Protein AF-A0A397E3I9-F1 (afdb_monomer_lite)

Structure (mmCIF, N/CA/C/O backbone):
data_AF-A0A397E3I9-F1
#
_entry.id   AF-A0A397E3I9-F1
#
loop_
_atom_site.group_PDB
_atom_site.id
_atom_site.type_symbol
_atom_site.label_atom_id
_atom_site.label_alt_id
_atom_site.label_comp_id
_atom_site.label_asym_id
_atom_site.label_entity_id
_atom_site.label_seq_id
_atom_site.pdbx_PDB_ins_code
_atom_site.Cartn_x
_atom_site.Cartn_y
_atom_site.Cartn_z
_atom_site.occupancy
_atom_site.B_iso_or_equiv
_atom_site.auth_seq_id
_atom_site.auth_comp_id
_atom_site.auth_asym_id
_atom_site.auth_atom_id
_atom_site.pdbx_PDB_model_num
ATOM 1 N N . MET A 1 1 ? 29.826 -17.598 -10.567 1.00 44.41 1 MET A N 1
ATOM 2 C CA . MET A 1 1 ? 29.171 -18.783 -11.171 1.00 44.41 1 MET A CA 1
ATOM 3 C C . MET A 1 1 ? 30.246 -19.662 -11.783 1.00 44.41 1 MET A C 1
ATOM 5 O O . MET A 1 1 ? 31.031 -19.146 -12.571 1.00 44.41 1 MET A O 1
ATOM 9 N N . SER A 1 2 ? 30.295 -20.940 -11.398 1.00 48.38 2 SER A N 1
ATOM 10 C CA . SER A 1 2 ? 31.140 -21.955 -12.049 1.00 48.38 2 SER A CA 1
ATOM 11 C C . SER A 1 2 ? 30.695 -22.164 -13.503 1.00 48.38 2 SER A C 1
ATOM 13 O O . SER A 1 2 ? 29.527 -21.926 -13.816 1.00 48.38 2 SER A O 1
ATOM 15 N N . THR A 1 3 ? 31.588 -22.616 -14.387 1.00 48.38 3 THR A N 1
ATOM 16 C CA . THR A 1 3 ? 31.256 -22.990 -15.777 1.00 48.38 3 THR A CA 1
ATOM 17 C C . THR A 1 3 ? 30.094 -23.985 -15.826 1.00 48.38 3 THR A C 1
ATOM 19 O O . THR A 1 3 ? 29.161 -23.777 -16.591 1.00 48.38 3 THR A O 1
ATOM 22 N N . ARG A 1 4 ? 30.053 -24.946 -14.891 1.00 55.94 4 ARG A N 1
ATOM 23 C CA . ARG A 1 4 ? 28.962 -25.933 -14.743 1.00 55.94 4 ARG A CA 1
ATOM 24 C C . ARG A 1 4 ? 27.574 -25.329 -14.504 1.00 55.94 4 ARG A C 1
ATOM 26 O O . ARG A 1 4 ? 26.575 -25.944 -14.838 1.00 55.94 4 ARG A O 1
ATOM 33 N N . SER A 1 5 ? 27.497 -24.133 -13.921 1.00 59.16 5 SER A N 1
ATOM 34 C CA . SER A 1 5 ? 26.221 -23.455 -13.655 1.00 59.16 5 SER A CA 1
ATOM 35 C C . SER A 1 5 ? 25.625 -22.820 -14.922 1.00 59.16 5 SER A C 1
ATOM 37 O O . SER A 1 5 ? 24.420 -22.585 -14.996 1.00 59.16 5 SER A O 1
ATOM 39 N N . ARG A 1 6 ? 26.456 -22.530 -15.937 1.00 61.00 6 ARG A N 1
ATOM 40 C CA . ARG A 1 6 ? 26.031 -21.826 -17.160 1.00 61.00 6 ARG A CA 1
ATOM 41 C C . ARG A 1 6 ? 25.198 -22.705 -18.087 1.00 61.00 6 ARG A C 1
ATOM 43 O O . ARG A 1 6 ? 24.250 -22.188 -18.676 1.00 61.00 6 ARG A O 1
ATOM 50 N N . ASP A 1 7 ? 25.516 -23.994 -18.131 1.00 70.62 7 ASP A N 1
ATOM 51 C CA . ASP A 1 7 ? 24.895 -24.971 -19.032 1.00 70.62 7 ASP A CA 1
ATOM 52 C C . ASP A 1 7 ? 23.598 -25.563 -18.460 1.00 70.62 7 ASP A C 1
ATOM 54 O O . ASP A 1 7 ? 22.843 -26.231 -19.164 1.00 70.62 7 ASP A O 1
ATOM 58 N N . ARG A 1 8 ? 23.295 -25.273 -17.185 1.00 81.88 8 ARG A N 1
ATOM 59 C CA . ARG A 1 8 ? 22.074 -25.749 -16.537 1.00 81.88 8 ARG A CA 1
ATOM 60 C C . ARG A 1 8 ? 20.827 -25.203 -17.224 1.00 81.88 8 ARG A C 1
ATOM 62 O O . ARG A 1 8 ? 20.742 -24.018 -17.558 1.00 81.88 8 ARG A O 1
ATOM 69 N N . VAL A 1 9 ? 19.795 -26.046 -17.295 1.00 86.69 9 VAL A N 1
ATOM 70 C CA . VAL A 1 9 ? 18.438 -25.615 -17.658 1.00 86.69 9 VAL A CA 1
ATOM 71 C C . VAL A 1 9 ? 18.035 -24.443 -16.761 1.00 86.69 9 VAL A C 1
ATOM 73 O O . VAL A 1 9 ? 18.269 -24.454 -15.548 1.00 86.69 9 VAL A O 1
ATOM 76 N N . LYS A 1 10 ? 17.404 -23.429 -17.360 1.00 88.50 10 LYS A N 1
ATOM 77 C CA . LYS A 1 10 ? 17.117 -22.130 -16.737 1.00 88.50 10 LYS A CA 1
ATOM 78 C C . LYS A 1 10 ? 16.582 -22.224 -15.301 1.00 88.50 10 LYS A C 1
ATOM 80 O O . LYS A 1 10 ? 17.070 -21.510 -14.432 1.00 88.50 10 LYS A O 1
ATOM 85 N N . ALA A 1 11 ? 15.584 -23.072 -15.042 1.00 90.06 11 ALA A N 1
ATOM 86 C CA . ALA A 1 11 ? 14.968 -23.172 -13.715 1.00 90.06 11 ALA A CA 1
ATOM 87 C C . ALA A 1 11 ? 15.950 -23.674 -12.643 1.00 90.06 11 ALA A C 1
ATOM 89 O O . ALA A 1 11 ? 15.935 -23.181 -11.518 1.00 90.06 11 ALA A O 1
ATOM 90 N N . VAL A 1 12 ? 16.842 -24.602 -12.997 1.00 93.06 12 VAL A N 1
ATOM 91 C CA . VAL A 1 12 ? 17.877 -25.122 -12.091 1.00 93.06 12 VAL A CA 1
ATOM 92 C C . VAL A 1 12 ? 18.968 -24.077 -11.870 1.00 93.06 12 VAL A C 1
ATOM 94 O O . VAL A 1 12 ? 19.440 -23.899 -10.751 1.00 93.06 12 VAL A O 1
ATOM 97 N N . ARG A 1 13 ? 19.318 -23.319 -12.913 1.00 92.00 13 ARG A N 1
ATOM 98 C CA . ARG A 1 13 ? 20.237 -22.179 -12.803 1.00 92.00 13 ARG A CA 1
ATOM 99 C C . ARG A 1 13 ? 19.687 -21.082 -11.885 1.00 92.00 13 ARG A C 1
ATOM 101 O O . ARG A 1 13 ? 20.426 -20.533 -11.072 1.00 92.00 13 ARG A O 1
ATOM 108 N N . ASP A 1 14 ? 18.390 -20.785 -11.974 1.00 93.50 14 ASP A N 1
ATOM 109 C CA . ASP A 1 14 ? 17.710 -19.862 -11.057 1.00 93.50 14 ASP A CA 1
ATOM 110 C C . ASP A 1 14 ? 17.650 -20.417 -9.624 1.00 93.50 14 ASP A C 1
ATOM 112 O O . ASP A 1 14 ? 17.832 -19.659 -8.672 1.00 93.50 14 ASP A O 1
ATOM 116 N N . LEU A 1 15 ? 17.430 -21.728 -9.460 1.00 95.31 15 LEU A N 1
ATOM 117 C CA . LEU A 1 15 ? 17.457 -22.399 -8.160 1.00 95.31 15 LEU A CA 1
ATOM 118 C C . LEU A 1 15 ? 18.839 -22.265 -7.506 1.00 95.31 15 LEU A C 1
ATOM 120 O O . LEU A 1 15 ? 18.929 -21.814 -6.366 1.00 95.31 15 LEU A O 1
ATOM 124 N N . GLU A 1 16 ? 19.916 -22.577 -8.229 1.00 95.06 16 GLU A N 1
ATOM 125 C CA . GLU A 1 16 ? 21.297 -22.399 -7.760 1.00 95.06 16 GLU A CA 1
ATOM 126 C C . GLU A 1 16 ? 21.581 -20.928 -7.402 1.00 95.06 16 GLU A C 1
ATOM 128 O O . GLU A 1 16 ? 22.145 -20.638 -6.341 1.00 95.06 16 GLU A O 1
ATOM 133 N N . TRP A 1 17 ? 21.095 -19.988 -8.225 1.00 95.38 17 TRP A N 1
ATOM 134 C CA . TRP A 1 17 ? 21.265 -18.547 -8.019 1.00 95.38 17 TRP A CA 1
ATOM 135 C C . TRP A 1 17 ? 20.720 -18.055 -6.672 1.00 95.38 17 TRP A C 1
ATOM 137 O O . TRP A 1 17 ? 21.314 -17.153 -6.080 1.00 95.38 17 TRP A O 1
ATOM 147 N N . VAL A 1 18 ? 19.642 -18.644 -6.135 1.00 95.38 18 VAL A N 1
ATOM 148 C CA . VAL A 1 18 ? 19.081 -18.272 -4.816 1.00 95.38 18 VAL A CA 1
ATOM 149 C C . VAL A 1 18 ? 20.141 -18.330 -3.710 1.00 95.38 18 VAL A C 1
ATOM 151 O O . VAL A 1 18 ? 20.229 -17.418 -2.877 1.00 95.38 18 VAL A O 1
ATOM 154 N N . MET A 1 19 ? 20.960 -19.383 -3.724 1.00 91.94 19 MET A N 1
ATOM 155 C CA . MET A 1 19 ? 22.000 -19.621 -2.724 1.00 91.94 19 MET A CA 1
ATOM 156 C C . MET A 1 19 ? 23.337 -18.998 -3.129 1.00 91.94 19 MET A C 1
ATOM 158 O O . MET A 1 19 ? 24.064 -18.519 -2.264 1.00 91.94 19 MET A O 1
ATOM 162 N N . SER A 1 20 ? 23.665 -18.981 -4.425 1.00 92.81 20 SER A N 1
ATOM 163 C CA . SER A 1 20 ? 24.990 -18.555 -4.891 1.00 92.81 20 SER A CA 1
ATOM 164 C C . SER A 1 20 ? 25.122 -17.046 -5.083 1.00 92.81 20 SER A C 1
ATOM 166 O O . SER A 1 20 ? 26.239 -16.536 -5.155 1.00 92.81 20 SER A O 1
ATOM 168 N N . SER A 1 21 ? 24.010 -16.329 -5.269 1.00 93.56 21 SER A N 1
ATOM 169 C CA . SER A 1 21 ? 24.044 -14.876 -5.442 1.00 93.56 21 SER A CA 1
ATOM 170 C C . SER A 1 21 ? 24.370 -14.175 -4.119 1.00 93.56 21 SER A C 1
ATOM 172 O O . SER A 1 21 ? 23.963 -14.644 -3.060 1.00 93.56 21 SER A O 1
ATOM 174 N N . PRO A 1 22 ? 25.099 -13.050 -4.141 1.00 92.69 22 PRO A N 1
ATOM 175 C CA . PRO A 1 22 ? 25.394 -12.262 -2.950 1.00 92.69 22 PRO A CA 1
ATOM 176 C C . PRO A 1 22 ? 24.146 -11.533 -2.434 1.00 92.69 22 PRO A C 1
ATOM 178 O O . PRO A 1 22 ? 23.149 -11.357 -3.138 1.00 92.69 22 PRO A O 1
ATOM 181 N N . HIS A 1 23 ? 24.172 -11.122 -1.164 1.00 92.38 23 HIS A N 1
ATOM 182 C CA . HIS A 1 23 ? 23.155 -10.208 -0.643 1.00 92.38 23 HIS A CA 1
ATOM 183 C C . HIS A 1 23 ? 23.366 -8.803 -1.208 1.00 92.38 23 HIS A C 1
ATOM 185 O O . HIS A 1 23 ? 24.483 -8.434 -1.563 1.00 92.38 23 HIS A O 1
ATOM 191 N N . LEU A 1 24 ? 22.306 -7.991 -1.233 1.00 91.62 24 LEU A N 1
ATOM 192 C CA . LEU A 1 24 ? 22.439 -6.568 -1.575 1.00 91.62 24 LEU A CA 1
ATOM 193 C C . LEU A 1 24 ? 23.250 -5.782 -0.527 1.00 91.62 24 LEU A C 1
ATOM 195 O O . LEU A 1 24 ? 23.825 -4.743 -0.836 1.00 91.62 24 LEU A O 1
ATOM 199 N N . LEU A 1 25 ? 23.290 -6.275 0.711 1.00 89.25 25 LEU A N 1
ATOM 200 C CA . LEU A 1 25 ? 23.840 -5.576 1.870 1.00 89.25 25 LEU A CA 1
ATOM 201 C C . LEU A 1 25 ? 24.934 -6.398 2.537 1.00 89.25 25 LEU A C 1
ATOM 203 O O . LEU A 1 25 ? 24.956 -7.631 2.425 1.00 89.25 25 LEU A O 1
ATOM 207 N N . SER A 1 26 ? 25.864 -5.699 3.175 1.00 82.38 26 SER A N 1
ATOM 208 C CA . SER A 1 26 ? 26.911 -6.306 3.983 1.00 82.38 26 SER A CA 1
ATOM 209 C C . SER A 1 26 ? 26.306 -6.883 5.267 1.00 82.38 26 SER A C 1
ATOM 211 O O . SER A 1 26 ? 25.220 -6.505 5.708 1.00 82.38 26 SER A O 1
ATOM 213 N N . SER A 1 27 ? 26.991 -7.861 5.854 1.00 67.19 27 SER A N 1
ATOM 214 C CA . SER A 1 27 ? 26.532 -8.577 7.047 1.00 67.19 27 SER A CA 1
ATOM 215 C C . SER A 1 27 ? 26.738 -7.801 8.354 1.00 67.19 27 SER A C 1
ATOM 217 O O . SER A 1 27 ? 26.659 -8.412 9.416 1.00 67.19 27 SER A O 1
ATOM 219 N N . GLU A 1 28 ? 27.030 -6.497 8.311 1.00 52.38 28 GLU A N 1
ATOM 220 C CA . GLU A 1 28 ? 27.216 -5.686 9.519 1.00 52.38 28 GLU A CA 1
ATOM 221 C C . GLU A 1 28 ? 25.883 -5.603 10.293 1.00 52.38 28 GLU A C 1
ATOM 223 O O . GLU A 1 28 ? 24.997 -4.819 9.957 1.00 52.38 28 GLU A O 1
ATOM 228 N N . GLY A 1 29 ? 25.710 -6.480 11.295 1.00 55.50 29 GLY A N 1
ATOM 229 C CA . GLY A 1 29 ? 24.529 -6.535 12.171 1.00 55.50 29 GLY A CA 1
ATOM 230 C C . GLY A 1 29 ? 23.790 -7.884 12.281 1.00 55.50 29 GLY A C 1
ATOM 231 O O . GLY A 1 29 ? 22.571 -7.872 12.426 1.00 55.50 29 GLY A O 1
ATOM 232 N N . ASP A 1 30 ? 24.482 -9.029 12.192 1.00 57.91 30 ASP A N 1
ATOM 233 C CA . ASP A 1 30 ? 24.090 -10.384 12.666 1.00 57.91 30 ASP A CA 1
ATOM 234 C C . ASP A 1 30 ? 22.796 -11.057 12.156 1.00 57.91 30 ASP A C 1
ATOM 236 O O . ASP A 1 30 ? 22.479 -12.171 12.570 1.00 57.91 30 ASP A O 1
ATOM 240 N N . VAL A 1 31 ? 22.059 -10.462 11.214 1.00 78.50 31 VAL A N 1
ATOM 241 C CA . VAL A 1 31 ? 20.751 -11.006 10.791 1.00 78.50 31 VAL A CA 1
ATOM 242 C C . VAL A 1 31 ? 20.729 -11.547 9.352 1.00 78.50 31 VAL A C 1
ATOM 244 O O . VAL A 1 31 ? 19.791 -12.234 8.975 1.00 78.50 31 VAL A O 1
ATOM 247 N N . PHE A 1 32 ? 21.731 -11.310 8.504 1.00 85.56 32 PHE A N 1
ATOM 248 C CA . PHE A 1 32 ? 21.738 -11.889 7.146 1.00 85.56 32 PHE A CA 1
ATOM 249 C C . PHE A 1 32 ? 22.158 -13.361 7.150 1.00 85.56 32 PHE A C 1
ATOM 251 O O . PHE A 1 32 ? 22.943 -13.794 7.994 1.00 85.56 32 PHE A O 1
ATOM 258 N N . LEU A 1 33 ? 21.641 -14.144 6.199 1.00 87.25 33 LEU A N 1
ATOM 259 C CA . LEU A 1 33 ? 22.102 -15.519 6.017 1.00 87.25 33 LEU A CA 1
ATOM 260 C C . LEU A 1 33 ? 23.592 -15.508 5.642 1.00 87.25 33 LEU A C 1
ATOM 262 O O . LEU A 1 33 ? 24.006 -14.822 4.712 1.00 87.25 33 LEU A O 1
ATOM 266 N N . SER A 1 34 ? 24.418 -16.256 6.372 1.00 84.50 34 SER A N 1
ATOM 267 C CA . SER A 1 34 ? 25.868 -16.210 6.162 1.00 84.50 34 SER A CA 1
ATOM 268 C C . SER A 1 34 ? 26.248 -16.690 4.748 1.00 84.50 34 SER A C 1
ATOM 270 O O . SER A 1 34 ? 25.851 -17.797 4.359 1.00 84.50 34 SER A O 1
ATOM 272 N N . PRO A 1 35 ? 27.078 -15.939 3.992 1.00 84.50 35 PRO A N 1
ATOM 273 C CA . PRO A 1 35 ? 27.630 -16.416 2.724 1.00 84.50 35 PRO A CA 1
ATOM 274 C C . PRO A 1 35 ? 28.380 -17.744 2.874 1.00 84.50 35 PRO A C 1
ATOM 276 O O . PRO A 1 35 ? 28.259 -18.618 2.021 1.00 84.50 35 PRO A O 1
ATOM 279 N N . ALA A 1 36 ? 29.083 -17.943 3.995 1.00 84.75 36 ALA A N 1
ATOM 280 C CA . ALA A 1 36 ? 29.784 -19.192 4.280 1.00 84.75 36 ALA A CA 1
ATOM 281 C C . ALA A 1 36 ? 28.819 -20.380 4.415 1.00 84.75 36 ALA A C 1
ATOM 283 O O . ALA A 1 36 ? 29.127 -21.473 3.949 1.00 84.75 36 ALA A O 1
ATOM 284 N N . MET A 1 37 ? 27.637 -20.173 5.006 1.00 84.25 37 MET A N 1
ATOM 285 C CA . MET A 1 37 ? 26.601 -21.209 5.077 1.00 84.25 37 MET A CA 1
ATOM 286 C C . MET A 1 37 ? 26.093 -21.574 3.676 1.00 84.25 37 MET A C 1
ATOM 288 O O . MET A 1 37 ? 26.016 -22.755 3.348 1.00 84.25 37 MET A O 1
ATOM 292 N N . CYS A 1 38 ? 25.821 -20.574 2.832 1.00 88.19 38 CYS A N 1
ATOM 293 C CA . CYS A 1 38 ? 25.376 -20.796 1.453 1.00 88.19 38 CYS A CA 1
ATOM 294 C C . CYS A 1 38 ? 26.424 -21.564 0.632 1.00 88.19 38 CYS A C 1
ATOM 296 O O . CYS A 1 38 ? 26.089 -22.528 -0.053 1.00 88.19 38 CYS A O 1
ATOM 298 N N . LEU A 1 39 ? 27.697 -21.167 0.734 1.00 87.62 39 LEU A N 1
ATOM 299 C CA . LEU A 1 39 ? 28.807 -21.822 0.038 1.00 87.62 39 LEU A CA 1
ATOM 300 C C . LEU A 1 39 ? 29.005 -23.269 0.495 1.00 87.62 39 LEU A C 1
ATOM 302 O O . LEU A 1 39 ? 29.265 -24.126 -0.342 1.00 87.62 39 LEU A O 1
ATOM 306 N N . ARG A 1 40 ? 28.843 -23.562 1.792 1.00 86.38 40 ARG A N 1
ATOM 307 C CA . ARG A 1 40 ? 28.898 -24.944 2.296 1.00 86.38 40 ARG A CA 1
ATOM 308 C C . ARG A 1 40 ? 27.766 -25.801 1.739 1.00 86.38 40 ARG A C 1
ATOM 310 O O . ARG A 1 40 ? 28.041 -26.888 1.254 1.00 86.38 40 ARG A O 1
ATOM 317 N N . ILE A 1 41 ? 26.526 -25.302 1.751 1.00 88.25 41 ILE A N 1
ATOM 318 C CA . ILE A 1 41 ? 25.372 -26.029 1.192 1.00 88.25 41 ILE A CA 1
ATOM 319 C C . ILE A 1 41 ? 25.594 -26.324 -0.296 1.00 88.25 41 ILE A C 1
ATOM 321 O O . ILE A 1 41 ? 25.366 -27.447 -0.734 1.00 88.25 41 ILE A O 1
ATOM 325 N N . LEU A 1 42 ? 26.059 -25.334 -1.065 1.00 90.75 42 LEU A N 1
ATOM 326 C CA . LEU A 1 42 ? 26.332 -25.477 -2.499 1.00 90.75 42 LEU A CA 1
ATOM 327 C C . LEU A 1 42 ? 27.534 -26.377 -2.810 1.00 90.75 42 LEU A C 1
ATOM 329 O O . LEU A 1 42 ? 27.560 -27.005 -3.864 1.00 90.75 42 LEU A O 1
ATOM 333 N N . GLY A 1 43 ? 28.533 -26.405 -1.928 1.00 89.19 43 GLY A N 1
ATOM 334 C CA . GLY A 1 43 ? 29.731 -27.232 -2.064 1.00 89.19 43 GLY A CA 1
ATOM 335 C C . GLY A 1 43 ? 29.554 -28.675 -1.590 1.00 89.19 43 GLY A C 1
ATOM 336 O O . GLY A 1 43 ? 30.450 -29.488 -1.808 1.00 89.19 43 GLY A O 1
ATOM 337 N N . ASP A 1 44 ? 28.430 -29.000 -0.947 1.00 88.19 44 ASP A N 1
ATOM 338 C CA . ASP A 1 44 ? 28.140 -30.350 -0.474 1.00 88.19 44 ASP A CA 1
ATOM 339 C C . ASP A 1 44 ? 27.980 -31.320 -1.667 1.00 88.19 44 ASP A C 1
ATOM 341 O O . ASP A 1 44 ? 27.189 -31.044 -2.578 1.00 88.19 44 ASP A O 1
ATOM 345 N N . PRO A 1 45 ? 28.696 -32.462 -1.691 1.00 90.62 45 PRO A N 1
ATOM 346 C CA . PRO A 1 45 ? 28.636 -33.409 -2.803 1.00 90.62 45 PRO A CA 1
ATOM 347 C C . PRO A 1 45 ? 27.223 -33.912 -3.125 1.00 90.62 45 PRO A C 1
ATOM 349 O O . PRO A 1 45 ? 26.912 -34.140 -4.296 1.00 90.62 45 PRO A O 1
ATOM 352 N N . VAL A 1 46 ? 26.358 -34.061 -2.115 1.00 90.94 46 VAL A N 1
ATOM 353 C CA . VAL A 1 46 ? 24.974 -34.517 -2.296 1.00 90.94 46 VAL A CA 1
ATOM 354 C C . VAL A 1 46 ? 24.134 -33.415 -2.932 1.00 90.94 46 VAL A C 1
ATOM 356 O O . VAL A 1 46 ? 23.366 -33.690 -3.854 1.00 90.94 46 VAL A O 1
ATOM 359 N N . THR A 1 47 ? 24.312 -32.160 -2.509 1.00 92.19 47 THR A N 1
ATOM 360 C CA . THR A 1 47 ? 23.667 -31.008 -3.159 1.00 92.19 47 THR A CA 1
ATOM 361 C C . THR A 1 47 ? 24.105 -30.873 -4.615 1.00 92.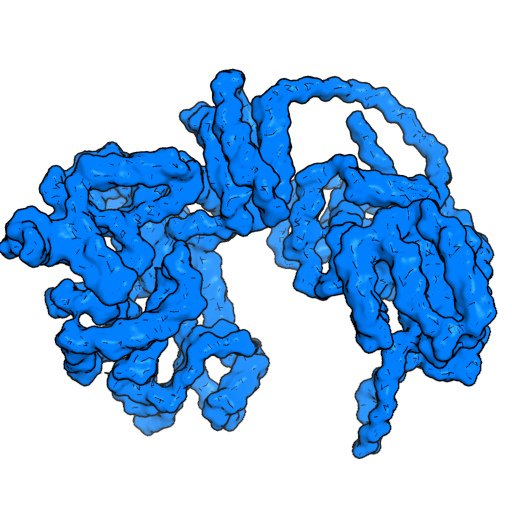19 47 THR A C 1
ATOM 363 O O . THR A 1 47 ? 23.265 -30.649 -5.486 1.00 92.19 47 THR A O 1
ATOM 366 N N . ILE A 1 48 ? 25.403 -31.033 -4.899 1.00 91.69 48 ILE A N 1
ATOM 367 C CA . ILE A 1 48 ? 25.936 -30.976 -6.266 1.00 91.69 48 ILE A CA 1
ATOM 368 C C . ILE A 1 48 ? 25.283 -32.064 -7.124 1.00 91.69 48 ILE A C 1
ATOM 370 O O . ILE A 1 48 ? 24.730 -31.752 -8.176 1.00 91.69 48 ILE A O 1
ATOM 374 N N . ALA A 1 49 ? 25.286 -33.318 -6.662 1.00 93.25 49 ALA A N 1
ATOM 375 C CA . ALA A 1 49 ? 24.669 -34.432 -7.382 1.00 93.25 49 ALA A CA 1
ATOM 376 C C . ALA A 1 49 ? 23.162 -34.221 -7.608 1.00 93.25 49 ALA A C 1
ATOM 378 O O . ALA A 1 49 ? 22.649 -34.520 -8.685 1.00 93.25 49 ALA A O 1
ATOM 379 N N . TRP A 1 50 ? 22.457 -33.658 -6.624 1.00 94.94 50 TRP A N 1
ATOM 380 C CA . TRP A 1 50 ? 21.039 -33.319 -6.734 1.00 94.94 50 TRP A CA 1
ATOM 381 C C . TRP A 1 50 ? 20.768 -32.243 -7.796 1.00 94.94 50 TRP A C 1
ATOM 383 O O . TRP A 1 50 ? 19.865 -32.411 -8.617 1.00 94.94 50 TRP A O 1
ATOM 393 N N . LEU A 1 51 ? 21.565 -31.170 -7.835 1.00 94.88 51 LEU A N 1
ATOM 394 C CA . LEU A 1 51 ? 21.453 -30.131 -8.866 1.00 94.88 51 LEU A CA 1
ATOM 395 C C . LEU A 1 51 ? 21.792 -30.663 -10.268 1.00 94.88 51 LEU A C 1
ATOM 397 O O . LEU A 1 51 ? 21.148 -30.251 -11.233 1.00 94.88 51 LEU A O 1
ATOM 401 N N . GLU A 1 52 ? 22.756 -31.583 -10.394 1.00 93.00 52 GLU A N 1
ATOM 402 C CA . GLU A 1 52 ? 23.024 -32.270 -11.667 1.00 93.00 52 GLU A CA 1
ATOM 403 C C . GLU A 1 52 ? 21.850 -33.158 -12.091 1.00 93.00 52 GLU A C 1
ATOM 405 O O . GLU A 1 52 ? 21.423 -33.100 -13.241 1.00 93.00 52 GLU A O 1
ATOM 410 N N . GLY A 1 53 ? 21.262 -33.911 -11.159 1.00 94.31 53 GLY A N 1
ATOM 411 C CA . GLY A 1 53 ? 20.065 -34.709 -11.426 1.00 94.31 53 GLY A CA 1
ATOM 412 C C . GLY A 1 53 ? 18.896 -33.857 -11.926 1.00 94.31 53 GLY A C 1
ATOM 413 O O . GLY A 1 53 ? 18.279 -34.195 -12.931 1.00 94.31 53 GLY A O 1
ATOM 414 N N . LEU A 1 54 ? 18.643 -32.708 -11.289 1.00 94.06 54 LEU A N 1
ATOM 415 C CA . LEU A 1 54 ? 17.617 -31.758 -11.737 1.00 94.06 54 LEU A CA 1
ATOM 416 C C . LEU A 1 54 ? 17.945 -31.107 -13.081 1.00 94.06 54 LEU A C 1
ATOM 418 O O . LEU A 1 54 ? 17.037 -30.699 -13.798 1.00 94.06 54 LEU A O 1
ATOM 422 N N . HIS A 1 55 ? 19.224 -30.949 -13.419 1.00 91.25 55 HIS A N 1
ATOM 423 C CA . HIS A 1 55 ? 19.610 -30.439 -14.728 1.00 91.25 55 HIS A CA 1
ATOM 424 C C . HIS A 1 55 ? 19.280 -31.444 -15.837 1.00 91.25 55 HIS A C 1
ATOM 426 O O . HIS A 1 55 ? 18.790 -31.020 -16.886 1.00 91.25 55 HIS A O 1
ATOM 432 N N . VAL A 1 56 ? 19.521 -32.735 -15.590 1.00 91.94 56 VAL A N 1
ATOM 433 C CA . VAL A 1 56 ? 19.189 -33.828 -16.514 1.00 91.94 56 VAL A CA 1
ATOM 434 C C . VAL A 1 56 ? 17.675 -34.007 -16.634 1.00 91.94 56 VAL A C 1
ATOM 436 O O . VAL A 1 56 ? 17.162 -34.098 -17.747 1.00 91.94 56 VAL A O 1
ATOM 439 N N . ASP A 1 57 ? 16.957 -34.011 -15.509 1.00 92.75 57 ASP A N 1
ATOM 440 C CA . ASP A 1 57 ? 15.496 -34.076 -15.465 1.00 92.75 57 ASP A CA 1
ATOM 441 C C . ASP A 1 57 ? 14.911 -32.952 -14.587 1.00 92.75 57 ASP A C 1
ATOM 443 O O . ASP A 1 57 ? 14.765 -33.102 -13.368 1.00 92.75 57 ASP A O 1
ATOM 447 N N . PRO A 1 58 ? 14.532 -31.809 -15.188 1.00 91.62 58 PRO A N 1
ATOM 448 C CA . PRO A 1 58 ? 13.969 -30.684 -14.449 1.00 91.62 58 PRO A CA 1
ATOM 449 C C . PRO A 1 58 ? 12.474 -30.860 -14.138 1.00 91.62 58 PRO A C 1
ATOM 451 O O . PRO A 1 58 ? 11.863 -29.957 -13.554 1.00 91.62 58 PRO A O 1
ATOM 454 N N . THR A 1 59 ? 11.857 -31.993 -14.505 1.00 91.56 59 THR A N 1
ATOM 455 C CA . THR A 1 59 ? 10.416 -32.251 -14.339 1.00 91.56 59 THR A CA 1
ATOM 456 C C . THR A 1 59 ? 9.919 -32.050 -12.904 1.00 91.56 59 THR A C 1
ATOM 458 O O . THR A 1 59 ? 8.881 -31.396 -12.744 1.00 91.56 59 THR A O 1
ATOM 461 N N . PRO A 1 60 ? 10.617 -32.509 -11.842 1.00 94.50 60 PRO A N 1
ATOM 462 C CA . PRO A 1 60 ? 10.165 -32.294 -10.466 1.00 94.50 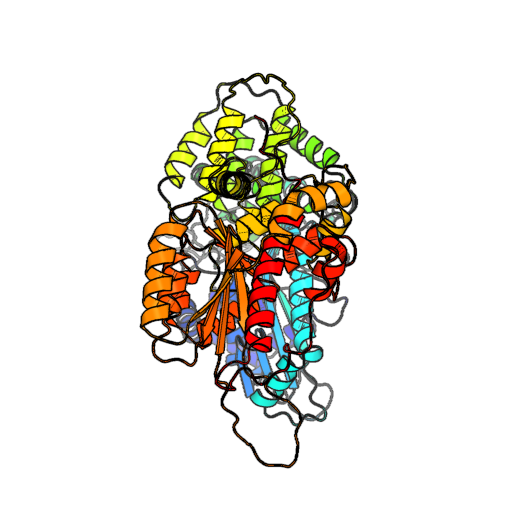60 PRO A CA 1
ATOM 463 C C . PRO A 1 60 ? 10.080 -30.807 -10.098 1.00 94.50 60 PRO A C 1
ATOM 465 O O . PRO A 1 60 ? 9.076 -30.347 -9.547 1.00 94.50 60 PRO A O 1
ATOM 468 N N . LEU A 1 61 ? 11.098 -30.030 -10.482 1.00 93.12 61 LEU A N 1
ATOM 469 C CA . LEU A 1 61 ? 11.155 -28.592 -10.233 1.00 93.12 61 LEU A CA 1
ATOM 470 C C . LEU A 1 61 ? 10.088 -27.845 -11.044 1.00 93.12 61 LEU A C 1
ATOM 472 O O . LEU A 1 61 ? 9.364 -27.015 -10.497 1.00 93.12 61 LEU A O 1
ATOM 476 N N . HIS A 1 62 ? 9.939 -28.156 -12.334 1.00 89.88 62 HIS A N 1
ATOM 477 C CA . HIS A 1 62 ? 8.912 -27.541 -13.178 1.00 89.88 62 HIS A CA 1
ATOM 478 C C . HIS A 1 62 ? 7.496 -27.868 -12.715 1.00 89.88 62 HIS A C 1
ATOM 480 O O . HIS A 1 62 ? 6.637 -26.988 -12.728 1.00 89.88 62 HIS A O 1
ATOM 486 N N . THR A 1 63 ? 7.251 -29.099 -12.268 1.00 90.38 63 THR A N 1
ATOM 487 C CA . THR A 1 63 ? 5.948 -29.506 -11.730 1.00 90.38 63 THR A CA 1
ATOM 488 C C . THR A 1 63 ? 5.618 -28.711 -10.473 1.00 90.38 63 THR A C 1
ATOM 490 O O . THR A 1 63 ? 4.524 -28.149 -10.384 1.00 90.38 63 THR A O 1
ATOM 493 N N . PHE A 1 64 ? 6.575 -28.594 -9.546 1.00 90.81 64 PHE A N 1
ATOM 494 C CA . PHE A 1 64 ? 6.415 -27.808 -8.325 1.00 90.81 64 PHE A CA 1
ATOM 495 C C . PHE A 1 64 ? 6.145 -26.328 -8.633 1.00 90.81 64 PHE A C 1
ATOM 497 O O . PHE A 1 64 ? 5.134 -25.774 -8.201 1.00 90.81 64 PHE A O 1
ATOM 504 N N . LEU A 1 65 ? 6.995 -25.695 -9.447 1.00 87.50 65 LEU A N 1
ATOM 505 C CA . LEU A 1 65 ? 6.829 -24.294 -9.845 1.00 87.50 65 LEU A CA 1
ATOM 506 C C . LEU A 1 65 ? 5.507 -24.076 -10.592 1.00 87.50 65 LEU A C 1
ATOM 508 O O . LEU A 1 65 ? 4.796 -23.112 -10.327 1.00 87.50 65 LEU A O 1
ATOM 512 N N . GLY A 1 66 ? 5.133 -24.990 -11.485 1.00 82.88 66 GLY A N 1
ATOM 513 C CA . GLY A 1 66 ? 3.881 -24.927 -12.230 1.00 82.88 66 GLY A CA 1
ATOM 514 C C . GLY A 1 66 ? 2.638 -25.084 -11.351 1.00 82.88 66 GLY A C 1
ATOM 515 O O . GLY A 1 66 ? 1.586 -24.561 -11.702 1.00 82.88 66 GLY A O 1
ATOM 516 N N . GLN A 1 67 ? 2.708 -25.791 -10.221 1.00 83.44 67 GLN A N 1
ATOM 517 C CA . GLN A 1 67 ? 1.621 -25.828 -9.231 1.00 83.44 67 GLN A CA 1
ATOM 518 C C . GLN A 1 67 ? 1.524 -24.504 -8.463 1.00 83.44 67 GLN A C 1
ATOM 520 O O . GLN A 1 67 ? 0.437 -23.939 -8.375 1.00 83.44 67 GLN A O 1
ATOM 525 N N . GLN A 1 68 ? 2.652 -23.964 -7.991 1.00 77.62 68 GLN A N 1
ATOM 526 C CA . GLN A 1 68 ? 2.678 -22.692 -7.254 1.00 77.62 68 GLN A CA 1
ATOM 527 C C . GLN A 1 68 ? 2.200 -21.510 -8.111 1.00 77.62 68 GLN A C 1
ATOM 529 O O . GLN A 1 68 ? 1.448 -20.654 -7.651 1.00 77.62 68 GLN A O 1
ATOM 534 N N . LEU A 1 69 ? 2.586 -21.484 -9.389 1.00 72.69 69 LEU A N 1
ATOM 535 C CA . LEU A 1 69 ? 2.250 -20.403 -10.319 1.00 72.69 69 LEU A CA 1
ATOM 536 C C . LEU A 1 69 ? 0.840 -20.530 -10.930 1.00 72.69 69 LEU A C 1
ATOM 538 O O . LEU A 1 69 ? 0.341 -19.560 -11.492 1.00 72.69 69 LEU A O 1
ATOM 542 N N . ARG A 1 70 ? 0.170 -21.690 -10.812 1.00 65.44 70 ARG A N 1
ATOM 543 C CA . ARG A 1 70 ? -1.194 -21.925 -11.340 1.00 65.44 70 ARG A CA 1
ATOM 544 C C . ARG A 1 70 ? -2.282 -21.128 -10.616 1.00 65.44 70 ARG A C 1
ATOM 546 O O . ARG A 1 70 ? -3.332 -20.881 -11.200 1.00 65.44 70 ARG A O 1
ATOM 553 N N . HIS A 1 71 ? -2.030 -20.733 -9.371 1.00 53.03 71 HIS A N 1
ATOM 554 C CA . HIS A 1 71 ? -2.947 -19.937 -8.549 1.00 53.03 71 HIS A CA 1
ATOM 555 C C . HIS A 1 71 ? -2.807 -18.421 -8.770 1.00 53.03 71 HIS A C 1
ATOM 557 O O . HIS A 1 71 ? -3.460 -17.639 -8.084 1.00 53.03 71 HIS A O 1
ATOM 563 N N . ILE A 1 72 ? -1.954 -18.003 -9.709 1.00 53.00 72 ILE A N 1
ATOM 564 C CA . ILE A 1 72 ? -1.644 -16.602 -9.992 1.00 53.00 72 ILE A CA 1
ATOM 565 C C . ILE A 1 72 ? -2.266 -16.233 -11.336 1.00 53.00 72 ILE A C 1
ATOM 567 O O . ILE A 1 72 ? -2.198 -17.003 -12.296 1.00 53.00 72 ILE A O 1
ATOM 571 N N . ASP A 1 73 ? -2.873 -15.052 -11.404 1.00 44.62 73 ASP A N 1
ATOM 572 C CA . ASP A 1 73 ? -3.441 -14.521 -12.638 1.00 44.62 73 ASP A CA 1
ATOM 573 C C . ASP A 1 73 ? -2.373 -14.476 -13.752 1.00 44.62 73 ASP A C 1
ATOM 575 O O . ASP A 1 73 ? -1.280 -13.925 -13.580 1.00 44.62 73 ASP A O 1
ATOM 579 N N . LYS A 1 74 ? -2.672 -15.090 -14.906 1.00 45.47 74 LYS A N 1
ATOM 580 C CA . LYS A 1 74 ? -1.718 -15.308 -16.017 1.00 45.47 74 LYS A CA 1
ATOM 581 C C . LYS A 1 74 ? -1.214 -14.003 -16.642 1.00 45.47 74 LYS A C 1
ATOM 583 O O . LYS A 1 74 ? -0.230 -14.015 -17.378 1.00 45.47 74 LYS A O 1
ATOM 588 N N . THR A 1 75 ? -1.872 -12.887 -16.348 1.00 39.72 75 THR A N 1
ATOM 589 C CA . THR A 1 75 ? -1.542 -11.540 -16.829 1.00 39.72 75 THR A CA 1
ATOM 590 C C . THR A 1 75 ? -0.408 -10.874 -16.031 1.00 39.72 75 THR A C 1
ATOM 592 O O . THR A 1 75 ? 0.195 -9.912 -16.506 1.00 39.72 75 THR A O 1
ATOM 595 N N . SER A 1 76 ? -0.055 -11.401 -14.849 1.00 46.62 76 SER A N 1
ATOM 596 C CA . SER A 1 76 ? 0.962 -10.837 -13.954 1.00 46.62 76 SER A CA 1
ATOM 597 C C . SER A 1 76 ? 1.751 -11.941 -13.234 1.00 46.62 76 SER A C 1
ATOM 599 O O . SER A 1 76 ? 1.541 -12.227 -12.055 1.00 46.62 76 SER A O 1
ATOM 601 N N . LEU A 1 77 ? 2.731 -12.535 -13.919 1.00 56.91 77 LEU A N 1
ATOM 602 C CA . LEU A 1 77 ? 3.733 -13.386 -13.268 1.00 56.91 77 LEU A CA 1
ATOM 603 C C . LEU A 1 77 ? 4.570 -12.553 -12.278 1.00 56.91 77 LEU A C 1
ATOM 605 O O . LEU A 1 77 ? 5.428 -11.752 -12.669 1.00 56.91 77 LEU A O 1
ATOM 609 N N . ASP A 1 78 ? 4.303 -12.730 -10.983 1.00 72.56 78 ASP A N 1
ATOM 610 C CA . ASP A 1 78 ? 5.030 -12.066 -9.902 1.00 72.56 78 ASP A CA 1
ATOM 611 C C . ASP A 1 78 ? 6.370 -12.775 -9.636 1.00 72.56 78 ASP A C 1
ATOM 613 O O . ASP A 1 78 ? 6.438 -13.878 -9.086 1.00 72.56 78 ASP A O 1
ATOM 617 N N . LEU A 1 79 ? 7.468 -12.108 -10.007 1.00 84.56 79 LEU A N 1
ATOM 618 C CA . LEU A 1 79 ? 8.844 -12.543 -9.746 1.00 84.56 79 LEU A CA 1
ATOM 619 C C . LEU A 1 79 ? 9.099 -12.840 -8.260 1.00 84.56 79 LEU A C 1
ATOM 621 O O . LEU A 1 79 ? 9.906 -13.711 -7.932 1.00 84.56 79 LEU A O 1
ATOM 625 N N . GLY A 1 80 ? 8.414 -12.137 -7.353 1.00 85.88 80 GLY A N 1
ATOM 626 C CA . GLY A 1 80 ? 8.508 -12.383 -5.919 1.00 85.88 80 GLY A CA 1
ATOM 627 C C . GLY A 1 80 ? 7.990 -13.766 -5.526 1.00 85.88 80 GLY A C 1
ATOM 628 O O . GLY A 1 80 ? 8.604 -14.425 -4.681 1.00 85.88 80 GLY A O 1
ATOM 629 N N . VAL A 1 81 ? 6.910 -14.229 -6.160 1.00 84.50 81 VAL A N 1
ATOM 630 C CA . VAL A 1 81 ? 6.347 -15.566 -5.929 1.00 84.50 81 VAL A CA 1
ATOM 631 C C . VAL A 1 81 ? 7.242 -16.639 -6.536 1.00 84.50 81 VAL A C 1
ATOM 633 O O . VAL A 1 81 ? 7.541 -17.622 -5.860 1.00 84.50 81 VAL A O 1
ATOM 636 N N . TYR A 1 82 ? 7.761 -16.418 -7.749 1.00 88.38 82 TYR A N 1
ATOM 637 C CA . TYR A 1 82 ? 8.734 -17.326 -8.366 1.00 88.38 82 TYR A CA 1
ATOM 638 C C . TYR A 1 82 ? 9.969 -17.524 -7.473 1.00 88.38 82 TYR A C 1
ATOM 640 O O . TYR A 1 82 ? 10.318 -18.652 -7.137 1.00 88.38 82 TYR A O 1
ATOM 648 N N . PHE A 1 83 ? 10.576 -16.433 -6.994 1.00 92.25 83 PHE A N 1
ATOM 649 C CA . PHE A 1 83 ? 11.724 -16.504 -6.088 1.00 92.25 83 PHE A CA 1
ATOM 650 C C . PHE A 1 83 ? 11.390 -17.198 -4.761 1.00 92.25 83 PHE A C 1
ATOM 652 O O . PHE A 1 83 ? 12.155 -18.036 -4.293 1.00 92.25 83 PHE A O 1
ATOM 659 N N . THR A 1 84 ? 10.236 -16.886 -4.162 1.00 90.88 84 THR A N 1
ATOM 660 C CA . THR A 1 84 ? 9.791 -17.531 -2.914 1.00 90.88 84 THR A CA 1
ATOM 661 C C . THR A 1 84 ? 9.586 -19.038 -3.119 1.00 90.88 84 THR A C 1
ATOM 663 O O . THR A 1 84 ? 9.991 -19.822 -2.267 1.00 90.88 84 THR A O 1
ATOM 666 N N . SER A 1 85 ? 9.069 -19.452 -4.279 1.00 91.38 85 SER A N 1
ATOM 667 C CA . SER A 1 85 ? 8.895 -20.866 -4.635 1.00 91.38 85 SER A CA 1
ATOM 668 C C . SER A 1 85 ? 10.234 -21.594 -4.791 1.00 91.38 85 SER A C 1
ATOM 670 O O . SER A 1 85 ? 10.363 -22.738 -4.369 1.00 91.38 85 SER A O 1
ATOM 672 N N . LEU A 1 86 ? 11.262 -20.940 -5.343 1.00 94.31 86 LEU A N 1
ATOM 673 C CA . LEU A 1 86 ? 12.609 -21.518 -5.419 1.00 94.31 86 LEU A CA 1
ATOM 674 C C . LEU A 1 86 ? 13.226 -21.715 -4.024 1.00 94.31 86 LEU A C 1
ATOM 676 O O . LEU A 1 86 ? 13.837 -22.749 -3.766 1.00 94.31 86 LEU A O 1
ATOM 680 N N . VAL A 1 87 ? 13.040 -20.755 -3.108 1.00 95.06 87 VAL A N 1
ATOM 681 C CA . VAL A 1 87 ? 13.478 -20.893 -1.703 1.00 95.06 87 VAL A CA 1
ATOM 682 C C . VAL A 1 87 ? 12.740 -22.045 -1.018 1.00 95.06 87 VAL A C 1
ATOM 684 O O . VAL A 1 87 ? 13.361 -22.852 -0.331 1.00 95.06 87 VAL A O 1
ATOM 687 N N . GLU A 1 88 ? 11.429 -22.160 -1.231 1.00 94.19 88 GLU A N 1
ATOM 688 C CA . GLU A 1 88 ? 10.642 -23.275 -0.704 1.00 94.19 88 GLU A CA 1
ATOM 689 C C . GLU A 1 88 ? 11.129 -24.623 -1.243 1.00 94.19 88 GLU A C 1
ATOM 691 O O . GLU A 1 88 ? 11.267 -25.575 -0.477 1.00 94.19 88 GLU A O 1
ATOM 696 N N . TYR A 1 89 ? 11.439 -24.702 -2.538 1.00 94.75 89 TYR A N 1
ATOM 697 C CA . TYR A 1 89 ? 11.941 -25.926 -3.150 1.00 94.75 89 TYR A CA 1
ATOM 698 C C . TYR A 1 89 ? 13.290 -26.348 -2.560 1.00 94.75 89 TYR A C 1
ATOM 700 O O . TYR A 1 89 ? 13.469 -27.525 -2.257 1.00 94.75 89 TYR A O 1
ATOM 708 N N . TRP A 1 90 ? 14.203 -25.402 -2.294 1.00 94.69 90 TRP A N 1
ATOM 709 C CA . TRP A 1 90 ? 15.415 -25.683 -1.514 1.00 94.69 90 TRP A CA 1
ATOM 710 C C . TRP A 1 90 ? 15.072 -26.328 -0.172 1.00 94.69 90 TRP A C 1
ATOM 712 O O . TRP A 1 90 ? 15.579 -27.401 0.136 1.00 94.69 90 TRP A O 1
ATOM 722 N N . LEU A 1 91 ? 14.182 -25.708 0.605 1.00 93.00 91 LEU A N 1
ATOM 723 C CA . LEU A 1 91 ? 13.828 -26.187 1.942 1.00 93.00 91 LEU A CA 1
ATOM 724 C C . LEU A 1 91 ? 13.095 -27.539 1.926 1.00 93.00 91 LEU A C 1
ATOM 726 O O . LEU A 1 91 ? 13.182 -28.279 2.902 1.00 93.00 91 LEU A O 1
ATOM 730 N N . ARG A 1 92 ? 12.366 -27.877 0.861 1.00 91.75 92 ARG A N 1
ATOM 731 C CA . ARG A 1 92 ? 11.633 -29.151 0.765 1.00 91.75 92 ARG A CA 1
ATOM 732 C C . ARG A 1 92 ? 12.453 -30.292 0.182 1.00 91.75 92 ARG A C 1
ATOM 734 O O . ARG A 1 92 ? 12.255 -31.428 0.592 1.00 91.75 92 ARG A O 1
ATOM 741 N N . ALA A 1 93 ? 13.293 -30.003 -0.808 1.00 92.88 93 ALA A N 1
ATOM 742 C CA . ALA A 1 93 ? 13.861 -31.025 -1.681 1.00 92.88 93 ALA A CA 1
ATOM 743 C C . ALA A 1 93 ? 15.388 -31.138 -1.607 1.00 92.88 93 ALA A C 1
ATOM 745 O O . ALA A 1 93 ? 15.914 -32.158 -2.044 1.00 92.88 93 ALA A O 1
ATOM 746 N N . CYS A 1 94 ? 16.104 -30.143 -1.065 1.00 91.44 94 CYS A N 1
ATOM 747 C CA . CYS A 1 94 ? 17.558 -30.235 -0.934 1.00 91.44 94 CYS A CA 1
ATOM 748 C C . CYS A 1 94 ? 17.943 -31.269 0.139 1.00 91.44 94 CYS A C 1
ATOM 750 O O . CYS A 1 94 ? 17.641 -31.051 1.319 1.00 91.44 94 CYS A O 1
ATOM 752 N N . PRO A 1 95 ? 18.671 -32.343 -0.220 1.00 85.81 95 PRO A N 1
ATOM 753 C CA . PRO A 1 95 ? 19.016 -33.393 0.734 1.00 85.81 95 PRO A CA 1
ATOM 754 C C . PRO A 1 95 ? 19.922 -32.912 1.874 1.00 85.81 95 PRO A C 1
ATOM 756 O O . PRO A 1 95 ? 19.784 -33.383 2.995 1.00 85.81 95 PRO A O 1
ATOM 759 N N . ALA A 1 96 ? 20.812 -31.945 1.622 1.00 84.00 96 ALA A N 1
ATOM 760 C CA . ALA A 1 96 ? 21.782 -31.469 2.614 1.00 84.00 96 ALA A CA 1
ATOM 761 C C . ALA A 1 96 ? 21.165 -30.633 3.755 1.00 84.00 96 ALA A C 1
ATOM 763 O O . ALA A 1 96 ? 21.807 -30.423 4.789 1.00 84.00 96 ALA A O 1
ATOM 764 N N . LEU A 1 97 ? 19.933 -30.133 3.579 1.00 83.00 97 LEU A N 1
ATOM 765 C CA . LEU A 1 97 ? 19.248 -29.328 4.596 1.00 83.00 97 LEU A CA 1
ATOM 766 C C . LEU A 1 97 ? 18.552 -30.179 5.670 1.00 83.00 97 LEU A C 1
ATOM 768 O O . LEU A 1 97 ? 18.326 -29.665 6.763 1.00 83.00 97 LEU A O 1
ATOM 772 N N . CYS A 1 98 ? 18.251 -31.456 5.391 1.00 74.69 98 CYS A N 1
ATOM 773 C CA . CYS A 1 98 ? 17.665 -32.409 6.349 1.00 74.69 98 CYS A CA 1
ATOM 774 C C . CYS A 1 98 ? 16.502 -31.820 7.177 1.00 74.69 98 CYS A C 1
ATOM 776 O O . CYS A 1 98 ? 16.459 -31.943 8.407 1.00 74.69 98 CYS A O 1
ATOM 778 N N . ASN A 1 99 ? 15.577 -31.128 6.504 1.00 81.25 99 ASN A N 1
ATOM 779 C CA . ASN A 1 99 ? 14.451 -30.474 7.160 1.00 81.25 99 ASN A CA 1
ATOM 780 C C . ASN A 1 99 ? 13.409 -31.503 7.597 1.00 81.25 99 ASN A C 1
ATOM 782 O O . ASN A 1 99 ? 12.855 -32.231 6.780 1.00 81.25 99 ASN A O 1
ATOM 786 N N . ASP A 1 100 ? 13.115 -31.513 8.889 1.00 75.62 100 ASP A N 1
ATOM 787 C CA . ASP A 1 100 ? 12.150 -32.424 9.503 1.00 75.62 100 ASP A CA 1
ATOM 788 C C . ASP A 1 100 ? 10.744 -31.813 9.563 1.00 75.62 100 ASP A C 1
ATOM 790 O O . ASP A 1 100 ? 9.729 -32.491 9.427 1.00 75.62 100 ASP A O 1
ATOM 794 N N . ARG A 1 101 ? 10.668 -30.487 9.711 1.00 81.94 101 ARG A N 1
ATOM 795 C CA . ARG A 1 101 ? 9.402 -29.749 9.707 1.00 81.94 101 ARG A CA 1
ATOM 796 C C . ARG A 1 101 ? 9.595 -28.404 9.027 1.00 81.94 101 ARG A C 1
ATOM 798 O O . ARG A 1 101 ? 10.537 -27.687 9.353 1.00 81.94 101 ARG A O 1
ATOM 805 N N . LEU A 1 102 ? 8.690 -28.047 8.118 1.00 86.44 102 LEU A N 1
ATOM 806 C CA . LEU A 1 102 ? 8.682 -26.772 7.399 1.00 86.44 102 LEU A CA 1
ATOM 807 C C . LEU A 1 102 ? 7.273 -26.179 7.424 1.00 86.44 102 LEU A C 1
ATOM 809 O O . LEU A 1 102 ? 6.308 -26.840 7.043 1.00 86.44 102 LEU A O 1
ATOM 813 N N . VAL A 1 103 ? 7.176 -24.912 7.813 1.00 84.12 103 VAL A N 1
ATOM 814 C CA . VAL A 1 103 ? 5.980 -24.087 7.658 1.00 84.12 103 VAL A CA 1
ATOM 815 C C . VAL A 1 103 ? 6.310 -22.923 6.729 1.00 84.12 103 VAL A C 1
ATOM 817 O O . VAL A 1 103 ? 7.266 -22.177 6.960 1.00 84.12 103 VAL A O 1
ATOM 820 N N . VAL A 1 104 ? 5.506 -22.775 5.678 1.00 81.69 104 VAL A N 1
ATOM 821 C CA . VAL A 1 104 ? 5.623 -21.713 4.674 1.00 81.69 104 VAL A CA 1
ATOM 822 C C . VAL A 1 104 ? 4.456 -20.751 4.839 1.00 81.69 104 VAL A C 1
ATOM 824 O O . VAL A 1 104 ? 3.322 -21.192 5.003 1.00 81.69 104 VAL A O 1
ATOM 827 N N . ALA A 1 105 ? 4.739 -19.450 4.787 1.00 69.44 105 ALA A N 1
ATOM 828 C CA . ALA A 1 105 ? 3.760 -18.369 4.866 1.00 69.44 105 ALA A CA 1
ATOM 829 C C . ALA A 1 105 ? 2.798 -18.522 6.058 1.00 69.44 105 ALA A C 1
ATOM 831 O O . ALA A 1 105 ? 1.585 -18.639 5.890 1.00 69.44 105 ALA A O 1
ATOM 832 N N . ALA A 1 106 ? 3.345 -18.493 7.277 1.00 60.47 106 ALA A N 1
ATOM 833 C CA . ALA A 1 106 ? 2.568 -18.541 8.511 1.00 60.47 106 ALA A CA 1
ATOM 834 C C . ALA A 1 106 ? 1.720 -17.265 8.651 1.00 60.47 106 ALA A C 1
ATOM 836 O O . ALA A 1 106 ? 2.134 -16.303 9.295 1.00 60.47 106 ALA A O 1
ATOM 837 N N . SER A 1 107 ? 0.550 -17.229 8.014 1.00 60.00 107 SER A N 1
ATOM 838 C CA . SER A 1 107 ? -0.305 -16.042 7.865 1.00 60.00 107 SER A CA 1
ATOM 839 C C . SER A 1 107 ? -0.700 -15.417 9.206 1.00 60.00 107 SER A C 1
ATOM 841 O O . SER A 1 107 ? -0.675 -14.194 9.341 1.00 60.00 107 SER A O 1
ATOM 843 N N . SER A 1 108 ? -0.944 -16.238 10.229 1.00 55.38 108 SER A N 1
ATOM 844 C CA . SER A 1 108 ? -1.221 -15.803 11.604 1.00 55.38 108 SER A CA 1
ATOM 845 C C . SER A 1 108 ? -0.012 -15.196 12.331 1.00 55.38 108 SER A C 1
ATOM 847 O O . SER A 1 108 ? -0.199 -14.410 13.255 1.00 55.38 108 SER A O 1
ATOM 849 N N . ALA A 1 109 ? 1.219 -15.533 11.925 1.00 52.88 109 ALA A N 1
ATOM 850 C CA . ALA A 1 109 ? 2.469 -15.046 12.527 1.00 52.88 109 ALA A CA 1
ATOM 851 C C . ALA A 1 109 ? 3.250 -14.059 11.630 1.00 52.88 109 ALA A C 1
ATOM 853 O O . ALA A 1 109 ? 4.227 -13.463 12.074 1.00 52.88 109 ALA A O 1
ATOM 854 N N . GLN A 1 110 ? 2.822 -13.873 10.375 1.00 70.69 110 GLN A N 1
ATOM 855 C CA . GLN A 1 110 ? 3.458 -13.052 9.332 1.00 70.69 110 GLN A CA 1
ATOM 856 C C . GLN A 1 110 ? 4.913 -13.435 8.976 1.00 70.69 110 GLN A C 1
ATOM 858 O O . GLN A 1 110 ? 5.656 -12.614 8.422 1.00 70.69 110 GLN A O 1
ATOM 863 N N . LEU A 1 111 ? 5.308 -14.685 9.244 1.00 75.88 111 LEU A N 1
ATOM 864 C CA . LEU A 1 111 ? 6.640 -15.231 8.947 1.00 75.88 111 LEU A CA 1
ATOM 865 C C . LEU A 1 111 ? 6.655 -15.958 7.597 1.00 75.88 111 LEU A C 1
ATOM 867 O O . LEU A 1 111 ? 5.681 -16.623 7.233 1.00 75.88 111 LEU A O 1
ATOM 871 N N . LYS A 1 112 ? 7.764 -15.852 6.852 1.00 85.44 112 LYS A N 1
ATOM 872 C CA . LYS A 1 112 ? 7.887 -16.482 5.526 1.00 85.44 112 LYS A CA 1
ATOM 873 C C . LYS A 1 112 ? 8.221 -17.966 5.591 1.00 85.44 112 LYS A C 1
ATOM 875 O O . LYS A 1 112 ? 7.433 -18.769 5.105 1.00 85.44 112 LYS A O 1
ATOM 880 N N . PHE A 1 113 ? 9.359 -18.323 6.175 1.00 91.00 113 PHE A N 1
ATOM 881 C CA . PHE A 1 113 ? 9.792 -19.714 6.288 1.00 91.00 113 PHE A CA 1
ATOM 882 C C . PHE A 1 113 ? 10.220 -19.991 7.715 1.00 91.00 113 PHE A C 1
ATOM 884 O O . PHE A 1 113 ? 11.129 -19.330 8.209 1.00 91.00 113 PHE A O 1
ATOM 891 N N . VAL A 1 114 ? 9.588 -20.963 8.363 1.00 88.81 114 VAL A N 1
ATOM 892 C CA . VAL A 1 114 ? 9.995 -21.448 9.684 1.00 88.81 114 VAL A CA 1
ATOM 893 C C . VAL A 1 114 ? 10.215 -22.942 9.577 1.00 88.81 114 VAL A C 1
ATOM 895 O O . VAL A 1 114 ? 9.324 -23.661 9.122 1.00 88.81 114 VAL A O 1
ATOM 898 N N . PHE A 1 115 ? 11.393 -23.418 9.957 1.00 87.94 115 PHE A N 1
ATOM 899 C CA . PHE A 1 115 ? 11.742 -24.820 9.785 1.00 87.94 115 PHE A CA 1
ATOM 900 C C . PHE A 1 115 ? 12.657 -25.347 10.881 1.00 87.94 115 PHE A C 1
ATOM 902 O O . PHE A 1 115 ? 13.319 -24.597 11.600 1.00 87.94 115 PHE A O 1
ATOM 909 N N . ARG A 1 116 ? 12.641 -26.671 11.014 1.00 84.94 116 ARG A N 1
ATOM 910 C CA . ARG A 1 116 ? 13.468 -27.449 11.927 1.00 84.94 116 ARG A CA 1
ATOM 911 C C . ARG A 1 116 ? 14.420 -28.310 11.109 1.00 84.94 116 ARG A C 1
ATOM 913 O O . ARG A 1 116 ? 13.956 -29.152 10.341 1.00 84.94 116 ARG A O 1
ATOM 920 N N . CYS A 1 117 ? 15.719 -28.108 11.294 1.00 76.38 117 CYS A N 1
ATOM 921 C CA . CYS A 1 117 ? 16.755 -28.968 10.728 1.00 76.38 117 CYS A CA 1
ATOM 922 C C . CYS A 1 117 ? 17.200 -29.978 11.784 1.00 76.38 117 CYS A C 1
ATOM 924 O O . CYS A 1 117 ? 17.565 -29.586 12.897 1.00 76.38 117 CYS A O 1
ATOM 926 N N . ASN A 1 118 ? 17.216 -31.260 11.431 1.00 66.94 118 ASN A N 1
ATOM 927 C CA . ASN A 1 118 ? 17.939 -32.261 12.217 1.00 66.94 118 ASN A CA 1
ATOM 928 C C . ASN A 1 118 ? 19.440 -32.151 11.924 1.00 66.94 118 ASN A C 1
ATOM 930 O O . ASN A 1 118 ? 19.800 -31.534 10.924 1.00 66.94 118 ASN A O 1
ATOM 934 N N . GLU A 1 119 ? 20.289 -32.686 12.813 1.00 56.69 119 GLU A N 1
ATOM 935 C CA . GLU A 1 119 ? 21.761 -32.598 12.773 1.00 56.69 119 GLU A CA 1
ATOM 936 C C . GLU A 1 119 ? 22.328 -32.575 11.346 1.00 56.69 119 GLU A C 1
ATOM 938 O O . GLU A 1 119 ? 22.567 -33.601 10.716 1.00 56.69 119 GLU A O 1
ATOM 943 N N . SER A 1 120 ? 22.535 -31.361 10.840 1.00 51.66 120 SER A N 1
ATOM 944 C CA . SER A 1 120 ? 23.264 -31.107 9.612 1.00 51.66 120 SER A CA 1
ATOM 945 C C . SER A 1 120 ? 24.658 -30.658 10.051 1.00 51.66 120 SER A C 1
ATOM 947 O O . SER A 1 120 ? 24.743 -29.726 10.864 1.00 51.66 120 SER A O 1
ATOM 949 N N . PRO A 1 121 ? 25.751 -31.265 9.545 1.00 51.75 121 PRO A N 1
ATOM 950 C CA . PRO A 1 121 ? 27.132 -30.931 9.928 1.00 51.75 121 PRO A CA 1
ATOM 951 C C . PRO A 1 121 ? 27.494 -29.444 9.770 1.00 51.75 121 PRO A C 1
ATOM 953 O O . PRO A 1 121 ? 28.546 -28.990 10.209 1.00 51.75 121 PRO A O 1
ATOM 956 N N . TRP A 1 122 ? 26.634 -28.674 9.103 1.00 55.81 122 TRP A N 1
ATOM 957 C CA . TRP A 1 122 ? 26.894 -27.324 8.626 1.00 55.81 122 TRP A CA 1
ATOM 958 C C . TRP A 1 122 ? 26.244 -26.221 9.471 1.00 55.81 122 TRP A C 1
ATOM 960 O O . TRP A 1 122 ? 26.530 -25.040 9.224 1.00 55.81 122 TRP A O 1
ATOM 970 N N . LEU A 1 123 ? 25.375 -26.593 10.424 1.00 53.31 123 LEU A N 1
ATOM 971 C CA . LEU A 1 123 ? 24.522 -25.677 11.194 1.00 53.31 123 LEU A CA 1
ATOM 972 C C . LEU A 1 123 ? 24.822 -25.649 12.714 1.00 53.31 123 LEU A C 1
ATOM 974 O O . LEU A 1 123 ? 24.349 -24.734 13.383 1.00 53.31 123 LEU A O 1
ATOM 978 N N . SER A 1 124 ? 25.631 -26.570 13.267 1.00 45.88 124 SER A N 1
ATOM 979 C CA . SER A 1 124 ? 26.057 -26.561 14.686 1.00 45.88 124 SER A CA 1
ATOM 980 C C . SER A 1 124 ? 27.535 -26.937 14.866 1.00 45.88 124 SER A C 1
ATOM 982 O O . SER A 1 124 ? 28.049 -27.797 14.159 1.00 45.88 124 SER A O 1
ATOM 984 N N . ILE A 1 125 ? 28.205 -26.302 15.837 1.00 46.53 125 ILE A N 1
ATOM 985 C CA . ILE A 1 125 ? 29.595 -26.584 16.259 1.00 46.53 125 ILE A CA 1
ATOM 986 C C . ILE A 1 125 ? 29.619 -27.644 17.389 1.00 46.53 125 ILE A C 1
ATOM 988 O O . ILE A 1 125 ? 30.674 -28.168 17.738 1.00 46.53 125 ILE A O 1
ATOM 992 N N . THR A 1 126 ? 28.458 -28.006 17.947 1.00 43.53 126 THR A N 1
ATOM 993 C CA . THR A 1 126 ? 28.321 -28.925 19.090 1.00 43.53 126 THR A CA 1
ATOM 994 C C . THR A 1 126 ? 27.418 -30.124 18.767 1.00 43.53 126 THR A C 1
ATOM 996 O O . THR A 1 126 ? 26.376 -29.946 18.127 1.00 43.53 126 THR A O 1
ATOM 999 N N . PRO A 1 127 ? 27.765 -31.341 19.237 1.00 43.97 127 PRO A N 1
ATOM 1000 C CA . PRO A 1 127 ? 26.990 -32.551 18.985 1.00 43.97 127 PRO A CA 1
ATOM 1001 C C . PRO A 1 127 ? 25.798 -32.644 19.952 1.00 43.97 127 PRO A C 1
ATOM 1003 O O . PRO A 1 127 ? 25.943 -33.168 21.052 1.00 43.97 127 PRO A O 1
ATOM 1006 N N . CYS A 1 128 ? 24.656 -32.055 19.576 1.00 47.12 128 CYS A N 1
ATOM 1007 C CA . CYS A 1 128 ? 23.277 -32.533 19.810 1.00 47.12 128 CYS A CA 1
ATOM 1008 C C . CYS A 1 128 ? 22.229 -31.409 19.673 1.00 47.12 128 CYS A C 1
ATOM 1010 O O . CYS A 1 128 ? 22.441 -30.294 20.145 1.00 47.12 128 CYS A O 1
ATOM 1012 N N . ARG A 1 129 ? 21.036 -31.812 19.202 1.00 55.78 129 ARG A N 1
ATOM 1013 C CA . ARG A 1 129 ? 19.713 -31.136 19.172 1.00 55.78 129 ARG A CA 1
ATOM 1014 C C . ARG A 1 129 ? 19.390 -30.312 17.919 1.00 55.78 129 ARG A C 1
ATOM 1016 O O . ARG A 1 129 ? 20.073 -29.364 17.561 1.00 55.78 129 ARG A O 1
ATOM 1023 N N . SER A 1 130 ? 18.270 -30.696 17.302 1.00 64.75 130 SER A N 1
ATOM 1024 C CA . SER A 1 130 ? 17.560 -30.018 16.211 1.00 64.75 130 SER A CA 1
ATOM 1025 C C . SER A 1 130 ? 17.628 -28.484 16.295 1.00 64.75 130 SER A C 1
ATOM 1027 O O . SER A 1 130 ? 17.388 -27.911 17.361 1.00 64.75 130 SER A O 1
ATOM 1029 N N . ILE A 1 131 ? 17.868 -27.830 15.160 1.00 74.06 131 ILE A N 1
ATOM 1030 C CA . ILE A 1 131 ? 18.044 -26.378 15.057 1.00 74.06 131 ILE A CA 1
ATOM 1031 C C . ILE A 1 131 ? 16.790 -25.752 14.455 1.00 74.06 131 ILE A C 1
ATOM 1033 O O . ILE A 1 131 ? 16.267 -26.226 13.444 1.00 74.06 131 ILE A O 1
ATOM 1037 N N . HIS A 1 132 ? 16.319 -24.667 15.065 1.00 81.31 132 HIS A N 1
ATOM 1038 C CA . HIS A 1 132 ? 15.128 -23.946 14.630 1.00 81.31 132 HIS A CA 1
ATOM 1039 C C . HIS A 1 132 ? 15.519 -22.678 13.884 1.00 81.31 132 HIS A C 1
ATOM 1041 O O . HIS A 1 132 ? 16.243 -21.831 14.405 1.00 81.31 132 HIS A O 1
ATOM 1047 N N . MET A 1 133 ? 15.011 -22.548 12.666 1.00 86.19 133 MET A N 1
ATOM 1048 C CA . MET A 1 133 ? 15.374 -21.494 11.731 1.00 86.19 133 MET A CA 1
ATOM 1049 C C . MET A 1 133 ? 14.137 -20.716 11.300 1.00 86.19 133 MET A C 1
ATOM 1051 O O . MET A 1 133 ? 13.066 -21.285 11.079 1.00 86.19 133 MET A O 1
ATOM 1055 N N . HIS A 1 134 ? 14.305 -19.412 11.122 1.00 89.44 134 HIS A N 1
ATOM 1056 C CA . HIS A 1 134 ? 13.346 -18.559 10.434 1.00 89.44 134 HIS A CA 1
ATOM 1057 C C . HIS A 1 134 ? 14.058 -17.784 9.328 1.00 89.44 134 HIS A C 1
ATOM 1059 O O . HIS A 1 134 ? 15.022 -17.077 9.601 1.00 89.44 134 HIS A O 1
ATOM 1065 N N . TRP A 1 135 ? 13.589 -17.883 8.085 1.00 91.12 135 TRP A N 1
ATOM 1066 C CA . TRP A 1 135 ? 14.134 -17.115 6.964 1.00 91.12 135 TRP A CA 1
ATOM 1067 C C . TRP A 1 135 ? 13.103 -16.119 6.421 1.00 91.12 135 TRP A C 1
ATOM 1069 O O . TRP A 1 135 ? 12.053 -16.507 5.902 1.00 91.12 135 TRP A O 1
ATOM 1079 N N . GLU A 1 136 ? 13.436 -14.827 6.459 1.00 92.06 136 GLU A N 1
ATOM 1080 C CA . GLU A 1 136 ? 12.702 -13.773 5.754 1.00 92.06 136 GLU A CA 1
ATOM 1081 C C . GLU A 1 136 ? 13.376 -13.518 4.397 1.00 92.06 136 GLU A C 1
ATOM 1083 O O . GLU A 1 136 ? 14.400 -12.838 4.301 1.00 92.06 136 GLU A O 1
ATOM 1088 N N . ALA A 1 137 ? 12.805 -14.077 3.328 1.00 91.19 137 ALA A N 1
ATOM 1089 C CA . ALA A 1 137 ? 13.374 -14.005 1.981 1.00 91.19 137 ALA A CA 1
ATOM 1090 C C . ALA A 1 137 ? 12.720 -12.928 1.101 1.00 91.19 137 ALA A C 1
ATOM 1092 O O . ALA A 1 137 ? 11.499 -12.769 1.096 1.00 91.19 137 ALA A O 1
ATOM 1093 N N . SER A 1 138 ? 13.497 -12.204 0.299 1.00 90.06 138 SER A N 1
ATOM 1094 C CA . SER A 1 138 ? 12.997 -11.231 -0.677 1.00 90.06 138 SER A CA 1
ATOM 1095 C C . SER A 1 138 ? 13.973 -11.058 -1.841 1.00 90.06 138 SER A C 1
ATOM 1097 O O . SER A 1 138 ? 15.175 -10.933 -1.628 1.00 90.06 138 SER A O 1
ATOM 1099 N N . VAL A 1 139 ? 13.445 -10.952 -3.063 1.00 92.44 139 VAL A N 1
ATOM 1100 C CA . VAL A 1 139 ? 14.202 -10.491 -4.236 1.00 92.44 139 VAL A CA 1
ATOM 1101 C C . VAL A 1 139 ? 13.765 -9.080 -4.625 1.00 92.44 139 VAL A C 1
ATOM 1103 O O . VAL A 1 139 ? 12.558 -8.786 -4.651 1.00 92.44 139 VAL A O 1
ATOM 1106 N N . LYS A 1 140 ? 14.730 -8.183 -4.855 1.00 91.69 140 LYS A N 1
ATOM 1107 C CA . LYS A 1 140 ? 14.494 -6.768 -5.172 1.00 91.69 140 LYS A CA 1
ATOM 1108 C C . LYS A 1 140 ? 15.563 -6.199 -6.103 1.00 91.69 140 LYS A C 1
ATOM 1110 O O . LYS A 1 140 ? 16.714 -6.610 -6.076 1.00 91.69 140 LYS A O 1
ATOM 1115 N N . PHE A 1 141 ? 15.160 -5.226 -6.905 1.00 91.50 141 PHE A N 1
ATOM 1116 C CA . PHE A 1 141 ? 15.986 -4.583 -7.918 1.00 91.50 141 PHE A CA 1
ATOM 1117 C C . PHE A 1 141 ? 15.886 -3.087 -7.663 1.00 91.50 141 PHE A C 1
ATOM 1119 O O . PHE A 1 141 ? 14.765 -2.591 -7.596 1.00 91.50 141 PHE A O 1
ATOM 1126 N N . PHE A 1 142 ? 17.000 -2.387 -7.468 1.00 89.50 142 PHE A N 1
ATOM 1127 C CA . PHE A 1 142 ? 16.984 -0.958 -7.145 1.00 89.50 142 PHE A CA 1
ATOM 1128 C C . PHE A 1 142 ? 17.862 -0.156 -8.101 1.00 89.50 142 PHE A C 1
ATOM 1130 O O . PHE A 1 142 ? 18.933 -0.611 -8.480 1.00 89.50 142 PHE A O 1
ATOM 1137 N N . LEU A 1 143 ? 17.420 1.044 -8.453 1.00 86.75 143 LEU A N 1
ATOM 1138 C CA . LEU A 1 143 ? 18.140 2.045 -9.226 1.00 86.75 143 LEU A CA 1
ATOM 1139 C C . LEU A 1 143 ? 18.755 3.067 -8.268 1.00 86.75 143 LEU A C 1
ATOM 1141 O O . LEU A 1 143 ? 18.045 3.612 -7.421 1.00 86.75 143 LEU A O 1
ATOM 1145 N N . LEU A 1 144 ? 20.046 3.356 -8.409 1.00 84.12 144 LEU A N 1
ATOM 1146 C CA . LEU A 1 144 ? 20.657 4.524 -7.787 1.00 84.12 144 LEU A CA 1
ATOM 1147 C C . LEU A 1 144 ? 20.165 5.776 -8.514 1.00 84.12 144 LEU A C 1
ATOM 1149 O O . LEU A 1 144 ? 20.457 5.955 -9.699 1.00 84.12 144 LEU A O 1
ATOM 1153 N N . CYS A 1 145 ? 19.447 6.642 -7.805 1.00 73.94 145 CYS A N 1
ATOM 1154 C CA . CYS A 1 145 ? 19.103 7.955 -8.332 1.00 73.94 145 CYS A CA 1
ATOM 1155 C C . CYS A 1 145 ? 20.318 8.882 -8.325 1.00 73.94 145 CYS A C 1
ATOM 1157 O O . CYS A 1 145 ? 21.157 8.794 -7.430 1.00 73.94 145 CYS A O 1
ATOM 1159 N N . GLU A 1 146 ? 20.408 9.755 -9.335 1.00 62.62 146 GLU A N 1
ATOM 1160 C CA . GLU A 1 146 ? 21.526 10.692 -9.471 1.00 62.62 146 GLU A CA 1
ATOM 1161 C C . GLU A 1 146 ? 21.702 11.500 -8.174 1.00 62.62 146 GLU A C 1
ATOM 1163 O O . GLU A 1 146 ? 20.708 12.044 -7.677 1.00 62.62 146 GLU A O 1
ATOM 1168 N N . PRO A 1 147 ? 22.916 11.546 -7.593 1.00 50.91 147 PRO A N 1
ATOM 1169 C CA . PRO A 1 147 ? 23.129 12.206 -6.314 1.00 50.91 147 PRO A CA 1
ATOM 1170 C C . PRO A 1 147 ? 22.943 13.721 -6.454 1.00 50.91 147 PRO A C 1
ATOM 1172 O O . PRO A 1 147 ? 23.630 14.365 -7.242 1.00 50.91 147 PRO A O 1
ATOM 1175 N N . THR A 1 148 ? 22.052 14.310 -5.657 1.00 46.88 148 THR A N 1
ATOM 1176 C CA . THR A 1 148 ? 22.007 15.767 -5.431 1.00 46.88 148 THR A CA 1
ATOM 1177 C C . THR A 1 148 ? 23.097 16.228 -4.455 1.00 46.88 148 THR A C 1
ATOM 1179 O O . THR A 1 148 ? 23.390 17.418 -4.369 1.00 46.88 148 THR A O 1
ATOM 1182 N N . THR A 1 149 ? 23.724 15.290 -3.736 1.00 47.78 149 THR A N 1
ATOM 1183 C CA . THR A 1 149 ? 24.790 15.504 -2.749 1.00 47.78 149 THR A CA 1
ATOM 1184 C C . THR A 1 149 ? 25.964 14.556 -3.006 1.00 47.78 149 THR A C 1
ATOM 1186 O O . THR A 1 149 ? 25.819 13.520 -3.649 1.00 47.78 149 THR A O 1
ATOM 1189 N N . THR A 1 150 ? 27.155 14.889 -2.507 1.00 52.47 150 THR A N 1
ATOM 1190 C CA . THR A 1 150 ? 28.381 14.090 -2.695 1.00 52.47 150 THR A CA 1
ATOM 1191 C C . THR A 1 150 ? 28.388 12.745 -1.952 1.00 52.47 150 THR A C 1
ATOM 1193 O O . THR A 1 150 ? 29.310 11.962 -2.151 1.00 52.47 150 THR A O 1
ATOM 1196 N N . THR A 1 151 ? 27.381 12.442 -1.126 1.00 59.53 151 THR A N 1
ATOM 1197 C CA . THR A 1 151 ? 27.317 11.226 -0.297 1.00 59.53 151 THR A CA 1
ATOM 1198 C C . THR A 1 151 ? 26.091 10.377 -0.633 1.00 59.53 151 THR A C 1
ATOM 1200 O O . THR A 1 151 ? 24.953 10.771 -0.381 1.00 59.53 151 THR A O 1
ATOM 1203 N N . THR A 1 152 ? 26.314 9.170 -1.159 1.00 71.00 152 THR A N 1
ATOM 1204 C CA . THR A 1 152 ? 25.243 8.195 -1.429 1.00 71.00 152 THR A CA 1
ATOM 1205 C C . THR A 1 152 ? 24.779 7.538 -0.130 1.00 71.00 152 THR A C 1
ATOM 1207 O O . THR A 1 152 ? 25.611 7.158 0.691 1.00 71.00 152 THR A O 1
ATOM 1210 N N . THR A 1 153 ? 23.471 7.324 0.050 1.00 80.25 153 THR A N 1
ATOM 1211 C CA . THR A 1 153 ? 22.910 6.554 1.178 1.00 80.25 153 THR A CA 1
ATOM 1212 C C . THR A 1 153 ? 22.065 5.377 0.682 1.00 80.25 153 THR A C 1
ATOM 1214 O O . THR A 1 153 ? 21.762 5.259 -0.504 1.00 80.25 153 THR A O 1
ATOM 1217 N N . THR A 1 154 ? 21.645 4.474 1.576 1.00 79.75 154 THR A N 1
ATOM 1218 C CA . THR A 1 154 ? 20.707 3.390 1.217 1.00 79.75 154 THR A CA 1
ATOM 1219 C C . THR A 1 154 ? 19.319 3.912 0.834 1.00 79.75 154 THR A C 1
ATOM 1221 O O . THR A 1 154 ? 18.560 3.198 0.182 1.00 79.75 154 THR A O 1
ATOM 1224 N N . SER A 1 155 ? 18.972 5.150 1.184 1.00 78.00 155 SER A N 1
ATOM 1225 C CA . SER A 1 155 ? 17.739 5.791 0.724 1.00 78.00 155 SER A CA 1
ATOM 1226 C C . SER A 1 155 ? 17.829 6.180 -0.755 1.00 78.00 155 SER A C 1
ATOM 1228 O O . SER A 1 155 ? 16.833 6.081 -1.460 1.00 78.00 155 SER A O 1
ATOM 1230 N N . SER A 1 156 ? 19.024 6.493 -1.269 1.00 78.44 156 SER A N 1
ATOM 1231 C CA . SER A 1 156 ? 19.258 6.881 -2.672 1.00 78.44 156 SER A CA 1
ATOM 1232 C C . SER A 1 156 ? 18.919 5.790 -3.706 1.00 78.44 156 SER A C 1
ATOM 1234 O O . SER A 1 156 ? 18.888 6.066 -4.906 1.00 78.44 156 SER A O 1
ATOM 1236 N N . PHE A 1 157 ? 18.675 4.554 -3.259 1.00 83.44 157 PHE A N 1
ATOM 1237 C CA . PHE A 1 157 ? 18.319 3.409 -4.096 1.00 83.44 157 PHE A CA 1
ATOM 1238 C C . PHE A 1 157 ? 16.807 3.165 -4.090 1.00 83.44 157 PHE A C 1
ATOM 1240 O O . PHE A 1 157 ? 16.235 2.830 -3.051 1.00 83.44 157 PHE A O 1
ATOM 1247 N N . ILE A 1 158 ? 16.173 3.254 -5.260 1.00 79.88 158 ILE A N 1
ATOM 1248 C CA . ILE A 1 158 ? 14.715 3.161 -5.446 1.00 79.88 158 ILE A CA 1
ATOM 1249 C C . ILE A 1 158 ? 14.353 1.925 -6.259 1.00 79.88 158 ILE A C 1
ATOM 1251 O O . ILE A 1 158 ? 15.041 1.578 -7.211 1.00 79.88 158 ILE A O 1
ATOM 1255 N N . ASN A 1 159 ? 13.281 1.232 -5.886 1.00 83.12 159 ASN A N 1
ATOM 1256 C CA . ASN A 1 159 ? 12.894 -0.021 -6.526 1.00 83.12 159 ASN A CA 1
ATOM 1257 C C . ASN A 1 159 ? 12.593 0.155 -8.034 1.00 83.12 159 ASN A C 1
ATOM 1259 O O . ASN A 1 159 ? 11.736 0.945 -8.420 1.00 83.12 159 ASN A O 1
ATOM 1263 N N . LEU A 1 160 ? 13.259 -0.641 -8.878 1.00 79.06 160 LEU A N 1
ATOM 1264 C CA . LEU A 1 160 ? 13.107 -0.692 -10.339 1.00 79.06 160 LEU A CA 1
ATOM 1265 C C . LEU A 1 160 ? 11.675 -1.029 -10.777 1.00 79.06 160 LEU A C 1
ATOM 1267 O O . LEU A 1 160 ? 11.256 -0.660 -11.867 1.00 79.06 160 LEU A O 1
ATOM 1271 N N . GLY A 1 161 ? 10.921 -1.745 -9.940 1.00 63.91 161 GLY A N 1
ATOM 1272 C CA . GLY A 1 161 ? 9.537 -2.121 -10.212 1.00 63.91 161 GLY A CA 1
ATOM 1273 C C . GLY A 1 161 ? 8.559 -0.950 -10.284 1.00 63.91 161 GLY A C 1
ATOM 1274 O O . GLY A 1 161 ? 7.424 -1.212 -10.667 1.00 63.91 161 GLY A O 1
ATOM 1275 N N . LEU A 1 162 ? 8.998 0.270 -9.926 1.00 57.16 162 LEU A N 1
ATOM 1276 C CA . LEU A 1 162 ? 8.323 1.555 -10.133 1.00 57.16 162 LEU A CA 1
ATOM 1277 C C . LEU A 1 162 ? 6.793 1.490 -10.014 1.00 57.16 162 LEU A C 1
ATOM 1279 O O . LEU A 1 162 ? 6.105 2.044 -10.856 1.00 57.16 162 LEU A O 1
ATOM 1283 N N . THR A 1 163 ? 6.279 0.830 -8.968 1.00 40.06 163 THR A N 1
ATOM 1284 C CA . THR A 1 163 ? 4.898 1.058 -8.544 1.00 40.06 163 THR A CA 1
ATOM 1285 C C . THR A 1 163 ? 4.854 2.276 -7.621 1.00 40.06 163 THR A C 1
ATOM 1287 O O . THR A 1 163 ? 5.836 2.517 -6.899 1.00 40.06 163 THR A O 1
ATOM 1290 N N . ALA A 1 164 ? 3.750 3.024 -7.594 1.00 33.91 164 ALA A N 1
ATOM 1291 C CA . ALA A 1 164 ? 3.509 4.069 -6.602 1.00 33.91 164 ALA A CA 1
ATOM 1292 C C . ALA A 1 164 ? 3.919 3.618 -5.207 1.00 33.91 164 ALA A C 1
ATOM 1294 O O . ALA A 1 164 ? 3.700 2.473 -4.811 1.00 33.91 164 ALA A O 1
ATOM 1295 N N . GLY A 1 165 ? 4.506 4.543 -4.459 1.00 45.38 165 GLY A N 1
ATOM 1296 C CA . GLY A 1 165 ? 4.951 4.303 -3.090 1.00 45.38 165 GLY A CA 1
ATOM 1297 C C . GLY A 1 165 ? 6.454 4.122 -2.946 1.00 45.38 165 GLY A C 1
ATOM 1298 O O . GLY A 1 165 ? 6.952 4.172 -1.825 1.00 45.38 165 GLY A O 1
ATOM 1299 N N . GLY A 1 166 ? 7.184 3.978 -4.063 1.00 58.44 166 GLY A N 1
ATOM 1300 C CA . GLY A 1 166 ? 8.629 4.216 -4.145 1.00 58.44 166 GLY A CA 1
ATOM 1301 C C . GLY A 1 166 ? 9.432 3.567 -3.019 1.00 58.44 166 GLY A C 1
ATOM 1302 O O . GLY A 1 166 ? 10.113 4.258 -2.266 1.00 58.44 166 GLY A O 1
ATOM 1303 N N . GLU A 1 167 ? 9.341 2.241 -2.872 1.00 73.31 167 GLU A N 1
ATOM 1304 C CA . GLU A 1 167 ? 10.131 1.533 -1.865 1.00 73.31 167 GLU A CA 1
ATOM 1305 C C . GLU A 1 167 ? 11.629 1.796 -2.076 1.00 73.31 167 GLU A C 1
ATOM 1307 O O . GLU A 1 167 ? 12.202 1.437 -3.109 1.00 73.31 167 GLU A O 1
ATOM 1312 N N . THR A 1 168 ? 12.272 2.377 -1.064 1.00 81.69 168 THR A N 1
ATOM 1313 C CA . THR A 1 168 ? 13.726 2.553 -1.023 1.00 81.69 168 THR A CA 1
ATOM 1314 C C . THR A 1 168 ? 14.407 1.315 -0.449 1.00 81.69 168 THR A C 1
ATOM 1316 O O . THR A 1 168 ? 13.805 0.565 0.332 1.00 81.69 168 THR A O 1
ATOM 1319 N N . LEU A 1 169 ? 15.688 1.112 -0.765 1.00 85.19 169 LEU A N 1
ATOM 1320 C CA . LEU A 1 169 ? 16.482 0.046 -0.149 1.00 85.19 169 LEU A CA 1
ATOM 1321 C C . LEU A 1 169 ? 16.494 0.191 1.386 1.00 85.19 169 LEU A C 1
ATOM 1323 O O . LEU A 1 169 ? 16.281 -0.801 2.081 1.00 85.19 169 LEU A O 1
ATOM 1327 N N . ALA A 1 170 ? 16.611 1.413 1.919 1.00 82.38 170 ALA A N 1
ATOM 1328 C CA . ALA A 1 170 ? 16.503 1.696 3.356 1.00 82.38 170 ALA A CA 1
ATOM 1329 C C . ALA A 1 170 ? 15.174 1.216 3.977 1.00 82.38 170 ALA A C 1
ATOM 1331 O O . ALA A 1 170 ? 15.168 0.505 4.986 1.00 82.38 170 ALA A O 1
ATOM 1332 N N . SER A 1 171 ? 14.035 1.541 3.360 1.00 77.75 171 SER A N 1
ATOM 1333 C CA . SER A 1 171 ? 12.719 1.125 3.871 1.00 77.75 171 SER A CA 1
ATOM 1334 C C . SER A 1 171 ? 12.523 -0.398 3.815 1.00 77.75 171 SER A C 1
ATOM 1336 O O . SER A 1 171 ? 11.971 -0.999 4.746 1.00 77.75 171 SER A O 1
ATOM 1338 N N . ARG A 1 172 ? 13.055 -1.056 2.774 1.00 86.06 172 ARG A N 1
ATOM 1339 C CA . ARG A 1 172 ? 13.055 -2.519 2.652 1.00 86.06 172 ARG A CA 1
ATOM 1340 C C . ARG A 1 172 ? 13.869 -3.171 3.770 1.00 86.06 172 ARG A C 1
ATOM 1342 O O . ARG A 1 172 ? 13.404 -4.157 4.347 1.00 86.06 172 ARG A O 1
ATOM 1349 N N . ILE A 1 173 ? 15.033 -2.613 4.104 1.00 84.31 173 ILE A N 1
ATOM 1350 C CA . ILE A 1 173 ? 15.873 -3.073 5.222 1.00 84.31 173 ILE A CA 1
ATOM 1351 C C . ILE A 1 173 ? 15.096 -3.010 6.530 1.00 84.31 173 ILE A C 1
ATOM 1353 O O . ILE A 1 173 ? 14.949 -4.032 7.203 1.00 84.31 173 ILE A O 1
ATOM 1357 N N . ALA A 1 174 ? 14.537 -1.841 6.850 1.00 82.31 174 ALA A N 1
ATOM 1358 C CA . ALA A 1 174 ? 13.791 -1.629 8.087 1.00 82.31 174 ALA A CA 1
ATOM 1359 C C . ALA A 1 174 ? 12.624 -2.623 8.225 1.00 82.31 174 ALA A C 1
ATOM 1361 O O . ALA A 1 174 ? 12.404 -3.201 9.295 1.00 82.31 174 ALA A O 1
ATOM 1362 N N . LYS A 1 175 ? 11.906 -2.890 7.123 1.00 83.12 175 LYS A N 1
ATOM 1363 C CA . LYS A 1 175 ? 10.809 -3.866 7.084 1.00 83.12 175 LYS A CA 1
ATOM 1364 C C . LYS A 1 175 ? 11.280 -5.292 7.373 1.00 83.12 175 LYS A C 1
ATOM 1366 O O . LYS A 1 175 ? 10.629 -5.993 8.148 1.00 83.12 175 LYS A O 1
ATOM 1371 N N . MET A 1 176 ? 12.381 -5.735 6.767 1.00 86.00 176 MET A N 1
ATOM 1372 C CA . MET A 1 176 ? 12.898 -7.096 6.967 1.00 86.00 176 MET A CA 1
ATOM 1373 C C . MET A 1 176 ? 13.492 -7.282 8.368 1.00 86.00 176 MET A C 1
ATOM 1375 O O . MET A 1 176 ? 13.205 -8.284 9.020 1.00 86.00 176 MET A O 1
ATOM 1379 N N . GLN A 1 177 ? 14.227 -6.292 8.880 1.00 85.25 177 GLN A N 1
ATOM 1380 C CA . GLN A 1 177 ? 14.756 -6.315 10.247 1.00 85.25 177 GLN A CA 1
ATOM 1381 C C . GLN A 1 177 ? 13.637 -6.379 11.291 1.00 85.25 177 GLN A C 1
ATOM 1383 O O . GLN A 1 177 ? 13.708 -7.175 12.225 1.00 85.25 177 GLN A O 1
ATOM 1388 N N . ARG A 1 178 ? 12.566 -5.591 11.113 1.00 83.06 178 ARG A N 1
ATOM 1389 C CA . ARG A 1 178 ? 11.386 -5.655 11.988 1.00 83.06 178 ARG A CA 1
ATOM 1390 C C . ARG A 1 178 ? 10.794 -7.061 12.029 1.00 83.06 178 ARG A C 1
ATOM 1392 O O . ARG A 1 178 ? 10.425 -7.516 13.104 1.00 83.06 178 ARG A O 1
ATOM 1399 N N . LYS A 1 179 ? 10.691 -7.736 10.882 1.00 82.69 179 LYS A N 1
ATOM 1400 C CA . LYS A 1 179 ? 10.130 -9.090 10.799 1.00 82.69 179 LYS A CA 1
ATOM 1401 C C . LYS A 1 179 ? 10.980 -10.137 11.501 1.00 82.69 179 LYS A C 1
ATOM 1403 O O . LYS A 1 179 ? 10.430 -10.969 12.207 1.00 82.69 179 LYS A O 1
ATOM 1408 N N . VAL A 1 180 ? 12.301 -10.074 11.358 1.00 85.44 180 VAL A N 1
ATOM 1409 C CA . VAL A 1 180 ? 13.194 -10.986 12.086 1.00 85.44 180 VAL A CA 1
ATOM 1410 C C . VAL A 1 180 ? 13.046 -10.808 13.597 1.00 85.44 180 VAL A C 1
ATOM 1412 O O . VAL A 1 180 ? 12.905 -11.802 14.306 1.00 85.44 180 VAL A O 1
ATOM 1415 N N . ARG A 1 181 ? 12.973 -9.567 14.092 1.00 83.56 181 ARG A N 1
ATOM 1416 C CA . ARG A 1 181 ? 12.779 -9.306 15.527 1.00 83.56 181 ARG A CA 1
ATOM 1417 C C . ARG A 1 181 ? 11.432 -9.798 16.074 1.00 83.56 181 ARG A C 1
ATOM 1419 O O . ARG A 1 181 ? 11.317 -10.022 17.273 1.00 83.56 181 ARG A O 1
ATOM 1426 N N . MET A 1 182 ? 10.420 -10.040 15.230 1.00 80.62 182 MET A N 1
ATOM 1427 C CA . MET A 1 182 ? 9.119 -10.546 15.699 1.00 80.62 182 MET A CA 1
ATOM 1428 C C . MET A 1 182 ? 9.217 -11.923 16.362 1.00 80.62 182 MET A C 1
ATOM 1430 O O . MET A 1 182 ? 8.457 -12.184 17.290 1.00 80.62 182 MET A O 1
ATOM 1434 N N . CYS A 1 183 ? 10.145 -12.782 15.928 1.00 74.00 183 CYS A N 1
ATOM 1435 C CA . CYS A 1 183 ? 10.330 -14.112 16.515 1.00 74.00 183 CYS A CA 1
ATOM 1436 C C . CYS A 1 183 ? 10.750 -14.056 17.995 1.00 74.00 183 CYS A C 1
ATOM 1438 O O . CYS A 1 183 ? 10.438 -14.977 18.749 1.00 74.00 183 CYS A O 1
ATOM 1440 N N . THR A 1 184 ? 11.426 -12.980 18.410 1.00 72.31 184 THR A N 1
ATOM 1441 C CA . THR A 1 184 ? 11.952 -12.791 19.771 1.00 72.31 184 THR A CA 1
ATOM 1442 C C . THR A 1 184 ? 11.160 -11.771 20.591 1.00 72.31 184 THR A C 1
ATOM 1444 O O . THR A 1 184 ? 11.032 -11.933 21.798 1.00 72.31 184 THR A O 1
ATOM 1447 N N . GLU A 1 185 ? 10.617 -10.725 19.962 1.00 79.19 185 GLU A N 1
ATOM 1448 C CA . GLU A 1 185 ? 9.977 -9.594 20.656 1.00 79.19 185 GLU A CA 1
ATOM 1449 C C . GLU A 1 185 ? 8.448 -9.718 20.764 1.00 79.19 185 GLU A C 1
ATOM 1451 O O . GLU A 1 185 ? 7.826 -9.007 21.554 1.00 79.19 185 GLU A O 1
ATOM 1456 N N . ASN A 1 186 ? 7.804 -10.594 19.980 1.00 79.69 186 ASN A N 1
ATOM 1457 C CA . ASN A 1 186 ? 6.343 -10.691 19.938 1.00 79.69 186 ASN A CA 1
ATOM 1458 C C . ASN A 1 186 ? 5.819 -11.972 20.606 1.00 79.69 186 ASN A C 1
ATOM 1460 O O . ASN A 1 186 ? 5.860 -13.058 20.031 1.00 79.69 186 ASN A O 1
ATOM 1464 N N . ALA A 1 187 ? 5.189 -11.816 21.775 1.00 78.25 187 ALA A N 1
ATOM 1465 C CA . ALA A 1 187 ? 4.645 -12.922 22.566 1.00 78.25 187 ALA A CA 1
ATOM 1466 C C . ALA A 1 187 ? 3.595 -13.784 21.834 1.00 78.25 187 ALA A C 1
ATOM 1468 O O . ALA A 1 187 ? 3.449 -14.964 22.149 1.00 78.25 187 ALA A O 1
ATOM 1469 N N . SER A 1 188 ? 2.849 -13.223 20.873 1.00 78.94 188 SER A N 1
ATOM 1470 C CA . SER A 1 188 ? 1.890 -13.997 20.068 1.00 78.94 188 SER A CA 1
ATOM 1471 C C . SER A 1 188 ? 2.592 -14.900 19.054 1.00 78.94 188 SER A C 1
ATOM 1473 O O . SER A 1 188 ? 2.196 -16.051 18.886 1.00 78.94 188 SER A O 1
ATOM 1475 N N . VAL A 1 189 ? 3.680 -14.410 18.454 1.00 78.56 189 VAL A N 1
ATOM 1476 C CA . VAL A 1 189 ? 4.519 -15.170 17.525 1.00 78.56 189 VAL A CA 1
ATOM 1477 C C . VAL A 1 189 ? 5.242 -16.275 18.288 1.00 78.56 189 VAL A C 1
ATOM 1479 O O . VAL A 1 189 ? 5.170 -17.428 17.876 1.00 78.56 189 VAL A O 1
ATOM 1482 N N . SER A 1 190 ? 5.822 -15.975 19.455 1.00 75.94 190 SER A N 1
ATOM 1483 C CA . SER A 1 190 ? 6.444 -16.990 20.317 1.00 75.94 190 SER A CA 1
ATOM 1484 C C . SER A 1 190 ? 5.449 -18.078 20.743 1.00 75.94 190 SER A C 1
ATOM 1486 O O . SER A 1 190 ? 5.766 -19.259 20.643 1.00 75.94 190 SER A O 1
ATOM 1488 N N . ARG A 1 191 ? 4.217 -17.713 21.139 1.00 77.38 191 ARG A N 1
ATOM 1489 C CA . ARG A 1 191 ? 3.153 -18.687 21.458 1.00 77.38 191 ARG A CA 1
ATOM 1490 C C . ARG A 1 191 ? 2.760 -19.545 20.256 1.00 77.38 191 ARG A C 1
ATOM 1492 O O . ARG A 1 191 ? 2.603 -20.755 20.402 1.00 77.38 191 ARG A O 1
ATOM 1499 N N . TRP A 1 192 ? 2.608 -18.931 19.082 1.00 82.81 192 TRP A N 1
ATOM 1500 C CA . TRP A 1 192 ? 2.283 -19.647 17.848 1.00 82.81 192 TRP A CA 1
ATOM 1501 C C . TRP A 1 192 ? 3.374 -20.659 17.489 1.00 82.81 192 TRP A C 1
ATOM 1503 O O . TRP A 1 192 ? 3.059 -21.810 17.188 1.00 82.81 192 TRP A O 1
ATOM 1513 N N . LEU A 1 193 ? 4.642 -20.252 17.592 1.00 78.31 193 LEU A N 1
ATOM 1514 C CA . LEU A 1 193 ? 5.799 -21.105 17.344 1.00 78.31 193 LEU A CA 1
ATOM 1515 C C . LEU A 1 193 ? 5.859 -22.283 18.328 1.00 78.31 193 LEU A C 1
ATOM 1517 O O . LEU A 1 193 ? 6.019 -23.422 17.893 1.00 78.31 193 LEU A O 1
ATOM 1521 N N . SER A 1 194 ? 5.647 -22.035 19.628 1.00 77.25 194 SER A N 1
ATOM 1522 C CA . SER A 1 194 ? 5.590 -23.100 20.638 1.00 77.25 194 SER A CA 1
ATOM 1523 C C . SER A 1 194 ? 4.493 -24.123 20.348 1.00 77.25 194 SER A C 1
ATOM 1525 O O . SER A 1 194 ? 4.742 -25.319 20.465 1.00 77.25 194 SER A O 1
ATOM 1527 N N . ALA A 1 195 ? 3.308 -23.674 19.922 1.00 78.25 195 ALA A N 1
ATOM 1528 C CA . ALA A 1 195 ? 2.208 -24.567 19.562 1.00 78.25 195 ALA A CA 1
ATOM 1529 C C . ALA A 1 195 ? 2.488 -25.364 18.274 1.00 78.25 195 ALA A C 1
ATOM 1531 O O . ALA A 1 195 ? 2.180 -26.549 18.206 1.00 78.25 195 ALA A O 1
ATOM 1532 N N . HIS A 1 196 ? 3.084 -24.732 17.256 1.00 76.88 196 HIS A N 1
ATOM 1533 C CA . HIS A 1 196 ? 3.297 -25.352 15.942 1.00 76.88 196 HIS A CA 1
ATOM 1534 C C . HIS A 1 196 ? 4.517 -26.262 15.863 1.00 76.88 196 HIS A C 1
ATOM 1536 O O . HIS A 1 196 ? 4.597 -27.046 14.926 1.00 76.88 196 HIS A O 1
ATOM 1542 N N . PHE A 1 197 ? 5.471 -26.162 16.785 1.00 75.75 197 PHE A N 1
ATOM 1543 C CA . PHE A 1 197 ? 6.674 -27.000 16.792 1.00 75.75 197 PHE A CA 1
ATOM 1544 C C . PHE A 1 197 ? 6.851 -27.785 18.101 1.00 75.75 197 PHE A C 1
ATOM 1546 O O . PHE A 1 197 ? 7.908 -28.382 18.303 1.00 75.75 197 PHE A O 1
ATOM 1553 N N . GLU A 1 198 ? 5.818 -27.807 18.953 1.00 70.00 198 GLU A N 1
ATOM 1554 C CA . GLU A 1 198 ? 5.766 -28.548 20.226 1.00 70.00 198 GLU A CA 1
ATOM 1555 C C . GLU A 1 198 ? 6.909 -28.177 21.186 1.00 70.00 198 GLU A C 1
ATOM 1557 O O . GLU A 1 198 ? 7.527 -29.025 21.829 1.00 70.00 198 GLU A O 1
ATOM 1562 N N . TRP A 1 199 ? 7.225 -26.884 21.286 1.00 70.12 199 TRP A N 1
ATOM 1563 C CA . TRP A 1 199 ? 8.293 -26.425 22.172 1.00 70.12 199 TRP A CA 1
ATOM 1564 C C . TRP A 1 199 ? 7.815 -26.310 23.613 1.00 70.12 199 TRP A C 1
ATOM 1566 O O . TRP A 1 199 ? 6.901 -25.543 23.921 1.00 70.12 199 TRP A O 1
ATOM 1576 N N . THR A 1 200 ? 8.512 -26.975 24.528 1.00 56.19 200 THR A N 1
ATOM 1577 C CA . THR A 1 200 ? 8.451 -26.631 25.949 1.00 56.19 200 THR A CA 1
ATOM 1578 C C . THR A 1 200 ? 9.133 -25.277 26.152 1.00 56.19 200 THR A C 1
ATOM 1580 O O . THR A 1 200 ? 10.256 -25.089 25.694 1.00 56.19 200 THR A O 1
ATOM 1583 N N . GLN A 1 201 ? 8.479 -24.333 26.840 1.00 52.22 201 GLN A N 1
ATOM 1584 C CA . GLN A 1 201 ? 8.921 -22.933 27.007 1.00 52.22 201 GLN A CA 1
ATOM 1585 C C . GLN A 1 201 ? 10.329 -22.733 27.612 1.00 52.22 201 GLN A C 1
ATOM 1587 O O . GLN A 1 201 ? 10.825 -21.609 27.631 1.00 52.22 201 GLN A O 1
ATOM 1592 N N . ALA A 1 202 ? 11.004 -23.787 28.072 1.00 48.09 202 ALA A N 1
ATOM 1593 C CA . ALA A 1 202 ? 12.381 -23.714 28.537 1.00 48.09 202 ALA A CA 1
ATOM 1594 C C . ALA A 1 202 ? 13.376 -24.003 27.390 1.00 48.09 202 ALA A C 1
ATOM 1596 O O . ALA A 1 202 ? 13.584 -25.155 27.015 1.00 48.09 202 ALA A O 1
ATOM 1597 N N . ASN A 1 203 ? 14.043 -22.949 26.901 1.00 56.50 203 ASN A N 1
ATOM 1598 C CA . ASN A 1 203 ? 15.324 -22.972 26.162 1.00 56.50 203 ASN A CA 1
ATOM 1599 C C . ASN A 1 203 ? 15.338 -23.246 24.638 1.00 56.50 203 ASN A C 1
ATOM 1601 O O . ASN A 1 203 ? 16.386 -23.634 24.121 1.00 56.50 203 ASN A O 1
ATOM 1605 N N . VAL A 1 204 ? 14.260 -23.004 23.881 1.00 64.06 204 VAL A N 1
ATOM 1606 C CA . VAL A 1 204 ? 14.336 -23.055 22.400 1.00 64.06 204 VAL A CA 1
ATOM 1607 C C . VAL A 1 204 ? 14.739 -21.696 21.817 1.00 64.06 204 VAL A C 1
ATOM 1609 O O . VAL A 1 204 ? 14.012 -20.715 21.960 1.00 64.06 204 VAL A O 1
ATOM 1612 N N . VAL A 1 205 ? 15.888 -21.643 21.133 1.00 72.88 205 VAL A N 1
ATOM 1613 C CA . VAL A 1 205 ? 16.394 -20.446 20.436 1.00 72.88 205 VAL A CA 1
ATOM 1614 C C . VAL A 1 205 ? 16.162 -20.595 18.932 1.00 72.88 205 VAL A C 1
ATOM 1616 O O . VAL A 1 205 ? 16.660 -21.538 18.319 1.00 72.88 205 VAL A O 1
ATOM 1619 N N . ILE A 1 206 ? 15.425 -19.658 18.328 1.00 81.31 206 ILE A N 1
ATOM 1620 C CA . ILE A 1 206 ? 15.255 -19.584 16.868 1.00 81.31 206 ILE A CA 1
ATOM 1621 C C . ILE A 1 206 ? 16.329 -18.689 16.281 1.00 81.31 206 ILE A C 1
ATOM 1623 O O . ILE A 1 206 ? 16.457 -17.525 16.663 1.00 81.31 206 ILE A O 1
ATOM 1627 N N . GLN A 1 207 ? 17.020 -19.197 15.272 1.00 84.88 207 GLN A N 1
ATOM 1628 C CA . GLN A 1 207 ? 17.952 -18.423 14.469 1.00 84.88 207 GLN A CA 1
ATOM 1629 C C . GLN A 1 207 ? 17.199 -17.792 13.294 1.00 84.88 207 GLN A C 1
ATOM 1631 O O . GLN A 1 207 ? 16.691 -18.483 12.411 1.00 84.88 207 GLN A O 1
ATOM 1636 N N . SER A 1 208 ? 17.054 -16.467 13.319 1.00 87.62 208 SER A N 1
ATOM 1637 C CA . SER A 1 208 ? 16.326 -15.726 12.287 1.00 87.62 208 SER A CA 1
ATOM 1638 C C . SER A 1 208 ? 17.287 -15.051 11.315 1.00 87.62 208 SER A C 1
ATOM 1640 O O . SER A 1 208 ? 18.140 -14.275 11.737 1.00 87.62 208 SER A O 1
ATOM 1642 N N . HIS A 1 209 ? 17.103 -15.298 10.017 1.00 89.56 209 HIS A N 1
ATOM 1643 C CA . HIS A 1 209 ? 17.971 -14.806 8.955 1.00 89.56 209 HIS A CA 1
ATOM 1644 C C . HIS A 1 209 ? 17.212 -14.074 7.839 1.00 89.56 209 HIS A C 1
ATOM 1646 O O . HIS A 1 209 ? 16.084 -14.420 7.484 1.00 89.56 209 HIS A O 1
ATOM 1652 N N . ILE A 1 210 ? 17.858 -13.077 7.238 1.00 91.44 210 ILE A N 1
ATOM 1653 C CA . ILE A 1 210 ? 17.401 -12.356 6.050 1.00 91.44 210 ILE A CA 1
ATOM 1654 C C . ILE A 1 210 ? 18.062 -12.941 4.804 1.00 91.44 210 ILE A C 1
ATOM 1656 O O . ILE A 1 210 ? 19.289 -13.014 4.705 1.00 91.44 210 ILE A O 1
ATOM 1660 N N . LEU A 1 211 ? 17.236 -13.255 3.805 1.00 92.38 211 LEU A N 1
ATOM 1661 C CA . LEU A 1 211 ? 17.662 -13.603 2.453 1.00 92.38 211 LEU A CA 1
ATOM 1662 C C . LEU A 1 211 ? 17.224 -12.517 1.461 1.00 92.38 211 LEU A C 1
ATOM 1664 O O . LEU A 1 211 ? 16.212 -12.660 0.782 1.00 92.38 211 LEU A O 1
ATOM 1668 N N . LEU A 1 212 ? 17.971 -11.408 1.396 1.00 92.94 212 LEU A N 1
ATOM 1669 C CA . LEU A 1 212 ? 17.728 -10.309 0.449 1.00 92.94 212 LEU A CA 1
ATOM 1670 C C . LEU A 1 212 ? 18.657 -10.419 -0.771 1.00 92.94 212 LEU A C 1
ATOM 1672 O O . LEU A 1 212 ? 19.860 -10.199 -0.631 1.00 92.94 212 LEU A O 1
ATOM 1676 N N . ARG A 1 213 ? 18.105 -10.757 -1.942 1.00 94.06 213 ARG A N 1
ATOM 1677 C CA . ARG A 1 213 ? 18.833 -10.934 -3.218 1.00 94.06 213 ARG A CA 1
ATOM 1678 C C . ARG A 1 213 ? 18.353 -9.950 -4.294 1.00 94.06 213 ARG A C 1
ATOM 1680 O O . ARG A 1 213 ? 17.292 -9.341 -4.151 1.00 94.06 213 ARG A O 1
ATOM 1687 N N . GLY A 1 214 ? 19.096 -9.856 -5.395 1.00 94.31 214 GLY A N 1
ATOM 1688 C CA . GLY A 1 214 ? 18.722 -9.117 -6.605 1.00 94.31 214 GLY A CA 1
ATOM 1689 C C . GLY A 1 214 ? 19.853 -8.224 -7.103 1.00 94.31 214 GLY A C 1
ATOM 1690 O O . GLY A 1 214 ? 21.007 -8.617 -6.968 1.00 94.31 214 GLY A O 1
ATOM 1691 N N . TYR A 1 215 ? 19.532 -7.060 -7.677 1.00 94.00 215 TYR A N 1
ATOM 1692 C CA . TYR A 1 215 ? 20.519 -6.171 -8.310 1.00 94.00 215 TYR A CA 1
ATOM 1693 C C . TYR A 1 215 ? 20.408 -4.719 -7.835 1.00 94.00 215 TYR A C 1
ATOM 1695 O O . TYR A 1 215 ? 19.303 -4.219 -7.606 1.00 94.00 215 TYR A O 1
ATOM 1703 N N . LEU A 1 216 ? 21.554 -4.035 -7.768 1.00 92.62 216 LEU A N 1
ATOM 1704 C CA . LEU A 1 216 ? 21.632 -2.573 -7.720 1.00 92.62 216 LEU A CA 1
ATOM 1705 C C . LEU A 1 216 ? 22.114 -2.051 -9.079 1.00 92.62 216 LEU A C 1
ATOM 1707 O O . LEU A 1 216 ? 23.117 -2.525 -9.615 1.00 92.62 216 LEU A O 1
ATOM 1711 N N . TYR A 1 217 ? 21.393 -1.086 -9.636 1.00 91.06 217 TYR A N 1
ATOM 1712 C CA . TYR A 1 217 ? 21.657 -0.498 -10.941 1.00 91.06 217 TYR A CA 1
ATOM 1713 C C . TYR A 1 217 ? 22.196 0.921 -10.797 1.00 91.06 217 TYR A C 1
ATOM 1715 O O . TYR A 1 217 ? 21.659 1.718 -10.028 1.00 91.06 217 TYR A O 1
ATOM 1723 N N . TYR A 1 218 ? 23.213 1.253 -11.584 1.00 88.12 218 TYR A N 1
ATOM 1724 C CA . TYR A 1 218 ? 23.932 2.527 -11.526 1.00 88.12 218 TYR A CA 1
ATOM 1725 C C . TYR A 1 218 ? 23.744 3.341 -12.812 1.00 88.12 218 TYR A C 1
ATOM 1727 O O . TYR A 1 218 ? 23.664 2.730 -13.875 1.00 88.12 218 TYR A O 1
ATOM 1735 N N . PRO A 1 219 ? 23.693 4.686 -12.766 1.00 86.69 219 PRO A N 1
ATOM 1736 C CA . PRO A 1 219 ? 23.498 5.483 -13.975 1.00 86.69 219 PRO A CA 1
ATOM 1737 C C . PRO A 1 219 ? 24.612 5.214 -14.994 1.00 86.69 219 PRO A C 1
ATOM 1739 O O . PRO A 1 219 ? 25.787 5.440 -14.700 1.00 86.69 219 PRO A O 1
ATOM 1742 N N . LEU A 1 220 ? 24.256 4.749 -16.194 1.00 87.44 220 LEU A N 1
ATOM 1743 C CA . LEU A 1 220 ? 25.213 4.416 -17.256 1.00 87.44 220 LEU A CA 1
ATOM 1744 C C . LEU A 1 220 ? 26.002 5.653 -17.713 1.00 87.44 220 LEU A C 1
ATOM 1746 O O . LEU A 1 220 ? 27.174 5.540 -18.071 1.00 87.44 220 LEU A O 1
ATOM 1750 N N . ALA A 1 221 ? 25.406 6.843 -17.599 1.00 83.12 221 ALA A N 1
ATOM 1751 C CA . ALA A 1 221 ? 26.056 8.136 -17.815 1.00 83.12 221 ALA A CA 1
ATOM 1752 C C . ALA A 1 221 ? 27.330 8.338 -16.967 1.00 83.12 221 ALA A C 1
ATOM 1754 O O . ALA A 1 221 ? 28.251 9.033 -17.392 1.00 83.12 221 ALA A O 1
ATOM 1755 N N . LEU A 1 222 ? 27.415 7.704 -15.790 1.00 81.00 222 LEU A N 1
ATOM 1756 C CA . LEU A 1 222 ? 28.569 7.787 -14.885 1.00 81.00 222 LEU A CA 1
ATOM 1757 C C . LEU A 1 222 ? 29.601 6.670 -15.109 1.00 81.00 222 LEU A C 1
ATOM 1759 O O . LEU A 1 222 ? 30.631 6.644 -14.433 1.00 81.00 222 LEU A O 1
ATOM 1763 N N . LEU A 1 223 ? 29.329 5.738 -16.024 1.00 84.69 223 LEU A N 1
ATOM 1764 C CA . LEU A 1 223 ? 30.177 4.583 -16.308 1.00 84.69 223 LEU A CA 1
ATOM 1765 C C . LEU A 1 223 ? 30.899 4.759 -17.647 1.00 84.69 223 LEU A C 1
ATOM 1767 O O . LEU A 1 223 ? 30.373 5.356 -18.590 1.00 84.69 223 LEU A O 1
ATOM 1771 N N . ALA A 1 224 ? 32.106 4.203 -17.744 1.00 86.69 224 ALA A N 1
ATOM 1772 C CA . ALA A 1 224 ? 32.875 4.194 -18.989 1.00 86.69 224 ALA A CA 1
ATOM 1773 C C . ALA A 1 224 ? 32.356 3.138 -19.980 1.00 86.69 224 ALA A C 1
ATOM 1775 O O . ALA A 1 224 ? 32.388 3.354 -21.188 1.00 86.69 224 ALA A O 1
ATOM 1776 N N . SER A 1 225 ? 31.864 2.009 -19.468 1.00 90.81 225 SER A N 1
ATOM 1777 C CA . SER A 1 225 ? 31.271 0.919 -20.241 1.00 90.81 225 SER A CA 1
ATOM 1778 C C . SER A 1 225 ? 30.172 0.228 -19.425 1.00 90.81 225 SER A C 1
ATOM 1780 O O . SER A 1 225 ? 30.137 0.323 -18.196 1.00 90.81 225 SER A O 1
ATOM 1782 N N . THR A 1 226 ? 29.290 -0.513 -20.089 1.00 91.12 226 THR A N 1
ATOM 1783 C CA . THR A 1 226 ? 28.282 -1.380 -19.457 1.00 91.12 226 THR A CA 1
ATOM 1784 C C . THR A 1 226 ? 28.890 -2.469 -18.570 1.00 91.12 226 THR A C 1
ATOM 1786 O O . THR A 1 226 ? 28.202 -2.996 -17.695 1.00 91.12 226 THR A O 1
ATOM 1789 N N . THR A 1 227 ? 30.168 -2.812 -18.754 1.00 89.38 227 THR A N 1
ATOM 1790 C CA . THR A 1 227 ? 30.903 -3.802 -17.945 1.00 89.38 227 THR A CA 1
ATOM 1791 C C . THR A 1 227 ? 31.831 -3.173 -16.896 1.00 89.38 227 THR A C 1
ATOM 1793 O O . THR A 1 227 ? 32.655 -3.877 -16.312 1.00 89.38 227 THR A O 1
ATOM 1796 N N . SER A 1 228 ? 31.744 -1.857 -16.657 1.00 82.00 228 SER A N 1
ATOM 1797 C CA . SER A 1 228 ? 32.581 -1.142 -15.680 1.00 82.00 228 SER A CA 1
ATOM 1798 C C . SER A 1 228 ? 32.480 -1.716 -14.255 1.00 82.00 228 SER A C 1
ATOM 1800 O O . SER A 1 228 ? 31.404 -2.074 -13.778 1.00 82.00 228 SER A O 1
ATOM 1802 N N . THR A 1 229 ? 33.610 -1.753 -13.539 1.00 65.69 229 THR A N 1
ATOM 1803 C CA . THR A 1 229 ? 33.701 -2.159 -12.122 1.00 65.69 229 THR A CA 1
ATOM 1804 C C . THR A 1 229 ? 33.569 -0.955 -11.182 1.00 65.69 229 THR A C 1
ATOM 1806 O O . THR A 1 229 ? 33.793 0.185 -11.586 1.00 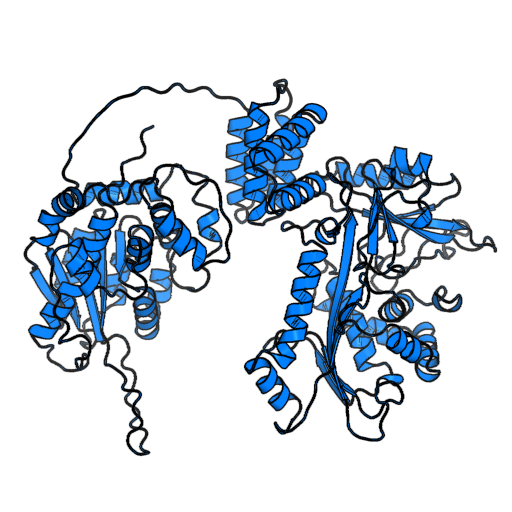65.69 229 THR A O 1
ATOM 1809 N N . LEU A 1 230 ? 33.274 -1.177 -9.895 1.00 57.66 230 LEU A N 1
ATOM 1810 C CA . LEU A 1 230 ? 33.141 -0.086 -8.916 1.00 57.66 230 LEU A CA 1
ATOM 1811 C C . LEU A 1 230 ? 34.348 0.832 -8.786 1.00 57.66 230 LEU A C 1
ATOM 1813 O O . LEU A 1 230 ? 34.167 2.026 -8.577 1.00 57.66 230 LEU A O 1
ATOM 1817 N N . SER A 1 231 ? 35.568 0.300 -8.895 1.00 53.75 231 SER A N 1
ATOM 1818 C CA . SER A 1 231 ? 36.771 1.128 -8.759 1.00 53.75 231 SER A CA 1
ATOM 1819 C C . SER A 1 231 ? 36.882 2.173 -9.873 1.00 53.75 231 SER A C 1
ATOM 1821 O O . SER A 1 231 ? 37.664 3.108 -9.757 1.00 53.75 231 SER A O 1
ATOM 1823 N N . SER A 1 232 ? 36.111 2.011 -10.956 1.00 51.28 232 SER A N 1
ATOM 1824 C CA . SER A 1 232 ? 36.008 2.968 -12.059 1.00 51.28 232 SER A CA 1
ATOM 1825 C C . SER A 1 232 ? 34.846 3.960 -11.907 1.00 51.28 232 SER A C 1
ATOM 1827 O O . SER A 1 232 ? 34.733 4.887 -12.705 1.00 51.28 232 SER A O 1
ATOM 1829 N N . THR A 1 233 ? 33.995 3.799 -10.886 1.00 56.16 233 THR A N 1
ATOM 1830 C CA . THR A 1 233 ? 32.847 4.679 -10.626 1.00 56.16 233 THR A CA 1
ATOM 1831 C C . THR A 1 233 ? 33.216 5.763 -9.619 1.00 56.16 233 THR A C 1
ATOM 1833 O O . THR A 1 233 ? 33.767 5.462 -8.567 1.00 56.16 233 THR A O 1
ATOM 1836 N N . ARG A 1 234 ? 32.889 7.031 -9.900 1.00 60.44 234 ARG A N 1
ATOM 1837 C CA . ARG A 1 234 ? 33.111 8.168 -8.975 1.00 60.44 234 ARG A CA 1
ATOM 1838 C C . ARG A 1 234 ? 32.108 8.209 -7.802 1.00 60.44 234 ARG A C 1
ATOM 1840 O O . ARG A 1 234 ? 31.837 9.283 -7.277 1.00 60.44 234 ARG A O 1
ATOM 1847 N N . VAL A 1 235 ? 31.486 7.081 -7.459 1.00 68.25 235 VAL A N 1
ATOM 1848 C CA . VAL A 1 235 ? 30.365 7.016 -6.512 1.00 68.25 235 VAL A CA 1
ATOM 1849 C C . VAL A 1 235 ? 30.829 6.364 -5.217 1.00 68.25 235 VAL A C 1
ATOM 1851 O O . VAL A 1 235 ? 31.058 5.155 -5.178 1.00 68.25 235 VAL A O 1
ATOM 1854 N N . ASP A 1 236 ? 30.900 7.153 -4.148 1.00 74.88 236 ASP A N 1
ATOM 1855 C CA . ASP A 1 236 ? 31.147 6.633 -2.805 1.00 74.88 236 ASP A CA 1
ATOM 1856 C C . ASP A 1 236 ? 29.892 5.914 -2.297 1.00 74.88 236 ASP A C 1
ATOM 1858 O O . ASP A 1 236 ? 28.810 6.505 -2.203 1.00 74.88 236 ASP A O 1
ATOM 1862 N N . LEU A 1 237 ? 30.027 4.617 -2.008 1.00 80.94 237 LEU A N 1
ATOM 1863 C CA . LEU A 1 237 ? 28.942 3.776 -1.507 1.00 80.94 237 LEU A CA 1
ATOM 1864 C C . LEU A 1 237 ? 28.962 3.674 0.023 1.00 80.94 237 LEU A C 1
ATOM 1866 O O . LEU A 1 237 ? 30.037 3.571 0.614 1.00 80.94 237 LEU A O 1
ATOM 1870 N N . PRO A 1 238 ? 27.785 3.590 0.672 1.00 81.44 238 PRO A N 1
ATOM 1871 C CA . PRO A 1 238 ? 27.689 3.225 2.081 1.00 81.44 238 PRO A CA 1
ATOM 1872 C C . PRO A 1 238 ? 28.367 1.886 2.382 1.00 81.44 238 PRO A C 1
ATOM 1874 O O . PRO A 1 238 ? 28.173 0.921 1.641 1.00 81.44 238 PRO A O 1
ATOM 1877 N N . SER A 1 239 ? 29.027 1.783 3.540 1.00 82.81 239 SER A N 1
ATOM 1878 C CA . SER A 1 239 ? 29.595 0.520 4.052 1.00 82.81 239 SER A CA 1
ATOM 1879 C C . SER A 1 239 ? 28.553 -0.595 4.221 1.00 82.81 239 SER A C 1
ATOM 1881 O O . SER A 1 239 ? 28.870 -1.781 4.141 1.00 82.81 239 SER A O 1
ATOM 1883 N N . ALA A 1 240 ? 27.284 -0.218 4.405 1.00 84.81 240 ALA A N 1
ATOM 1884 C CA . ALA A 1 240 ? 26.158 -1.141 4.511 1.00 84.81 240 ALA A CA 1
ATOM 1885 C C . ALA A 1 240 ? 25.859 -1.909 3.207 1.00 84.81 240 ALA A C 1
ATOM 1887 O O . ALA A 1 240 ? 25.163 -2.924 3.236 1.00 84.81 240 ALA A O 1
ATOM 1888 N N . ILE A 1 241 ? 26.327 -1.436 2.047 1.00 89.12 241 ILE A N 1
ATOM 1889 C CA . ILE A 1 241 ? 26.136 -2.127 0.768 1.00 89.12 241 ILE A CA 1
ATOM 1890 C C . ILE A 1 241 ? 27.207 -3.205 0.614 1.00 89.12 241 ILE A C 1
ATOM 1892 O O . ILE A 1 241 ? 28.387 -2.968 0.845 1.00 89.12 241 ILE A O 1
ATOM 1896 N N . ASN A 1 242 ? 26.804 -4.403 0.185 1.00 89.62 242 ASN A N 1
ATOM 1897 C CA . ASN A 1 242 ? 27.750 -5.498 -0.008 1.00 89.62 242 ASN A CA 1
ATOM 1898 C C . ASN A 1 242 ? 28.748 -5.149 -1.124 1.00 89.62 242 ASN A C 1
ATOM 1900 O O . ASN A 1 242 ? 28.318 -4.796 -2.217 1.00 89.62 242 ASN A O 1
ATOM 1904 N N . ALA A 1 243 ? 30.057 -5.281 -0.910 1.00 87.81 243 ALA A N 1
ATOM 1905 C CA . ALA A 1 243 ? 31.049 -5.005 -1.955 1.00 87.81 243 ALA A CA 1
ATOM 1906 C C . ALA A 1 243 ? 30.879 -5.905 -3.197 1.00 87.81 243 ALA A C 1
ATOM 1908 O O . ALA A 1 243 ? 31.142 -5.469 -4.319 1.00 87.81 243 ALA A O 1
ATOM 1909 N N . ASP A 1 244 ? 30.337 -7.108 -3.017 1.00 89.00 244 ASP A N 1
ATOM 1910 C CA . ASP A 1 244 ? 30.157 -8.101 -4.075 1.00 89.00 244 ASP A CA 1
ATOM 1911 C C . ASP A 1 244 ? 28.734 -8.141 -4.643 1.00 89.00 244 ASP A C 1
ATOM 1913 O O . ASP A 1 244 ? 28.444 -9.021 -5.448 1.00 89.00 244 ASP A O 1
ATOM 1917 N N . HIS A 1 245 ? 27.822 -7.235 -4.252 1.00 92.00 245 HIS A N 1
ATOM 1918 C CA . HIS A 1 245 ? 26.438 -7.277 -4.747 1.00 92.00 245 HIS A CA 1
ATOM 1919 C C . HIS A 1 245 ? 26.371 -7.327 -6.280 1.00 92.00 245 HIS A C 1
ATOM 1921 O O . HIS A 1 245 ? 27.235 -6.796 -6.982 1.00 92.00 245 HIS A O 1
ATOM 1927 N N . LEU A 1 246 ? 25.307 -7.932 -6.814 1.00 93.56 246 LEU A N 1
ATOM 1928 C CA . LEU A 1 246 ? 25.115 -7.977 -8.259 1.00 93.56 246 LEU A CA 1
ATOM 1929 C C . LEU A 1 246 ? 24.765 -6.590 -8.793 1.00 93.56 246 LEU A C 1
ATOM 1931 O O . LEU A 1 246 ? 23.843 -5.927 -8.311 1.00 93.56 246 LEU A O 1
ATOM 1935 N N . ARG A 1 247 ? 25.518 -6.173 -9.806 1.00 90.06 247 ARG A N 1
ATOM 1936 C CA . ARG A 1 247 ? 25.476 -4.828 -10.375 1.00 90.06 247 ARG A CA 1
ATOM 1937 C C . ARG A 1 247 ? 24.845 -4.854 -11.747 1.00 90.06 247 ARG A C 1
ATOM 1939 O O . ARG A 1 247 ? 25.039 -5.800 -12.509 1.00 90.06 247 ARG A O 1
ATOM 1946 N N . GLY A 1 248 ? 24.145 -3.780 -12.057 1.00 92.88 248 GLY A N 1
ATOM 1947 C CA . GLY A 1 248 ? 23.769 -3.440 -13.415 1.00 92.88 248 GLY A CA 1
ATOM 1948 C C . GLY A 1 248 ? 23.931 -1.950 -13.661 1.00 92.88 248 GLY A C 1
ATOM 1949 O O . GLY A 1 248 ? 24.337 -1.189 -12.779 1.00 92.88 248 GLY A O 1
ATOM 1950 N N . TRP A 1 249 ? 23.572 -1.527 -14.860 1.00 92.12 249 TRP A N 1
ATOM 1951 C CA . TRP A 1 249 ? 23.494 -0.120 -15.230 1.00 92.12 249 TRP A CA 1
ATOM 1952 C C . TRP A 1 249 ? 22.054 0.270 -15.535 1.00 92.12 249 TRP A C 1
ATOM 1954 O O . TRP A 1 249 ? 21.243 -0.577 -15.892 1.00 92.12 249 TRP A O 1
ATOM 1964 N N . TRP A 1 250 ? 21.703 1.539 -15.416 1.00 91.00 250 TRP A N 1
ATOM 1965 C CA . TRP A 1 250 ? 20.428 2.028 -15.914 1.00 91.00 250 TRP A CA 1
ATOM 1966 C C . TRP A 1 250 ? 20.630 3.251 -16.796 1.00 91.00 250 TRP A C 1
ATOM 1968 O O . TRP A 1 250 ? 21.568 4.018 -16.590 1.00 91.00 250 TRP A O 1
ATOM 1978 N N . SER A 1 251 ? 19.779 3.404 -17.807 1.00 88.06 251 SER A N 1
ATOM 1979 C CA . SER A 1 251 ? 19.837 4.536 -18.730 1.00 88.06 251 SER A CA 1
ATOM 1980 C C . SER A 1 251 ? 18.437 4.978 -19.135 1.00 88.06 251 SER A C 1
ATOM 1982 O O . SER A 1 251 ? 17.550 4.150 -19.363 1.00 88.06 251 SER A O 1
ATOM 1984 N N . SER A 1 252 ? 18.267 6.294 -19.207 1.00 83.81 252 SER A N 1
ATOM 1985 C CA . SER A 1 252 ? 17.130 6.984 -19.813 1.00 83.81 252 SER A CA 1
ATOM 1986 C C . SER A 1 252 ? 17.361 7.285 -21.298 1.00 83.81 252 SER A C 1
ATOM 1988 O O . SER A 1 252 ? 16.405 7.323 -22.066 1.00 83.81 252 SER A O 1
ATOM 1990 N N . ASP A 1 253 ? 18.614 7.455 -21.719 1.00 86.12 253 ASP A N 1
ATOM 1991 C CA . ASP A 1 253 ? 19.019 7.693 -23.108 1.00 86.12 253 ASP A CA 1
ATOM 1992 C C . ASP A 1 253 ? 19.789 6.482 -23.651 1.00 86.12 253 ASP A C 1
ATOM 1994 O O . ASP A 1 253 ? 20.996 6.511 -23.901 1.00 86.12 253 ASP A O 1
ATOM 1998 N N . VAL A 1 254 ? 19.064 5.368 -23.787 1.00 88.19 254 VAL A N 1
ATOM 1999 C CA . VAL A 1 254 ? 19.643 4.070 -24.161 1.00 88.19 254 VAL A CA 1
ATOM 2000 C C . VAL A 1 254 ? 20.367 4.106 -25.507 1.00 88.19 254 VAL A C 1
ATOM 2002 O O . VAL A 1 254 ? 21.321 3.363 -25.708 1.00 88.19 254 VAL A O 1
ATOM 2005 N N . GLU A 1 255 ? 19.939 4.962 -26.433 1.00 90.12 255 GLU A N 1
ATOM 2006 C CA . GLU A 1 255 ? 20.549 5.064 -27.756 1.00 90.12 255 GLU A CA 1
ATOM 2007 C C . GLU A 1 255 ? 21.948 5.670 -27.667 1.00 90.12 255 GLU A C 1
ATOM 2009 O O . GLU A 1 255 ? 22.920 5.026 -28.074 1.00 90.12 255 GLU A O 1
ATOM 2014 N N . ALA A 1 256 ? 22.067 6.867 -27.084 1.00 89.56 256 ALA A N 1
ATOM 2015 C CA . ALA A 1 256 ? 23.357 7.529 -26.941 1.00 89.56 256 ALA A CA 1
ATOM 2016 C C . ALA A 1 256 ? 24.293 6.736 -26.018 1.00 89.56 256 ALA A C 1
ATOM 2018 O O . ALA A 1 256 ? 25.472 6.540 -26.335 1.00 89.56 256 ALA A O 1
ATOM 2019 N N . ASP A 1 257 ? 23.770 6.225 -24.901 1.00 91.00 257 ASP A N 1
ATOM 2020 C CA . ASP A 1 257 ? 24.584 5.505 -23.931 1.00 91.00 257 ASP A CA 1
ATOM 2021 C C . ASP A 1 257 ? 25.096 4.172 -24.474 1.00 91.00 257 ASP A C 1
ATOM 2023 O O . ASP A 1 257 ? 26.287 3.893 -24.330 1.00 91.00 257 ASP A O 1
ATOM 2027 N N . LEU A 1 258 ? 24.267 3.351 -25.133 1.00 92.50 258 LEU A N 1
ATOM 2028 C CA . LEU A 1 258 ? 24.750 2.085 -25.696 1.00 92.50 258 LEU A CA 1
ATOM 2029 C C . LEU A 1 258 ? 25.750 2.315 -26.831 1.00 92.50 258 LEU A C 1
ATOM 2031 O O . LEU A 1 258 ? 26.705 1.548 -26.950 1.00 92.50 258 LEU A O 1
ATOM 2035 N N . ILE A 1 259 ? 25.585 3.366 -27.643 1.00 92.00 259 ILE A N 1
ATOM 2036 C CA . ILE A 1 259 ? 26.579 3.729 -28.666 1.00 92.00 259 ILE A CA 1
ATOM 2037 C C . ILE A 1 259 ? 27.937 4.025 -28.025 1.00 92.00 259 ILE A C 1
ATOM 2039 O O . ILE A 1 259 ? 28.962 3.569 -28.531 1.00 92.00 259 ILE A O 1
ATOM 2043 N N . ARG A 1 260 ? 27.935 4.753 -26.905 1.00 93.06 260 ARG A N 1
ATOM 2044 C CA . ARG A 1 260 ? 29.142 5.154 -26.175 1.00 93.06 260 ARG A CA 1
ATOM 2045 C C . ARG A 1 260 ? 29.804 4.002 -25.415 1.00 93.06 260 ARG A C 1
ATOM 2047 O O . ARG A 1 260 ? 31.023 3.989 -25.292 1.00 93.06 260 ARG A O 1
ATOM 2054 N N . THR A 1 261 ? 29.017 3.080 -24.865 1.00 92.62 261 THR A N 1
ATOM 2055 C CA . THR A 1 261 ? 29.477 2.162 -23.804 1.00 92.62 261 THR A CA 1
ATOM 2056 C C . THR A 1 261 ? 29.592 0.697 -24.217 1.00 92.62 261 THR A C 1
ATOM 2058 O O . THR A 1 261 ? 30.166 -0.085 -23.451 1.00 92.62 261 THR A O 1
ATOM 2061 N N . THR A 1 262 ? 29.093 0.326 -25.404 1.00 92.88 262 THR A N 1
ATOM 2062 C CA . THR A 1 262 ? 29.102 -1.061 -25.905 1.00 92.88 262 THR A CA 1
ATOM 2063 C C . THR A 1 262 ? 29.757 -1.188 -27.282 1.00 92.88 262 THR A C 1
ATOM 2065 O O . THR A 1 262 ? 29.603 -0.297 -28.129 1.00 92.88 262 THR A O 1
ATOM 2068 N N . PRO A 1 263 ? 30.472 -2.296 -27.553 1.00 90.56 263 PRO A N 1
ATOM 2069 C CA . PRO A 1 263 ? 31.000 -2.571 -28.880 1.00 90.56 263 PRO A CA 1
ATOM 2070 C C . PRO A 1 263 ? 29.874 -2.915 -29.880 1.00 90.56 263 PRO A C 1
ATOM 2072 O O . PRO A 1 263 ? 28.837 -3.454 -29.496 1.00 90.56 263 PRO A O 1
ATOM 2075 N N . PRO A 1 264 ? 30.065 -2.678 -31.194 1.00 87.88 264 PRO A N 1
ATOM 2076 C CA . PRO A 1 264 ? 29.067 -3.019 -32.218 1.00 87.88 264 PRO A CA 1
ATOM 2077 C C . PRO A 1 264 ? 28.745 -4.520 -32.322 1.00 87.88 264 PRO A C 1
ATOM 2079 O O . PRO A 1 264 ? 27.695 -4.897 -32.844 1.00 87.88 264 PRO A O 1
ATOM 2082 N N . SER A 1 265 ? 29.653 -5.381 -31.854 1.00 89.94 265 SER A N 1
ATOM 2083 C CA . SER A 1 265 ? 29.478 -6.835 -31.821 1.00 89.94 265 SER A CA 1
ATOM 2084 C C . SER A 1 265 ? 28.540 -7.309 -30.710 1.00 89.94 265 SER A C 1
ATOM 2086 O O . SER A 1 265 ? 28.052 -8.436 -30.796 1.00 89.94 265 SER A O 1
ATOM 2088 N N . SER A 1 266 ? 28.237 -6.470 -29.711 1.00 92.44 266 SER A N 1
ATOM 2089 C CA . SER A 1 266 ? 27.311 -6.831 -28.639 1.00 92.44 266 SER A CA 1
ATOM 2090 C C . SER A 1 266 ? 25.935 -7.197 -29.195 1.00 92.44 266 SER A C 1
ATOM 2092 O O . SER A 1 266 ? 25.425 -6.613 -30.163 1.00 92.44 266 SER A O 1
ATOM 2094 N N . ARG A 1 267 ? 25.325 -8.201 -28.574 1.00 94.38 267 ARG A N 1
ATOM 2095 C CA . ARG A 1 267 ? 23.932 -8.592 -28.789 1.00 94.38 267 ARG A CA 1
ATOM 2096 C C . ARG A 1 267 ? 23.143 -8.326 -27.527 1.00 94.38 267 ARG A C 1
ATOM 2098 O O . ARG A 1 267 ? 23.698 -8.296 -26.434 1.00 94.38 267 ARG A O 1
ATOM 2105 N N . PHE A 1 268 ? 21.844 -8.130 -27.676 1.00 95.81 268 PHE A N 1
ATOM 2106 C CA . PHE A 1 268 ? 20.979 -7.779 -26.563 1.00 95.81 268 PHE A CA 1
ATOM 2107 C C . PHE A 1 268 ? 19.761 -8.682 -26.500 1.00 95.81 268 PHE A C 1
ATOM 2109 O O . PHE A 1 268 ? 19.325 -9.228 -27.508 1.00 95.81 268 PHE A O 1
ATOM 2116 N N . ALA A 1 269 ? 19.180 -8.805 -25.315 1.00 95.44 269 ALA A N 1
ATOM 2117 C CA . ALA A 1 269 ? 17.872 -9.414 -25.143 1.00 95.44 269 ALA A CA 1
ATOM 2118 C C . ALA A 1 269 ? 17.065 -8.635 -24.110 1.00 95.44 269 ALA A C 1
ATOM 2120 O O . ALA A 1 269 ? 17.571 -8.316 -23.033 1.00 95.44 269 ALA A O 1
ATOM 2121 N N . ILE A 1 270 ? 15.801 -8.355 -24.422 1.00 94.75 270 ILE A N 1
ATOM 2122 C CA . ILE A 1 270 ? 14.853 -7.779 -23.465 1.00 94.75 270 ILE A CA 1
ATOM 2123 C C . ILE A 1 270 ? 14.323 -8.923 -22.601 1.00 94.75 270 ILE A C 1
ATOM 2125 O O . ILE A 1 270 ? 13.759 -9.886 -23.115 1.00 94.75 270 ILE A O 1
ATOM 2129 N N . LEU A 1 271 ? 14.527 -8.830 -21.290 1.00 92.31 271 LEU A N 1
ATOM 2130 C CA . LEU A 1 271 ? 14.260 -9.896 -20.333 1.00 92.31 271 LEU A CA 1
ATOM 2131 C C . LEU A 1 271 ? 12.875 -9.731 -19.686 1.00 92.31 271 LEU A C 1
ATOM 2133 O O . LEU A 1 271 ? 12.670 -8.804 -18.891 1.00 92.31 271 LEU A O 1
ATOM 2137 N N . PRO A 1 272 ? 11.934 -10.665 -19.911 1.00 88.75 272 PRO A N 1
ATOM 2138 C CA . PRO A 1 272 ? 10.731 -10.770 -19.093 1.00 88.75 272 PRO A CA 1
ATOM 2139 C C . PRO A 1 272 ? 11.088 -11.035 -17.627 1.00 88.75 272 PRO A C 1
ATOM 2141 O O . PRO A 1 272 ? 12.141 -11.605 -17.336 1.00 88.75 272 PRO A O 1
ATOM 2144 N N . LYS A 1 273 ? 10.183 -10.707 -16.694 1.00 85.38 273 LYS A N 1
ATOM 2145 C CA . LYS A 1 273 ? 10.415 -10.818 -15.237 1.00 85.38 273 LYS A CA 1
ATOM 2146 C C . LYS A 1 273 ? 11.030 -12.149 -14.793 1.00 85.38 273 LYS A C 1
ATOM 2148 O O . LYS A 1 273 ? 11.926 -12.157 -13.958 1.00 85.38 273 LYS A O 1
ATOM 2153 N N . LEU A 1 274 ? 10.605 -13.275 -15.366 1.00 85.44 274 LEU A N 1
ATOM 2154 C CA . LEU A 1 274 ? 11.139 -14.596 -15.010 1.00 85.44 274 LEU A CA 1
ATOM 2155 C C . LEU A 1 274 ? 12.623 -14.792 -15.365 1.00 85.44 274 LEU A C 1
ATOM 2157 O O . LEU A 1 274 ? 13.242 -15.704 -14.830 1.00 85.44 274 LEU A O 1
ATOM 2161 N N . PHE A 1 275 ? 13.211 -13.966 -16.231 1.00 89.88 275 PHE A N 1
ATOM 2162 C CA . PHE A 1 275 ? 14.636 -13.988 -16.588 1.00 89.88 275 PHE A CA 1
ATOM 2163 C C . PHE A 1 275 ? 15.476 -13.001 -15.758 1.00 89.88 275 PHE A C 1
ATOM 2165 O O . PHE A 1 275 ? 16.654 -12.784 -16.038 1.00 89.88 275 PHE A O 1
ATOM 2172 N N . TRP A 1 276 ? 14.899 -12.379 -14.725 1.00 91.81 276 TRP A N 1
ATOM 2173 C CA . TRP A 1 276 ? 15.589 -11.344 -13.949 1.00 91.81 276 TRP A CA 1
ATOM 2174 C C . TRP A 1 276 ? 16.591 -11.883 -12.914 1.00 91.81 276 TRP A C 1
ATOM 2176 O O . TRP A 1 276 ? 17.365 -11.092 -12.383 1.00 91.81 276 TRP A O 1
ATOM 2186 N N . LEU A 1 277 ? 16.576 -13.188 -12.612 1.00 93.19 277 LEU A N 1
ATOM 2187 C CA . LEU A 1 277 ? 17.431 -13.797 -11.584 1.00 93.19 277 LEU A CA 1
ATOM 2188 C C . LEU A 1 277 ? 18.826 -14.145 -12.124 1.00 93.19 277 LEU A C 1
ATOM 2190 O O . LEU A 1 277 ? 19.757 -13.355 -11.977 1.00 93.19 277 LEU A O 1
ATOM 2194 N N . SER A 1 278 ? 18.983 -15.328 -12.726 1.00 92.56 278 SER A N 1
ATOM 2195 C CA . SER A 1 278 ? 20.274 -15.787 -13.235 1.00 92.56 278 SER A CA 1
ATOM 2196 C C . SER A 1 278 ? 20.652 -15.137 -14.570 1.00 92.56 278 SER A C 1
ATOM 2198 O O . SER A 1 278 ? 19.806 -14.623 -15.310 1.00 92.56 278 SER A O 1
ATOM 2200 N N . LYS A 1 279 ? 21.956 -15.164 -14.874 1.00 92.12 279 LYS A N 1
ATOM 2201 C CA . LYS A 1 279 ? 22.485 -14.731 -16.169 1.00 92.12 279 LYS A CA 1
ATOM 2202 C C . LYS A 1 279 ? 21.947 -15.599 -17.305 1.00 92.12 279 LYS A C 1
ATOM 2204 O O . LYS A 1 279 ? 21.765 -16.800 -17.118 1.00 92.12 279 LYS A O 1
ATOM 2209 N N . VAL A 1 280 ? 21.748 -15.008 -18.478 1.00 90.81 280 VAL A N 1
ATOM 2210 C CA . VAL A 1 280 ? 21.303 -15.714 -19.686 1.00 90.81 280 VAL A CA 1
ATOM 2211 C C . VAL A 1 280 ? 22.466 -16.082 -20.612 1.00 90.81 280 VAL A C 1
ATOM 2213 O O . VAL A 1 280 ? 23.538 -15.475 -20.598 1.00 90.81 280 VAL A O 1
ATOM 2216 N N . SER A 1 281 ? 22.226 -17.102 -21.425 1.00 88.44 281 SER A N 1
ATOM 2217 C CA . SER A 1 281 ? 23.097 -17.576 -22.497 1.00 88.44 281 SER A CA 1
ATOM 2218 C C . SER A 1 281 ? 22.220 -17.967 -23.682 1.00 88.44 281 SER A C 1
ATOM 2220 O O . SER A 1 281 ? 21.077 -18.396 -23.485 1.00 88.44 281 SER A O 1
ATOM 2222 N N . SER A 1 282 ? 22.722 -17.781 -24.899 1.00 87.94 282 SER A N 1
ATOM 2223 C CA . SER A 1 282 ? 22.046 -18.260 -26.100 1.00 87.94 282 SER A CA 1
ATOM 2224 C C . SER A 1 282 ? 22.416 -19.706 -26.416 1.00 87.94 282 SER A C 1
ATOM 2226 O O . SER A 1 282 ? 23.473 -20.201 -26.020 1.00 87.94 282 SER A O 1
ATOM 2228 N N . ALA A 1 283 ? 21.537 -20.360 -27.165 1.00 81.81 283 ALA A N 1
ATOM 2229 C CA . ALA A 1 283 ? 21.786 -21.618 -27.844 1.00 81.81 283 ALA A CA 1
ATOM 2230 C C . ALA A 1 283 ? 21.454 -21.463 -29.341 1.00 81.81 283 ALA A C 1
ATOM 2232 O O . ALA A 1 283 ? 20.658 -20.584 -29.706 1.00 81.81 283 ALA A O 1
ATOM 2233 N N . PRO A 1 284 ? 22.057 -22.285 -30.216 1.00 75.69 284 PRO A N 1
ATOM 2234 C CA . PRO A 1 284 ? 21.645 -22.375 -31.613 1.00 75.69 284 PRO A CA 1
ATOM 2235 C C . PRO A 1 284 ? 20.177 -22.816 -31.734 1.00 75.69 284 PRO A C 1
ATOM 2237 O O . PRO A 1 284 ? 19.688 -23.617 -30.935 1.00 75.69 284 PRO A O 1
ATOM 2240 N N . SER A 1 285 ? 19.458 -22.252 -32.707 1.00 66.62 285 SER A N 1
ATOM 2241 C CA . SER A 1 285 ? 18.110 -22.694 -33.070 1.00 66.62 285 SER A CA 1
ATOM 2242 C C . SER A 1 285 ? 18.161 -24.030 -33.803 1.00 66.62 285 SER A C 1
ATOM 2244 O O . SER A 1 285 ? 19.001 -24.219 -34.675 1.00 66.62 285 SER A O 1
ATOM 2246 N N . ASN A 1 286 ? 17.238 -24.938 -33.476 1.00 63.03 286 ASN A N 1
ATOM 2247 C CA . ASN A 1 286 ? 17.086 -26.204 -34.199 1.00 63.03 286 ASN A CA 1
ATOM 2248 C C . ASN A 1 286 ? 16.388 -26.024 -35.560 1.00 63.03 286 ASN A C 1
ATOM 2250 O O . ASN A 1 286 ? 16.486 -26.910 -36.402 1.00 63.03 286 ASN A O 1
ATOM 2254 N N . ASP A 1 287 ? 15.681 -24.903 -35.755 1.00 58.75 287 ASP A N 1
ATOM 2255 C CA . ASP A 1 287 ? 14.826 -24.664 -36.926 1.00 58.75 287 ASP A CA 1
ATOM 2256 C C . ASP A 1 287 ? 15.504 -23.812 -38.017 1.00 58.75 287 ASP A C 1
ATOM 2258 O O . ASP A 1 287 ? 15.044 -23.811 -39.152 1.00 58.75 287 ASP A O 1
ATOM 2262 N N . ASP A 1 288 ? 16.597 -23.106 -37.693 1.00 56.50 288 ASP A N 1
ATOM 2263 C CA . ASP A 1 288 ? 17.364 -22.274 -38.633 1.00 56.50 288 ASP A CA 1
ATOM 2264 C C . ASP A 1 288 ? 18.830 -22.174 -38.175 1.00 56.50 288 ASP A C 1
ATOM 2266 O O . ASP A 1 288 ? 19.121 -21.571 -37.137 1.00 56.50 288 ASP A O 1
ATOM 2270 N N . ASP A 1 289 ? 19.761 -22.689 -38.986 1.00 52.94 289 ASP A N 1
ATOM 2271 C CA . ASP A 1 289 ? 21.195 -22.903 -38.678 1.00 52.94 289 ASP A CA 1
ATOM 2272 C C . ASP A 1 289 ? 22.006 -21.610 -38.396 1.00 52.94 289 ASP A C 1
ATOM 2274 O O . ASP A 1 289 ? 23.204 -21.634 -38.107 1.00 52.94 289 ASP A O 1
ATOM 2278 N N . HIS A 1 290 ? 21.361 -20.442 -38.473 1.00 56.25 290 HIS A N 1
ATOM 2279 C CA . HIS A 1 290 ? 21.985 -19.124 -38.307 1.00 56.25 290 HIS A CA 1
ATOM 2280 C C . HIS A 1 290 ? 21.330 -18.240 -37.240 1.00 56.25 290 HIS A C 1
ATOM 2282 O O . HIS A 1 290 ? 21.822 -17.140 -36.977 1.00 56.25 290 HIS A O 1
ATOM 2288 N N . THR A 1 291 ? 20.248 -18.689 -36.595 1.00 68.38 291 THR A N 1
ATOM 2289 C CA . THR A 1 291 ? 19.568 -17.897 -35.561 1.00 68.38 291 THR A CA 1
ATOM 2290 C C . THR A 1 291 ? 19.875 -18.441 -34.170 1.00 68.38 291 THR A C 1
ATOM 2292 O O . THR A 1 291 ? 19.672 -19.613 -33.869 1.00 68.38 291 THR A O 1
ATOM 2295 N N . GLN A 1 292 ? 20.399 -17.584 -33.294 1.00 78.38 292 GLN A N 1
ATOM 2296 C CA . GLN A 1 292 ? 20.629 -17.918 -31.890 1.00 78.38 292 GLN A CA 1
ATOM 2297 C C . GLN A 1 292 ? 19.563 -17.267 -31.009 1.00 78.38 292 GLN A C 1
ATOM 2299 O O . GLN A 1 292 ? 19.170 -16.119 -31.226 1.00 78.38 292 GLN A O 1
ATOM 2304 N N . HIS A 1 293 ? 19.116 -17.994 -29.989 1.00 85.12 293 HIS A N 1
ATOM 2305 C CA . HIS A 1 293 ? 18.079 -17.535 -29.070 1.00 85.12 293 HIS A CA 1
ATOM 2306 C C . HIS A 1 293 ? 18.422 -17.911 -27.629 1.00 85.12 293 HIS A C 1
ATOM 2308 O O . HIS A 1 293 ? 19.143 -18.872 -27.371 1.00 85.12 293 HIS A O 1
ATOM 2314 N N . ILE A 1 294 ? 17.902 -17.161 -26.661 1.00 85.94 294 ILE A N 1
ATOM 2315 C CA . ILE A 1 294 ? 17.980 -17.545 -25.250 1.00 85.94 294 ILE A CA 1
ATOM 2316 C C . ILE A 1 294 ? 16.887 -18.573 -24.995 1.00 85.94 294 ILE A C 1
ATOM 2318 O O . ILE A 1 294 ? 15.701 -18.270 -25.144 1.00 85.94 294 ILE A O 1
ATOM 2322 N N . VAL A 1 295 ? 17.292 -19.777 -24.601 1.00 79.06 295 VAL A N 1
ATOM 2323 C CA . VAL A 1 295 ? 16.374 -20.896 -24.377 1.00 79.06 295 VAL A CA 1
ATOM 2324 C C . VAL A 1 295 ? 15.459 -20.604 -23.188 1.00 79.06 295 VAL A C 1
ATOM 2326 O O . VAL A 1 295 ? 15.913 -20.277 -22.084 1.00 79.06 295 VAL A O 1
ATOM 2329 N N . GLY A 1 296 ? 14.154 -20.709 -23.435 1.00 73.81 296 GLY A N 1
ATOM 2330 C CA . GLY A 1 296 ? 13.114 -20.633 -22.417 1.00 73.81 296 GLY A CA 1
ATOM 2331 C C . GLY A 1 296 ? 12.949 -21.931 -21.619 1.00 73.81 296 GLY A C 1
ATOM 2332 O O . GLY A 1 296 ? 13.878 -22.711 -21.432 1.00 73.81 296 GLY A O 1
ATOM 2333 N N . GLY A 1 297 ? 11.742 -22.158 -21.109 1.00 68.81 297 GLY A N 1
ATOM 2334 C CA . GLY A 1 297 ? 11.366 -23.387 -20.404 1.00 68.81 297 GLY A CA 1
ATOM 2335 C C . GLY A 1 297 ? 9.870 -23.668 -20.563 1.00 68.81 297 GLY A C 1
ATOM 2336 O O . GLY A 1 297 ? 9.175 -22.893 -21.216 1.00 68.81 297 GLY A O 1
ATOM 2337 N N . PRO A 1 298 ? 9.326 -24.738 -19.965 1.00 62.38 298 PRO A N 1
ATOM 2338 C CA . PRO A 1 298 ? 7.894 -25.027 -20.027 1.00 62.38 298 PRO A CA 1
ATOM 2339 C C . PRO A 1 298 ? 7.050 -23.824 -19.566 1.00 62.38 298 PRO A C 1
ATOM 2341 O O . PRO A 1 298 ? 7.151 -23.388 -18.419 1.00 62.38 298 PRO A O 1
ATOM 2344 N N . GLY A 1 299 ? 6.244 -23.260 -20.472 1.00 63.97 299 GLY A N 1
ATOM 2345 C CA . GLY A 1 299 ? 5.429 -22.063 -20.214 1.00 63.97 299 GLY A CA 1
ATOM 2346 C C . GLY A 1 299 ? 6.186 -20.724 -20.223 1.00 63.97 299 GLY A C 1
ATOM 2347 O O . GLY A 1 299 ? 5.590 -19.697 -19.905 1.00 63.97 299 GLY A O 1
ATOM 2348 N N . VAL A 1 300 ? 7.473 -20.712 -20.589 1.00 71.69 300 VAL A N 1
ATOM 2349 C CA . VAL A 1 300 ? 8.321 -19.515 -20.691 1.00 71.69 300 VAL A CA 1
ATOM 2350 C C . VAL A 1 300 ? 8.927 -19.447 -22.098 1.00 71.69 300 VAL A C 1
ATOM 2352 O O . VAL A 1 300 ? 9.729 -20.317 -22.437 1.00 71.69 300 VAL A O 1
ATOM 2355 N N . PRO A 1 301 ? 8.588 -18.438 -22.919 1.00 77.94 301 PRO A N 1
ATOM 2356 C CA . PRO A 1 301 ? 9.060 -18.369 -24.298 1.00 77.94 301 PRO A CA 1
ATOM 2357 C C . PRO A 1 301 ? 10.576 -18.150 -24.374 1.00 77.94 301 PRO A C 1
ATOM 2359 O O . PRO A 1 301 ? 11.164 -17.478 -23.521 1.00 77.94 301 PRO A O 1
ATOM 2362 N N . SER A 1 302 ? 11.191 -18.703 -25.421 1.00 85.19 302 SER A N 1
ATOM 2363 C CA . SER A 1 302 ? 12.556 -18.361 -25.824 1.00 85.19 302 SER A CA 1
ATOM 2364 C C . SER A 1 302 ? 12.632 -16.907 -26.298 1.00 85.19 302 SER A C 1
ATOM 2366 O O . SER A 1 302 ? 11.655 -16.372 -26.826 1.00 85.19 302 SER A O 1
ATOM 2368 N N . LEU A 1 303 ? 13.784 -16.260 -26.106 1.00 89.88 303 LEU A N 1
ATOM 2369 C CA . LEU A 1 303 ? 13.973 -14.840 -26.427 1.00 89.88 303 LEU A CA 1
ATOM 2370 C C . LEU A 1 303 ? 14.927 -14.665 -27.615 1.00 89.88 303 LEU A C 1
ATOM 2372 O O . LEU A 1 303 ? 15.973 -15.321 -27.640 1.00 89.88 303 LEU A O 1
ATOM 2376 N N . PRO A 1 304 ? 14.623 -13.768 -28.566 1.00 91.38 304 PRO A N 1
ATOM 2377 C CA . PRO A 1 304 ? 15.526 -13.473 -29.669 1.00 91.38 304 PRO A CA 1
ATOM 2378 C C . PRO A 1 304 ? 16.745 -12.673 -29.194 1.00 91.38 304 PRO A C 1
ATOM 2380 O O . PRO A 1 304 ? 16.668 -11.902 -28.233 1.00 91.38 304 PRO A O 1
ATOM 2383 N N . LEU A 1 305 ? 17.859 -12.823 -29.912 1.00 91.88 305 LEU A N 1
ATOM 2384 C CA . LEU A 1 305 ? 18.988 -11.900 -29.824 1.00 91.88 305 LEU A CA 1
ATOM 2385 C C . LEU A 1 305 ? 18.755 -10.716 -30.761 1.00 91.88 305 LEU A C 1
ATOM 2387 O O . LEU A 1 305 ? 18.443 -10.883 -31.936 1.00 91.88 305 LEU A O 1
ATOM 2391 N N . LEU A 1 306 ? 18.946 -9.518 -30.230 1.00 94.25 306 LEU A N 1
ATOM 2392 C CA . LEU A 1 306 ? 18.743 -8.250 -30.913 1.00 94.25 306 LEU A CA 1
ATOM 2393 C C . LEU A 1 306 ? 20.090 -7.588 -31.193 1.00 94.25 306 LEU A C 1
ATOM 2395 O O . LEU A 1 306 ? 21.016 -7.657 -30.374 1.00 94.25 306 LEU A O 1
ATOM 2399 N N . SER A 1 307 ? 20.201 -6.905 -32.333 1.00 94.00 307 SER A N 1
ATOM 2400 C CA . SER A 1 307 ? 21.292 -5.954 -32.533 1.00 94.00 307 SER A CA 1
ATOM 2401 C C . SER A 1 307 ? 21.101 -4.725 -31.634 1.00 94.00 307 SER A C 1
ATOM 2403 O O . SER A 1 307 ? 20.025 -4.498 -31.070 1.00 94.00 307 SER A O 1
ATOM 2405 N N . ARG A 1 308 ? 22.135 -3.882 -31.525 1.00 94.12 308 ARG A N 1
ATOM 2406 C CA . ARG A 1 308 ? 22.024 -2.590 -30.830 1.00 94.12 308 ARG A CA 1
ATOM 2407 C C . ARG A 1 308 ? 20.916 -1.709 -31.424 1.00 94.12 308 ARG A C 1
ATOM 2409 O O . ARG A 1 308 ? 20.207 -1.046 -30.678 1.00 94.12 308 ARG A O 1
ATOM 2416 N N . ALA A 1 309 ? 20.750 -1.713 -32.748 1.00 93.50 309 ALA A N 1
ATOM 2417 C CA . ALA A 1 309 ? 19.698 -0.941 -33.406 1.00 93.50 309 ALA A CA 1
ATOM 2418 C C . ALA A 1 309 ? 18.305 -1.494 -33.066 1.00 93.50 309 ALA A C 1
ATOM 2420 O O . ALA A 1 309 ? 17.406 -0.727 -32.727 1.00 93.50 309 ALA A O 1
ATOM 2421 N N . ASP A 1 310 ? 18.153 -2.820 -33.070 1.00 95.25 310 ASP A N 1
ATOM 2422 C CA . ASP A 1 310 ? 16.864 -3.469 -32.817 1.00 95.25 310 ASP A CA 1
ATOM 2423 C C . ASP A 1 310 ? 16.420 -3.319 -31.360 1.00 95.25 310 ASP A C 1
ATOM 2425 O O . ASP A 1 310 ? 15.246 -3.056 -31.104 1.00 95.25 310 ASP A O 1
ATOM 2429 N N . VAL A 1 311 ? 17.339 -3.426 -30.389 1.00 94.56 311 VAL A N 1
ATOM 2430 C CA . VAL A 1 311 ? 16.989 -3.210 -28.974 1.00 94.56 311 VAL A CA 1
ATOM 2431 C C . VAL A 1 311 ? 16.620 -1.751 -28.706 1.00 94.56 311 VAL A C 1
ATOM 2433 O O . VAL A 1 311 ? 15.666 -1.495 -27.976 1.00 94.56 311 VAL A O 1
ATOM 2436 N N . VAL A 1 312 ? 17.306 -0.788 -29.332 1.00 94.00 312 VAL A N 1
ATOM 2437 C CA . VAL A 1 312 ? 16.953 0.638 -29.232 1.00 94.00 312 VAL A CA 1
ATOM 2438 C C . VAL A 1 312 ? 15.580 0.891 -29.855 1.00 94.00 312 VAL A C 1
ATOM 2440 O O . VAL A 1 312 ? 14.745 1.550 -29.235 1.00 94.00 312 VAL A O 1
ATOM 2443 N N . ALA A 1 313 ? 15.310 0.330 -31.036 1.00 94.19 313 ALA A N 1
ATOM 2444 C CA . ALA A 1 313 ? 14.012 0.441 -31.695 1.00 94.19 313 ALA A CA 1
ATOM 2445 C C . ALA A 1 313 ? 12.888 -0.179 -30.849 1.00 94.19 313 ALA A C 1
ATOM 2447 O O . ALA A 1 313 ? 11.845 0.450 -30.663 1.00 94.19 313 ALA A O 1
ATOM 2448 N N . ALA A 1 314 ? 13.117 -1.361 -30.270 1.00 93.94 314 ALA A N 1
ATOM 2449 C CA . ALA A 1 314 ? 12.167 -2.032 -29.388 1.00 93.94 314 ALA A CA 1
ATOM 2450 C C . ALA A 1 314 ? 11.902 -1.228 -28.104 1.00 93.94 314 ALA A C 1
ATOM 2452 O O . ALA A 1 314 ? 10.744 -1.036 -27.732 1.00 93.94 314 ALA A O 1
ATOM 2453 N N . CYS A 1 315 ? 12.945 -0.692 -27.460 1.00 91.00 315 CYS A N 1
ATOM 2454 C CA . CYS A 1 315 ? 12.804 0.202 -26.308 1.00 91.00 315 CYS A CA 1
ATOM 2455 C C . CYS A 1 315 ? 12.008 1.463 -26.672 1.00 91.00 315 CYS A C 1
ATOM 2457 O O . CYS A 1 315 ? 11.080 1.833 -25.954 1.00 91.00 315 CYS A O 1
ATOM 2459 N N . ARG A 1 316 ? 12.320 2.106 -27.805 1.00 88.62 316 ARG A N 1
ATOM 2460 C CA . ARG A 1 316 ? 11.618 3.312 -28.270 1.00 88.62 316 ARG A CA 1
ATOM 2461 C C . ARG A 1 316 ? 10.141 3.028 -28.530 1.00 88.62 316 ARG A C 1
ATOM 2463 O O . ARG A 1 316 ? 9.298 3.803 -28.086 1.00 88.62 316 ARG A O 1
ATOM 2470 N N . ALA A 1 317 ? 9.829 1.924 -29.206 1.00 89.88 317 ALA A N 1
ATOM 2471 C CA . ALA A 1 317 ? 8.458 1.491 -29.459 1.00 89.88 317 ALA A CA 1
ATOM 2472 C C . ALA A 1 317 ? 7.702 1.222 -28.147 1.00 89.88 317 ALA A C 1
ATOM 2474 O O . ALA A 1 317 ? 6.592 1.720 -27.969 1.00 89.88 317 ALA A O 1
ATOM 2475 N N . HIS A 1 318 ? 8.328 0.520 -27.196 1.00 87.88 318 HIS A N 1
ATOM 2476 C CA . HIS A 1 318 ? 7.752 0.239 -25.877 1.00 87.88 318 HIS A CA 1
ATOM 2477 C C . HIS A 1 318 ? 7.427 1.519 -25.100 1.00 87.88 318 HIS A C 1
ATOM 2479 O O . HIS A 1 318 ? 6.285 1.707 -24.688 1.00 87.88 318 HIS A O 1
ATOM 2485 N N . PHE A 1 319 ? 8.379 2.445 -24.954 1.00 82.81 319 PHE A N 1
ATOM 2486 C CA . PHE A 1 319 ? 8.153 3.686 -24.198 1.00 82.81 319 PHE A CA 1
ATOM 2487 C C . PHE A 1 319 ? 7.272 4.707 -24.924 1.00 82.81 319 PHE A C 1
ATOM 2489 O O . PHE A 1 319 ? 6.707 5.587 -24.279 1.00 82.81 319 PHE A O 1
ATOM 2496 N N . SER A 1 320 ? 7.125 4.586 -26.244 1.00 80.19 320 SER A N 1
ATOM 2497 C CA . SER A 1 320 ? 6.184 5.402 -27.021 1.00 80.19 320 SER A CA 1
ATOM 2498 C C . SER A 1 320 ? 4.752 4.862 -26.950 1.00 80.19 320 SER A C 1
ATOM 2500 O O . SER A 1 320 ? 3.814 5.617 -27.181 1.00 80.19 320 SER A O 1
ATOM 2502 N N . SER A 1 321 ? 4.572 3.575 -26.621 1.00 75.81 321 SER A N 1
ATOM 2503 C CA . SER A 1 321 ? 3.248 2.942 -26.526 1.00 75.81 321 SER A CA 1
ATOM 2504 C C . SER A 1 321 ? 2.443 3.386 -25.301 1.00 75.81 321 SER A C 1
ATOM 2506 O O . SER A 1 321 ? 1.216 3.396 -25.351 1.00 75.81 321 SER A O 1
ATOM 2508 N N . SER A 1 322 ? 3.118 3.765 -24.210 1.00 64.75 322 SER A N 1
ATOM 2509 C CA . SER A 1 322 ? 2.478 4.302 -23.010 1.00 64.75 322 SER A CA 1
ATOM 2510 C C . SER A 1 322 ? 3.426 5.216 -22.218 1.00 64.75 322 SER A C 1
ATOM 2512 O O . SER A 1 322 ? 4.580 4.838 -21.986 1.00 64.75 322 SER A O 1
ATOM 2514 N N . PRO A 1 323 ? 2.951 6.372 -21.711 1.00 56.06 323 PRO A N 1
ATOM 2515 C CA . PRO A 1 323 ? 3.712 7.210 -20.779 1.00 56.06 323 PRO A CA 1
ATOM 2516 C C . PRO A 1 323 ? 4.049 6.501 -19.452 1.00 56.06 323 PRO A C 1
ATOM 2518 O O . PRO A 1 323 ? 4.984 6.911 -18.770 1.00 56.06 323 PRO A O 1
ATOM 2521 N N . THR A 1 324 ? 3.350 5.416 -19.110 1.00 59.94 324 THR A N 1
ATOM 2522 C CA . THR A 1 324 ? 3.547 4.605 -17.890 1.00 59.94 324 THR A CA 1
ATOM 2523 C C . THR A 1 324 ? 4.182 3.246 -18.166 1.00 59.94 324 THR A C 1
ATOM 2525 O O . THR A 1 324 ? 4.193 2.347 -17.321 1.00 59.94 324 THR A O 1
ATOM 2528 N N . ALA A 1 325 ? 4.728 3.074 -19.371 1.00 71.31 325 ALA A N 1
ATOM 2529 C CA . ALA A 1 325 ? 5.433 1.867 -19.759 1.00 71.31 325 ALA A CA 1
ATOM 2530 C C . ALA A 1 325 ? 6.512 1.506 -18.720 1.00 71.31 325 ALA A C 1
ATOM 2532 O O . ALA A 1 325 ? 7.434 2.277 -18.441 1.00 71.31 325 ALA A O 1
ATOM 2533 N N . LYS A 1 326 ? 6.385 0.302 -18.147 1.00 78.31 326 LYS A N 1
ATOM 2534 C CA . LYS A 1 326 ? 7.290 -0.205 -17.106 1.00 78.31 326 LYS A CA 1
ATOM 2535 C C . LYS A 1 326 ? 8.730 -0.282 -17.624 1.00 78.31 326 LYS A C 1
ATOM 2537 O O . LYS A 1 326 ? 8.917 -0.553 -18.814 1.00 78.31 326 LYS A O 1
ATOM 2542 N N . PRO A 1 327 ? 9.742 -0.125 -16.751 1.00 86.00 327 PRO A N 1
ATOM 2543 C CA . PRO A 1 327 ? 11.134 -0.313 -17.136 1.00 86.00 327 PRO A CA 1
ATOM 2544 C C . PRO A 1 327 ? 11.380 -1.670 -17.782 1.00 86.00 327 PRO A C 1
ATOM 2546 O O . PRO A 1 327 ? 10.826 -2.692 -17.361 1.00 86.00 327 PRO A O 1
ATOM 2549 N N . LEU A 1 328 ? 12.257 -1.672 -18.778 1.00 90.62 328 LEU A N 1
ATOM 2550 C CA . LEU A 1 328 ? 12.724 -2.884 -19.431 1.00 90.62 328 LEU A CA 1
ATOM 2551 C C . LEU A 1 328 ? 14.058 -3.290 -18.819 1.00 90.62 328 LEU A C 1
ATOM 2553 O O . LEU A 1 328 ? 14.945 -2.461 -18.648 1.00 90.62 328 LEU A O 1
ATOM 2557 N N . VAL A 1 329 ? 14.225 -4.573 -18.517 1.00 93.00 329 VAL A N 1
ATOM 2558 C CA . VAL A 1 329 ? 15.542 -5.119 -18.172 1.00 93.00 329 VAL A CA 1
ATOM 2559 C C . VAL A 1 329 ? 16.133 -5.732 -19.426 1.00 93.00 329 VAL A C 1
ATOM 2561 O O . VAL A 1 329 ? 15.459 -6.496 -20.113 1.00 93.00 329 VAL A O 1
ATOM 2564 N N . VAL A 1 330 ? 17.381 -5.397 -19.722 1.00 95.38 330 VAL A N 1
ATOM 2565 C CA . VAL A 1 330 ? 18.109 -5.870 -20.897 1.00 95.38 330 VAL A CA 1
ATOM 2566 C C . VAL A 1 330 ? 19.360 -6.624 -20.469 1.00 95.38 330 VAL A C 1
ATOM 2568 O O . VAL A 1 330 ? 20.073 -6.197 -19.564 1.00 95.38 330 VAL A O 1
ATOM 2571 N N . ALA A 1 331 ? 19.636 -7.753 -21.110 1.00 96.12 331 ALA A N 1
ATOM 2572 C CA . ALA A 1 331 ? 20.946 -8.389 -21.057 1.00 96.12 331 ALA A CA 1
ATOM 2573 C C . ALA A 1 331 ? 21.769 -7.913 -22.249 1.00 96.12 331 ALA A C 1
ATOM 2575 O O . ALA A 1 331 ? 21.265 -7.901 -23.370 1.00 96.12 331 ALA A O 1
ATOM 2576 N N . GLU A 1 332 ? 23.028 -7.571 -22.007 1.00 95.88 332 GLU A N 1
ATOM 2577 C CA . GLU A 1 332 ? 24.054 -7.495 -23.040 1.00 95.88 332 GLU A CA 1
ATOM 2578 C C . GLU A 1 332 ? 24.815 -8.816 -23.061 1.00 95.88 332 GLU A C 1
ATOM 2580 O O . GLU A 1 332 ? 25.285 -9.295 -22.021 1.00 95.88 332 GLU A O 1
ATOM 2585 N N . LEU A 1 333 ? 24.950 -9.393 -24.247 1.00 93.75 333 LEU A N 1
ATOM 2586 C CA . LEU A 1 333 ? 25.643 -10.639 -24.482 1.00 93.75 333 LEU A CA 1
ATOM 2587 C C . LEU A 1 333 ? 26.784 -10.435 -25.476 1.00 93.75 333 LEU A C 1
ATOM 2589 O O . LEU A 1 333 ? 26.613 -9.809 -26.524 1.00 93.75 333 LEU A O 1
ATOM 2593 N N . CYS A 1 334 ? 27.925 -11.037 -25.157 1.00 91.44 334 CYS A N 1
ATOM 2594 C CA . CYS A 1 334 ? 29.067 -11.135 -26.056 1.00 91.44 334 CYS A CA 1
ATOM 2595 C C . CYS A 1 334 ? 29.284 -12.587 -26.456 1.00 91.44 334 CYS A C 1
ATOM 2597 O O . CYS A 1 334 ? 28.908 -13.512 -25.732 1.00 91.44 334 CYS A O 1
ATOM 2599 N N . GLU A 1 335 ? 29.897 -12.769 -27.614 1.00 87.81 335 GLU A N 1
ATOM 2600 C CA . GLU A 1 335 ? 30.305 -14.075 -28.105 1.00 87.81 335 GLU A CA 1
ATOM 2601 C C . GLU A 1 335 ? 31.277 -14.741 -27.117 1.00 87.81 335 GLU A C 1
ATOM 2603 O O . GLU A 1 335 ? 32.147 -14.085 -26.535 1.00 87.81 335 GLU A O 1
ATOM 2608 N N . SER A 1 336 ? 31.082 -16.036 -26.862 1.00 82.75 336 SER A N 1
ATOM 2609 C CA . SER A 1 336 ? 31.970 -16.818 -26.006 1.00 82.75 336 SER A CA 1
ATOM 2610 C C . SER A 1 336 ? 33.334 -17.009 -26.673 1.00 82.75 336 SER A C 1
ATOM 2612 O O . SER A 1 336 ? 33.457 -16.939 -27.892 1.00 82.75 336 SER A O 1
ATOM 2614 N N . GLU A 1 337 ? 34.368 -17.322 -25.886 1.00 74.12 337 GLU A N 1
ATOM 2615 C CA . GLU A 1 337 ? 35.729 -17.572 -26.398 1.00 74.12 337 GLU A CA 1
ATOM 2616 C C . GLU A 1 337 ? 35.794 -18.683 -27.466 1.00 74.12 337 GLU A C 1
ATOM 2618 O O . GLU A 1 337 ? 36.738 -18.732 -28.250 1.00 74.12 337 GLU A O 1
ATOM 2623 N N . HIS A 1 338 ? 34.786 -19.560 -27.519 1.00 72.12 338 HIS A N 1
ATOM 2624 C CA . HIS A 1 338 ? 34.679 -20.649 -28.491 1.00 72.12 338 HIS A CA 1
ATOM 2625 C C . HIS A 1 338 ? 33.731 -20.346 -29.668 1.00 72.12 338 HIS A C 1
ATOM 2627 O O . HIS A 1 338 ? 33.491 -21.239 -30.472 1.00 72.12 338 HIS A O 1
ATOM 2633 N N . ALA A 1 339 ? 33.197 -19.121 -29.776 1.00 66.75 339 ALA A N 1
ATOM 2634 C CA . ALA A 1 339 ? 32.353 -18.629 -30.878 1.00 66.75 339 ALA A CA 1
ATOM 2635 C C . ALA A 1 339 ? 31.054 -19.417 -31.159 1.00 66.75 339 ALA A C 1
ATOM 2637 O O . ALA A 1 339 ? 30.426 -19.268 -32.203 1.00 66.75 339 ALA A O 1
ATOM 2638 N N . THR A 1 340 ? 30.612 -20.264 -30.228 1.00 74.69 340 THR A N 1
ATOM 2639 C CA . THR A 1 340 ? 29.413 -21.101 -30.408 1.00 74.69 340 THR A CA 1
ATOM 2640 C C . THR A 1 340 ? 28.163 -20.525 -29.749 1.00 74.69 340 THR A C 1
ATOM 2642 O O . THR A 1 340 ? 27.050 -20.879 -30.127 1.00 74.69 340 THR A O 1
ATOM 2645 N N . THR A 1 341 ? 28.312 -19.625 -28.774 1.00 84.44 341 THR A N 1
ATOM 2646 C CA . THR A 1 341 ? 27.207 -19.105 -27.950 1.00 84.44 341 THR A CA 1
ATOM 2647 C C . THR A 1 341 ? 27.467 -17.663 -27.534 1.00 84.44 341 THR A C 1
ATOM 2649 O O . THR A 1 341 ? 28.612 -17.306 -27.268 1.00 84.44 341 THR A O 1
ATOM 2652 N N . PHE A 1 342 ? 26.421 -16.867 -27.341 1.00 88.25 342 PHE A N 1
ATOM 2653 C CA . PHE A 1 342 ? 26.490 -15.570 -26.671 1.00 88.25 342 PHE A CA 1
ATOM 2654 C C . PHE A 1 342 ? 26.192 -15.725 -25.174 1.00 88.25 342 PHE A C 1
ATOM 2656 O O . PHE A 1 342 ? 25.252 -16.414 -24.773 1.00 88.25 342 PHE A O 1
ATOM 2663 N N . VAL A 1 343 ? 26.980 -15.064 -24.327 1.00 90.12 343 VAL A N 1
ATOM 2664 C CA . VAL A 1 343 ? 26.863 -15.127 -22.863 1.00 90.12 343 VAL A CA 1
ATOM 2665 C C . VAL A 1 343 ? 26.664 -13.729 -22.299 1.00 90.12 343 VAL A C 1
ATOM 2667 O O . VAL A 1 343 ? 27.339 -12.788 -22.711 1.00 90.12 343 VAL A O 1
ATOM 2670 N N . GLU A 1 344 ? 25.764 -13.595 -21.324 1.00 93.19 344 GLU A N 1
ATOM 2671 C CA . GLU A 1 344 ? 25.519 -12.320 -20.652 1.00 93.19 344 GLU A CA 1
ATOM 2672 C C . GLU A 1 344 ? 26.770 -11.788 -19.931 1.00 93.19 344 GLU A C 1
ATOM 2674 O O . GLU A 1 344 ? 27.239 -12.331 -18.914 1.00 93.19 344 GLU A O 1
ATOM 2679 N N . VAL A 1 345 ? 27.263 -10.654 -20.422 1.00 93.06 345 VAL A N 1
ATOM 2680 C CA . VAL A 1 345 ? 28.380 -9.909 -19.835 1.00 93.06 345 VAL A CA 1
ATOM 2681 C C . VAL A 1 345 ? 27.887 -8.810 -18.904 1.00 93.06 345 VAL A C 1
ATOM 2683 O O . VAL A 1 345 ? 28.483 -8.608 -17.845 1.00 93.06 345 VAL A O 1
ATOM 2686 N N . SER A 1 346 ? 26.760 -8.178 -19.237 1.00 94.56 346 SER A N 1
ATOM 2687 C CA . SER A 1 346 ? 26.194 -7.061 -18.485 1.00 94.56 346 SER A CA 1
ATOM 2688 C C . SER A 1 346 ? 24.667 -7.092 -18.469 1.00 94.56 346 SER A C 1
ATOM 2690 O O . SER A 1 346 ? 24.026 -7.709 -19.320 1.00 94.56 346 SER A O 1
ATOM 2692 N N . ARG A 1 347 ? 24.084 -6.407 -17.482 1.00 94.56 347 ARG A N 1
ATOM 2693 C CA . ARG A 1 347 ? 22.641 -6.265 -17.307 1.00 94.56 347 ARG A CA 1
ATOM 2694 C C . ARG A 1 347 ? 22.271 -4.806 -17.102 1.00 94.56 347 ARG A C 1
ATOM 2696 O O . ARG A 1 347 ? 22.799 -4.140 -16.211 1.00 94.56 347 ARG A O 1
ATOM 2703 N N . GLY A 1 348 ? 21.331 -4.347 -17.912 1.00 93.50 348 GLY A N 1
ATOM 2704 C CA . GLY A 1 348 ? 20.817 -2.993 -17.914 1.00 93.50 348 GLY A CA 1
ATOM 2705 C C . GLY A 1 348 ? 19.359 -2.911 -17.495 1.00 93.50 348 GLY A C 1
ATOM 2706 O O . GLY A 1 348 ? 18.582 -3.835 -17.722 1.00 93.50 348 GLY A O 1
ATOM 2707 N N . ALA A 1 349 ? 18.975 -1.777 -16.932 1.00 92.19 349 ALA A N 1
ATOM 2708 C CA . ALA A 1 349 ? 17.597 -1.347 -16.795 1.00 92.19 349 ALA A CA 1
ATOM 2709 C C . ALA A 1 349 ? 17.388 -0.105 -17.667 1.00 92.19 349 ALA A C 1
ATOM 2711 O O . ALA A 1 349 ? 17.949 0.957 -17.406 1.00 92.19 349 ALA A O 1
ATOM 2712 N N . VAL A 1 350 ? 16.584 -0.230 -18.713 1.00 90.69 350 VAL A N 1
ATOM 2713 C CA . VAL A 1 350 ? 16.180 0.913 -19.524 1.00 90.69 350 VAL A CA 1
ATOM 2714 C C . VAL A 1 350 ? 14.924 1.496 -18.904 1.00 90.69 350 VAL A C 1
ATOM 2716 O O . VAL A 1 350 ? 13.916 0.803 -18.734 1.00 90.69 350 VAL A O 1
ATOM 2719 N N . VAL A 1 351 ? 15.000 2.769 -18.548 1.00 84.25 351 VAL A N 1
ATOM 2720 C CA . VAL A 1 351 ? 13.870 3.534 -18.027 1.00 84.25 351 VAL A CA 1
ATOM 2721 C C . VAL A 1 351 ? 13.432 4.525 -19.095 1.00 84.25 351 VAL A C 1
ATOM 2723 O O . VAL A 1 351 ? 14.241 4.985 -19.896 1.00 84.25 351 VAL A O 1
ATOM 2726 N N . ASN A 1 352 ? 12.146 4.860 -19.130 1.00 73.88 352 ASN A N 1
ATOM 2727 C CA . ASN A 1 352 ? 11.656 5.919 -20.007 1.00 73.88 352 ASN A CA 1
ATOM 2728 C C . ASN A 1 352 ? 12.456 7.216 -19.725 1.00 73.88 352 ASN A C 1
ATOM 2730 O O . ASN A 1 352 ? 12.553 7.597 -18.562 1.00 73.88 352 ASN A O 1
ATOM 2734 N N . PRO A 1 353 ? 13.024 7.931 -20.710 1.00 55.59 353 PRO A N 1
ATOM 2735 C CA . PRO A 1 353 ? 13.654 9.238 -20.479 1.00 55.59 353 PRO A CA 1
ATOM 2736 C C . PRO A 1 353 ? 12.695 10.296 -19.948 1.00 55.59 353 PRO A C 1
ATOM 2738 O O . PRO A 1 353 ? 13.120 11.276 -19.333 1.00 55.59 353 PRO A O 1
ATOM 2741 N N . ASN A 1 354 ? 11.404 10.057 -20.157 1.00 54.81 354 ASN A N 1
ATOM 2742 C CA . ASN A 1 354 ? 10.317 10.793 -19.556 1.00 54.81 354 ASN A CA 1
ATOM 2743 C C . ASN A 1 354 ? 9.809 10.127 -18.273 1.00 54.81 354 ASN A C 1
ATOM 2745 O O . ASN A 1 354 ? 8.669 10.385 -17.903 1.00 54.81 354 ASN A O 1
ATOM 2749 N N . THR A 1 355 ? 10.586 9.243 -17.615 1.00 58.00 355 THR A N 1
ATOM 2750 C CA . THR A 1 355 ? 10.181 8.627 -16.340 1.00 58.00 355 THR A CA 1
ATOM 2751 C C . THR A 1 355 ? 10.133 9.703 -15.277 1.00 58.00 355 THR A C 1
ATOM 2753 O O . THR A 1 355 ? 11.004 9.876 -14.424 1.00 58.00 355 THR A O 1
ATOM 2756 N N . THR A 1 356 ? 8.981 10.343 -15.267 1.00 52.41 356 THR A N 1
ATOM 2757 C CA . THR A 1 356 ? 8.318 10.876 -14.112 1.00 52.41 356 THR A CA 1
ATOM 2758 C C . THR A 1 356 ? 8.648 10.077 -12.868 1.00 52.41 356 THR A C 1
ATOM 2760 O O . THR A 1 356 ? 8.886 10.676 -11.838 1.00 52.41 356 THR A O 1
ATOM 2763 N N . THR A 1 357 ? 8.672 8.746 -12.916 1.00 48.88 357 THR A N 1
ATOM 2764 C CA . THR A 1 357 ? 8.847 7.939 -11.713 1.00 48.88 357 THR A CA 1
ATOM 2765 C C . THR A 1 357 ? 10.221 8.092 -11.064 1.00 48.88 357 THR A C 1
ATOM 2767 O O . THR A 1 357 ? 10.300 8.069 -9.840 1.00 48.88 357 THR A O 1
ATOM 2770 N N . GLN A 1 358 ? 11.293 8.316 -11.833 1.00 52.41 358 GLN A N 1
ATOM 2771 C CA . GLN A 1 358 ? 12.601 8.638 -11.257 1.00 52.41 358 GLN A CA 1
ATOM 2772 C C . GLN A 1 358 ? 12.587 10.034 -10.625 1.00 52.41 358 GLN A C 1
ATOM 2774 O O . GLN A 1 358 ? 13.059 10.215 -9.506 1.00 52.41 358 GLN A O 1
ATOM 2779 N N . PHE A 1 359 ? 11.976 10.996 -11.315 1.00 54.78 359 PHE A N 1
ATOM 2780 C CA . PHE A 1 359 ? 11.790 12.356 -10.822 1.00 54.78 359 PHE A CA 1
ATOM 2781 C C . PHE A 1 359 ? 10.922 12.404 -9.548 1.00 54.78 359 PHE A C 1
ATOM 2783 O O . PHE A 1 359 ? 11.330 12.995 -8.556 1.00 54.78 359 PHE A O 1
ATOM 2790 N N . ILE A 1 360 ? 9.780 11.710 -9.526 1.00 52.31 360 ILE A N 1
ATOM 2791 C CA . ILE A 1 360 ? 8.883 11.505 -8.376 1.00 52.31 360 ILE A CA 1
ATOM 2792 C C . ILE A 1 360 ? 9.636 10.858 -7.223 1.00 52.31 360 ILE A C 1
ATOM 2794 O O . ILE A 1 360 ? 9.432 11.231 -6.070 1.00 52.31 360 ILE A O 1
ATOM 2798 N N . ALA A 1 361 ? 10.469 9.858 -7.499 1.00 52.53 361 ALA A N 1
ATOM 2799 C CA . ALA A 1 361 ? 11.169 9.147 -6.447 1.00 52.53 361 ALA A CA 1
ATOM 2800 C C . ALA A 1 361 ? 12.338 9.973 -5.873 1.00 52.53 361 ALA A C 1
ATOM 2802 O O . ALA A 1 361 ? 12.518 9.983 -4.657 1.00 52.53 361 ALA A O 1
ATOM 2803 N N . GLN A 1 362 ? 13.051 10.754 -6.695 1.00 55.06 362 GLN A N 1
ATOM 2804 C CA . GLN A 1 362 ? 13.997 11.784 -6.232 1.00 55.06 362 GLN A CA 1
ATOM 2805 C C . GLN A 1 362 ? 13.299 12.873 -5.407 1.00 55.06 362 GLN A C 1
ATOM 2807 O O . GLN A 1 362 ? 13.793 13.256 -4.351 1.00 55.06 362 GLN A O 1
ATOM 2812 N N . LEU A 1 363 ? 12.118 13.321 -5.838 1.00 54.69 363 LEU A N 1
ATOM 2813 C CA . LEU A 1 363 ? 11.250 14.229 -5.086 1.00 54.69 363 LEU A CA 1
ATOM 2814 C C . LEU A 1 363 ? 10.809 13.629 -3.751 1.00 54.69 363 LEU A C 1
ATOM 2816 O O . LEU A 1 363 ? 10.851 14.310 -2.732 1.00 54.69 363 LEU A O 1
ATOM 2820 N N . SER A 1 364 ? 10.414 12.355 -3.743 1.00 50.34 364 SER A N 1
ATOM 2821 C CA . SER A 1 364 ? 10.013 11.635 -2.530 1.00 50.34 364 SER A CA 1
ATOM 2822 C C . SER A 1 364 ? 11.174 11.511 -1.546 1.00 50.34 364 SER A C 1
ATOM 2824 O O . SER A 1 364 ? 10.962 11.639 -0.345 1.00 50.34 364 SER A O 1
ATOM 2826 N N . LEU A 1 365 ? 12.396 11.295 -2.045 1.00 52.34 365 LEU A N 1
ATOM 2827 C CA . LEU A 1 365 ? 13.616 11.278 -1.238 1.00 52.34 365 LEU A CA 1
ATOM 2828 C C . LEU A 1 365 ? 13.954 12.656 -0.672 1.00 52.34 365 LEU A C 1
ATOM 2830 O O . LEU A 1 365 ? 14.182 12.773 0.526 1.00 52.34 365 LEU A O 1
ATOM 2834 N N . ALA A 1 366 ? 13.924 13.697 -1.505 1.00 51.62 366 ALA A N 1
ATOM 2835 C CA . ALA A 1 366 ? 14.197 15.068 -1.078 1.00 51.62 366 ALA A CA 1
ATOM 2836 C C . ALA A 1 366 ? 13.177 15.576 -0.044 1.00 51.62 366 ALA A C 1
ATOM 2838 O O . ALA A 1 366 ? 13.532 16.338 0.847 1.00 51.62 366 ALA A O 1
ATOM 2839 N N . LEU A 1 367 ? 11.918 15.134 -0.137 1.00 51.72 367 LEU A N 1
ATOM 2840 C CA . LEU A 1 367 ? 10.869 15.414 0.852 1.00 51.72 367 LEU A CA 1
ATOM 2841 C C . LEU A 1 367 ? 10.999 14.570 2.135 1.00 51.72 367 LEU A C 1
ATOM 2843 O O . LEU A 1 367 ? 10.336 14.882 3.123 1.00 51.72 367 LEU A O 1
ATOM 2847 N N . GLY A 1 368 ? 11.793 13.494 2.107 1.00 43.47 368 GLY A N 1
ATOM 2848 C CA . GLY A 1 368 ? 12.020 12.571 3.223 1.00 43.47 368 GLY A CA 1
ATOM 2849 C C . GLY A 1 368 ? 13.278 12.852 4.053 1.00 43.47 368 GLY A C 1
ATOM 2850 O O . GLY A 1 368 ? 13.414 12.262 5.122 1.00 43.47 368 GLY A O 1
ATOM 2851 N N . ASP A 1 369 ? 14.175 13.734 3.597 1.00 44.28 369 ASP A N 1
ATOM 2852 C CA . ASP A 1 369 ? 15.313 14.224 4.384 1.00 44.28 369 ASP A CA 1
ATOM 2853 C C . ASP A 1 369 ? 14.858 15.358 5.320 1.00 44.28 369 ASP A C 1
ATOM 2855 O O . ASP A 1 369 ? 14.400 16.407 4.863 1.00 44.28 369 ASP A O 1
ATOM 2859 N N . ASP A 1 370 ? 15.045 15.181 6.634 1.00 40.03 370 ASP A N 1
ATOM 2860 C CA . ASP A 1 370 ? 14.590 16.075 7.723 1.00 40.03 370 ASP A CA 1
ATOM 2861 C C . ASP A 1 370 ? 15.193 17.509 7.714 1.00 40.03 370 ASP A C 1
ATOM 2863 O O . ASP A 1 370 ? 15.057 18.260 8.682 1.00 40.03 370 ASP A O 1
ATOM 2867 N N . GLY A 1 371 ? 15.850 17.933 6.630 1.00 34.97 371 GLY A N 1
ATOM 2868 C CA . GLY A 1 371 ? 16.540 19.222 6.519 1.00 34.97 371 GLY A CA 1
ATOM 2869 C C . GLY A 1 371 ? 16.316 20.010 5.223 1.00 34.97 371 GLY A C 1
ATOM 2870 O O . GLY A 1 371 ? 16.752 21.160 5.155 1.00 34.97 371 GLY A O 1
ATOM 2871 N N . ILE A 1 372 ? 15.650 19.456 4.203 1.00 43.44 372 ILE A N 1
ATOM 2872 C CA . ILE A 1 372 ? 15.425 20.161 2.927 1.00 43.44 372 ILE A CA 1
ATOM 2873 C C . ILE A 1 372 ? 14.052 20.848 2.957 1.00 43.44 372 ILE A C 1
ATOM 2875 O O . ILE A 1 372 ? 13.022 20.218 3.185 1.00 43.44 372 ILE A O 1
ATOM 2879 N N . SER A 1 373 ? 14.009 22.167 2.741 1.00 43.47 373 SER A N 1
ATOM 2880 C CA . SER A 1 373 ? 12.757 22.928 2.812 1.00 43.47 373 SER A CA 1
ATOM 2881 C C . SER A 1 373 ? 11.890 22.758 1.555 1.00 43.47 373 SER A C 1
ATOM 2883 O O . SER A 1 373 ? 12.386 22.655 0.432 1.00 43.47 373 SER A O 1
ATOM 2885 N N . TYR A 1 374 ? 10.563 22.812 1.726 1.00 44.72 374 TYR A N 1
ATOM 2886 C CA . TYR A 1 374 ? 9.576 22.745 0.635 1.00 44.72 374 TYR A CA 1
ATOM 2887 C C . TYR A 1 374 ? 9.860 23.743 -0.501 1.00 44.72 374 TYR A C 1
ATOM 2889 O O . TYR A 1 374 ? 9.654 23.434 -1.673 1.00 44.72 374 TYR A O 1
ATOM 2897 N N . SER A 1 375 ? 10.350 24.943 -0.171 1.00 47.66 375 SER A N 1
ATOM 2898 C CA . SER A 1 375 ? 10.690 25.973 -1.156 1.00 47.66 375 SER A CA 1
ATOM 2899 C C . SER A 1 375 ? 11.884 25.587 -2.032 1.00 47.66 375 SER A C 1
ATOM 2901 O O . SER A 1 375 ? 11.870 25.895 -3.221 1.00 47.66 375 SER A O 1
ATOM 2903 N N . VAL A 1 376 ? 12.874 24.878 -1.482 1.00 50.06 376 VAL A N 1
ATOM 2904 C CA . VAL A 1 376 ? 14.036 24.371 -2.229 1.00 50.06 376 VAL A CA 1
ATOM 2905 C C . VAL A 1 376 ? 13.610 23.258 -3.184 1.00 50.06 376 VAL A C 1
ATOM 2907 O O . VAL A 1 376 ? 13.943 23.305 -4.366 1.00 50.06 376 VAL A O 1
ATOM 2910 N N . VAL A 1 377 ? 12.790 22.314 -2.712 1.00 50.62 377 VAL A N 1
ATOM 2911 C CA . VAL A 1 377 ? 12.246 21.237 -3.557 1.00 50.62 377 VAL A CA 1
ATOM 2912 C C . VAL A 1 377 ? 11.384 21.816 -4.684 1.00 50.62 377 VAL A C 1
ATOM 2914 O O . VAL A 1 377 ? 11.555 21.448 -5.843 1.00 50.62 377 VAL A O 1
ATOM 2917 N N . LYS A 1 378 ? 10.506 22.782 -4.381 1.00 52.66 378 LYS A N 1
ATOM 2918 C CA . LYS A 1 378 ? 9.679 23.477 -5.381 1.00 52.66 378 LYS A CA 1
ATOM 2919 C C . LYS A 1 378 ? 10.516 24.212 -6.436 1.00 52.66 378 LYS A C 1
ATOM 2921 O O . LYS A 1 378 ? 10.167 24.165 -7.614 1.00 52.66 378 LYS A O 1
ATOM 2926 N N . ALA A 1 379 ? 11.602 24.874 -6.036 1.00 52.44 379 ALA A N 1
ATOM 2927 C CA . ALA A 1 379 ? 12.504 25.559 -6.962 1.00 52.44 379 ALA A CA 1
ATOM 2928 C C . ALA A 1 379 ? 13.224 24.575 -7.900 1.00 52.44 379 ALA A C 1
ATOM 2930 O O . ALA A 1 379 ? 13.337 24.839 -9.096 1.00 52.44 379 ALA A O 1
ATOM 2931 N N . GLU A 1 380 ? 13.639 23.416 -7.388 1.00 52.00 380 GLU A N 1
ATOM 2932 C CA . GLU A 1 380 ? 14.289 22.380 -8.195 1.00 52.00 380 GLU A CA 1
ATOM 2933 C C . GLU A 1 380 ? 13.313 21.721 -9.182 1.00 52.00 380 GLU A C 1
ATOM 2935 O O . GLU A 1 380 ? 13.640 21.527 -10.354 1.00 52.00 380 GLU A O 1
ATOM 2940 N N . VAL A 1 381 ? 12.065 21.479 -8.762 1.00 54.12 381 VAL A N 1
ATOM 2941 C CA . VAL A 1 381 ? 10.983 21.052 -9.665 1.00 54.12 381 VAL A CA 1
ATOM 2942 C C . VAL A 1 381 ? 10.747 22.077 -10.767 1.00 54.12 381 VAL A C 1
ATOM 2944 O O . VAL A 1 381 ? 10.669 21.701 -11.936 1.00 54.12 381 VAL A O 1
ATOM 2947 N N . ALA A 1 382 ? 10.680 23.366 -10.428 1.00 56.28 382 ALA A N 1
ATOM 2948 C CA . ALA A 1 382 ? 10.539 24.428 -11.419 1.00 56.28 382 ALA A CA 1
ATOM 2949 C C . ALA A 1 382 ? 11.720 24.436 -12.407 1.00 56.28 382 ALA A C 1
ATOM 2951 O O . ALA A 1 382 ? 11.495 24.508 -13.612 1.00 56.28 382 ALA A O 1
ATOM 2952 N N . ARG A 1 383 ? 12.963 24.260 -11.935 1.00 57.16 383 ARG A N 1
ATOM 2953 C CA . ARG A 1 383 ? 14.168 24.183 -12.781 1.00 57.16 383 ARG A CA 1
ATOM 2954 C C . ARG A 1 383 ? 14.107 23.033 -13.793 1.00 57.16 383 ARG A C 1
ATOM 2956 O O . ARG A 1 383 ? 14.462 23.224 -14.960 1.00 57.16 383 ARG A O 1
ATOM 2963 N N . VAL A 1 384 ? 13.657 21.851 -13.363 1.00 54.28 384 VAL A N 1
ATOM 2964 C CA . VAL A 1 384 ? 13.493 20.671 -14.232 1.00 54.28 384 VAL A CA 1
ATOM 2965 C C . VAL A 1 384 ? 12.371 20.894 -15.249 1.00 54.28 384 VAL A C 1
ATOM 2967 O O . VAL A 1 384 ? 12.560 20.623 -16.437 1.00 54.28 384 VAL A O 1
ATOM 2970 N N . LEU A 1 385 ? 11.234 21.444 -14.813 1.00 55.88 385 LEU A N 1
ATOM 2971 C CA . LEU A 1 385 ? 10.102 21.766 -15.687 1.00 55.88 385 LEU A CA 1
ATOM 2972 C C . LEU A 1 385 ? 10.457 22.843 -16.730 1.00 55.88 385 LEU A C 1
ATOM 2974 O O . LEU A 1 385 ? 10.066 22.703 -17.888 1.00 55.88 385 LEU A O 1
ATOM 2978 N N . MET A 1 386 ? 11.263 23.849 -16.367 1.00 56.09 386 MET A N 1
ATOM 2979 C CA . MET A 1 386 ? 11.793 24.861 -17.296 1.00 56.09 386 MET A CA 1
ATOM 2980 C C . MET A 1 386 ? 12.622 24.246 -18.432 1.00 56.09 386 MET A C 1
ATOM 2982 O O . MET A 1 386 ? 12.556 24.723 -19.560 1.00 56.09 386 MET A O 1
ATOM 2986 N N . HIS A 1 387 ? 13.385 23.182 -18.159 1.00 52.84 387 HIS A N 1
ATOM 2987 C CA . HIS A 1 387 ? 14.218 22.521 -19.172 1.00 52.84 387 HIS A CA 1
ATOM 2988 C C . HIS A 1 387 ? 13.453 21.494 -20.025 1.00 52.84 387 HIS A C 1
ATOM 2990 O O . HIS A 1 387 ? 13.861 21.223 -21.152 1.00 52.84 387 HIS A O 1
ATOM 2996 N N . ARG A 1 388 ? 12.372 20.893 -19.503 1.00 54.47 388 ARG A N 1
ATOM 2997 C CA . ARG A 1 388 ? 11.693 19.728 -20.115 1.00 54.47 388 ARG A CA 1
ATOM 2998 C C . ARG A 1 388 ? 10.305 20.026 -20.723 1.00 54.47 388 ARG A C 1
ATOM 3000 O O . ARG A 1 388 ? 9.748 19.142 -21.370 1.00 54.47 388 ARG A O 1
ATOM 3007 N N . LYS A 1 389 ? 9.797 21.266 -20.608 1.00 55.66 389 LYS A N 1
ATOM 3008 C CA . LYS A 1 389 ? 8.523 21.783 -21.180 1.00 55.66 389 LYS A CA 1
ATOM 3009 C C . LYS A 1 389 ? 7.231 21.136 -20.624 1.00 55.66 389 LYS A C 1
ATOM 3011 O O . LYS A 1 389 ? 7.267 20.204 -19.823 1.00 55.66 389 LYS A O 1
ATOM 3016 N N . GLY A 1 390 ? 6.064 21.650 -21.042 1.00 51.88 390 GLY A N 1
ATOM 3017 C CA . GLY A 1 390 ? 4.727 21.279 -20.537 1.00 51.88 390 GLY A CA 1
ATOM 3018 C C . GLY A 1 390 ? 4.308 19.816 -20.759 1.00 51.88 390 GLY A C 1
ATOM 3019 O O . GLY A 1 390 ? 3.702 19.217 -19.871 1.00 51.88 390 GLY A O 1
ATOM 3020 N N . ARG A 1 391 ? 4.707 19.183 -21.872 1.00 54.44 391 ARG A N 1
ATOM 3021 C CA . ARG A 1 391 ? 4.462 17.743 -22.122 1.00 54.44 391 ARG A CA 1
ATOM 3022 C C . ARG A 1 391 ? 5.025 16.829 -21.038 1.00 54.44 391 ARG A C 1
ATOM 3024 O O . ARG A 1 391 ? 4.383 15.842 -20.688 1.00 54.44 391 ARG A O 1
ATOM 3031 N N . TYR A 1 392 ? 6.191 17.166 -20.489 1.00 56.50 392 TYR A N 1
ATOM 3032 C CA . TYR A 1 392 ? 6.812 16.389 -19.419 1.00 56.50 392 TYR A CA 1
ATOM 3033 C C . TYR A 1 392 ? 5.991 16.476 -18.126 1.00 56.50 392 TYR A C 1
ATOM 3035 O O . TYR A 1 392 ? 5.793 15.468 -17.455 1.00 56.50 392 TYR A O 1
ATOM 3043 N N . LEU A 1 393 ? 5.422 17.649 -17.814 1.00 60.34 393 LEU A N 1
ATOM 3044 C CA . LEU A 1 393 ? 4.482 17.814 -16.700 1.00 60.34 393 LEU A CA 1
ATOM 3045 C C . LEU A 1 393 ? 3.244 16.930 -16.887 1.00 60.34 393 LEU A C 1
ATOM 3047 O O . LEU A 1 393 ? 2.871 16.220 -15.959 1.00 60.34 393 LEU A O 1
ATOM 3051 N N . VAL A 1 394 ? 2.640 16.924 -18.080 1.00 56.38 394 VAL A N 1
ATOM 3052 C CA . VAL A 1 394 ? 1.461 16.091 -18.374 1.00 56.38 394 VAL A CA 1
ATOM 3053 C C . VAL A 1 394 ? 1.785 14.608 -18.206 1.00 56.38 394 VAL A C 1
ATOM 3055 O O . VAL A 1 394 ? 1.081 13.924 -17.473 1.00 56.38 394 VAL A O 1
ATOM 3058 N N . GLN A 1 395 ? 2.892 14.124 -18.776 1.00 55.72 395 GLN A N 1
ATOM 3059 C CA . GLN A 1 395 ? 3.361 12.744 -18.579 1.00 55.72 395 GLN A CA 1
ATOM 3060 C C . GLN A 1 395 ? 3.547 12.411 -17.096 1.00 55.72 395 GLN A C 1
ATOM 3062 O O . GLN A 1 395 ? 3.182 11.323 -16.650 1.00 55.72 395 GLN A O 1
ATOM 3067 N N . CYS A 1 396 ? 4.022 13.382 -16.311 1.00 57.44 396 CYS A N 1
ATOM 3068 C CA . CYS A 1 396 ? 4.180 13.191 -14.885 1.00 57.44 396 CYS A CA 1
ATOM 3069 C C . CYS A 1 396 ? 2.872 13.044 -14.119 1.00 57.44 396 CYS A C 1
ATOM 3071 O O . CYS A 1 396 ? 2.745 12.185 -13.248 1.00 57.44 396 CYS A O 1
ATOM 3073 N N . LEU A 1 397 ? 1.879 13.844 -14.480 1.00 58.19 397 LEU A N 1
ATOM 3074 C CA . LEU A 1 397 ? 0.538 13.748 -13.923 1.00 58.19 397 LEU A CA 1
ATOM 3075 C C . LEU A 1 397 ? -0.131 12.417 -14.302 1.00 58.19 397 LEU A C 1
ATOM 3077 O O . LEU A 1 397 ? -0.840 11.856 -13.473 1.00 58.19 397 LEU A O 1
ATOM 3081 N N . VAL A 1 398 ? 0.140 11.878 -15.497 1.00 56.00 398 VAL A N 1
ATOM 3082 C CA . VAL A 1 398 ? -0.359 10.561 -15.940 1.00 56.00 398 VAL A CA 1
ATOM 3083 C C . VAL A 1 398 ? 0.240 9.423 -15.116 1.00 56.00 398 VAL A C 1
ATOM 3085 O O . VAL A 1 398 ? -0.498 8.589 -14.600 1.00 56.00 398 VAL A O 1
ATOM 3088 N N . VAL A 1 399 ? 1.560 9.415 -14.917 1.00 55.75 399 VAL A N 1
ATOM 3089 C CA . VAL A 1 399 ? 2.227 8.399 -14.084 1.00 55.75 399 VAL A CA 1
ATOM 3090 C C . VAL A 1 399 ? 1.747 8.477 -12.629 1.00 55.75 399 VAL A C 1
ATOM 3092 O O . VAL A 1 399 ? 1.484 7.447 -12.022 1.00 55.75 399 VAL A O 1
ATOM 3095 N N . LEU A 1 400 ? 1.554 9.680 -12.073 1.00 58.91 400 LEU A N 1
ATOM 3096 C CA . LEU A 1 400 ? 0.962 9.860 -10.736 1.00 58.91 400 LEU A CA 1
ATOM 3097 C C . LEU A 1 400 ? -0.447 9.258 -10.631 1.00 58.91 400 LEU A C 1
ATOM 3099 O O . LEU A 1 400 ? -0.823 8.734 -9.585 1.00 58.91 400 LEU A O 1
ATOM 3103 N N . VAL A 1 401 ? -1.220 9.367 -11.712 1.00 54.75 401 VAL A N 1
ATOM 3104 C CA . VAL A 1 401 ? -2.612 8.927 -11.814 1.00 54.75 401 VAL A CA 1
ATOM 3105 C C . VAL A 1 401 ? -2.747 7.411 -11.943 1.00 54.75 401 VAL A C 1
ATOM 3107 O O . VAL A 1 401 ? -3.709 6.843 -11.428 1.00 54.75 401 VAL A O 1
ATOM 3110 N N . GLU A 1 402 ? -1.816 6.750 -12.618 1.00 52.34 402 GLU A N 1
ATOM 3111 C CA . GLU A 1 402 ? -1.891 5.304 -12.840 1.00 52.34 402 GLU A CA 1
ATOM 3112 C C . GLU A 1 402 ? -1.359 4.466 -11.672 1.00 52.34 402 GLU A C 1
ATOM 3114 O O . GLU A 1 402 ? -1.660 3.277 -11.600 1.00 52.34 402 GLU A O 1
ATOM 3119 N N . GLU A 1 403 ? -0.599 5.072 -10.758 1.00 52.12 403 GLU A N 1
ATOM 3120 C CA . GLU A 1 403 ? 0.231 4.328 -9.814 1.00 52.12 403 GLU A CA 1
ATOM 3121 C C . GLU A 1 403 ? -0.431 4.089 -8.422 1.00 52.12 403 GLU A C 1
ATOM 3123 O O . GLU A 1 403 ? -0.118 3.088 -7.794 1.00 52.12 403 GLU A O 1
ATOM 3128 N N . GLU A 1 404 ? -1.388 4.906 -7.948 1.00 50.25 404 GLU A N 1
ATOM 3129 C CA . GLU A 1 404 ? -2.097 4.789 -6.633 1.00 50.25 404 GLU A CA 1
ATOM 3130 C C . GLU A 1 404 ? -1.217 4.652 -5.355 1.00 50.25 404 GLU A C 1
ATOM 3132 O O . GLU A 1 404 ? -1.038 3.563 -4.818 1.00 50.25 404 GLU A O 1
ATOM 3137 N N . ASP A 1 405 ? -0.759 5.774 -4.766 1.00 42.09 405 ASP A N 1
ATOM 3138 C CA . ASP A 1 405 ? -0.304 5.850 -3.354 1.00 42.09 405 ASP A CA 1
ATOM 3139 C C . ASP A 1 405 ? -0.312 7.303 -2.809 1.00 42.09 405 ASP A C 1
ATOM 3141 O O . ASP A 1 405 ? -0.080 8.267 -3.539 1.00 42.09 405 ASP A O 1
ATOM 3145 N N . GLY A 1 406 ? -0.558 7.495 -1.508 1.00 40.81 406 GLY A N 1
ATOM 3146 C CA . GLY A 1 406 ? -0.873 8.795 -0.885 1.00 40.81 406 GLY A CA 1
ATOM 3147 C C . GLY A 1 406 ? 0.234 9.862 -0.939 1.00 40.81 406 GLY A C 1
ATOM 3148 O O . GLY A 1 406 ? -0.064 11.055 -0.971 1.00 40.81 406 GLY A O 1
ATOM 3149 N N . ASN A 1 407 ? 1.511 9.467 -1.021 1.00 42.28 407 ASN A N 1
ATOM 3150 C CA . ASN A 1 407 ? 2.638 10.404 -1.184 1.00 42.28 407 ASN A CA 1
ATOM 3151 C C . ASN A 1 407 ? 2.671 11.078 -2.570 1.00 42.28 407 ASN A C 1
ATOM 3153 O O . ASN A 1 407 ? 3.220 12.173 -2.713 1.00 42.28 407 ASN A O 1
ATOM 3157 N N . LEU A 1 408 ? 2.050 10.467 -3.585 1.00 47.69 408 LEU A N 1
ATOM 3158 C CA . LEU A 1 408 ? 2.006 10.989 -4.954 1.00 47.69 408 LEU A CA 1
ATOM 3159 C C . LEU A 1 408 ? 1.147 12.258 -5.055 1.00 47.69 408 LEU A C 1
ATOM 3161 O O . LEU A 1 408 ? 1.401 13.109 -5.903 1.00 47.69 408 LEU A O 1
ATOM 3165 N N . PHE A 1 409 ? 0.201 12.458 -4.134 1.00 48.16 409 PHE A N 1
ATOM 3166 C CA . PHE A 1 409 ? -0.632 13.661 -4.089 1.00 48.16 409 PHE A CA 1
ATOM 3167 C C . PHE A 1 409 ? 0.179 14.933 -3.788 1.00 48.16 409 PHE A C 1
ATOM 3169 O O . PHE A 1 409 ? 0.019 15.945 -4.473 1.00 48.16 409 PHE A O 1
ATOM 3176 N N . ARG A 1 410 ? 1.108 14.875 -2.817 1.00 52.28 410 ARG A N 1
ATOM 3177 C CA . ARG A 1 410 ? 2.012 15.999 -2.501 1.00 52.28 410 ARG A CA 1
ATOM 3178 C C . ARG A 1 410 ? 2.920 16.332 -3.678 1.00 52.28 410 ARG A C 1
ATOM 3180 O O . ARG A 1 410 ? 3.157 17.503 -3.945 1.00 52.28 410 ARG A O 1
ATOM 3187 N N . ILE A 1 411 ? 3.379 15.318 -4.407 1.00 53.06 411 ILE A N 1
ATOM 3188 C CA . ILE A 1 411 ? 4.252 15.492 -5.571 1.00 53.06 411 ILE A CA 1
ATOM 3189 C C . ILE A 1 411 ? 3.472 16.100 -6.737 1.00 53.06 411 ILE A C 1
ATOM 3191 O O . ILE A 1 411 ? 3.916 17.093 -7.304 1.00 53.06 411 ILE A O 1
ATOM 3195 N N . GLY A 1 412 ? 2.269 15.600 -7.029 1.00 55.78 412 GLY A N 1
ATOM 3196 C CA . GLY A 1 412 ? 1.385 16.175 -8.044 1.00 55.78 412 GLY A CA 1
ATOM 3197 C C . GLY A 1 412 ? 1.013 17.634 -7.774 1.00 55.78 412 GLY A C 1
ATOM 3198 O O . GLY A 1 412 ? 1.074 18.458 -8.685 1.00 55.78 412 GLY A O 1
ATOM 3199 N N . GLN A 1 413 ? 0.699 17.985 -6.523 1.00 58.28 413 GLN A N 1
ATOM 3200 C CA . GLN A 1 413 ? 0.416 19.371 -6.139 1.00 58.28 413 GLN A CA 1
ATOM 3201 C C . GLN A 1 413 ? 1.665 20.259 -6.249 1.00 58.28 413 GLN A C 1
ATOM 3203 O O . GLN A 1 413 ? 1.574 21.362 -6.774 1.00 58.28 413 GLN A O 1
ATOM 3208 N N . LEU A 1 414 ? 2.837 19.767 -5.840 1.00 56.06 414 LEU A N 1
ATOM 3209 C CA . LEU A 1 414 ? 4.102 20.504 -5.923 1.00 56.06 414 LEU A CA 1
ATOM 3210 C C . LEU A 1 414 ? 4.534 20.745 -7.381 1.00 56.06 414 LEU A C 1
ATOM 3212 O O . LEU A 1 414 ? 5.049 21.816 -7.699 1.00 56.06 414 LEU A O 1
ATOM 3216 N N . MET A 1 415 ? 4.249 19.801 -8.284 1.00 58.94 415 MET A N 1
ATOM 3217 C CA . MET A 1 415 ? 4.455 19.954 -9.729 1.00 58.94 415 MET A CA 1
ATOM 3218 C C . MET A 1 415 ? 3.503 20.981 -10.361 1.00 58.94 415 MET A C 1
ATOM 3220 O O . MET A 1 415 ? 3.940 21.793 -11.177 1.00 58.94 415 MET A O 1
ATOM 3224 N N . LEU A 1 416 ? 2.227 20.998 -9.960 1.00 61.38 416 LEU A N 1
ATOM 3225 C CA . LEU A 1 416 ? 1.257 22.009 -10.404 1.00 61.38 416 LEU A CA 1
ATOM 3226 C C . LEU A 1 416 ? 1.578 23.404 -9.836 1.00 61.38 416 LEU A C 1
ATOM 3228 O O . LEU A 1 416 ? 1.515 24.391 -10.565 1.00 61.38 416 LEU A O 1
ATOM 3232 N N . ASP A 1 417 ? 1.995 23.494 -8.572 1.00 58.62 417 ASP A N 1
ATOM 3233 C CA . ASP A 1 417 ? 2.409 24.742 -7.917 1.00 58.62 417 ASP A CA 1
ATOM 3234 C C . ASP A 1 417 ? 3.689 25.332 -8.528 1.00 58.62 417 ASP A C 1
ATOM 3236 O O . ASP A 1 417 ? 3.887 26.551 -8.507 1.00 58.62 417 ASP A O 1
ATOM 3240 N N . ALA A 1 418 ? 4.598 24.477 -9.008 1.00 53.59 418 ALA A N 1
ATOM 3241 C CA . ALA A 1 418 ? 5.824 24.882 -9.689 1.00 53.59 418 ALA A CA 1
ATOM 3242 C C . ALA A 1 418 ? 5.562 25.365 -11.123 1.00 53.59 418 ALA A C 1
ATOM 3244 O O . ALA A 1 418 ? 6.332 26.183 -11.618 1.00 53.59 418 ALA A O 1
ATOM 3245 N N . ARG A 1 419 ? 4.459 24.946 -11.769 1.00 57.94 419 ARG A N 1
ATOM 3246 C CA . ARG A 1 419 ? 4.076 25.448 -13.099 1.00 57.94 419 ARG A CA 1
ATOM 3247 C C . ARG A 1 419 ? 3.910 26.965 -13.123 1.00 57.94 419 ARG A C 1
ATOM 3249 O O . ARG A 1 419 ? 4.331 27.583 -14.087 1.00 57.94 419 ARG A O 1
ATOM 3256 N N . GLY A 1 420 ? 3.357 27.571 -12.069 1.00 57.19 420 GLY A N 1
ATOM 3257 C CA . GLY A 1 420 ? 3.196 29.031 -11.982 1.00 57.19 420 GLY A CA 1
ATOM 3258 C C . GLY A 1 420 ? 4.514 29.823 -12.031 1.00 57.19 420 GLY A C 1
ATOM 3259 O O . GLY A 1 420 ? 4.484 31.042 -12.142 1.00 57.19 420 GLY A O 1
ATOM 3260 N N . LEU A 1 421 ? 5.662 29.140 -11.947 1.00 51.56 421 LEU A N 1
ATOM 3261 C CA . LEU A 1 421 ? 7.005 29.710 -12.073 1.00 51.56 421 LEU A CA 1
ATOM 3262 C C . LEU A 1 421 ? 7.626 29.484 -13.466 1.00 51.56 421 LEU A C 1
ATOM 3264 O O . LEU A 1 421 ? 8.746 29.930 -13.697 1.00 51.56 421 LEU A O 1
ATOM 3268 N N . VAL A 1 422 ? 6.943 28.784 -14.380 1.00 49.72 422 VAL A N 1
ATOM 3269 C CA . VAL A 1 422 ? 7.448 28.387 -15.704 1.00 49.72 422 VAL A CA 1
ATOM 3270 C C . VAL A 1 422 ? 6.546 28.969 -16.793 1.00 49.72 422 VAL A C 1
ATOM 3272 O O . VAL A 1 422 ? 5.341 28.735 -16.786 1.00 49.72 422 VAL A O 1
ATOM 3275 N N . HIS A 1 423 ? 7.119 29.694 -17.757 1.00 51.19 423 HIS A N 1
ATOM 3276 C CA . HIS A 1 423 ? 6.395 30.082 -18.970 1.00 51.19 423 HIS A CA 1
ATOM 3277 C C . HIS A 1 423 ? 6.227 28.853 -19.870 1.00 51.19 423 HIS A C 1
ATOM 3279 O O . HIS A 1 423 ? 7.214 28.214 -20.235 1.00 51.19 423 HIS A O 1
ATOM 3285 N N . VAL A 1 424 ? 4.987 28.506 -20.206 1.00 47.59 424 VAL A N 1
ATOM 3286 C CA . VAL A 1 424 ? 4.668 27.429 -21.149 1.00 47.59 424 VAL A CA 1
ATOM 3287 C C . VAL A 1 424 ? 3.888 28.058 -22.295 1.00 47.59 424 VAL A C 1
ATOM 3289 O O . VAL A 1 424 ? 2.915 28.755 -22.029 1.00 47.59 424 VAL A O 1
ATOM 3292 N N . ASP A 1 425 ? 4.337 27.846 -23.531 1.00 48.78 425 ASP A N 1
ATOM 3293 C CA . ASP A 1 425 ? 3.597 28.249 -24.731 1.00 48.78 425 ASP A CA 1
ATOM 3294 C C . ASP A 1 425 ? 2.297 27.428 -24.838 1.00 48.78 425 ASP A C 1
ATOM 3296 O O . ASP A 1 425 ? 2.301 26.221 -24.582 1.00 48.78 425 ASP A O 1
ATOM 3300 N N . ASP A 1 426 ? 1.196 28.090 -25.202 1.00 47.38 426 ASP A N 1
ATOM 3301 C CA . ASP A 1 426 ? -0.198 27.624 -25.065 1.00 47.38 426 ASP A CA 1
ATOM 3302 C C . ASP A 1 426 ? -0.615 26.432 -25.965 1.00 47.38 426 ASP A C 1
ATOM 3304 O O . ASP A 1 426 ? -1.757 25.985 -25.912 1.00 47.38 426 ASP A O 1
ATOM 3308 N N . ASP A 1 427 ? 0.286 25.861 -26.768 1.00 47.31 427 ASP A N 1
ATOM 3309 C CA . ASP A 1 427 ? -0.078 24.955 -27.875 1.00 47.31 427 ASP A CA 1
ATOM 3310 C C . ASP A 1 427 ? -0.105 23.440 -27.545 1.00 47.31 427 ASP A C 1
ATOM 3312 O O . ASP A 1 427 ? -0.212 22.616 -28.455 1.00 47.31 427 ASP A O 1
ATOM 3316 N N . ASP A 1 428 ? -0.009 23.015 -26.276 1.00 49.69 428 ASP A N 1
ATOM 3317 C CA . ASP A 1 428 ? 0.319 21.609 -25.938 1.00 49.69 428 ASP A CA 1
ATOM 3318 C C . ASP A 1 428 ? -0.698 20.844 -25.052 1.00 49.69 428 ASP A C 1
ATOM 3320 O O . ASP A 1 428 ? -0.340 19.907 -24.332 1.00 49.69 428 ASP A O 1
ATOM 3324 N N . ASP A 1 429 ? -1.986 21.197 -25.139 1.00 50.66 429 ASP A N 1
ATOM 3325 C CA . ASP A 1 429 ? -3.098 20.610 -24.356 1.00 50.66 429 ASP A CA 1
ATOM 3326 C C . ASP A 1 429 ? -3.480 19.157 -24.741 1.00 50.66 429 ASP A C 1
ATOM 3328 O O . ASP A 1 429 ? -4.171 18.459 -23.994 1.00 50.66 429 ASP A O 1
ATOM 3332 N N . GLY A 1 430 ? -3.005 18.637 -25.879 1.00 49.94 430 GLY A N 1
ATOM 3333 C CA . GLY A 1 430 ? -3.492 17.368 -26.451 1.00 49.94 430 GLY A CA 1
ATOM 3334 C C . GLY A 1 430 ? -3.249 16.102 -25.609 1.00 49.94 430 GLY A C 1
ATOM 3335 O O . GLY A 1 430 ? -3.931 15.094 -25.795 1.00 49.94 430 GLY A O 1
ATOM 3336 N N . GLY A 1 431 ? -2.301 16.127 -24.665 1.00 51.44 431 GLY A N 1
ATOM 3337 C CA . GLY A 1 431 ? -1.950 14.956 -23.852 1.00 51.44 431 GLY A CA 1
ATOM 3338 C C . GLY A 1 431 ? -2.929 14.653 -22.711 1.00 51.44 431 GLY A C 1
ATOM 3339 O O . GLY A 1 431 ? -3.155 13.486 -22.393 1.00 51.44 431 GLY A O 1
ATOM 3340 N N . ILE A 1 432 ? -3.531 15.680 -22.097 1.00 50.94 432 ILE A N 1
ATOM 3341 C CA . ILE A 1 432 ? -4.407 15.494 -20.929 1.00 50.94 432 ILE A CA 1
ATOM 3342 C C . ILE A 1 432 ? -5.810 15.031 -21.328 1.00 50.94 432 ILE A C 1
ATOM 3344 O O . ILE A 1 432 ? -6.413 14.217 -20.629 1.00 50.94 432 ILE A O 1
ATOM 3348 N N . ASP A 1 433 ? -6.300 15.487 -22.481 1.00 50.19 433 ASP A N 1
ATOM 3349 C CA . ASP A 1 433 ? -7.615 15.117 -23.003 1.00 50.19 433 ASP A CA 1
ATOM 3350 C C . ASP A 1 433 ? -7.676 13.644 -23.429 1.00 50.19 433 ASP A C 1
ATOM 3352 O O . ASP A 1 433 ? -8.671 12.964 -23.170 1.00 50.19 433 ASP A O 1
ATOM 3356 N N . HIS A 1 434 ? -6.586 13.108 -23.987 1.00 51.69 434 HIS A N 1
ATOM 3357 C CA . HIS A 1 434 ? -6.478 11.685 -24.320 1.00 51.69 434 HIS A CA 1
ATOM 3358 C C . HIS A 1 434 ? -6.517 10.785 -23.068 1.00 51.69 434 HIS A C 1
ATOM 3360 O O . HIS A 1 434 ? -7.190 9.751 -23.039 1.00 51.69 434 HIS A O 1
ATOM 3366 N N . VAL A 1 435 ? -5.844 11.204 -21.993 1.00 49.00 435 VAL A N 1
ATOM 3367 C CA . VAL A 1 435 ? -5.800 10.478 -20.712 1.00 49.00 435 VAL A CA 1
ATOM 3368 C C . VAL A 1 435 ? -7.156 10.546 -20.009 1.00 49.00 435 VAL A C 1
ATOM 3370 O O . VAL A 1 435 ? -7.659 9.531 -19.529 1.00 49.00 435 VAL A O 1
ATOM 3373 N N . MET A 1 436 ? -7.786 11.723 -20.002 1.00 47.47 436 MET A N 1
ATOM 3374 C CA . MET A 1 436 ? -9.147 11.916 -19.501 1.00 47.47 436 MET A CA 1
ATOM 3375 C C . MET A 1 436 ? -10.129 10.982 -20.210 1.00 47.47 436 MET A C 1
ATOM 3377 O O . MET A 1 436 ? -10.864 10.260 -19.542 1.00 47.47 436 MET A O 1
ATOM 3381 N N . ALA A 1 437 ? -10.092 10.911 -21.542 1.00 47.88 437 ALA A N 1
ATOM 3382 C CA . ALA A 1 437 ? -10.964 10.026 -22.316 1.00 47.88 437 ALA A CA 1
ATOM 3383 C C . ALA A 1 437 ? -10.762 8.532 -21.992 1.00 47.88 437 ALA A C 1
ATOM 3385 O O . ALA A 1 437 ? -11.714 7.757 -22.059 1.00 47.88 437 ALA A O 1
ATOM 3386 N N . THR A 1 438 ? -9.549 8.138 -21.598 1.00 46.25 438 THR A N 1
ATOM 3387 C CA . THR A 1 438 ? -9.201 6.743 -21.279 1.00 46.25 438 THR A CA 1
ATOM 3388 C C . THR A 1 438 ? -9.564 6.356 -19.837 1.00 46.25 438 THR A C 1
ATOM 3390 O O . THR A 1 438 ? -9.923 5.208 -19.583 1.00 46.25 438 THR A O 1
ATOM 3393 N N . ILE A 1 439 ? -9.510 7.299 -18.887 1.00 43.19 439 ILE A N 1
ATOM 3394 C CA . ILE A 1 439 ? -9.700 7.042 -17.444 1.00 43.19 439 ILE A CA 1
ATOM 3395 C C . ILE A 1 439 ? -11.129 7.341 -16.964 1.00 43.19 439 ILE A C 1
ATOM 3397 O O . ILE A 1 439 ? -11.624 6.656 -16.072 1.00 43.19 439 ILE A O 1
ATOM 3401 N N . ILE A 1 440 ? -11.829 8.306 -17.573 1.00 42.59 440 ILE A N 1
ATOM 3402 C CA . ILE A 1 440 ? -13.232 8.651 -17.256 1.00 42.59 440 ILE A CA 1
ATOM 3403 C C . ILE A 1 440 ? -14.206 7.447 -17.298 1.00 42.59 440 ILE A C 1
ATOM 3405 O O . ILE A 1 440 ? -15.127 7.421 -16.478 1.00 42.59 440 ILE A O 1
ATOM 3409 N N . PRO A 1 441 ? -14.049 6.441 -18.184 1.00 37.31 441 PRO A N 1
ATOM 3410 C CA . PRO A 1 441 ? -14.943 5.281 -18.212 1.00 37.31 441 PRO A CA 1
ATOM 3411 C C . PRO A 1 441 ? -14.781 4.319 -17.020 1.00 37.31 441 PRO A C 1
ATOM 3413 O O . PRO A 1 441 ? -15.709 3.562 -16.720 1.00 37.31 441 PRO A O 1
ATOM 3416 N N . ASP A 1 442 ? -13.634 4.326 -16.331 1.00 40.25 442 ASP A N 1
ATOM 3417 C CA . ASP A 1 442 ? -13.333 3.392 -15.243 1.00 40.25 442 ASP A CA 1
ATOM 3418 C C . ASP A 1 442 ? -13.782 3.954 -13.882 1.00 40.25 442 ASP A C 1
ATOM 3420 O O . ASP A 1 442 ? -13.094 4.736 -13.221 1.00 40.25 442 ASP A O 1
ATOM 3424 N N . LYS A 1 443 ? -14.964 3.511 -13.433 1.00 37.84 443 LYS A N 1
ATOM 3425 C CA . LYS A 1 443 ? -15.602 3.940 -12.173 1.00 37.84 443 LYS A CA 1
ATOM 3426 C C . LYS A 1 443 ? -14.780 3.623 -10.917 1.00 37.84 443 LYS A C 1
ATOM 3428 O O . LYS A 1 443 ? -15.117 4.125 -9.843 1.00 37.84 443 LYS A O 1
ATOM 3433 N N . THR A 1 444 ? -13.730 2.806 -11.020 1.00 37.75 444 THR A N 1
ATOM 3434 C CA . THR A 1 444 ? -12.845 2.476 -9.895 1.00 37.75 444 THR A CA 1
ATOM 3435 C C . THR A 1 444 ? -11.772 3.544 -9.647 1.00 37.75 444 THR A C 1
ATOM 3437 O O . THR A 1 444 ? -11.317 3.681 -8.514 1.00 37.75 444 THR A O 1
ATOM 3440 N N . LYS A 1 445 ? -11.460 4.397 -10.639 1.00 40.56 445 LYS A N 1
ATOM 3441 C CA . LYS A 1 445 ? -10.357 5.385 -10.611 1.00 40.56 445 LYS A CA 1
ATOM 3442 C C . LYS A 1 445 ? -10.815 6.835 -10.393 1.00 40.56 445 LYS A C 1
ATOM 3444 O O . LYS A 1 445 ? -10.277 7.788 -10.954 1.00 40.56 445 LYS A O 1
ATOM 3449 N N . TRP A 1 446 ? -11.850 7.035 -9.578 1.00 39.75 446 TRP A N 1
ATOM 3450 C CA . TRP A 1 446 ? -12.563 8.320 -9.472 1.00 39.75 446 TRP A CA 1
ATOM 3451 C C . TRP A 1 446 ? -11.696 9.519 -9.011 1.00 39.75 446 TRP A C 1
ATOM 3453 O O . TRP A 1 446 ? -11.987 10.664 -9.364 1.00 39.75 446 TRP A O 1
ATOM 3463 N N . TRP A 1 447 ? -10.623 9.290 -8.243 1.00 45.62 447 TRP A N 1
ATOM 3464 C CA . TRP A 1 447 ? -9.716 10.348 -7.768 1.00 45.62 447 TRP A CA 1
ATOM 3465 C C . TRP A 1 447 ? -8.788 10.857 -8.885 1.00 45.62 447 TRP A C 1
ATOM 3467 O O . TRP A 1 447 ? -8.526 12.060 -8.961 1.00 45.62 447 TRP A O 1
ATOM 3477 N N . SER A 1 448 ? -8.369 9.972 -9.796 1.00 43.84 448 SER A N 1
ATOM 3478 C CA . SER A 1 448 ? -7.575 10.285 -10.985 1.00 43.84 448 SER A CA 1
ATOM 3479 C C . SER A 1 448 ? -8.315 11.254 -11.900 1.00 43.84 448 SER A C 1
ATOM 3481 O O . SER A 1 448 ? -7.744 12.234 -12.369 1.00 43.84 448 SER A O 1
ATOM 3483 N N . VAL A 1 449 ? -9.622 11.034 -12.073 1.00 42.94 449 VAL A N 1
ATOM 3484 C CA . VAL A 1 449 ? -10.515 11.915 -12.840 1.00 42.94 449 VAL A CA 1
ATOM 3485 C C . VAL A 1 449 ? -10.567 13.315 -12.217 1.00 42.94 449 VAL A C 1
ATOM 3487 O O . VAL A 1 449 ? -10.434 14.315 -12.919 1.00 42.94 449 VAL A O 1
ATOM 3490 N N . ARG A 1 450 ? -10.690 13.417 -10.885 1.00 48.19 450 ARG A N 1
ATOM 3491 C CA . ARG A 1 450 ? -10.739 14.708 -10.172 1.00 48.19 450 ARG A CA 1
ATOM 3492 C C . ARG A 1 450 ? -9.407 15.467 -10.227 1.00 48.19 450 ARG A C 1
ATOM 3494 O O . ARG A 1 450 ? -9.406 16.688 -10.382 1.00 48.19 450 ARG A O 1
ATOM 3501 N N . PHE A 1 451 ? -8.285 14.756 -10.118 1.00 50.44 451 PHE A N 1
ATOM 3502 C CA . PHE A 1 451 ? -6.944 15.326 -10.252 1.00 50.44 451 PHE A CA 1
ATOM 3503 C C . PHE A 1 451 ? -6.668 15.813 -11.680 1.00 50.44 451 PHE A C 1
ATOM 3505 O O . PHE A 1 451 ? -6.207 16.939 -11.849 1.00 50.44 451 PHE A O 1
ATOM 3512 N N . LEU A 1 452 ? -7.025 15.026 -12.702 1.00 49.78 452 LEU A N 1
ATOM 3513 C CA . LEU A 1 452 ? -6.890 15.411 -14.111 1.00 49.78 452 LEU A CA 1
ATOM 3514 C C . LEU A 1 452 ? -7.799 16.591 -14.485 1.00 49.78 452 LEU A C 1
ATOM 3516 O O . LEU A 1 452 ? -7.374 17.455 -15.244 1.00 49.78 452 LEU A O 1
ATOM 3520 N N . LEU A 1 453 ? -8.998 16.703 -13.900 1.00 47.91 453 LEU A N 1
ATOM 3521 C CA . LEU A 1 453 ? -9.864 17.887 -14.034 1.00 47.91 453 LEU A CA 1
ATOM 3522 C C . LEU A 1 453 ? -9.227 19.148 -13.434 1.00 47.91 453 LEU A C 1
ATOM 3524 O O . LEU A 1 453 ? -9.261 20.207 -14.060 1.00 47.91 453 LEU A O 1
ATOM 3528 N N . LYS A 1 454 ? -8.600 19.041 -12.253 1.00 50.16 454 LYS A N 1
ATOM 3529 C CA . LYS A 1 454 ? -7.851 20.152 -11.640 1.00 50.16 454 LYS A CA 1
ATOM 3530 C C . LYS A 1 454 ? -6.620 20.518 -12.472 1.00 50.16 454 LYS A C 1
ATOM 3532 O O . LYS A 1 454 ? -6.385 21.697 -12.713 1.00 50.16 454 LYS A O 1
ATOM 3537 N N . ALA A 1 455 ? -5.867 19.525 -12.942 1.00 50.25 455 ALA A N 1
ATOM 3538 C CA . ALA A 1 455 ? -4.731 19.731 -13.829 1.00 50.25 455 ALA A CA 1
ATOM 3539 C C . ALA A 1 455 ? -5.159 20.406 -15.136 1.00 50.25 455 ALA A C 1
ATOM 3541 O O . ALA A 1 455 ? -4.537 21.389 -15.506 1.00 50.25 455 ALA A O 1
ATOM 3542 N N . LYS A 1 456 ? -6.257 19.978 -15.772 1.00 49.06 456 LYS A N 1
ATOM 3543 C CA . LYS A 1 456 ? -6.822 20.622 -16.968 1.00 49.06 456 LYS A CA 1
ATOM 3544 C C . LYS A 1 456 ? -7.229 22.071 -16.711 1.00 49.06 456 LYS A C 1
ATOM 3546 O O . LYS A 1 456 ? -6.946 22.926 -17.534 1.00 49.06 456 LYS A O 1
ATOM 3551 N N . HIS A 1 457 ? -7.853 22.370 -15.573 1.00 53.59 457 HIS A N 1
ATOM 3552 C CA . HIS A 1 457 ? -8.241 23.742 -15.232 1.00 53.59 457 HIS A CA 1
ATOM 3553 C C . HIS A 1 457 ? -7.033 24.654 -14.982 1.00 53.59 457 HIS A C 1
ATOM 3555 O O . HIS A 1 457 ? -7.024 25.802 -15.415 1.00 53.59 457 HIS A O 1
ATOM 3561 N N . VAL A 1 458 ? -6.000 24.137 -14.309 1.00 52.22 458 VAL A N 1
ATOM 3562 C CA . VAL A 1 458 ? -4.740 24.863 -14.142 1.00 52.22 458 VAL A CA 1
ATOM 3563 C C . VAL A 1 458 ? -4.088 25.051 -15.512 1.00 52.22 458 VAL A C 1
ATOM 3565 O O . VAL A 1 458 ? -3.751 26.181 -15.851 1.00 52.22 458 VAL A O 1
ATOM 3568 N N . LEU A 1 459 ? -3.956 23.980 -16.305 1.00 53.47 459 LEU A N 1
ATOM 3569 C CA . LEU A 1 459 ? -3.307 23.952 -17.620 1.00 53.47 459 LEU A CA 1
ATOM 3570 C C . LEU A 1 459 ? -3.982 24.875 -18.647 1.00 53.47 459 LEU A C 1
ATOM 3572 O O . LEU A 1 459 ? -3.284 25.692 -19.237 1.00 53.47 459 LEU A O 1
ATOM 3576 N N . GLY A 1 460 ? -5.309 24.845 -18.751 1.00 48.19 460 GLY A N 1
ATOM 3577 C CA . GLY A 1 460 ? -6.096 25.571 -19.755 1.00 48.19 460 GLY A CA 1
ATOM 3578 C C . GLY A 1 460 ? -6.516 27.002 -19.395 1.00 48.19 460 GLY A C 1
ATOM 3579 O O . GLY A 1 460 ? -7.441 27.509 -20.014 1.00 48.19 460 GLY A O 1
ATOM 3580 N N . GLY A 1 461 ? -5.904 27.623 -18.376 1.00 50.00 461 GLY A N 1
ATOM 3581 C CA . GLY A 1 461 ? -5.984 29.061 -18.063 1.00 50.00 461 GLY A CA 1
ATOM 3582 C C . GLY A 1 461 ? -7.375 29.718 -18.121 1.00 50.00 461 GLY A C 1
ATOM 3583 O O . GLY A 1 461 ? -7.764 30.252 -19.153 1.00 50.00 461 GLY A O 1
ATOM 3584 N N . ALA A 1 462 ? -8.092 29.809 -16.994 1.00 32.91 462 ALA A N 1
ATOM 3585 C CA . ALA A 1 462 ? -9.303 30.637 -16.903 1.00 32.91 462 ALA A CA 1
ATOM 3586 C C . ALA A 1 462 ? -9.258 31.615 -15.714 1.00 32.91 462 ALA A C 1
ATOM 3588 O O . ALA A 1 462 ? -9.181 31.212 -14.554 1.00 32.91 462 ALA A O 1
ATOM 3589 N N . SER A 1 463 ? -9.315 32.914 -16.030 1.00 39.81 463 SER A N 1
ATOM 3590 C CA . SER A 1 463 ? -9.458 34.048 -15.109 1.00 39.81 463 SER A CA 1
ATOM 3591 C C . SER A 1 463 ? -10.776 34.031 -14.327 1.00 39.81 463 SER A C 1
ATOM 3593 O O . SER A 1 463 ? -11.831 33.835 -14.922 1.00 39.81 463 SER A O 1
ATOM 3595 N N . ALA A 1 464 ? -10.741 34.402 -13.041 1.00 26.22 464 ALA A N 1
ATOM 3596 C CA . ALA A 1 464 ? -11.862 35.079 -12.380 1.00 26.22 464 ALA A CA 1
ATOM 3597 C C . ALA A 1 464 ? -11.393 35.901 -11.162 1.00 26.22 464 ALA A C 1
ATOM 3599 O O . ALA A 1 464 ? -10.646 35.426 -10.311 1.00 26.22 464 ALA A O 1
ATOM 3600 N N . SER A 1 465 ? -11.830 37.159 -11.127 1.00 26.88 465 SER A N 1
ATOM 3601 C CA . SER A 1 465 ? -11.576 38.209 -10.133 1.00 26.88 465 SER A CA 1
ATOM 3602 C C . SER A 1 465 ? -12.512 38.129 -8.914 1.00 26.88 465 SER A C 1
ATOM 3604 O O . SER A 1 465 ? -13.692 37.832 -9.070 1.00 26.88 465 SER A O 1
ATOM 3606 N N . SER A 1 466 ? -12.007 38.487 -7.728 1.00 24.36 466 SER A N 1
ATOM 3607 C CA . SER A 1 466 ? -12.720 38.496 -6.434 1.00 24.36 466 SER A CA 1
ATOM 3608 C C . SER A 1 466 ? -13.351 39.864 -6.096 1.00 24.36 466 SER A C 1
ATOM 3610 O O . SER A 1 466 ? -12.719 40.890 -6.366 1.00 24.36 466 SER A O 1
ATOM 3612 N N . PRO A 1 467 ? -14.530 39.915 -5.437 1.00 25.38 467 PRO A N 1
ATOM 3613 C CA . PRO A 1 467 ? -14.973 41.075 -4.667 1.00 25.38 467 PRO A CA 1
ATOM 3614 C C . PRO A 1 467 ? -15.082 40.786 -3.152 1.00 25.38 467 PRO A C 1
ATOM 3616 O O . PRO A 1 467 ? -15.553 39.739 -2.721 1.00 25.38 467 PRO A O 1
ATOM 3619 N N . ARG A 1 468 ? -14.669 41.765 -2.335 1.00 32.59 468 ARG A N 1
ATOM 3620 C CA . ARG A 1 468 ? -14.799 41.798 -0.863 1.00 32.59 468 ARG A CA 1
ATOM 3621 C C . ARG A 1 468 ? -16.233 42.153 -0.436 1.00 32.59 468 ARG A C 1
ATOM 3623 O O . ARG A 1 468 ? -16.794 43.056 -1.046 1.00 32.59 468 ARG A O 1
ATOM 3630 N N . HIS A 1 469 ? -16.742 41.585 0.667 1.00 26.70 469 HIS A N 1
ATOM 3631 C CA . HIS A 1 469 ? -17.603 42.316 1.619 1.00 26.70 469 HIS A CA 1
ATOM 3632 C C . HIS A 1 469 ? -17.760 41.634 2.995 1.00 26.70 469 HIS A C 1
ATOM 3634 O O . HIS A 1 469 ? -17.829 40.412 3.101 1.00 26.70 469 HIS A O 1
ATOM 3640 N N . ASP A 1 470 ? -17.814 42.485 4.026 1.00 30.77 470 ASP A N 1
ATOM 3641 C CA . ASP A 1 470 ? -18.121 42.242 5.442 1.00 30.77 470 ASP A CA 1
ATOM 3642 C C . ASP A 1 470 ? -19.545 41.706 5.701 1.00 30.77 470 ASP A C 1
ATOM 3644 O O . ASP A 1 470 ? -20.483 42.172 5.057 1.00 30.77 470 ASP A O 1
ATOM 3648 N N . GLN A 1 471 ? -19.720 40.847 6.722 1.00 28.77 471 GLN A N 1
ATOM 3649 C CA . GLN A 1 471 ? -20.882 40.868 7.637 1.00 28.77 471 GLN A CA 1
ATOM 3650 C C . GLN A 1 471 ? -20.669 40.002 8.904 1.00 28.77 471 GLN A C 1
ATOM 3652 O O . GLN A 1 471 ? -20.247 38.845 8.838 1.00 28.77 471 GLN A O 1
ATOM 3657 N N . ASP A 1 472 ? -20.965 40.613 10.057 1.00 32.16 472 ASP A N 1
ATOM 3658 C CA . ASP A 1 472 ? -20.976 40.079 11.427 1.00 32.16 472 ASP A CA 1
ATOM 3659 C C . ASP A 1 472 ? -22.371 39.554 11.849 1.00 32.16 472 ASP A C 1
ATOM 3661 O O . ASP A 1 472 ? -23.390 39.973 11.306 1.00 32.16 472 ASP A O 1
ATOM 3665 N N . ASN A 1 473 ? -22.391 38.729 12.910 1.00 33.56 473 ASN A N 1
ATOM 3666 C CA . ASN A 1 473 ? -23.498 38.476 13.857 1.00 33.56 473 ASN A CA 1
ATOM 3667 C C . ASN A 1 473 ? -24.841 37.911 13.345 1.00 33.56 473 ASN A C 1
ATOM 3669 O O . ASN A 1 473 ? -25.845 38.619 13.283 1.00 33.56 473 ASN A O 1
ATOM 3673 N N . VAL A 1 474 ? -24.923 36.583 13.193 1.00 32.09 474 VAL A N 1
ATOM 3674 C CA . VAL A 1 474 ? -26.209 35.858 13.190 1.00 32.09 474 VAL A CA 1
ATOM 3675 C C . VAL A 1 474 ? -26.147 34.707 14.201 1.00 32.09 474 VAL A C 1
ATOM 3677 O O . VAL A 1 474 ? -25.237 33.881 14.146 1.00 32.09 474 VAL A O 1
ATOM 3680 N N . ILE A 1 475 ? -27.104 34.669 15.138 1.00 37.66 475 ILE A N 1
ATOM 3681 C CA . ILE A 1 475 ? -27.366 33.520 16.023 1.00 37.66 475 ILE A CA 1
ATOM 3682 C C . ILE A 1 475 ? -27.630 32.313 15.115 1.00 37.66 475 ILE A C 1
ATOM 3684 O O . ILE A 1 475 ? -28.565 32.344 14.318 1.00 37.66 475 ILE A O 1
ATOM 3688 N N . ARG A 1 476 ? -26.781 31.281 15.170 1.00 50.09 476 ARG A N 1
ATOM 3689 C CA . ARG A 1 4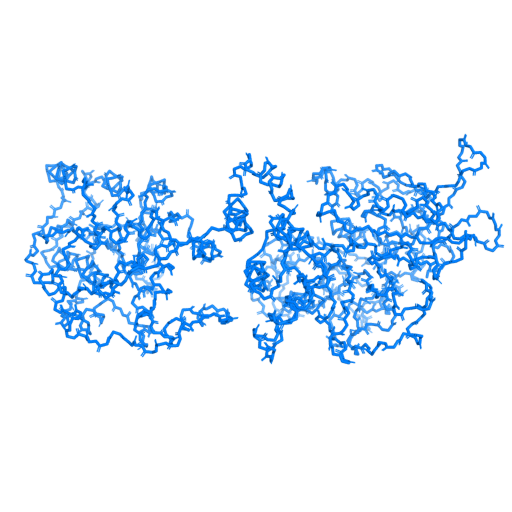76 ? -26.898 30.129 14.267 1.00 50.09 476 ARG A CA 1
ATOM 3690 C C . ARG A 1 476 ? -27.984 29.179 14.772 1.00 50.09 476 ARG A C 1
ATOM 3692 O O . ARG A 1 476 ? -27.759 28.475 15.749 1.00 50.09 476 ARG A O 1
ATOM 3699 N N . ASP A 1 477 ? -29.138 29.164 14.110 1.00 48.81 477 ASP A N 1
ATOM 3700 C CA . ASP A 1 477 ? -30.134 28.104 14.297 1.00 48.81 477 ASP A CA 1
ATOM 3701 C C . ASP A 1 477 ? -29.644 26.776 13.668 1.00 48.81 477 ASP A C 1
ATOM 3703 O O . ASP A 1 477 ? -28.739 26.769 12.822 1.00 48.81 477 ASP A O 1
ATOM 3707 N N . ASP A 1 478 ? -30.197 25.645 14.116 1.00 45.41 478 ASP A N 1
ATOM 3708 C CA . ASP A 1 478 ? -29.859 24.282 13.678 1.00 45.41 478 ASP A CA 1
ATOM 3709 C C . ASP A 1 478 ? -29.824 24.107 12.146 1.00 45.41 478 ASP A C 1
ATOM 3711 O O . ASP A 1 478 ? -28.985 23.358 11.635 1.00 45.41 478 ASP A O 1
ATOM 3715 N N . ALA A 1 479 ? -30.665 24.825 11.400 1.00 44.94 479 ALA A N 1
ATOM 3716 C CA . ALA A 1 479 ? -30.702 24.840 9.942 1.00 44.94 479 ALA A CA 1
ATOM 3717 C C . ALA A 1 479 ? -29.430 25.445 9.333 1.00 44.94 479 ALA A C 1
ATOM 3719 O O . ALA A 1 479 ? -28.943 24.932 8.328 1.00 44.94 479 ALA A O 1
ATOM 3720 N N . VAL A 1 480 ? -28.838 26.468 9.961 1.00 46.38 480 VAL A N 1
ATOM 3721 C CA . VAL A 1 480 ? -27.576 27.097 9.526 1.00 46.38 480 VAL A CA 1
ATOM 3722 C C . VAL A 1 480 ? -26.390 26.182 9.819 1.00 46.38 480 VAL A C 1
ATOM 3724 O O . VAL A 1 480 ? -25.505 26.019 8.977 1.00 46.38 480 VAL A O 1
ATOM 3727 N N . ALA A 1 481 ? -26.372 25.539 10.991 1.00 46.53 481 ALA A N 1
ATOM 3728 C CA . ALA A 1 481 ? -25.363 24.530 11.303 1.00 46.53 481 ALA A CA 1
ATOM 3729 C C . ALA A 1 481 ? -25.452 23.369 10.303 1.00 46.53 481 ALA A C 1
ATOM 3731 O O . ALA A 1 481 ? -24.450 22.986 9.705 1.00 46.53 481 ALA A O 1
ATOM 3732 N N . CYS A 1 482 ? -26.652 22.865 10.025 1.00 45.28 482 CYS A N 1
ATOM 3733 C CA . CYS A 1 482 ? -26.822 21.761 9.092 1.00 45.28 482 CYS A CA 1
ATOM 3734 C C . CYS A 1 482 ? -26.601 22.158 7.631 1.00 45.28 482 CYS A C 1
ATOM 3736 O O . CYS A 1 482 ? -26.046 21.351 6.890 1.00 45.28 482 CYS A O 1
ATOM 3738 N N . GLN A 1 483 ? -26.927 23.382 7.210 1.00 43.47 483 GLN A N 1
ATOM 3739 C CA . GLN A 1 483 ? -26.556 23.903 5.891 1.00 43.47 483 GLN A CA 1
ATOM 3740 C C . GLN A 1 483 ? -25.045 23.998 5.734 1.00 43.47 483 GLN A C 1
ATOM 3742 O O . GLN A 1 483 ? -24.536 23.570 4.705 1.00 43.47 483 GLN A O 1
ATOM 3747 N N . ILE A 1 484 ? -24.307 24.475 6.737 1.00 45.47 484 ILE A N 1
ATOM 3748 C CA . ILE A 1 484 ? -22.840 24.539 6.681 1.00 45.47 484 ILE A CA 1
ATOM 3749 C C . ILE A 1 484 ? -22.245 23.139 6.610 1.00 45.47 484 ILE A C 1
ATOM 3751 O O . ILE A 1 484 ? -21.387 22.876 5.771 1.00 45.47 484 ILE A O 1
ATOM 3755 N N . LEU A 1 485 ? -22.734 22.216 7.436 1.00 45.16 485 LEU A N 1
ATOM 3756 C CA . LEU A 1 485 ? -22.262 20.834 7.434 1.00 45.16 485 LEU A CA 1
ATOM 3757 C C . LEU A 1 485 ? -22.625 20.108 6.137 1.00 45.16 485 LEU A C 1
ATOM 3759 O O . LEU A 1 485 ? -21.788 19.391 5.604 1.00 45.16 485 LEU A O 1
ATOM 3763 N N . THR A 1 486 ? -23.802 20.365 5.565 1.00 41.56 486 THR A N 1
ATOM 3764 C CA . THR A 1 486 ? -24.235 19.808 4.271 1.00 41.56 486 THR A CA 1
ATOM 3765 C C . THR A 1 486 ? -23.497 20.453 3.090 1.00 41.56 486 THR A C 1
ATOM 3767 O O . THR A 1 486 ? -23.107 19.758 2.159 1.00 41.56 486 THR A O 1
ATOM 3770 N N . THR A 1 487 ? -23.181 21.749 3.148 1.00 38.84 487 THR A N 1
ATOM 3771 C CA . THR A 1 487 ? -22.392 22.470 2.126 1.00 38.84 487 THR A CA 1
ATOM 3772 C C . THR A 1 487 ? -20.922 22.035 2.141 1.00 38.84 487 THR A C 1
ATOM 3774 O O . THR A 1 487 ? -20.313 21.852 1.086 1.00 38.84 487 THR A O 1
ATOM 3777 N N . LEU A 1 488 ? -20.364 21.764 3.328 1.00 39.44 488 LEU A N 1
ATOM 3778 C CA . LEU A 1 488 ? -19.060 21.111 3.490 1.00 39.44 488 LEU A CA 1
ATOM 3779 C C . LEU A 1 488 ? -19.070 19.652 2.980 1.00 39.44 488 LEU A C 1
ATOM 3781 O O . LEU A 1 488 ? -18.021 19.159 2.562 1.00 39.44 488 LEU A O 1
ATOM 3785 N N . LEU A 1 489 ? -20.232 18.978 2.977 1.00 39.81 489 LEU A N 1
ATOM 3786 C CA . LEU A 1 489 ? -20.426 17.614 2.458 1.00 39.81 489 LEU A CA 1
ATOM 3787 C C . LEU A 1 489 ? -20.600 17.557 0.926 1.00 39.81 489 LEU A C 1
ATOM 3789 O O . LEU A 1 489 ? -20.072 16.632 0.308 1.00 39.81 489 LEU A O 1
ATOM 3793 N N . ASP A 1 490 ? -21.290 18.523 0.307 1.00 40.34 490 ASP A N 1
ATOM 3794 C CA . ASP A 1 490 ? -21.720 18.434 -1.102 1.00 40.34 490 ASP A CA 1
ATOM 3795 C C . ASP A 1 490 ? -20.890 19.280 -2.099 1.00 40.34 490 ASP A C 1
ATOM 3797 O O . ASP A 1 490 ? -21.024 19.113 -3.313 1.00 40.34 490 ASP A O 1
ATOM 3801 N N . GLY A 1 491 ? -19.917 20.074 -1.635 1.00 35.47 491 GLY A N 1
ATOM 3802 C CA . GLY A 1 491 ? -18.723 20.378 -2.429 1.00 35.47 491 GLY A CA 1
ATOM 3803 C C . GLY A 1 491 ? -18.316 21.844 -2.543 1.00 35.47 491 GLY A C 1
ATOM 3804 O O . GLY A 1 491 ? -19.013 22.659 -3.136 1.00 35.47 491 GLY A O 1
ATOM 3805 N N . ARG A 1 492 ? -17.074 22.120 -2.131 1.00 36.09 492 ARG A N 1
ATOM 3806 C CA . ARG A 1 492 ? -16.017 22.730 -2.962 1.00 36.09 492 ARG A CA 1
ATOM 3807 C C . ARG A 1 492 ? -14.720 22.821 -2.156 1.00 36.09 492 ARG A C 1
ATOM 3809 O O . ARG A 1 492 ? -14.315 23.875 -1.713 1.00 36.09 492 ARG A O 1
ATOM 3816 N N . ASP A 1 493 ? -14.061 21.677 -1.989 1.00 30.47 493 ASP A N 1
ATOM 3817 C CA . ASP A 1 493 ? -12.608 21.644 -1.822 1.00 30.47 493 ASP A CA 1
ATOM 3818 C C . ASP A 1 493 ? -12.081 20.264 -2.207 1.00 30.47 493 ASP A C 1
ATOM 3820 O O . ASP A 1 493 ? -12.116 19.282 -1.462 1.00 30.47 493 ASP A O 1
ATOM 3824 N N . GLY A 1 494 ? -11.642 20.164 -3.459 1.00 30.55 494 GLY A N 1
ATOM 3825 C CA . GLY A 1 494 ? -11.188 18.914 -4.059 1.00 30.55 494 GLY A CA 1
ATOM 3826 C C . GLY A 1 494 ? -9.833 18.405 -3.587 1.00 30.55 494 GLY A C 1
ATOM 3827 O O . GLY A 1 494 ? -9.346 17.443 -4.168 1.00 30.55 494 GLY A O 1
ATOM 3828 N N . GLY A 1 495 ? -9.239 19.017 -2.558 1.00 26.47 495 GLY A N 1
ATOM 3829 C CA . GLY A 1 495 ? -7.963 18.596 -1.971 1.00 26.47 495 GLY A CA 1
ATOM 3830 C C . GLY A 1 495 ? -8.088 17.861 -0.634 1.00 26.47 495 GLY A C 1
ATOM 3831 O O . GLY A 1 495 ? -7.350 16.914 -0.394 1.00 26.47 495 GLY A O 1
ATOM 3832 N N . ALA A 1 496 ? -9.052 18.222 0.217 1.00 30.56 496 ALA A N 1
ATOM 3833 C CA . ALA A 1 496 ? -9.147 17.675 1.577 1.00 30.56 496 ALA A CA 1
ATOM 3834 C C . ALA A 1 496 ? -9.972 16.375 1.678 1.00 30.56 496 ALA A C 1
ATOM 3836 O O . ALA A 1 496 ? -9.883 15.653 2.669 1.00 30.56 496 ALA A O 1
ATOM 3837 N N . ALA A 1 497 ? -10.766 16.045 0.655 1.00 30.27 497 ALA A N 1
ATOM 3838 C CA . ALA A 1 497 ? -11.665 14.887 0.673 1.00 30.27 497 ALA A CA 1
ATOM 3839 C C . ALA A 1 497 ? -10.990 13.547 0.300 1.00 30.27 497 ALA A C 1
ATOM 3841 O O . ALA A 1 497 ? -11.602 12.496 0.479 1.00 30.27 497 ALA A O 1
ATOM 3842 N N . ALA A 1 498 ? -9.751 13.572 -0.210 1.00 26.95 498 ALA A N 1
ATOM 3843 C CA . ALA A 1 498 ? -9.014 12.374 -0.628 1.00 26.95 498 ALA A CA 1
ATOM 3844 C C . ALA A 1 498 ? -8.005 11.878 0.429 1.00 26.95 498 ALA A C 1
ATOM 3846 O O . ALA A 1 498 ? -7.860 10.674 0.599 1.00 26.95 498 ALA A O 1
ATOM 3847 N N . GLU A 1 499 ? -7.377 12.755 1.223 1.00 28.80 499 GLU A N 1
ATOM 3848 C CA . GLU A 1 499 ? -6.494 12.320 2.329 1.00 28.80 499 GLU A CA 1
ATOM 3849 C C . GLU A 1 499 ? -7.272 11.771 3.542 1.00 28.80 499 GLU A C 1
ATOM 3851 O O . GLU A 1 499 ? -6.768 10.915 4.274 1.00 28.80 499 GLU A O 1
ATOM 3856 N N . ALA A 1 500 ? -8.549 12.144 3.692 1.00 33.41 500 ALA A N 1
ATOM 3857 C CA . ALA A 1 500 ? -9.473 11.548 4.664 1.00 33.41 500 ALA A CA 1
ATOM 3858 C C . ALA A 1 500 ? -9.778 10.057 4.395 1.00 33.41 500 ALA A C 1
ATOM 3860 O O . ALA A 1 500 ? -10.293 9.351 5.265 1.00 33.41 500 ALA A O 1
ATOM 3861 N N . PHE A 1 501 ? -9.459 9.573 3.191 1.00 29.64 501 PHE A N 1
ATOM 3862 C CA . PHE A 1 501 ? -9.780 8.234 2.698 1.00 29.64 501 PHE A CA 1
ATOM 3863 C C . PHE A 1 501 ? -8.844 7.143 3.254 1.00 29.64 501 PHE A C 1
ATOM 3865 O O . PHE A 1 501 ? -9.233 5.983 3.343 1.00 29.64 501 PHE A O 1
ATOM 3872 N N . GLY A 1 502 ? -7.626 7.494 3.686 1.00 28.88 502 GLY A N 1
ATOM 3873 C CA . GLY A 1 502 ? -6.589 6.505 4.014 1.00 28.88 502 GLY A CA 1
ATOM 3874 C C . GLY A 1 502 ? -6.509 6.035 5.472 1.00 28.88 502 GLY A C 1
ATOM 3875 O O . GLY A 1 502 ? -5.727 5.135 5.768 1.00 28.88 502 GLY A O 1
ATOM 3876 N N . ARG A 1 503 ? -7.238 6.643 6.423 1.00 31.08 503 ARG A N 1
ATOM 3877 C CA . ARG A 1 503 ? -6.979 6.424 7.871 1.00 31.08 503 ARG A CA 1
ATOM 3878 C C . ARG A 1 503 ? -8.209 6.192 8.754 1.00 31.08 503 ARG A C 1
ATOM 3880 O O . ARG A 1 503 ? -8.118 6.304 9.973 1.00 31.08 503 ARG A O 1
ATOM 3887 N N . THR A 1 504 ? -9.335 5.778 8.175 1.00 34.22 504 THR A N 1
ATOM 3888 C CA . THR A 1 504 ? -10.482 5.223 8.926 1.00 34.22 504 THR A CA 1
ATOM 3889 C C . THR A 1 504 ? -10.828 3.806 8.465 1.00 34.22 504 THR A C 1
ATOM 3891 O O . THR A 1 504 ? -11.976 3.470 8.235 1.00 34.22 504 THR A O 1
ATOM 3894 N N . GLN A 1 505 ? -9.818 2.937 8.370 1.00 33.09 505 GLN A N 1
ATOM 3895 C CA . GLN A 1 505 ? -9.999 1.485 8.231 1.00 33.09 505 GLN A CA 1
ATOM 3896 C C . GLN A 1 505 ? -9.696 0.753 9.540 1.00 33.09 505 GLN A C 1
ATOM 3898 O O . GLN A 1 505 ? -8.781 -0.061 9.630 1.00 33.09 505 GLN A O 1
ATOM 3903 N N . ARG A 1 506 ? -10.473 1.070 10.577 1.00 33.50 506 ARG A N 1
ATOM 3904 C CA . ARG A 1 506 ? -10.769 0.140 11.679 1.00 33.50 506 ARG A CA 1
ATOM 3905 C C . ARG A 1 506 ? -12.181 0.381 12.195 1.00 33.50 506 ARG A C 1
ATOM 3907 O O . ARG A 1 506 ? -12.375 0.484 13.395 1.00 33.50 506 ARG A O 1
ATOM 3914 N N . TRP A 1 507 ? -13.129 0.547 11.279 1.00 38.50 507 TRP A N 1
ATOM 3915 C CA . TRP A 1 507 ? -14.539 0.329 11.559 1.00 38.50 507 TRP A CA 1
ATOM 3916 C C . TRP A 1 507 ? -15.261 0.030 10.252 1.00 38.50 507 TRP A C 1
ATOM 3918 O O . TRP A 1 507 ? -15.456 0.923 9.434 1.00 38.50 507 TRP A O 1
ATOM 3928 N N . ASP A 1 508 ? -15.633 -1.228 10.051 1.00 38.50 508 ASP A N 1
ATOM 3929 C CA . ASP A 1 508 ? -16.263 -1.738 8.823 1.00 38.50 508 ASP A CA 1
ATOM 3930 C C . ASP A 1 508 ? -17.735 -1.304 8.660 1.00 38.50 508 ASP A C 1
ATOM 3932 O O . ASP A 1 508 ? -18.506 -1.872 7.884 1.00 38.50 508 ASP A O 1
ATOM 3936 N N . VAL A 1 509 ? -18.156 -0.301 9.436 1.00 39.50 509 VAL A N 1
ATOM 3937 C CA . VAL A 1 509 ? -19.570 0.009 9.617 1.00 39.50 509 VAL A CA 1
ATOM 3938 C C . VAL A 1 509 ? -19.895 1.497 9.452 1.00 39.50 509 VAL A C 1
ATOM 3940 O O . VAL A 1 509 ? -21.058 1.816 9.327 1.00 39.50 509 VAL A O 1
ATOM 3943 N N . ALA A 1 510 ? -18.940 2.433 9.366 1.00 45.50 510 ALA A N 1
ATOM 3944 C CA . ALA A 1 510 ? -19.266 3.859 9.182 1.00 45.50 510 ALA A CA 1
ATOM 3945 C C . ALA A 1 510 ? -19.087 4.318 7.722 1.00 45.50 510 ALA A C 1
ATOM 3947 O O . ALA A 1 510 ? -18.045 4.104 7.107 1.00 45.50 510 ALA A O 1
ATOM 3948 N N . SER A 1 511 ? -20.109 4.976 7.175 1.00 51.16 511 SER A N 1
ATOM 3949 C CA . SER A 1 511 ? -20.145 5.520 5.811 1.00 51.16 511 SER A CA 1
ATOM 3950 C C . SER A 1 511 ? -18.970 6.454 5.453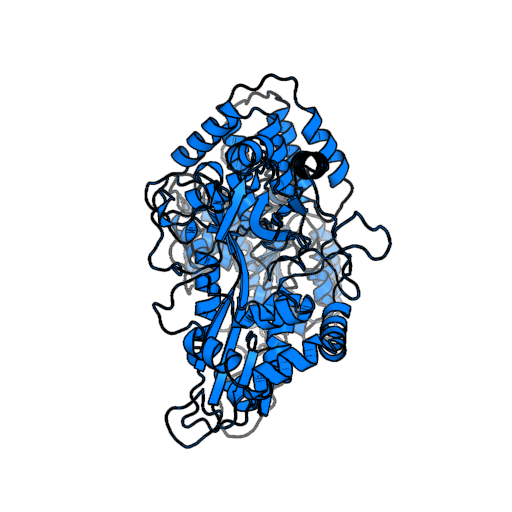 1.00 51.16 511 SER A C 1
ATOM 3952 O O . SER A 1 511 ? -18.366 7.115 6.303 1.00 51.16 511 SER A O 1
ATOM 3954 N N . ARG A 1 512 ? -18.726 6.631 4.144 1.00 50.72 512 ARG A N 1
ATOM 3955 C CA . ARG A 1 512 ? -17.738 7.594 3.611 1.00 50.72 512 ARG A CA 1
ATOM 3956 C C . ARG A 1 512 ? -17.986 9.051 4.058 1.00 50.72 512 ARG A C 1
ATOM 3958 O O . ARG A 1 512 ? -17.010 9.779 4.234 1.00 50.72 512 ARG A O 1
ATOM 3965 N N . ARG A 1 513 ? -19.246 9.467 4.279 1.00 44.97 513 ARG A N 1
ATOM 3966 C CA . ARG A 1 513 ? -19.612 10.838 4.720 1.00 44.97 513 ARG A CA 1
ATOM 3967 C C . ARG A 1 513 ? -19.113 11.141 6.141 1.00 44.97 513 ARG A C 1
ATOM 3969 O O . ARG A 1 513 ? -18.579 12.218 6.393 1.00 44.97 513 ARG A O 1
ATOM 3976 N N . SER A 1 514 ? -19.196 10.164 7.046 1.00 50.56 514 SER A N 1
ATOM 3977 C CA . SER A 1 514 ? -18.788 10.275 8.461 1.00 50.56 514 SER A CA 1
ATOM 3978 C C . SER A 1 514 ? -17.299 10.623 8.633 1.00 50.56 514 SER A C 1
ATOM 3980 O O . SER A 1 514 ? -16.911 11.491 9.426 1.00 50.56 514 SER A O 1
ATOM 3982 N N . SER A 1 515 ? -16.449 9.974 7.834 1.00 49.88 515 SER A N 1
ATOM 3983 C CA . SER A 1 515 ? -14.996 10.171 7.855 1.00 49.88 515 SER A CA 1
ATOM 3984 C C . SER A 1 515 ? -14.564 11.497 7.227 1.00 49.88 515 SER A C 1
ATOM 3986 O O . SER A 1 515 ? -13.635 12.137 7.723 1.00 49.88 515 SER A O 1
ATOM 3988 N N . GLN A 1 516 ? -15.251 11.939 6.169 1.00 47.75 516 GLN A N 1
ATOM 3989 C CA . GLN A 1 516 ? -14.990 13.223 5.512 1.00 47.75 516 GLN A CA 1
ATOM 3990 C C . GLN A 1 516 ? -15.290 14.403 6.443 1.00 47.75 516 GLN A C 1
ATOM 3992 O O . GLN A 1 516 ? -14.467 15.310 6.560 1.00 47.75 516 GLN A O 1
ATOM 3997 N N . LEU A 1 517 ? -16.404 14.353 7.176 1.00 47.47 517 LEU A N 1
ATOM 3998 C CA . LEU A 1 517 ? -16.806 15.430 8.080 1.00 47.47 517 LEU A CA 1
ATOM 3999 C C . LEU A 1 517 ? -15.820 15.598 9.251 1.00 47.47 517 LEU A C 1
ATOM 4001 O O . LEU A 1 517 ? -15.357 16.702 9.531 1.00 47.47 517 LEU A O 1
ATOM 4005 N N . THR A 1 518 ? -15.400 14.489 9.873 1.00 48.75 518 THR A N 1
ATOM 4006 C CA . THR A 1 518 ? -14.391 14.503 10.952 1.00 48.75 518 THR A CA 1
ATOM 4007 C C . THR A 1 518 ? -13.058 15.101 10.478 1.00 48.75 518 THR A C 1
ATOM 4009 O O . THR A 1 518 ? -12.413 15.847 11.213 1.00 48.75 518 THR A O 1
ATOM 4012 N N . HIS A 1 519 ? -12.653 14.819 9.238 1.00 49.06 519 HIS A N 1
ATOM 4013 C CA . HIS A 1 519 ? -11.422 15.349 8.651 1.00 49.06 519 HIS A CA 1
ATOM 4014 C C . HIS A 1 519 ? -11.493 16.855 8.354 1.00 49.06 519 HIS A C 1
ATOM 4016 O O . HIS A 1 519 ? -10.527 17.577 8.607 1.00 49.06 519 HIS A O 1
ATOM 4022 N N . VAL A 1 520 ? -12.635 17.341 7.859 1.00 48.84 520 VAL A N 1
ATOM 4023 C CA . VAL A 1 520 ? -12.884 18.775 7.634 1.00 48.84 520 VAL A CA 1
ATOM 4024 C C . VAL A 1 520 ? -12.800 19.555 8.952 1.00 48.84 520 VAL A C 1
ATOM 4026 O O . VAL A 1 520 ? -12.139 20.590 9.008 1.00 48.84 520 VAL A O 1
ATOM 4029 N N . TYR A 1 521 ? -13.359 19.025 10.045 1.00 49.78 521 TYR A N 1
ATOM 4030 C CA . TYR A 1 521 ? -13.288 19.671 11.362 1.00 49.78 521 TYR A CA 1
ATOM 4031 C C . TYR A 1 521 ? -11.865 19.768 11.929 1.00 49.78 521 TYR A C 1
ATOM 4033 O O . TYR A 1 521 ? -11.471 20.801 12.476 1.00 49.78 521 TYR A O 1
ATOM 4041 N N . VAL A 1 522 ? -11.074 18.699 11.805 1.00 47.50 522 VAL A N 1
ATOM 4042 C CA . VAL A 1 522 ? -9.705 18.647 12.353 1.00 47.50 522 VAL A CA 1
ATOM 4043 C C . VAL A 1 522 ? -8.761 19.602 11.615 1.00 47.50 522 VAL A C 1
ATOM 4045 O O . VAL A 1 522 ? -7.825 20.121 12.221 1.00 47.50 522 VAL A O 1
ATOM 4048 N N . ASN A 1 523 ? -9.025 19.868 10.336 1.00 44.19 523 ASN A N 1
ATOM 4049 C CA . ASN A 1 523 ? -8.181 20.710 9.487 1.00 44.19 523 ASN A CA 1
ATOM 4050 C C . ASN A 1 523 ? -8.724 22.135 9.287 1.00 44.19 523 ASN A C 1
ATOM 4052 O O . ASN A 1 523 ? -8.159 22.898 8.505 1.00 44.19 523 ASN A O 1
ATOM 4056 N N . HIS A 1 524 ? -9.793 22.515 9.992 1.00 45.88 524 HIS A N 1
ATOM 4057 C CA . HIS A 1 524 ? -10.355 23.857 9.882 1.00 45.88 524 HIS A CA 1
ATOM 4058 C C . HIS A 1 524 ? -9.357 24.940 10.364 1.00 45.88 524 HIS A C 1
ATOM 4060 O O . HIS A 1 524 ? -8.678 24.728 11.374 1.00 45.88 524 HIS A O 1
ATOM 4066 N N . PRO A 1 525 ? -9.295 26.132 9.729 1.00 40.03 525 PRO A N 1
ATOM 4067 C CA . PRO A 1 525 ? -8.361 27.220 10.076 1.00 40.03 525 PRO A CA 1
ATOM 4068 C C . PRO A 1 525 ? -8.383 27.713 11.537 1.00 40.03 525 PRO A C 1
ATOM 4070 O O . PRO A 1 525 ? -7.459 28.398 11.970 1.00 40.03 525 PRO A O 1
ATOM 4073 N N . HIS A 1 526 ? -9.424 27.377 12.303 1.00 40.19 526 HIS A N 1
ATOM 4074 C CA . HIS A 1 526 ? -9.593 27.736 13.721 1.00 40.19 526 HIS A CA 1
ATOM 4075 C C . HIS A 1 526 ? -9.270 26.580 14.691 1.00 40.19 526 HIS A C 1
ATOM 4077 O O . HIS A 1 526 ? -9.553 26.646 15.889 1.00 40.19 526 HIS A O 1
ATOM 4083 N N . THR A 1 527 ? -8.686 25.490 14.196 1.00 40.72 527 THR A N 1
ATOM 4084 C CA . THR A 1 527 ? -8.291 24.330 15.001 1.00 40.72 527 THR A CA 1
ATOM 4085 C C . THR A 1 527 ? -6.836 24.485 15.454 1.00 40.72 527 THR A C 1
ATOM 4087 O O . THR A 1 527 ? -5.927 24.646 14.642 1.00 40.72 527 THR A O 1
ATOM 4090 N N . SER A 1 528 ? -6.579 24.472 16.771 1.00 39.47 528 SER A N 1
ATOM 4091 C CA . SER A 1 528 ? -5.253 24.849 17.289 1.00 39.47 528 SER A CA 1
ATOM 4092 C C . SER A 1 528 ? -4.135 23.922 16.781 1.00 39.47 528 SER A C 1
ATOM 4094 O O . SER A 1 528 ? -4.241 22.695 16.865 1.00 39.47 528 SER A O 1
ATOM 4096 N N . ALA A 1 529 ? -2.995 24.489 16.367 1.00 41.03 529 ALA A N 1
ATOM 4097 C CA . ALA A 1 529 ? -1.886 23.734 15.769 1.00 41.03 529 ALA A CA 1
ATOM 4098 C C . ALA A 1 529 ? -1.351 22.600 16.668 1.00 41.03 529 ALA A C 1
ATOM 4100 O O . ALA A 1 529 ? -0.852 21.591 16.187 1.00 41.03 529 ALA A O 1
ATOM 4101 N N . ARG A 1 530 ? -1.465 22.727 17.999 1.00 35.22 530 ARG A N 1
ATOM 4102 C CA . ARG A 1 530 ? -1.060 21.682 18.959 1.00 35.22 530 ARG A CA 1
ATOM 4103 C C . ARG A 1 530 ? -2.065 20.530 19.056 1.00 35.22 530 ARG A C 1
ATOM 4105 O O . ARG A 1 530 ? -1.667 19.428 19.413 1.00 35.22 530 ARG A O 1
ATOM 4112 N N . ALA A 1 531 ? -3.339 20.790 18.804 1.00 37.53 531 ALA A N 1
ATOM 4113 C CA . ALA A 1 531 ? -4.399 19.794 18.826 1.00 37.53 531 ALA A CA 1
ATOM 4114 C C . ALA A 1 531 ? -4.498 19.065 17.474 1.00 37.53 531 ALA A C 1
ATOM 4116 O O . ALA A 1 531 ? -4.526 17.835 17.476 1.00 37.53 531 ALA A O 1
ATOM 4117 N N . ALA A 1 532 ? -4.303 19.786 16.360 1.00 42.66 532 ALA A N 1
ATOM 4118 C CA . ALA A 1 532 ? -3.919 19.198 15.074 1.00 42.66 532 ALA A CA 1
ATOM 4119 C C . ALA A 1 532 ? -2.693 18.282 15.255 1.00 42.66 532 ALA A C 1
ATOM 4121 O O . ALA A 1 532 ? -2.778 17.087 14.992 1.00 42.66 532 ALA A O 1
ATOM 4122 N N . ARG A 1 533 ? -1.601 18.783 15.868 1.00 40.16 533 ARG A N 1
ATOM 4123 C CA . ARG A 1 533 ? -0.403 17.989 16.215 1.00 40.16 533 ARG A CA 1
ATOM 4124 C C . ARG A 1 533 ? -0.662 16.801 17.146 1.00 40.16 533 ARG A C 1
ATOM 4126 O O . ARG A 1 533 ? 0.078 15.841 17.049 1.00 40.16 533 ARG A O 1
ATOM 4133 N N . ARG A 1 534 ? -1.641 16.834 18.061 1.00 35.53 534 ARG A N 1
ATOM 4134 C CA . ARG A 1 534 ? -1.959 15.696 18.955 1.00 35.53 534 ARG A CA 1
ATOM 4135 C C . ARG A 1 534 ? -2.747 14.606 18.241 1.00 35.53 534 ARG A C 1
ATOM 4137 O O . ARG A 1 534 ? -2.458 13.437 18.464 1.00 35.53 534 ARG A O 1
ATOM 4144 N N . HIS A 1 535 ? -3.666 14.977 17.353 1.00 38.53 535 HIS A N 1
ATOM 4145 C CA . HIS A 1 535 ? -4.276 14.025 16.426 1.00 38.53 535 HIS A CA 1
ATOM 4146 C C . HIS A 1 535 ? -3.210 13.430 15.482 1.00 38.53 535 HIS A C 1
ATOM 4148 O O . HIS A 1 535 ? -3.161 12.219 15.294 1.00 38.53 535 HIS A O 1
ATOM 4154 N N . LEU A 1 536 ? -2.272 14.265 15.014 1.00 37.97 536 LEU A N 1
ATOM 4155 C CA . LEU A 1 536 ? -1.065 13.893 14.259 1.00 37.97 536 LEU A CA 1
ATOM 4156 C C . LEU A 1 536 ? 0.008 13.138 15.076 1.00 37.97 536 LEU A C 1
ATOM 4158 O O . LEU A 1 536 ? 0.869 12.529 14.461 1.00 37.97 536 LEU A O 1
ATOM 4162 N N . ALA A 1 537 ? -0.010 13.173 16.418 1.00 32.66 537 ALA A N 1
ATOM 4163 C CA . ALA A 1 537 ? 0.961 12.502 17.304 1.00 32.66 537 ALA A CA 1
ATOM 4164 C C . ALA A 1 537 ? 0.435 11.176 17.881 1.00 32.66 537 ALA A C 1
ATOM 4166 O O . ALA A 1 537 ? 1.221 10.334 18.302 1.00 32.66 537 ALA A O 1
ATOM 4167 N N . CYS A 1 538 ? -0.886 10.957 17.867 1.00 34.16 538 CYS A N 1
ATOM 4168 C CA . CYS A 1 538 ? -1.476 9.611 17.890 1.00 34.16 538 CYS A CA 1
ATOM 4169 C C . CYS A 1 538 ? -1.404 8.923 16.508 1.00 34.16 538 CYS A C 1
ATOM 4171 O O . CYS A 1 538 ? -1.864 7.794 16.349 1.00 34.16 538 CYS A O 1
ATOM 4173 N N . GLN A 1 539 ? -0.808 9.593 15.522 1.00 33.50 539 GLN A N 1
ATOM 4174 C CA . GLN A 1 539 ? -0.339 9.051 14.254 1.00 33.50 539 GLN A CA 1
ATOM 4175 C C . GLN A 1 539 ? 1.204 9.107 14.252 1.00 33.50 539 GLN A C 1
ATOM 4177 O O . GLN A 1 539 ? 1.787 9.909 14.984 1.00 33.50 539 GLN A O 1
ATOM 4182 N N . PRO A 1 540 ? 1.907 8.283 13.461 1.00 25.81 540 PRO A N 1
ATOM 4183 C CA . PRO A 1 540 ? 3.316 8.530 13.188 1.00 25.81 540 PRO A CA 1
ATOM 4184 C C . PRO A 1 540 ? 3.419 9.834 12.385 1.00 25.81 540 PRO A C 1
ATOM 4186 O O . PRO A 1 540 ? 2.675 10.028 11.421 1.00 25.81 540 PRO A O 1
ATOM 4189 N N . ALA A 1 541 ? 4.292 10.734 12.835 1.00 27.03 541 ALA A N 1
ATOM 4190 C CA . ALA A 1 541 ? 4.455 12.086 12.313 1.00 27.03 541 ALA A CA 1
ATOM 4191 C C . ALA A 1 541 ? 4.687 12.126 10.789 1.00 27.03 541 ALA A C 1
ATOM 4193 O O . ALA A 1 541 ? 5.427 11.295 10.275 1.00 27.03 541 ALA A O 1
ATOM 4194 N N . THR A 1 542 ? 4.105 13.121 10.101 1.00 26.97 542 THR A N 1
ATOM 4195 C CA . THR A 1 542 ? 4.849 14.275 9.539 1.00 26.97 542 THR A CA 1
ATOM 4196 C C . THR A 1 542 ? 3.925 15.374 8.962 1.00 26.97 542 THR A C 1
ATOM 4198 O O . THR A 1 542 ? 2.945 15.126 8.259 1.00 26.97 542 THR A O 1
ATOM 4201 N N . SER A 1 543 ? 4.285 16.620 9.300 1.00 28.12 543 SER A N 1
ATOM 4202 C CA . SER A 1 543 ? 3.806 17.931 8.799 1.00 28.12 543 SER A CA 1
ATOM 4203 C C . SER A 1 543 ? 4.273 18.158 7.332 1.00 28.12 543 SER A C 1
ATOM 4205 O O . SER A 1 543 ? 5.043 17.344 6.840 1.00 28.12 543 SER A O 1
ATOM 4207 N N . SER A 1 544 ? 3.909 19.162 6.520 1.00 31.98 544 SER A N 1
ATOM 4208 C CA . SER A 1 544 ? 3.253 20.467 6.716 1.00 31.98 544 SER A CA 1
ATOM 4209 C C . SER A 1 544 ? 2.621 20.973 5.409 1.00 31.98 544 SER A C 1
ATOM 4211 O O . SER A 1 544 ? 3.303 21.004 4.390 1.00 31.98 544 SER A O 1
ATOM 4213 N N . GLN A 1 545 ? 1.413 21.533 5.491 1.00 27.28 545 GLN A N 1
ATOM 4214 C CA . GLN A 1 545 ? 1.186 22.981 5.363 1.00 27.28 545 GLN A CA 1
ATOM 4215 C C . GLN A 1 545 ? 0.030 23.331 6.316 1.00 27.28 545 GLN A C 1
ATOM 4217 O O . GLN A 1 545 ? -1.123 23.010 6.062 1.00 27.28 545 GLN A O 1
ATOM 4222 N N . ILE A 1 546 ? 0.371 23.909 7.471 1.00 32.59 546 ILE A N 1
ATOM 4223 C CA . ILE A 1 546 ? -0.581 24.439 8.456 1.00 32.59 546 ILE A CA 1
ATOM 4224 C C . ILE A 1 546 ? -0.477 25.966 8.360 1.00 32.59 546 ILE A C 1
ATOM 4226 O O . ILE A 1 546 ? 0.642 26.477 8.478 1.00 32.59 546 ILE A O 1
ATOM 4230 N N . PRO A 1 547 ? -1.585 26.702 8.175 1.00 28.06 547 PRO A N 1
ATOM 4231 C CA . PRO A 1 547 ? -1.586 28.154 8.263 1.00 28.06 547 PRO A CA 1
ATOM 4232 C C . PRO A 1 547 ? -1.061 28.597 9.631 1.00 28.06 547 PRO A C 1
ATOM 4234 O O . PRO A 1 547 ? -1.510 28.131 10.679 1.00 28.06 547 PRO A O 1
ATOM 4237 N N . THR A 1 548 ? -0.101 29.513 9.637 1.00 27.55 548 THR A N 1
ATOM 4238 C CA . THR A 1 548 ? 0.402 30.159 10.848 1.00 27.55 548 THR A CA 1
ATOM 4239 C C . THR A 1 548 ? -0.628 31.151 11.382 1.00 27.55 548 THR A C 1
ATOM 4241 O O . THR A 1 548 ? -0.467 32.355 11.233 1.00 27.55 548 THR A O 1
ATOM 4244 N N . HIS A 1 549 ? -1.679 30.654 12.033 1.00 31.44 549 HIS A N 1
ATOM 4245 C CA . HIS A 1 549 ? -2.486 31.438 12.963 1.00 31.44 549 HIS A CA 1
ATOM 4246 C C . HIS A 1 549 ? -2.843 30.573 14.174 1.00 31.44 549 HIS A C 1
ATOM 4248 O O . HIS A 1 549 ? -3.756 29.755 14.149 1.00 31.44 549 HIS A O 1
ATOM 4254 N N . ASP A 1 550 ? -2.100 30.759 15.267 1.00 31.64 550 ASP A N 1
ATOM 4255 C CA . ASP A 1 550 ? -2.529 30.304 16.587 1.00 31.64 550 ASP A CA 1
ATOM 4256 C C . ASP A 1 550 ? -3.729 31.178 16.991 1.00 31.64 550 ASP A C 1
ATOM 4258 O O . ASP A 1 550 ? -3.571 32.304 17.459 1.00 31.64 550 ASP A O 1
ATOM 4262 N N . ARG A 1 551 ? -4.946 30.673 16.793 1.00 40.47 551 ARG A N 1
ATOM 4263 C CA . ARG A 1 551 ? -6.108 31.113 17.564 1.00 40.47 551 ARG A CA 1
ATOM 4264 C C . ARG A 1 551 ? -6.745 29.859 18.174 1.00 40.47 551 ARG A C 1
ATOM 4266 O O . ARG A 1 551 ? -7.256 29.024 17.434 1.00 40.47 551 ARG A O 1
ATOM 4273 N N . PRO A 1 552 ? -6.660 29.654 19.504 1.00 50.88 552 PRO A N 1
ATOM 4274 C CA . PRO A 1 552 ? -7.619 28.814 20.229 1.00 50.88 552 PRO A CA 1
ATOM 4275 C C . PRO A 1 552 ? -9.048 29.281 19.911 1.00 50.88 552 PRO A C 1
ATOM 4277 O O . PRO A 1 552 ? -9.203 30.312 19.260 1.00 50.88 552 PRO A O 1
ATOM 4280 N N . ILE A 1 553 ? -10.081 28.594 20.414 1.00 52.91 553 ILE A N 1
ATOM 4281 C CA . ILE A 1 553 ? -11.389 29.236 20.636 1.00 52.91 553 ILE A CA 1
ATOM 4282 C C . ILE A 1 553 ? -11.087 30.596 21.279 1.00 52.91 553 ILE A C 1
ATOM 4284 O O . ILE A 1 553 ? -10.644 30.647 22.426 1.00 52.91 553 ILE A O 1
ATOM 4288 N N . ALA A 1 554 ? -11.143 31.666 20.484 1.00 52.00 554 ALA A N 1
ATOM 4289 C CA . ALA A 1 554 ? -10.515 32.931 20.857 1.00 52.00 554 ALA A CA 1
ATOM 4290 C C . ALA A 1 554 ? -11.333 33.627 21.950 1.00 52.00 554 ALA A C 1
ATOM 4292 O O . ALA A 1 554 ? -10.811 34.485 22.654 1.00 52.00 554 ALA A O 1
ATOM 4293 N N . ASP A 1 555 ? -12.586 33.188 22.104 1.00 68.25 555 ASP A N 1
ATOM 4294 C CA . ASP A 1 555 ? -13.552 33.681 23.062 1.00 68.25 555 ASP A CA 1
ATOM 4295 C C . ASP A 1 555 ? -14.529 32.552 23.466 1.00 68.25 555 ASP A C 1
ATOM 4297 O O . ASP A 1 555 ? -15.497 32.242 22.770 1.00 68.25 555 ASP A O 1
ATOM 4301 N N . HIS A 1 556 ? -14.233 31.892 24.592 1.00 73.81 556 HIS A N 1
ATOM 4302 C CA . HIS A 1 556 ? -15.089 30.861 25.192 1.00 73.81 556 HIS A CA 1
ATOM 4303 C C . HIS A 1 556 ? -16.476 31.409 25.557 1.00 73.81 556 HIS A C 1
ATOM 4305 O O . HIS A 1 556 ? -17.474 30.711 25.403 1.00 73.81 556 HIS A O 1
ATOM 4311 N N . ALA A 1 557 ? -16.548 32.658 26.032 1.00 73.75 557 ALA A N 1
ATOM 4312 C CA . ALA A 1 557 ? -17.810 33.282 26.411 1.00 73.75 557 ALA A CA 1
ATOM 4313 C C . ALA A 1 557 ? -18.691 33.511 25.178 1.00 73.75 557 ALA A C 1
ATOM 4315 O O . ALA A 1 557 ? -19.887 33.228 25.217 1.00 73.75 557 ALA A O 1
ATOM 4316 N N . HIS A 1 558 ? -18.091 33.924 24.060 1.00 74.69 558 HIS A N 1
ATOM 4317 C CA . HIS A 1 558 ? -18.795 34.043 22.789 1.00 74.69 558 HIS A CA 1
ATOM 4318 C C . HIS A 1 558 ? -19.305 32.690 22.277 1.00 74.69 558 HIS A C 1
ATOM 4320 O O . HIS A 1 558 ? -20.484 32.579 21.953 1.00 74.69 558 HIS A O 1
ATOM 4326 N N . GLN A 1 559 ? -18.486 31.634 22.256 1.00 73.12 559 GLN A N 1
ATOM 4327 C CA . GLN A 1 559 ? -18.962 30.314 21.812 1.00 73.12 559 GLN A CA 1
ATOM 4328 C C . GLN A 1 559 ? -20.059 29.737 22.697 1.00 73.12 559 GLN A C 1
ATOM 4330 O O . GLN A 1 559 ? -21.034 29.194 22.181 1.00 73.12 559 GLN A O 1
ATOM 4335 N N . LEU A 1 560 ? -19.926 29.886 24.015 1.00 81.31 560 LEU A N 1
ATOM 4336 C CA . LEU A 1 560 ? -20.971 29.483 24.943 1.00 81.31 560 LEU A CA 1
ATOM 4337 C C . LEU A 1 560 ? -22.261 30.264 24.662 1.00 81.31 560 LEU A C 1
ATOM 4339 O O . LEU A 1 560 ? -23.317 29.651 24.566 1.00 81.31 560 LEU A O 1
ATOM 4343 N N . SER A 1 561 ? -22.175 31.577 24.407 1.00 79.81 561 SER A N 1
ATOM 4344 C CA . SER A 1 561 ? -23.346 32.395 24.055 1.00 79.81 561 SER A CA 1
ATOM 4345 C C . SER A 1 561 ? -24.069 31.916 22.789 1.00 79.81 561 SER A C 1
ATOM 4347 O O . SER A 1 561 ? -25.290 32.025 22.715 1.00 79.81 561 SER A O 1
ATOM 4349 N N . LEU A 1 562 ? -23.346 31.328 21.826 1.00 74.75 562 LEU A N 1
ATOM 4350 C CA . LEU A 1 562 ? -23.927 30.809 20.583 1.00 74.75 562 LEU A CA 1
ATOM 4351 C C . LEU A 1 562 ? -24.742 29.528 20.793 1.00 74.75 562 LEU A C 1
ATOM 4353 O O . LEU A 1 562 ? -25.666 29.274 20.028 1.00 74.75 562 LEU A O 1
ATOM 4357 N N . VAL A 1 563 ? -24.426 28.732 21.818 1.00 83.31 563 VAL A N 1
ATOM 4358 C CA . VAL A 1 563 ? -25.149 27.483 22.126 1.00 83.31 563 VAL A CA 1
ATOM 4359 C C . VAL A 1 563 ? -26.029 27.573 23.367 1.00 83.31 563 VAL A C 1
ATOM 4361 O O . VAL A 1 563 ? -26.795 26.647 23.628 1.00 83.31 563 VAL A O 1
ATOM 4364 N N . GLN A 1 564 ? -25.959 28.678 24.114 1.00 83.81 564 GLN A N 1
ATOM 4365 C CA . GLN A 1 564 ? -26.650 28.858 25.391 1.00 83.81 564 GLN A CA 1
ATOM 4366 C C . GLN A 1 564 ? -28.159 28.622 25.266 1.00 83.81 564 GLN A C 1
ATOM 4368 O O . GLN A 1 564 ? -28.729 27.898 26.070 1.00 83.81 564 GLN A O 1
ATOM 4373 N N . ALA A 1 565 ? -28.794 29.123 24.202 1.00 81.25 565 ALA A N 1
ATOM 4374 C CA . ALA A 1 565 ? -30.220 28.892 23.961 1.00 81.25 565 ALA A CA 1
ATOM 4375 C C . ALA A 1 565 ? -30.563 27.401 23.781 1.00 81.25 565 ALA A C 1
ATOM 4377 O O . ALA A 1 565 ? -31.603 26.942 24.247 1.00 81.25 565 ALA A O 1
ATOM 4378 N N . THR A 1 566 ? -29.680 26.631 23.135 1.00 82.94 566 THR A N 1
ATOM 4379 C CA . THR A 1 566 ? -29.871 25.181 22.967 1.00 82.94 566 THR A CA 1
ATOM 4380 C C . THR A 1 566 ? -29.633 24.439 24.280 1.00 82.94 566 THR A C 1
ATOM 4382 O O . THR A 1 566 ? -30.362 23.500 24.580 1.00 82.94 566 THR A O 1
ATOM 4385 N N . LEU A 1 567 ? -28.637 24.868 25.060 1.00 87.00 567 LEU A N 1
ATOM 4386 C CA . LEU A 1 567 ? -28.323 24.312 26.378 1.00 87.00 567 LEU A CA 1
ATOM 4387 C C . LEU A 1 567 ? -29.445 24.562 27.398 1.00 87.00 567 LEU A C 1
ATOM 4389 O O . LEU A 1 567 ? -29.749 23.684 28.198 1.00 87.00 567 LEU A O 1
ATOM 4393 N N . ASP A 1 568 ? -30.070 25.739 27.348 1.00 86.19 568 ASP A N 1
ATOM 4394 C CA . ASP A 1 568 ? -31.165 26.133 28.241 1.00 86.19 568 ASP A CA 1
ATOM 4395 C C . ASP A 1 568 ? -32.533 25.615 27.772 1.00 86.19 568 ASP A C 1
ATOM 4397 O O . ASP A 1 568 ? -33.543 25.830 28.446 1.00 86.19 568 ASP A O 1
ATOM 4401 N N . THR A 1 569 ? -32.594 24.945 26.616 1.00 85.31 569 THR A N 1
ATOM 4402 C CA . THR A 1 569 ? -33.848 24.404 26.088 1.00 85.31 569 THR A CA 1
ATOM 4403 C C . THR A 1 569 ? -34.376 23.313 27.028 1.00 85.31 569 THR A C 1
ATOM 4405 O O . THR A 1 569 ? -33.696 22.302 27.223 1.00 85.31 569 THR A O 1
ATOM 4408 N N . PRO A 1 570 ? -35.597 23.453 27.582 1.00 89.81 570 PRO A N 1
ATOM 4409 C CA . PRO A 1 570 ? -36.184 22.419 28.425 1.00 89.81 570 PRO A CA 1
ATOM 4410 C C . PRO A 1 570 ? -36.328 21.098 27.666 1.00 89.81 570 PRO A C 1
ATOM 4412 O O . PRO A 1 570 ? -36.884 21.058 26.566 1.00 89.81 570 PRO A O 1
ATOM 4415 N N . LEU A 1 571 ? -35.851 20.005 28.265 1.00 93.94 571 LEU A N 1
ATOM 4416 C CA . LEU A 1 571 ? -35.935 18.691 27.638 1.00 93.94 571 LEU A CA 1
ATOM 4417 C C . LEU A 1 571 ? -37.342 18.117 27.774 1.00 93.94 571 LEU A C 1
ATOM 4419 O O . LEU A 1 571 ? -37.853 17.918 28.875 1.00 93.94 571 LEU A O 1
ATOM 4423 N N . THR A 1 572 ? -37.947 17.794 26.636 1.00 96.44 572 THR A N 1
ATOM 4424 C CA . THR A 1 572 ? -39.143 16.957 26.580 1.00 96.44 572 THR A CA 1
ATOM 4425 C C . THR A 1 572 ? -38.694 15.520 26.361 1.00 96.44 572 THR A C 1
ATOM 4427 O O . THR A 1 572 ? -38.406 15.115 25.231 1.00 96.44 572 THR A O 1
ATOM 4430 N N . VAL A 1 573 ? -38.610 14.764 27.455 1.00 97.00 573 VAL A N 1
ATOM 4431 C CA . VAL A 1 573 ? -38.136 13.377 27.451 1.00 97.00 573 VAL A CA 1
ATOM 4432 C C . VAL A 1 573 ? -39.295 12.416 27.192 1.00 97.00 573 VAL A C 1
ATOM 4434 O O . VAL A 1 573 ? -40.291 12.409 27.912 1.00 97.00 573 VAL A O 1
ATOM 4437 N N . HIS A 1 574 ? -39.150 11.586 26.162 1.00 97.00 574 HIS A N 1
ATOM 4438 C CA . HIS A 1 574 ? -40.117 10.575 25.745 1.00 97.00 574 HIS A CA 1
ATOM 4439 C C . HIS A 1 574 ? -39.542 9.187 26.023 1.00 97.00 574 HIS A C 1
ATOM 4441 O O . HIS A 1 574 ? -38.676 8.717 25.283 1.00 97.00 574 HIS A O 1
ATOM 4447 N N . LEU A 1 575 ? -40.028 8.520 27.071 1.00 97.62 575 LEU A N 1
ATOM 4448 C CA . LEU A 1 575 ? -39.761 7.095 27.278 1.00 97.62 575 LEU A CA 1
ATOM 4449 C C . LEU A 1 575 ? -40.614 6.271 26.303 1.00 97.62 575 LEU A C 1
ATOM 4451 O O . LEU A 1 575 ? -41.836 6.441 26.235 1.00 97.62 575 LEU A O 1
ATOM 4455 N N . VAL A 1 576 ? -39.968 5.389 25.543 1.00 97.62 576 VAL A N 1
ATOM 4456 C CA . VAL A 1 576 ? -40.610 4.522 24.552 1.00 97.62 576 VAL A CA 1
ATOM 4457 C C . VAL A 1 576 ? -40.499 3.074 25.011 1.00 97.62 576 VAL A C 1
ATOM 4459 O O . VAL A 1 576 ? -39.454 2.451 24.854 1.00 97.62 576 VAL A O 1
ATOM 4462 N N . GLU A 1 577 ? -41.590 2.552 25.572 1.00 95.31 577 GLU A N 1
ATOM 4463 C CA . GLU A 1 577 ? -41.678 1.192 26.136 1.00 95.31 577 GLU A CA 1
ATOM 4464 C C . GLU A 1 577 ? -42.992 0.466 25.765 1.00 95.31 577 GLU A C 1
ATOM 4466 O O . GLU A 1 577 ? -43.196 -0.698 26.102 1.00 95.31 577 GLU A O 1
ATOM 4471 N N . THR A 1 578 ? -43.895 1.137 25.039 1.00 96.56 578 THR A N 1
ATOM 4472 C CA . THR A 1 578 ? -45.161 0.578 24.535 1.00 96.56 578 THR A CA 1
ATOM 4473 C C . THR A 1 578 ? -45.303 0.787 23.029 1.00 96.56 578 THR A C 1
ATOM 4475 O O . THR A 1 578 ? -44.800 1.768 22.474 1.00 96.56 578 THR A O 1
ATOM 4478 N N . SER A 1 579 ? -46.076 -0.073 22.358 1.00 95.50 579 SER A N 1
ATOM 4479 C CA . SER A 1 579 ? -46.327 0.042 20.912 1.00 95.50 579 SER A CA 1
ATOM 4480 C C . SER A 1 579 ? -46.913 1.401 20.528 1.00 95.50 579 SER A C 1
ATOM 4482 O O . SER A 1 579 ? -46.490 2.003 19.547 1.00 95.50 579 SER A O 1
ATOM 4484 N N . SER A 1 580 ? -47.820 1.943 21.352 1.00 96.38 580 SER A N 1
ATOM 4485 C CA . SER A 1 580 ? -48.421 3.256 21.091 1.00 96.38 580 SER A CA 1
ATOM 4486 C C . SER A 1 580 ? -47.395 4.396 21.150 1.00 96.38 580 SER A C 1
ATOM 4488 O O . SER A 1 580 ? -47.493 5.352 20.383 1.00 96.38 580 SER A O 1
ATOM 4490 N N . GLN A 1 581 ? -46.408 4.321 22.053 1.00 97.38 581 GLN A N 1
ATOM 4491 C CA . GLN A 1 581 ? -45.322 5.303 22.133 1.00 97.38 581 GLN A CA 1
ATOM 4492 C C . GLN A 1 581 ? -44.381 5.161 20.936 1.00 97.38 581 GLN A C 1
ATOM 4494 O O . GLN A 1 581 ? -43.995 6.174 20.358 1.00 97.38 581 GLN A O 1
ATOM 4499 N N . MET A 1 582 ? -44.068 3.927 20.532 1.00 97.00 582 MET A N 1
ATOM 4500 C CA . MET A 1 582 ? -43.218 3.655 19.373 1.00 97.00 582 MET A CA 1
ATOM 4501 C C . MET A 1 582 ? -43.839 4.205 18.082 1.00 97.00 582 MET A C 1
ATOM 4503 O O . MET A 1 582 ? -43.182 4.927 17.337 1.00 97.00 582 MET A O 1
ATOM 4507 N N . GLU A 1 583 ? -45.125 3.945 17.838 1.00 96.06 583 GLU A N 1
ATOM 4508 C CA . GLU A 1 583 ? -45.846 4.480 16.675 1.00 96.06 583 GLU A CA 1
ATOM 4509 C C . GLU A 1 583 ? -45.883 6.013 16.671 1.00 96.06 583 GLU A C 1
ATOM 4511 O O . GLU A 1 583 ? -45.655 6.639 15.629 1.00 96.06 583 GLU A O 1
ATOM 4516 N N . ARG A 1 584 ? -46.117 6.635 17.838 1.00 96.50 584 ARG A N 1
ATOM 4517 C CA . ARG A 1 584 ? -46.063 8.098 17.981 1.00 96.50 584 ARG A CA 1
ATOM 4518 C C . ARG A 1 584 ? -44.672 8.646 17.676 1.00 96.50 584 ARG A C 1
ATOM 4520 O O . ARG A 1 584 ? -44.578 9.639 16.959 1.00 96.50 584 ARG A O 1
ATOM 4527 N N . MET A 1 585 ? -43.615 7.999 18.169 1.00 96.56 585 MET A N 1
ATOM 4528 C CA . MET A 1 585 ? -42.231 8.378 17.880 1.00 96.56 585 MET A CA 1
ATOM 4529 C C . MET A 1 585 ? -41.934 8.282 16.382 1.00 96.56 585 MET A C 1
ATOM 4531 O O . MET A 1 585 ? -41.468 9.257 15.801 1.00 96.56 585 MET A O 1
ATOM 4535 N N . LEU A 1 586 ? -42.229 7.151 15.735 1.00 96.56 586 LEU A N 1
ATOM 4536 C CA . LEU A 1 586 ? -41.957 6.968 14.305 1.00 96.56 586 LEU A CA 1
ATOM 4537 C C . LEU A 1 586 ? -42.729 7.979 13.448 1.00 96.56 586 LEU A C 1
ATOM 4539 O O . LEU A 1 586 ? -42.146 8.600 12.564 1.00 96.56 586 LEU A O 1
ATOM 4543 N N . THR A 1 587 ? -44.004 8.217 13.769 1.00 95.69 587 THR A N 1
ATOM 4544 C CA . THR A 1 587 ? -44.830 9.234 13.094 1.00 95.69 587 THR A CA 1
ATOM 4545 C C . THR A 1 587 ? -44.261 10.640 13.281 1.00 95.69 587 THR A C 1
ATOM 4547 O O . THR A 1 587 ? -44.287 11.453 12.356 1.00 95.69 587 THR A O 1
ATOM 4550 N N . TRP A 1 588 ? -43.755 10.950 14.477 1.00 95.12 588 TRP A N 1
ATOM 4551 C CA . TRP A 1 588 ? -43.091 12.220 14.749 1.00 95.12 588 TRP A CA 1
ATOM 4552 C C . TRP A 1 588 ? -41.788 12.347 13.949 1.00 95.12 588 TRP A C 1
ATOM 4554 O O . TRP A 1 588 ? -41.579 13.367 13.296 1.00 95.12 588 TRP A O 1
ATOM 4564 N N . MET A 1 589 ? -40.959 11.298 13.913 1.00 94.31 589 MET A N 1
ATOM 4565 C CA . MET A 1 589 ? -39.709 11.276 13.147 1.00 94.31 589 MET A CA 1
ATOM 4566 C C . MET A 1 589 ? -39.951 11.440 11.649 1.00 94.31 589 MET A C 1
ATOM 4568 O O . MET A 1 589 ? -39.231 12.201 11.012 1.00 94.31 589 MET A O 1
ATOM 4572 N N . ASP A 1 590 ? -40.976 10.796 11.087 1.00 90.88 590 ASP A N 1
ATOM 4573 C CA . ASP A 1 590 ? -41.324 10.919 9.663 1.00 90.88 590 ASP A CA 1
ATOM 4574 C C . ASP A 1 590 ? -41.673 12.366 9.267 1.00 90.88 590 ASP A C 1
ATOM 4576 O O . ASP A 1 590 ? -41.543 12.743 8.103 1.00 90.88 590 ASP A O 1
ATOM 4580 N N . ARG A 1 591 ? -42.076 13.201 10.233 1.00 87.12 591 ARG A N 1
ATOM 4581 C CA . ARG A 1 591 ? -42.296 14.642 10.035 1.00 87.12 591 ARG A CA 1
ATOM 4582 C C . ARG A 1 591 ? -41.027 15.446 10.289 1.00 87.12 591 ARG A C 1
ATOM 4584 O O . ARG A 1 591 ? -40.671 16.274 9.458 1.00 87.12 591 ARG A O 1
ATOM 4591 N N . ALA A 1 592 ? -40.356 15.184 11.409 1.00 82.06 592 ALA A N 1
ATOM 4592 C CA . ALA A 1 592 ? -39.206 15.956 11.868 1.00 82.06 592 ALA A CA 1
ATOM 4593 C C . ALA A 1 592 ? -37.973 15.773 10.967 1.00 82.06 592 ALA A C 1
ATOM 4595 O O . ALA A 1 592 ? -37.288 16.737 10.660 1.00 82.06 592 ALA A O 1
ATOM 4596 N N . THR A 1 593 ? -37.704 14.555 10.492 1.00 82.81 593 THR A N 1
ATOM 4597 C CA . THR A 1 593 ? -36.459 14.191 9.779 1.00 82.81 593 THR A CA 1
ATOM 4598 C C . THR A 1 593 ? -36.402 14.618 8.304 1.00 82.81 593 THR A C 1
ATOM 4600 O O . THR A 1 593 ? -35.491 14.216 7.577 1.00 82.81 593 THR A O 1
ATOM 4603 N N . ASN A 1 594 ? -37.347 15.446 7.849 1.00 76.88 594 ASN A N 1
ATOM 4604 C CA . ASN A 1 594 ? -37.338 16.024 6.497 1.00 76.88 594 ASN A CA 1
ATOM 4605 C C . ASN A 1 594 ? -36.435 17.258 6.376 1.00 76.88 594 ASN A C 1
ATOM 4607 O O . ASN A 1 594 ? -36.119 17.677 5.266 1.00 76.88 594 ASN A O 1
ATOM 4611 N N . GLU A 1 595 ? -36.019 17.826 7.505 1.00 72.88 595 GLU A N 1
ATOM 4612 C CA . GLU A 1 595 ? -35.112 18.965 7.567 1.00 72.88 595 GLU A CA 1
ATOM 4613 C C . GLU A 1 595 ? -33.718 18.528 8.017 1.00 72.88 595 GLU A C 1
ATOM 4615 O O . GLU A 1 595 ? -33.524 17.459 8.606 1.00 72.88 595 GLU A O 1
ATOM 4620 N N . ALA A 1 596 ? -32.726 19.359 7.708 1.00 75.06 596 ALA A N 1
ATOM 4621 C CA . ALA A 1 596 ? -31.346 19.085 8.060 1.00 75.06 596 ALA A CA 1
ATOM 4622 C C . ALA A 1 596 ? -31.144 19.269 9.575 1.00 75.06 596 ALA A C 1
ATOM 4624 O O . ALA A 1 596 ? -31.535 20.296 10.128 1.00 75.06 596 ALA A O 1
ATOM 4625 N N . MET A 1 597 ? -30.563 18.274 10.252 1.00 83.56 597 MET A N 1
ATOM 4626 C CA . MET A 1 597 ? -30.463 18.275 11.720 1.00 83.56 597 MET A CA 1
ATOM 4627 C C . MET A 1 597 ? -29.243 17.529 12.263 1.00 83.56 597 MET A C 1
ATOM 4629 O O . MET A 1 597 ? -28.729 16.590 11.648 1.00 83.56 597 MET A O 1
ATOM 4633 N N . VAL A 1 598 ? -28.840 17.913 13.477 1.00 85.06 598 VAL A N 1
ATOM 4634 C CA . VAL A 1 598 ? -27.875 17.177 14.299 1.00 85.06 598 VAL A CA 1
ATOM 4635 C C . VAL A 1 598 ? -28.622 16.403 15.381 1.00 85.06 598 VAL A C 1
ATOM 4637 O O . VAL A 1 598 ? -29.403 16.990 16.134 1.00 85.06 598 VAL A O 1
ATOM 4640 N N . VAL A 1 599 ? -28.348 15.103 15.477 1.00 94.19 599 VAL A N 1
ATOM 4641 C CA . VAL A 1 599 ? -28.959 14.189 16.450 1.00 94.19 599 VAL A CA 1
ATOM 4642 C C . VAL A 1 599 ? -27.882 13.640 17.383 1.00 94.19 599 VAL A C 1
ATOM 4644 O O . VAL A 1 599 ? -26.900 13.058 16.927 1.00 94.19 599 VAL A O 1
ATOM 4647 N N . GLY A 1 600 ? -28.055 13.827 18.690 1.00 96.00 600 GLY A N 1
ATOM 4648 C CA . GLY A 1 600 ? -27.203 13.203 19.704 1.00 96.00 600 GLY A CA 1
ATOM 4649 C C . GLY A 1 600 ? -27.584 11.740 19.905 1.00 96.00 600 GLY A C 1
ATOM 4650 O O . GLY A 1 600 ? -28.772 11.436 19.953 1.00 96.00 600 GLY A O 1
ATOM 4651 N N . LEU A 1 601 ? -26.596 10.859 20.015 1.00 97.06 601 LEU A N 1
ATOM 4652 C CA . LEU A 1 601 ? -26.733 9.424 20.235 1.00 97.06 601 LEU A CA 1
ATOM 4653 C C . LEU A 1 601 ? -25.897 9.017 21.446 1.00 97.06 601 LEU A C 1
ATOM 4655 O O . LEU A 1 601 ? -24.718 9.369 21.527 1.00 97.06 601 LEU A O 1
ATOM 4659 N N . ASP A 1 602 ? -26.500 8.210 22.308 1.00 96.38 602 ASP A N 1
ATOM 4660 C CA . ASP A 1 602 ? -25.794 7.412 23.305 1.00 96.38 602 ASP A CA 1
ATOM 4661 C C . ASP A 1 602 ? -26.443 6.022 23.424 1.00 96.38 602 ASP A C 1
ATOM 4663 O O . ASP A 1 602 ? -27.495 5.776 22.807 1.00 96.38 602 ASP A O 1
ATOM 4667 N N . CYS A 1 603 ? -25.804 5.098 24.146 1.00 95.62 603 CYS A N 1
ATOM 4668 C CA . CYS A 1 603 ? -26.340 3.765 24.437 1.00 95.62 603 CYS A CA 1
ATOM 4669 C C . CYS A 1 603 ? -25.993 3.314 25.861 1.00 95.62 603 CYS A C 1
ATOM 4671 O O . CYS A 1 603 ? -24.910 3.591 26.359 1.00 95.62 603 CYS A O 1
ATOM 4673 N N . GLU A 1 604 ? -26.871 2.519 26.481 1.00 94.94 604 GLU A N 1
ATOM 4674 C CA . GLU A 1 604 ? -26.609 1.916 27.796 1.00 94.94 604 GLU A CA 1
ATOM 4675 C C . GLU A 1 604 ? -26.876 0.406 27.807 1.00 94.94 604 GLU A C 1
ATOM 4677 O O . GLU A 1 604 ? -27.784 -0.122 27.147 1.00 94.94 604 GLU A O 1
ATOM 4682 N N . TRP A 1 605 ? -26.077 -0.311 28.593 1.00 92.50 605 TRP A N 1
ATOM 4683 C CA . TRP A 1 605 ? -26.120 -1.766 28.736 1.00 92.50 605 TRP A CA 1
ATOM 4684 C C . TRP A 1 605 ? -25.784 -2.185 30.162 1.00 92.50 605 TRP A C 1
ATOM 4686 O O . TRP A 1 605 ? -25.184 -1.440 30.936 1.00 92.50 605 TRP A O 1
ATOM 4696 N N . ARG A 1 606 ? -26.141 -3.422 30.514 1.00 86.19 606 ARG A N 1
ATOM 4697 C CA . ARG A 1 606 ? -25.832 -3.978 31.832 1.00 86.19 606 ARG A CA 1
ATOM 4698 C C . ARG A 1 606 ? -24.309 -4.062 32.047 1.00 86.19 606 ARG A C 1
ATOM 4700 O O . ARG A 1 606 ? -23.630 -4.702 31.241 1.00 86.19 606 ARG A O 1
ATOM 4707 N N . PRO A 1 607 ? -23.745 -3.476 33.120 1.00 76.69 607 PRO A N 1
ATOM 4708 C CA . PRO A 1 607 ? -22.316 -3.595 33.402 1.00 76.69 607 PRO A CA 1
ATOM 4709 C C . PRO A 1 607 ? -21.913 -5.051 33.695 1.00 76.69 607 PRO A C 1
ATOM 4711 O O . PRO A 1 607 ? -22.434 -5.675 34.617 1.00 76.69 607 PRO A O 1
ATOM 4714 N N . THR A 1 608 ? -20.953 -5.602 32.948 1.00 64.94 608 THR A N 1
ATOM 4715 C CA . THR A 1 608 ? -20.343 -6.911 33.242 1.00 64.94 608 THR A CA 1
ATOM 4716 C C . THR A 1 608 ? -19.198 -6.731 34.241 1.00 64.94 608 THR A C 1
ATOM 4718 O O . THR A 1 608 ? -18.161 -6.168 33.886 1.00 64.94 608 THR A O 1
ATOM 4721 N N . ASN A 1 609 ? -19.354 -7.191 35.485 1.00 51.69 609 ASN A N 1
ATOM 4722 C CA . ASN A 1 609 ? -18.277 -7.145 36.480 1.00 51.69 609 ASN A CA 1
ATOM 4723 C C . ASN A 1 609 ? -17.196 -8.202 36.152 1.00 51.69 609 ASN A C 1
ATOM 4725 O O . ASN A 1 609 ? -17.517 -9.387 36.138 1.00 51.69 609 ASN A O 1
ATOM 4729 N N . PRO A 1 610 ? -15.909 -7.847 35.950 1.00 41.31 610 PRO A N 1
ATOM 4730 C CA . PRO A 1 610 ? -14.834 -8.826 35.743 1.00 41.31 610 PRO A CA 1
ATOM 4731 C C . PRO A 1 610 ? -14.292 -9.428 37.051 1.00 41.31 610 PRO A C 1
ATOM 4733 O O . PRO A 1 610 ? -13.277 -10.129 37.040 1.00 41.31 610 PRO A O 1
ATOM 4736 N N . THR A 1 611 ? -14.891 -9.125 38.205 1.00 35.59 611 THR A N 1
ATOM 4737 C CA . THR A 1 611 ? -14.432 -9.662 39.486 1.00 35.59 611 THR A CA 1
ATOM 4738 C C . THR A 1 611 ? -14.792 -11.137 39.585 1.00 35.59 611 THR A C 1
ATOM 4740 O O . THR A 1 611 ? -15.935 -11.482 39.870 1.00 35.59 611 THR A O 1
ATOM 4743 N N . ARG A 1 612 ? -13.782 -11.996 39.390 1.00 41.94 612 ARG A N 1
ATOM 4744 C CA . ARG A 1 612 ? -13.748 -13.361 39.926 1.00 41.94 612 ARG A CA 1
ATOM 4745 C C . ARG A 1 612 ? -14.120 -13.310 41.407 1.00 41.94 612 ARG A C 1
ATOM 4747 O O . ARG A 1 612 ? -13.284 -12.957 42.236 1.00 41.94 612 ARG A O 1
ATOM 4754 N N . VAL A 1 613 ? -15.353 -13.677 41.713 1.00 34.50 613 VAL A N 1
ATOM 4755 C CA . VAL A 1 613 ? -15.748 -14.152 43.031 1.00 34.50 613 VAL A CA 1
ATOM 4756 C C . VAL A 1 613 ? -16.138 -15.607 42.819 1.00 34.50 613 VAL A C 1
ATOM 4758 O O . VAL A 1 613 ? -17.046 -15.913 42.057 1.00 34.50 613 VAL A O 1
ATOM 4761 N N . ASP A 1 614 ? -15.329 -16.483 43.403 1.00 35.94 614 ASP A N 1
ATOM 4762 C CA . ASP A 1 614 ? -15.658 -17.861 43.751 1.00 35.94 614 ASP A CA 1
ATOM 4763 C C . ASP A 1 614 ? -16.236 -18.757 42.654 1.00 35.94 614 ASP A C 1
ATOM 4765 O O . ASP A 1 614 ? -17.385 -19.161 42.731 1.00 35.94 614 ASP A O 1
ATOM 4769 N N . GLY A 1 615 ? -15.392 -19.158 41.693 1.00 36.88 615 GLY A N 1
ATOM 4770 C CA . GLY A 1 615 ? -15.428 -20.500 41.078 1.00 36.88 615 GLY A CA 1
ATOM 4771 C C . GLY A 1 615 ? -16.710 -20.965 40.367 1.00 36.88 615 GLY A C 1
ATOM 4772 O O . GLY A 1 615 ? -16.714 -22.070 39.829 1.00 36.88 615 GLY A O 1
ATOM 4773 N N . HIS A 1 616 ? -17.754 -20.148 40.318 1.00 35.38 616 HIS A N 1
ATOM 4774 C CA . HIS A 1 616 ? -18.993 -20.380 39.606 1.00 35.38 616 HIS A CA 1
ATOM 4775 C C . HIS A 1 616 ? -19.038 -19.427 38.419 1.00 35.38 616 HIS A C 1
ATOM 4777 O O . HIS A 1 616 ? -19.032 -18.206 38.571 1.00 35.38 616 HIS A O 1
ATOM 4783 N N . ASN A 1 617 ? -19.067 -20.007 37.220 1.00 34.75 617 ASN A N 1
ATOM 4784 C CA . ASN A 1 617 ? -19.548 -19.310 36.041 1.00 34.75 617 ASN A CA 1
ATOM 4785 C C . ASN A 1 617 ? -21.044 -19.050 36.257 1.00 34.75 617 ASN A C 1
ATOM 4787 O O . ASN A 1 617 ? -21.871 -19.869 35.866 1.00 34.75 617 ASN A O 1
ATOM 4791 N N . ASP A 1 618 ? -21.396 -17.943 36.907 1.00 37.28 618 ASP A N 1
ATOM 4792 C CA . ASP A 1 618 ? -22.673 -17.319 36.590 1.00 37.28 618 ASP A CA 1
ATOM 4793 C C . ASP A 1 618 ? -22.484 -16.694 35.209 1.00 37.28 618 ASP A C 1
ATOM 4795 O O . ASP A 1 618 ? -21.919 -15.608 35.059 1.00 37.28 618 ASP A O 1
ATOM 4799 N N . ASP A 1 619 ? -22.894 -17.446 34.186 1.00 44.19 619 ASP A N 1
ATOM 4800 C CA . ASP A 1 619 ? -23.068 -16.979 32.815 1.00 44.19 619 ASP A CA 1
ATOM 4801 C C . ASP A 1 619 ? -24.162 -15.895 32.808 1.00 44.19 619 ASP A C 1
ATOM 4803 O O . ASP A 1 619 ? -25.311 -16.109 32.422 1.00 44.19 619 ASP A O 1
ATOM 4807 N N . LEU A 1 620 ? -23.822 -14.703 33.295 1.00 51.47 620 LEU A N 1
ATOM 4808 C CA . LEU A 1 620 ? -24.618 -13.500 33.116 1.00 51.47 620 LEU A CA 1
ATOM 4809 C C . LEU A 1 620 ? -24.528 -13.125 31.635 1.00 51.47 620 LEU A C 1
ATOM 4811 O O . LEU A 1 620 ? -23.590 -12.453 31.212 1.00 51.47 620 LEU A O 1
ATOM 4815 N N . TYR A 1 621 ? -25.483 -13.631 30.849 1.00 59.25 621 TYR A N 1
ATOM 4816 C CA . TYR A 1 621 ? -25.624 -13.364 29.418 1.00 59.25 621 TYR A CA 1
ATOM 4817 C C . TYR A 1 621 ? -25.456 -11.865 29.120 1.00 59.25 621 TYR A C 1
ATOM 4819 O O . TYR A 1 621 ? -26.128 -11.028 29.727 1.00 59.25 621 TYR A O 1
ATOM 4827 N N . ASP A 1 622 ? -24.568 -11.528 28.179 1.00 73.94 622 ASP A N 1
ATOM 4828 C CA . ASP A 1 622 ? -24.481 -10.178 27.618 1.00 73.94 622 ASP A CA 1
ATOM 4829 C C . ASP A 1 622 ? -25.797 -9.885 26.885 1.00 73.94 622 ASP A C 1
ATOM 4831 O O . ASP A 1 622 ? -26.084 -10.470 25.840 1.00 73.94 622 ASP A O 1
ATOM 4835 N N . LEU A 1 623 ? -26.628 -9.024 27.477 1.00 81.00 623 LEU A N 1
ATOM 4836 C CA . LEU A 1 623 ? -27.935 -8.645 26.934 1.00 81.00 623 LEU A CA 1
ATOM 4837 C C . LEU A 1 623 ? -27.817 -7.668 25.754 1.00 81.00 623 LEU A C 1
ATOM 4839 O O . LEU A 1 623 ? -28.834 -7.276 25.186 1.00 81.00 623 LEU A O 1
ATOM 4843 N N . GLY A 1 624 ? -26.596 -7.263 25.389 1.00 89.38 624 GLY A N 1
ATOM 4844 C CA . GLY A 1 624 ? -26.371 -6.241 24.381 1.00 89.38 624 GLY A CA 1
ATOM 4845 C C . GLY A 1 624 ? -26.855 -4.867 24.850 1.00 89.38 624 GLY A C 1
ATOM 4846 O O . GLY A 1 624 ? -26.820 -4.536 26.037 1.00 89.38 624 GLY A O 1
ATOM 4847 N N . VAL A 1 625 ? -27.274 -4.035 23.901 1.00 94.31 625 VAL A N 1
ATOM 4848 C CA . VAL A 1 625 ? -27.786 -2.684 24.157 1.00 94.31 625 VAL A CA 1
ATOM 4849 C C . VAL A 1 625 ? -29.189 -2.767 24.753 1.00 94.31 625 VAL A C 1
ATOM 4851 O O . VAL A 1 625 ? -30.119 -3.257 24.114 1.00 94.31 625 VAL A O 1
ATOM 4854 N N . THR A 1 626 ? -29.347 -2.240 25.967 1.00 95.19 626 THR A N 1
ATOM 4855 C CA . THR A 1 626 ? -30.615 -2.268 26.719 1.00 95.19 626 THR A CA 1
ATOM 4856 C C . THR A 1 626 ? -31.383 -0.949 26.664 1.00 95.19 626 THR A C 1
ATOM 4858 O O . THR A 1 626 ? -32.599 -0.952 26.859 1.00 95.19 626 THR A O 1
ATOM 4861 N N . VAL A 1 627 ? -30.707 0.165 26.368 1.00 97.69 627 VAL A N 1
ATOM 4862 C CA . VAL A 1 627 ? -31.322 1.480 26.152 1.00 97.69 627 VAL A CA 1
ATOM 4863 C C . VAL A 1 627 ? -30.594 2.202 25.019 1.00 97.69 627 VAL A C 1
ATOM 4865 O O . VAL A 1 627 ? -29.367 2.163 24.953 1.00 97.69 627 VAL A O 1
ATOM 4868 N N . VAL A 1 628 ? -31.350 2.871 24.145 1.00 98.31 628 VAL A N 1
ATOM 4869 C CA . VAL A 1 628 ? -30.826 3.802 23.130 1.00 98.31 628 VAL A CA 1
ATOM 4870 C C . VAL A 1 628 ? -31.394 5.187 23.396 1.00 98.31 628 VAL A C 1
ATOM 4872 O O . VAL A 1 628 ? -32.598 5.324 23.622 1.00 98.31 628 VAL A O 1
ATOM 4875 N N . GLN A 1 629 ? -30.552 6.215 23.334 1.00 97.62 629 GLN A N 1
ATOM 4876 C CA . GLN A 1 629 ? -30.954 7.599 23.559 1.00 97.62 629 GLN A CA 1
ATOM 4877 C C . GLN A 1 629 ? -30.723 8.442 22.311 1.00 97.62 629 GLN A C 1
ATOM 4879 O O . GLN A 1 629 ? -29.649 8.396 21.713 1.00 97.62 629 GLN A O 1
ATOM 4884 N N . LEU A 1 630 ? -31.729 9.230 21.926 1.00 98.25 630 LEU A N 1
ATOM 4885 C CA . LEU A 1 630 ? -31.666 10.107 20.760 1.00 98.25 630 LEU A CA 1
ATOM 4886 C C . LEU A 1 630 ? -32.148 11.512 21.108 1.00 98.25 630 LEU A C 1
ATOM 4888 O O . LEU A 1 630 ? -33.328 11.710 21.398 1.00 98.25 630 LEU A O 1
ATOM 4892 N N . ALA A 1 631 ? -31.246 12.488 21.040 1.00 97.19 631 ALA A N 1
ATOM 4893 C CA . ALA A 1 631 ? -31.552 13.893 21.286 1.00 97.19 631 ALA A CA 1
ATOM 4894 C C . ALA A 1 631 ? -31.677 14.668 19.973 1.00 97.19 631 ALA A C 1
ATOM 4896 O O . ALA A 1 631 ? -30.721 14.778 19.205 1.00 97.19 631 ALA A O 1
ATOM 4897 N N . PHE A 1 632 ? -32.852 15.238 19.745 1.00 95.00 632 PHE A N 1
ATOM 4898 C CA . PHE A 1 632 ? -33.215 16.013 18.566 1.00 95.00 632 PHE A CA 1
ATOM 4899 C C . PHE A 1 632 ? -33.213 17.525 18.863 1.00 95.00 632 PHE A C 1
ATOM 4901 O O . PHE A 1 632 ? -33.110 17.941 20.025 1.00 95.00 632 PHE A O 1
ATOM 4908 N N . PRO A 1 633 ? -33.335 18.365 17.820 1.00 90.38 633 PRO A N 1
ATOM 4909 C CA . PRO A 1 633 ? -33.617 19.791 17.967 1.00 90.38 633 PRO A CA 1
ATOM 4910 C C . PRO A 1 633 ? -34.797 20.103 18.898 1.00 90.38 633 PRO A C 1
ATOM 4912 O O . PRO A 1 633 ? -35.688 19.277 19.110 1.00 90.38 633 PRO A O 1
ATOM 4915 N N . ASN A 1 634 ? -34.819 21.329 19.427 1.00 85.94 634 ASN A N 1
ATOM 4916 C CA . ASN A 1 634 ? -35.907 21.859 20.263 1.00 85.94 634 ASN A CA 1
ATOM 4917 C C . ASN A 1 634 ? -36.186 21.058 21.553 1.00 85.94 634 ASN A C 1
ATOM 4919 O O . ASN A 1 634 ? -37.301 21.068 22.066 1.00 85.94 634 ASN A O 1
ATOM 4923 N N . GLY A 1 635 ? -35.180 20.352 22.080 1.00 87.94 635 GLY A N 1
ATOM 4924 C CA . GLY A 1 635 ? -35.263 19.672 23.378 1.00 87.94 635 GLY A CA 1
ATOM 4925 C C . GLY A 1 635 ? -35.997 18.331 23.363 1.00 87.94 635 GLY A C 1
ATOM 4926 O O . GLY A 1 635 ? -36.203 17.747 24.424 1.00 87.94 635 GLY A O 1
ATOM 4927 N N . HIS A 1 636 ? -36.387 17.804 22.200 1.00 95.50 636 HIS A N 1
ATOM 4928 C CA . HIS A 1 636 ? -36.988 16.472 22.115 1.00 95.50 636 HIS A CA 1
ATOM 4929 C C . HIS A 1 636 ? -35.930 15.388 22.330 1.00 95.50 636 HIS A C 1
ATOM 4931 O O . HIS A 1 636 ? -34.988 15.280 21.547 1.00 95.50 636 HIS A O 1
ATOM 4937 N N . VAL A 1 637 ? -36.100 14.550 23.354 1.00 97.62 637 VAL A N 1
ATOM 4938 C CA . VAL A 1 637 ? -35.201 13.416 23.609 1.00 97.62 637 VAL A CA 1
ATOM 4939 C C . VAL A 1 637 ? -36.009 12.137 23.739 1.00 97.62 637 VAL A C 1
ATOM 4941 O O . VAL A 1 637 ? -36.947 12.078 24.528 1.00 97.62 637 VAL A O 1
ATOM 4944 N N . PHE A 1 638 ? -35.655 11.112 22.972 1.00 98.31 638 PHE A N 1
ATOM 4945 C CA . PHE A 1 638 ? -36.282 9.796 23.045 1.00 98.31 638 PHE A CA 1
ATOM 4946 C C . PHE A 1 638 ? -35.349 8.825 23.761 1.00 98.31 638 PHE A C 1
ATOM 4948 O O . PHE A 1 638 ? -34.192 8.676 23.368 1.00 98.31 638 PHE A O 1
ATOM 4955 N N . VAL A 1 639 ? -35.867 8.160 24.793 1.00 98.31 639 VAL A N 1
ATOM 4956 C CA . VAL A 1 639 ? -35.192 7.085 25.528 1.00 98.31 639 VAL A CA 1
ATOM 4957 C C . VAL A 1 639 ? -35.930 5.793 25.204 1.00 98.31 639 VAL A C 1
ATOM 4959 O O . VAL A 1 639 ? -37.093 5.624 25.567 1.00 98.31 639 VAL A O 1
ATOM 4962 N N . LEU A 1 640 ? -35.279 4.912 24.452 1.00 98.19 640 LEU A N 1
ATOM 4963 C CA . LEU A 1 640 ? -35.879 3.697 23.918 1.00 98.19 640 LEU A CA 1
ATOM 4964 C C . LEU A 1 640 ? -35.534 2.529 24.829 1.00 98.19 640 LEU A C 1
ATOM 4966 O O . LEU A 1 640 ? -34.363 2.157 24.936 1.00 98.19 640 LEU A O 1
ATOM 4970 N N . ASP A 1 641 ? -36.551 1.919 25.430 1.00 96.88 641 ASP A N 1
ATOM 4971 C CA . ASP A 1 641 ? -36.383 0.668 26.154 1.00 96.88 641 ASP A CA 1
ATOM 4972 C C . ASP A 1 641 ? -36.209 -0.488 25.158 1.00 96.88 641 ASP A C 1
ATOM 4974 O O . ASP A 1 641 ? -37.174 -1.048 24.644 1.00 96.88 641 ASP A O 1
ATOM 4978 N N . CYS A 1 642 ? -34.962 -0.876 24.899 1.00 96.19 642 CYS A N 1
ATOM 4979 C CA . CYS A 1 642 ? -34.637 -1.935 23.943 1.00 96.19 642 CYS A CA 1
ATOM 4980 C C . CYS A 1 642 ? -35.060 -3.338 24.408 1.00 96.19 642 CYS A C 1
ATOM 4982 O O . CYS A 1 642 ? -35.044 -4.273 23.612 1.00 96.19 642 CYS A O 1
ATOM 4984 N N . MET A 1 643 ? -35.444 -3.493 25.678 1.00 92.69 643 MET A N 1
ATOM 4985 C CA . MET A 1 643 ? -35.969 -4.749 26.219 1.00 92.69 643 MET A CA 1
ATOM 4986 C C . MET A 1 643 ? -37.480 -4.887 25.986 1.00 92.69 643 MET A C 1
ATOM 4988 O O . MET A 1 643 ? -38.025 -5.988 26.092 1.00 92.69 643 MET A O 1
ATOM 4992 N N . ALA A 1 644 ? -38.174 -3.793 25.656 1.00 92.81 644 ALA A N 1
ATOM 4993 C CA . ALA A 1 644 ? -39.583 -3.830 25.304 1.00 92.81 644 ALA A CA 1
ATOM 4994 C C . ALA A 1 644 ? -39.759 -4.366 23.873 1.00 92.81 644 ALA A C 1
ATOM 4996 O O . ALA A 1 644 ? -39.279 -3.782 22.906 1.00 92.81 644 ALA A O 1
ATOM 4997 N N . ILE A 1 645 ? -40.517 -5.459 23.724 1.00 89.50 645 ILE A N 1
ATOM 4998 C CA . ILE A 1 645 ? -40.716 -6.181 22.447 1.00 89.50 645 ILE A CA 1
ATOM 4999 C C . ILE A 1 645 ? -41.225 -5.267 21.316 1.00 89.50 645 ILE A C 1
ATOM 5001 O O . ILE A 1 645 ? -40.971 -5.515 20.139 1.00 89.50 645 ILE A O 1
ATOM 5005 N N . CYS A 1 646 ? -41.959 -4.209 21.657 1.00 89.88 646 CYS A N 1
ATOM 5006 C CA . CYS A 1 646 ? -42.513 -3.265 20.693 1.00 89.88 646 CYS A CA 1
ATOM 5007 C C . CYS A 1 646 ? -41.496 -2.262 20.125 1.00 89.88 646 CYS A C 1
ATOM 5009 O O . CYS A 1 646 ? -41.818 -1.565 19.162 1.00 89.88 646 CYS A O 1
ATOM 5011 N N . VAL A 1 647 ? -40.306 -2.138 20.716 1.00 94.00 647 VAL A N 1
ATOM 5012 C CA . VAL A 1 647 ? -39.295 -1.160 20.305 1.00 94.00 647 VAL A CA 1
ATOM 5013 C C . VAL A 1 647 ? -38.467 -1.722 19.157 1.00 94.00 647 VAL A C 1
ATOM 5015 O O . VAL A 1 647 ? -37.716 -2.682 19.300 1.00 94.00 647 VAL A O 1
ATOM 5018 N N . THR A 1 648 ? -38.577 -1.096 17.986 1.00 93.81 648 THR A N 1
ATOM 5019 C CA . THR A 1 648 ? -37.872 -1.534 16.775 1.00 93.81 648 THR A CA 1
ATOM 5020 C C . THR A 1 648 ? -36.710 -0.599 16.452 1.00 93.81 648 THR A C 1
ATOM 5022 O O . THR A 1 648 ? -36.852 0.326 15.646 1.00 93.81 648 THR A O 1
ATOM 5025 N N . VAL A 1 649 ? -35.545 -0.851 17.054 1.00 95.88 649 VAL A N 1
ATOM 5026 C CA . VAL A 1 649 ? -34.334 -0.028 16.873 1.00 95.88 649 VAL A CA 1
ATOM 5027 C C . VAL A 1 649 ? -33.945 0.156 15.390 1.00 95.88 649 VAL A C 1
ATOM 5029 O O . VAL A 1 649 ? -33.745 1.302 14.982 1.00 95.88 649 VAL A O 1
ATOM 5032 N N . PRO A 1 650 ? -33.935 -0.879 14.520 1.00 95.75 650 PRO A N 1
ATOM 5033 C CA . PRO A 1 650 ? -33.627 -0.692 13.097 1.00 95.75 650 PRO A CA 1
ATOM 5034 C C . PRO A 1 650 ? -34.510 0.336 12.377 1.00 95.75 650 PRO A C 1
ATOM 5036 O O . PRO A 1 650 ? -34.000 1.177 11.641 1.00 95.75 650 PRO A O 1
ATOM 5039 N N . ALA A 1 651 ? -35.819 0.350 12.654 1.00 94.50 651 ALA A N 1
ATOM 5040 C CA . ALA A 1 651 ? -36.756 1.270 12.005 1.00 94.50 651 ALA A CA 1
ATOM 5041 C C . ALA A 1 651 ? -36.499 2.747 12.358 1.00 94.50 651 ALA A C 1
ATOM 5043 O O . ALA A 1 651 ? -36.871 3.643 11.595 1.00 94.50 651 ALA A O 1
ATOM 5044 N N . VAL A 1 652 ? -35.884 2.999 13.515 1.00 96.50 652 VAL A N 1
ATOM 5045 C CA . VAL A 1 652 ? -35.486 4.333 13.976 1.00 96.50 652 VAL A CA 1
ATOM 5046 C C . VAL A 1 652 ? -34.230 4.780 13.234 1.00 96.50 652 VAL A C 1
ATOM 5048 O O . VAL A 1 652 ? -34.211 5.855 12.637 1.00 96.50 652 VAL A O 1
ATOM 5051 N N . PHE A 1 653 ? -33.201 3.935 13.188 1.00 95.12 653 PHE A N 1
ATOM 5052 C CA . PHE A 1 653 ? -31.947 4.261 12.505 1.00 95.12 653 PHE A CA 1
ATOM 5053 C C . PHE A 1 653 ? -32.100 4.372 10.980 1.00 95.12 653 PHE A C 1
ATOM 5055 O O . PHE A 1 653 ? -31.442 5.210 10.364 1.00 95.12 653 PHE A O 1
ATOM 5062 N N . ASP A 1 654 ? -33.021 3.630 10.364 1.00 91.88 654 ASP A N 1
ATOM 5063 C CA . ASP A 1 654 ? -33.336 3.773 8.936 1.00 91.88 654 ASP A CA 1
ATOM 5064 C C . ASP A 1 654 ? -33.910 5.158 8.584 1.00 91.88 654 ASP A C 1
ATOM 5066 O O . ASP A 1 654 ? -33.706 5.655 7.471 1.00 91.88 654 ASP A O 1
ATOM 5070 N N . ARG A 1 655 ? -34.595 5.812 9.532 1.00 93.50 655 ARG A N 1
ATOM 5071 C CA . ARG A 1 655 ? -35.080 7.198 9.397 1.00 93.50 655 ARG A CA 1
ATOM 5072 C C . ARG A 1 655 ? -33.974 8.225 9.614 1.00 93.50 655 ARG A C 1
ATOM 5074 O O . ARG A 1 655 ? -33.991 9.268 8.972 1.00 93.50 655 ARG A O 1
ATOM 5081 N N . LEU A 1 656 ? -32.989 7.909 10.454 1.00 91.44 656 LEU A N 1
ATOM 5082 C CA . LEU A 1 656 ? -31.789 8.732 10.649 1.00 91.44 656 LEU A CA 1
ATOM 5083 C C . LEU A 1 656 ? -30.794 8.622 9.481 1.00 91.44 656 LEU A C 1
ATOM 5085 O O . LEU A 1 656 ? -29.954 9.498 9.299 1.00 91.44 656 LEU A O 1
ATOM 5089 N N . CYS A 1 657 ? -30.880 7.565 8.670 1.00 87.19 657 CYS A N 1
ATOM 5090 C CA . CYS A 1 657 ? -30.022 7.339 7.508 1.00 87.19 657 CYS A CA 1
ATOM 5091 C C . CYS A 1 657 ? -30.420 8.236 6.322 1.00 87.19 657 CYS A C 1
ATOM 5093 O O . CYS A 1 657 ? -30.990 7.785 5.321 1.00 87.19 657 CYS A O 1
ATOM 5095 N N . ARG A 1 658 ? -30.155 9.538 6.450 1.00 80.38 658 ARG A N 1
ATOM 5096 C CA . ARG A 1 658 ? -30.425 10.565 5.438 1.00 80.38 658 ARG A CA 1
ATOM 5097 C C . ARG A 1 658 ? -29.205 11.472 5.271 1.00 80.38 658 ARG A C 1
ATOM 5099 O O . ARG A 1 658 ? -28.562 11.810 6.261 1.00 80.38 658 ARG A O 1
ATOM 5106 N N . PRO A 1 659 ? -28.901 11.933 4.045 1.00 67.44 659 PRO A N 1
ATOM 5107 C CA . PRO A 1 659 ? -27.679 12.696 3.784 1.00 67.44 659 PRO A CA 1
ATOM 5108 C C . PRO A 1 659 ? -27.637 14.074 4.470 1.00 67.44 659 PRO A C 1
ATOM 5110 O O . PRO A 1 659 ? -26.550 14.632 4.611 1.00 67.44 659 PRO A O 1
ATOM 5113 N N . TRP A 1 660 ? -28.787 14.602 4.902 1.00 74.31 660 TRP A N 1
ATOM 5114 C CA . TRP A 1 660 ? -28.937 15.868 5.632 1.00 74.31 660 TRP A CA 1
ATOM 5115 C C . TRP A 1 660 ? -29.015 15.699 7.162 1.00 74.31 660 TRP A C 1
ATOM 5117 O O . TRP A 1 660 ? -29.200 16.682 7.876 1.00 74.31 660 TRP A O 1
ATOM 5127 N N . ILE A 1 661 ? -28.881 14.474 7.681 1.00 80.44 661 ILE A N 1
ATOM 5128 C CA . ILE A 1 661 ? -28.871 14.192 9.121 1.00 80.44 661 ILE A CA 1
ATOM 5129 C C . ILE A 1 661 ? -27.452 13.828 9.547 1.00 80.44 661 ILE A C 1
ATOM 5131 O O . ILE A 1 661 ? -26.810 12.961 8.950 1.00 80.44 661 ILE A O 1
ATOM 5135 N N . VAL A 1 662 ? -26.970 14.474 10.608 1.00 82.00 662 VAL A N 1
ATOM 5136 C CA . VAL A 1 662 ? -25.685 14.162 11.241 1.00 82.00 662 VAL A CA 1
ATOM 5137 C C . VAL A 1 662 ? -25.943 13.604 12.631 1.00 82.00 662 VAL A C 1
ATOM 5139 O O . VAL A 1 662 ? -26.432 14.306 13.512 1.00 82.00 662 VAL A O 1
ATOM 5142 N N . VAL A 1 663 ? -25.581 12.345 12.849 1.00 89.25 663 VAL A N 1
ATOM 5143 C CA . VAL A 1 663 ? -25.621 11.719 14.173 1.00 89.25 663 VAL A CA 1
ATOM 5144 C C . VAL A 1 663 ? -24.302 11.981 14.898 1.00 89.25 663 VAL A C 1
ATOM 5146 O O . VAL A 1 663 ? -23.243 12.014 14.274 1.00 89.25 663 VAL A O 1
ATOM 5149 N N . THR A 1 664 ? -24.322 12.179 16.212 1.00 89.75 664 THR A N 1
ATOM 5150 C CA . THR A 1 664 ? -23.099 12.350 17.002 1.00 89.75 664 THR A CA 1
ATOM 5151 C C . THR A 1 664 ? -23.174 11.656 18.350 1.00 89.75 664 THR A C 1
ATOM 5153 O O . THR A 1 664 ? -24.191 11.726 19.021 1.00 89.75 664 THR A O 1
ATOM 5156 N N . GLY A 1 665 ? -22.084 10.997 18.742 1.00 89.31 665 GLY A N 1
ATOM 5157 C CA . GLY A 1 665 ? -21.933 10.319 20.033 1.00 89.31 665 GLY A CA 1
ATOM 5158 C C . GLY A 1 665 ? -20.553 10.595 20.637 1.00 89.31 665 GLY A C 1
ATOM 5159 O O . GLY A 1 665 ? -19.633 11.028 19.929 1.00 89.31 665 GLY A O 1
ATOM 5160 N N . PHE A 1 666 ? -20.364 10.323 21.927 1.00 86.69 666 PHE A N 1
ATOM 5161 C CA . PHE A 1 666 ? -19.061 10.439 22.590 1.00 86.69 666 PHE A CA 1
ATOM 5162 C C . PHE A 1 666 ? -18.386 9.067 22.684 1.00 86.69 666 PHE A C 1
ATOM 5164 O O . PHE A 1 666 ? -18.900 8.191 23.355 1.00 86.69 666 PHE A O 1
ATOM 5171 N N . CYS A 1 667 ? -17.229 8.864 22.034 1.00 80.62 667 CYS A N 1
ATOM 5172 C CA . CYS A 1 667 ? -16.658 7.514 21.843 1.00 80.62 667 CYS A CA 1
ATOM 5173 C C . CYS A 1 667 ? -17.581 6.560 21.055 1.00 80.62 667 CYS A C 1
ATOM 5175 O O . CYS A 1 667 ? -17.425 5.342 21.153 1.00 80.62 667 CYS A O 1
ATOM 5177 N N . VAL A 1 668 ? -18.443 7.131 20.203 1.00 82.19 668 VAL A N 1
ATOM 5178 C CA . VAL A 1 668 ? -19.596 6.487 19.543 1.00 82.19 668 VAL A CA 1
ATOM 5179 C C . VAL A 1 668 ? -19.301 5.189 18.795 1.00 82.19 668 VAL A C 1
ATOM 5181 O O . VAL A 1 668 ? -20.201 4.404 18.528 1.00 82.19 668 VAL A O 1
ATOM 5184 N N . SER A 1 669 ? -18.041 4.930 18.431 1.00 76.38 669 SER A N 1
ATOM 5185 C CA . SER A 1 669 ? -17.667 3.637 17.862 1.00 76.38 669 SER A CA 1
ATOM 5186 C C . SER A 1 669 ? -18.074 2.489 18.789 1.00 76.38 669 SER A C 1
ATOM 5188 O O . SER A 1 669 ? -18.708 1.555 18.326 1.00 76.38 669 SER A O 1
ATOM 5190 N N . GLY A 1 670 ? -17.797 2.568 20.096 1.00 77.38 670 GLY A N 1
ATOM 5191 C CA . GLY A 1 670 ? -18.147 1.475 21.016 1.00 77.38 670 GLY A CA 1
ATOM 5192 C C . GLY A 1 670 ? -19.646 1.156 21.010 1.00 77.38 670 GLY A C 1
ATOM 5193 O O . GLY A 1 670 ? -20.032 -0.013 20.983 1.00 77.38 670 GLY A O 1
ATOM 5194 N N . ASP A 1 671 ? -20.469 2.199 20.941 1.00 86.44 671 ASP A N 1
ATOM 5195 C CA . ASP A 1 671 ? -21.928 2.114 20.905 1.00 86.44 671 ASP A CA 1
ATOM 5196 C C . ASP A 1 671 ? -22.428 1.486 19.605 1.00 86.44 671 ASP A C 1
ATOM 5198 O O . ASP A 1 671 ? -23.251 0.573 19.633 1.00 86.44 671 ASP A O 1
ATOM 5202 N N . LEU A 1 672 ? -21.880 1.899 18.456 1.00 87.94 672 LEU A N 1
ATOM 5203 C CA . LEU A 1 672 ? -22.250 1.339 17.153 1.00 87.94 672 LEU A CA 1
ATOM 5204 C C . LEU A 1 672 ? -21.928 -0.160 17.045 1.00 87.94 672 LEU A C 1
ATOM 5206 O O . LEU A 1 672 ? -22.701 -0.894 16.431 1.00 87.94 672 LEU A O 1
ATOM 5210 N N . ASP A 1 673 ? -20.831 -0.634 17.643 1.00 82.44 673 ASP A N 1
ATOM 5211 C CA . ASP A 1 673 ? -20.455 -2.060 17.614 1.00 82.44 673 ASP A CA 1
ATOM 5212 C C . ASP A 1 673 ? -21.445 -2.881 18.427 1.00 82.44 673 ASP A C 1
ATOM 5214 O O . ASP A 1 673 ? -21.938 -3.914 17.971 1.00 82.44 673 ASP A O 1
ATOM 5218 N N . ARG A 1 674 ? -21.776 -2.397 19.628 1.00 85.88 674 ARG A N 1
ATOM 5219 C CA . ARG A 1 674 ? -22.770 -3.040 20.490 1.00 85.88 674 ARG A CA 1
ATOM 5220 C C . ARG A 1 674 ? -24.158 -3.005 19.858 1.00 85.88 674 ARG A C 1
ATOM 5222 O O . ARG A 1 674 ? -24.879 -4.000 19.942 1.00 85.88 674 ARG A O 1
ATOM 5229 N N . LEU A 1 675 ? -24.516 -1.920 19.170 1.00 92.12 675 LEU A N 1
ATOM 5230 C CA . LEU A 1 675 ? -25.754 -1.814 18.398 1.00 92.12 675 LEU A CA 1
ATOM 5231 C C . LEU A 1 675 ? -25.814 -2.840 17.266 1.00 92.12 675 LEU A C 1
ATOM 5233 O O . LEU A 1 675 ? -26.842 -3.489 17.115 1.00 92.12 675 LEU A O 1
ATOM 5237 N N . VAL A 1 676 ? -24.738 -3.038 16.498 1.00 89.31 676 VAL A N 1
ATOM 5238 C CA . VAL A 1 676 ? -24.684 -4.072 15.446 1.00 89.31 676 VAL A CA 1
ATOM 5239 C C . VAL A 1 676 ? -24.714 -5.476 16.046 1.00 89.31 676 VAL A C 1
ATOM 5241 O O . VAL A 1 676 ? -25.392 -6.348 15.507 1.00 89.31 676 VAL A O 1
ATOM 5244 N N . GLY A 1 677 ? -24.029 -5.691 17.171 1.00 86.69 677 GLY A N 1
ATOM 5245 C CA . GLY A 1 677 ? -24.077 -6.954 17.908 1.00 86.69 677 GLY A CA 1
ATOM 5246 C C . GLY A 1 677 ? -25.485 -7.295 18.404 1.00 86.69 677 GLY A C 1
ATOM 5247 O O . GLY A 1 677 ? -25.899 -8.446 18.317 1.00 86.69 677 GLY A O 1
ATOM 5248 N N . SER A 1 678 ? -26.239 -6.287 18.852 1.00 90.81 678 SER A N 1
ATOM 5249 C CA . SER A 1 678 ? -27.621 -6.439 19.336 1.00 90.81 678 SER A CA 1
ATOM 5250 C C . SER A 1 678 ? -28.640 -6.503 18.190 1.00 90.81 678 SER A C 1
ATOM 5252 O O . SER A 1 678 ? -29.633 -7.222 18.267 1.00 90.81 678 SER A O 1
ATOM 5254 N N . TYR A 1 679 ? -28.383 -5.774 17.100 1.00 92.50 679 TYR A N 1
ATOM 5255 C CA . TYR A 1 679 ? -29.263 -5.625 15.941 1.00 92.50 679 TYR A CA 1
ATOM 5256 C C . TYR A 1 679 ? -28.463 -5.709 14.628 1.00 92.50 679 TYR A C 1
ATOM 5258 O O . TYR A 1 679 ? -28.190 -4.683 13.994 1.00 92.50 679 TYR A O 1
ATOM 5266 N N . PRO A 1 680 ? -28.146 -6.920 14.132 1.00 89.62 680 PRO A N 1
ATOM 5267 C CA . PRO A 1 680 ? -27.288 -7.103 12.954 1.00 89.62 680 PRO A CA 1
ATOM 5268 C C . PRO A 1 680 ? -27.770 -6.396 11.679 1.00 89.62 680 PRO A C 1
ATOM 5270 O O . PRO A 1 680 ? -26.971 -6.046 10.811 1.00 89.62 680 PRO A O 1
ATOM 5273 N N . ALA A 1 681 ? -29.078 -6.137 11.560 1.00 86.94 681 ALA A N 1
ATOM 5274 C CA . ALA A 1 681 ? -29.659 -5.403 10.436 1.00 86.94 681 ALA A CA 1
ATOM 5275 C C . ALA A 1 681 ? -29.087 -3.980 10.275 1.00 86.94 681 ALA A C 1
ATOM 5277 O O . ALA A 1 681 ? -29.009 -3.490 9.145 1.00 86.94 681 ALA A O 1
ATOM 5278 N N . LEU A 1 682 ? -28.635 -3.356 11.372 1.00 87.12 682 LEU A N 1
ATOM 5279 C CA . LEU A 1 682 ? -28.051 -2.012 11.377 1.00 87.12 682 LEU A CA 1
ATOM 5280 C C . LEU A 1 682 ? -26.727 -1.921 10.616 1.00 87.12 682 LEU A C 1
ATOM 5282 O O . LEU A 1 682 ? -26.371 -0.835 10.163 1.00 87.12 682 LEU A O 1
ATOM 5286 N N . ALA A 1 683 ? -26.023 -3.041 10.402 1.00 82.06 683 ALA A N 1
ATOM 5287 C CA . ALA A 1 683 ? -24.793 -3.052 9.611 1.00 82.06 683 ALA A CA 1
ATOM 5288 C C . ALA A 1 683 ? -25.017 -2.437 8.219 1.00 82.06 683 ALA A C 1
ATOM 5290 O O . ALA A 1 683 ? -24.211 -1.630 7.759 1.00 82.06 683 ALA A O 1
ATOM 5291 N N . ARG A 1 684 ? -26.159 -2.734 7.582 1.00 77.31 684 ARG A N 1
ATOM 5292 C CA . ARG A 1 684 ? -26.520 -2.149 6.279 1.00 77.31 684 ARG A CA 1
ATOM 5293 C C . ARG A 1 684 ? -26.830 -0.659 6.379 1.00 77.31 684 ARG A C 1
ATOM 5295 O O . ARG A 1 684 ? -26.403 0.109 5.520 1.00 77.31 684 ARG A O 1
ATOM 5302 N N . THR A 1 685 ? -27.553 -0.252 7.418 1.00 80.94 685 THR A N 1
ATOM 5303 C CA . THR A 1 685 ? -27.925 1.148 7.654 1.00 80.94 685 THR A CA 1
ATOM 5304 C C . THR A 1 685 ? -26.685 2.014 7.842 1.00 80.94 685 THR A C 1
ATOM 5306 O O . THR A 1 685 ? -26.595 3.085 7.248 1.00 80.94 685 THR A O 1
ATOM 5309 N N . PHE A 1 686 ? -25.696 1.536 8.595 1.00 81.06 686 PHE A N 1
ATOM 5310 C CA . PHE A 1 686 ? -24.474 2.285 8.878 1.00 81.06 686 PHE A CA 1
ATOM 5311 C C . PHE A 1 686 ? -23.463 2.266 7.712 1.00 81.06 686 PHE A C 1
ATOM 5313 O O . PHE A 1 686 ? -22.756 3.254 7.487 1.00 81.06 686 PHE A O 1
ATOM 5320 N N . GLN A 1 687 ? -23.458 1.198 6.903 1.00 72.06 687 GLN A N 1
ATOM 5321 C CA . GLN A 1 687 ? -22.688 1.116 5.651 1.00 72.06 687 GLN A CA 1
ATOM 5322 C C . GLN A 1 687 ? -23.285 1.956 4.509 1.00 72.06 687 GLN A C 1
ATOM 5324 O O . GLN A 1 687 ? -22.615 2.198 3.501 1.00 72.06 687 GLN A O 1
ATOM 5329 N N . SER A 1 688 ? -24.528 2.420 4.652 1.00 72.44 688 SER A N 1
ATOM 5330 C CA . SER A 1 688 ? -25.201 3.255 3.659 1.00 72.44 688 SER A CA 1
ATOM 5331 C C . SER A 1 688 ? -24.426 4.550 3.385 1.00 72.44 688 SER A C 1
ATOM 5333 O O . SER A 1 688 ? -23.980 5.217 4.323 1.00 72.44 688 SER A O 1
ATOM 5335 N N . PRO A 1 689 ? -24.326 5.000 2.121 1.00 58.50 689 PRO A N 1
ATOM 5336 C CA . PRO A 1 689 ? -23.716 6.288 1.790 1.00 58.50 689 PRO A CA 1
ATOM 5337 C C . PRO A 1 689 ? -24.484 7.489 2.367 1.00 58.50 689 PRO A C 1
ATOM 5339 O O . PRO A 1 689 ? -23.941 8.592 2.399 1.00 58.50 689 PRO A O 1
ATOM 5342 N N . HIS A 1 690 ? -25.728 7.288 2.811 1.00 73.31 690 HIS A N 1
ATOM 5343 C CA . HIS A 1 690 ? -26.582 8.323 3.393 1.00 73.31 690 HIS A CA 1
ATOM 5344 C C . HIS A 1 690 ? -26.476 8.429 4.915 1.00 73.31 690 HIS A C 1
ATOM 5346 O O . HIS A 1 690 ? -26.971 9.396 5.479 1.00 73.31 690 HIS A O 1
ATOM 5352 N N . TRP A 1 691 ? -25.835 7.472 5.586 1.00 79.62 691 TRP A N 1
ATOM 5353 C CA . TRP A 1 691 ? -25.561 7.572 7.017 1.00 79.62 691 TRP A CA 1
ATOM 5354 C C . TRP A 1 691 ? -24.440 8.584 7.265 1.00 79.62 691 TRP A C 1
ATOM 5356 O O . TRP A 1 691 ? -23.493 8.628 6.486 1.00 79.62 691 TRP A O 1
ATOM 5366 N N . THR A 1 692 ? -24.502 9.382 8.331 1.00 77.38 692 THR A N 1
ATOM 5367 C CA . THR A 1 692 ? -23.395 10.260 8.751 1.00 77.38 692 THR A CA 1
ATOM 5368 C C . THR A 1 692 ? -23.322 10.276 10.275 1.00 77.38 692 THR A C 1
ATOM 5370 O O . THR A 1 692 ? -24.285 10.675 10.921 1.00 77.38 692 THR A O 1
ATOM 5373 N N . CYS A 1 693 ? -22.192 9.860 10.854 1.00 82.00 693 CYS A N 1
ATOM 5374 C CA . CYS A 1 693 ? -21.984 9.814 12.301 1.00 82.00 693 CYS A CA 1
ATOM 5375 C C . CYS A 1 693 ? -20.629 10.414 12.717 1.00 82.00 693 CYS A C 1
ATOM 5377 O O . CYS A 1 693 ? -19.587 10.060 12.165 1.00 82.00 693 CYS A O 1
ATOM 5379 N N . VAL A 1 694 ? -20.626 11.296 13.719 1.00 76.44 694 VAL A N 1
ATOM 5380 C CA . VAL A 1 694 ? -19.451 12.040 14.203 1.00 76.44 694 VAL A CA 1
ATOM 5381 C C . VAL A 1 694 ? -19.117 11.660 15.639 1.00 76.44 694 VAL A C 1
ATOM 5383 O O . VAL A 1 694 ? -19.938 11.808 16.542 1.00 76.44 694 VAL A O 1
ATOM 5386 N N . ASP A 1 695 ? -17.871 11.249 15.869 1.00 80.12 695 ASP A N 1
ATOM 5387 C CA . ASP A 1 695 ? -17.339 11.031 17.217 1.00 80.12 695 ASP A CA 1
ATOM 5388 C C . ASP A 1 695 ? -16.928 12.371 17.852 1.00 80.12 695 ASP A C 1
ATOM 5390 O O . ASP A 1 695 ? -15.874 12.939 17.530 1.00 80.12 695 ASP A O 1
ATOM 5394 N N . LEU A 1 696 ? -17.751 12.861 18.783 1.00 81.75 696 LEU A N 1
ATOM 5395 C CA . LEU A 1 696 ? -17.547 14.119 19.502 1.00 81.75 696 LEU A CA 1
ATOM 5396 C C . LEU A 1 696 ? -16.175 14.180 20.177 1.00 81.75 696 LEU A C 1
ATOM 5398 O O . LEU A 1 696 ? -15.537 15.235 20.194 1.00 81.75 696 LEU A O 1
ATOM 5402 N N . ARG A 1 697 ? -15.674 13.058 20.712 1.00 77.88 697 ARG A N 1
ATOM 5403 C CA . ARG A 1 697 ? -14.381 13.036 21.408 1.00 77.88 697 ARG A CA 1
ATOM 5404 C C . ARG A 1 697 ? -13.249 13.436 20.471 1.00 77.88 697 ARG A C 1
ATOM 5406 O O . ARG A 1 697 ? -12.336 14.151 20.886 1.00 77.88 697 ARG A O 1
ATOM 5413 N N . ARG A 1 698 ? -13.308 13.015 19.204 1.00 70.81 698 ARG A N 1
ATOM 5414 C CA . ARG A 1 698 ? -12.306 13.379 18.189 1.00 70.81 698 ARG A CA 1
ATOM 5415 C C . ARG A 1 698 ? -12.370 14.864 17.859 1.00 70.81 698 ARG A C 1
ATOM 5417 O O . ARG A 1 698 ? -11.319 15.501 17.792 1.00 70.81 698 ARG A O 1
ATOM 5424 N N . VAL A 1 699 ? -13.577 15.412 17.724 1.00 70.62 699 VAL A N 1
ATOM 5425 C CA . VAL A 1 699 ? -13.797 16.846 17.482 1.00 70.62 699 VAL A CA 1
ATOM 5426 C C . VAL A 1 699 ? -13.266 17.678 18.656 1.00 70.62 699 VAL A C 1
ATOM 5428 O O . VAL A 1 699 ? -12.435 18.564 18.459 1.00 70.62 699 VAL A O 1
ATOM 5431 N N . ALA A 1 700 ? -13.636 17.336 19.892 1.00 70.88 700 ALA A N 1
ATOM 5432 C CA . ALA A 1 700 ? -13.173 18.025 21.097 1.00 70.88 700 ALA A CA 1
ATOM 5433 C C . ALA A 1 700 ? -11.638 17.990 21.229 1.00 70.88 700 ALA A C 1
ATOM 5435 O O . ALA A 1 700 ? -10.997 19.015 21.479 1.00 70.88 700 ALA A O 1
ATOM 5436 N N . MET A 1 701 ? -11.020 16.824 20.996 1.00 65.31 701 MET A N 1
ATOM 5437 C CA . MET A 1 701 ? -9.560 16.659 21.021 1.00 65.31 701 MET A CA 1
ATOM 5438 C C . MET A 1 701 ? -8.832 17.492 19.968 1.00 65.31 701 MET A C 1
ATOM 5440 O O . MET A 1 701 ? -7.691 17.892 20.209 1.00 65.31 701 MET A O 1
ATOM 5444 N N . ALA A 1 702 ? -9.464 17.745 18.822 1.00 60.47 702 ALA A N 1
ATOM 5445 C CA . ALA A 1 702 ? -8.918 18.605 17.782 1.00 60.47 702 ALA A CA 1
ATOM 5446 C C . ALA A 1 702 ? -9.020 20.088 18.161 1.00 60.47 702 ALA A C 1
ATOM 5448 O O . ALA A 1 702 ? -8.136 20.873 17.832 1.00 60.47 702 ALA A O 1
ATOM 5449 N N . ARG A 1 703 ? -10.050 20.491 18.906 1.00 64.25 703 ARG A N 1
ATOM 5450 C CA . ARG A 1 703 ? -10.312 21.906 19.205 1.00 64.25 703 ARG A CA 1
ATOM 5451 C C . ARG A 1 703 ? -9.636 22.409 20.477 1.00 64.25 703 ARG A C 1
ATOM 5453 O O . ARG A 1 703 ? -9.276 23.582 20.555 1.00 64.25 703 ARG A O 1
ATOM 5460 N N . VAL A 1 704 ? -9.370 21.529 21.441 1.00 64.62 704 VAL A N 1
ATOM 5461 C CA . VAL A 1 704 ? -8.888 21.908 22.779 1.00 64.62 704 VAL A CA 1
ATOM 5462 C C . VAL A 1 704 ? -7.506 21.318 23.081 1.00 64.62 704 VAL A C 1
ATOM 5464 O O . VAL A 1 704 ? -7.225 20.131 22.897 1.00 64.62 704 VAL A O 1
ATOM 5467 N N . ARG A 1 705 ? -6.598 22.138 23.630 1.00 51.16 705 ARG A N 1
ATOM 5468 C CA . ARG A 1 705 ? -5.276 21.677 24.085 1.00 51.16 705 ARG A CA 1
ATOM 5469 C C . ARG A 1 705 ? -5.408 20.951 25.450 1.00 51.16 705 ARG A C 1
ATOM 5471 O O . ARG A 1 705 ? -5.676 21.610 26.436 1.00 51.16 705 ARG A O 1
ATOM 5478 N N . ARG A 1 706 ? -5.041 19.653 25.517 1.00 54.81 706 ARG A N 1
ATOM 5479 C CA . ARG A 1 706 ? -4.903 18.772 26.724 1.00 54.81 706 ARG A CA 1
ATOM 5480 C C . ARG A 1 706 ? -6.197 18.086 27.226 1.00 54.81 706 ARG A C 1
ATOM 5482 O O . ARG A 1 706 ? -6.509 18.164 28.402 1.00 54.81 706 ARG A O 1
ATOM 5489 N N . LEU A 1 707 ? -6.874 17.317 26.369 1.00 57.25 707 LEU A N 1
ATOM 5490 C CA . LEU A 1 707 ? -8.034 16.484 26.755 1.00 57.25 707 LEU A CA 1
ATOM 5491 C C . LEU A 1 707 ? -7.744 14.971 26.886 1.00 57.25 707 LEU A C 1
ATOM 5493 O O . LEU A 1 707 ? -8.669 14.160 26.892 1.00 57.25 707 LEU A O 1
ATOM 5497 N N . ALA A 1 708 ? -6.478 14.543 26.951 1.00 49.84 708 ALA A N 1
ATOM 5498 C CA . ALA A 1 708 ? -6.170 13.115 27.080 1.00 49.84 708 ALA A CA 1
ATOM 5499 C C . ALA A 1 708 ? -6.729 12.573 28.412 1.00 49.84 708 ALA A C 1
ATOM 5501 O O . ALA A 1 708 ? -6.255 12.966 29.472 1.00 49.84 708 ALA A O 1
ATOM 5502 N N . GLY A 1 709 ? -7.744 11.704 28.338 1.00 53.53 709 GLY A N 1
ATOM 5503 C CA . GLY A 1 709 ? -8.406 11.100 29.505 1.00 53.53 709 GLY A CA 1
ATOM 5504 C C . GLY A 1 709 ? -9.665 11.819 30.014 1.00 53.53 709 GLY A C 1
ATOM 5505 O O . GLY A 1 709 ? -10.178 11.443 31.060 1.00 53.53 709 GLY A O 1
ATOM 5506 N N . VAL A 1 710 ? -10.176 12.830 29.303 1.00 70.19 710 VAL A N 1
ATOM 5507 C CA . VAL A 1 710 ? -11.364 13.596 29.725 1.00 70.19 710 VAL A CA 1
ATOM 5508 C C . VAL A 1 710 ? -12.646 12.946 29.186 1.00 70.19 710 VAL A C 1
ATOM 5510 O O . VAL A 1 710 ? -12.744 12.704 27.984 1.00 70.19 710 VAL A O 1
ATOM 5513 N N . GLY A 1 711 ? -13.599 12.639 30.073 1.00 80.56 711 GLY A N 1
ATOM 5514 C CA . GLY A 1 711 ? -14.919 12.083 29.734 1.00 80.56 711 GLY A CA 1
ATOM 5515 C C . GLY A 1 711 ? -15.981 13.156 29.458 1.00 80.56 711 GLY A C 1
ATOM 5516 O O . GLY A 1 711 ? -15.737 14.343 29.688 1.00 80.56 711 GLY A O 1
ATOM 5517 N N . LEU A 1 712 ? -17.169 12.735 29.010 1.00 87.50 712 LEU A N 1
ATOM 5518 C CA . LEU A 1 712 ? -18.287 13.613 28.635 1.00 87.50 712 LEU A CA 1
ATOM 5519 C C . LEU A 1 712 ? -18.650 14.636 29.730 1.00 87.50 712 LEU A C 1
ATOM 5521 O O . LEU A 1 712 ? -18.624 15.837 29.474 1.00 87.50 712 LEU A O 1
ATOM 5525 N N . ALA A 1 713 ? -18.851 14.180 30.971 1.00 85.88 713 ALA A N 1
ATOM 5526 C CA . ALA A 1 713 ? -19.166 15.042 32.119 1.00 85.88 713 ALA A CA 1
ATOM 5527 C C . ALA A 1 713 ? -18.132 16.155 32.358 1.00 85.88 713 ALA A C 1
ATOM 5529 O O . ALA A 1 713 ? -18.469 17.271 32.750 1.00 85.88 713 ALA A O 1
ATOM 5530 N N . SER A 1 714 ? -16.855 15.866 32.110 1.00 84.19 714 SER A N 1
ATOM 5531 C CA . SER A 1 714 ? -15.793 16.857 32.259 1.00 84.19 714 SER A CA 1
ATOM 5532 C C . SER A 1 714 ? -15.783 17.863 31.108 1.00 84.19 714 SER A C 1
ATOM 5534 O O . SER A 1 714 ? -15.480 19.029 31.346 1.00 84.19 714 SER A O 1
ATOM 5536 N N . LEU A 1 715 ? -16.142 17.455 29.884 1.00 87.62 715 LEU A N 1
ATOM 5537 C CA . LEU A 1 715 ? -16.326 18.393 28.771 1.00 87.62 715 LEU A CA 1
ATOM 5538 C C . LEU A 1 715 ? -17.514 19.322 29.019 1.00 87.62 715 LEU A C 1
ATOM 5540 O O . LEU A 1 715 ? -17.367 20.530 28.869 1.00 87.62 715 LEU A O 1
ATOM 5544 N N . ALA A 1 716 ? -18.646 18.776 29.458 1.00 89.88 716 ALA A N 1
ATOM 5545 C CA . ALA A 1 716 ? -19.838 19.551 29.790 1.00 89.88 716 ALA A CA 1
ATOM 5546 C C . ALA A 1 716 ? -19.550 20.598 30.875 1.00 89.88 716 ALA A C 1
ATOM 5548 O O . ALA A 1 716 ? -19.838 21.781 30.701 1.00 89.88 716 ALA A O 1
ATOM 5549 N N . SER A 1 717 ? -18.877 20.188 31.953 1.00 87.69 717 SER A N 1
ATOM 5550 C CA . SER A 1 717 ? -18.512 21.096 33.042 1.00 87.69 717 SER A CA 1
ATOM 5551 C C . SER A 1 717 ? -17.532 22.179 32.593 1.00 87.69 717 SER A C 1
ATOM 5553 O O . SER A 1 717 ? -17.657 23.318 33.028 1.00 87.69 717 SER A O 1
ATOM 5555 N N . THR A 1 718 ? -16.583 21.843 31.715 1.00 85.50 718 THR A N 1
ATOM 5556 C CA . THR A 1 718 ? -15.535 22.780 31.282 1.00 85.50 718 THR A CA 1
ATOM 5557 C C . THR A 1 718 ? -16.032 23.784 30.246 1.00 85.50 718 THR A C 1
ATOM 5559 O O . THR A 1 718 ? -15.615 24.934 30.295 1.00 85.50 718 THR A O 1
ATOM 5562 N N . PHE A 1 719 ? -16.868 23.350 29.296 1.00 86.62 719 PHE A N 1
ATOM 5563 C CA . PHE A 1 719 ? -17.212 24.145 28.108 1.00 86.62 719 PHE A CA 1
ATOM 5564 C C . PHE A 1 719 ? -18.642 24.668 28.094 1.00 86.62 719 PHE A C 1
ATOM 5566 O O . PHE A 1 719 ? -18.915 25.682 27.463 1.00 86.62 719 PHE A O 1
ATOM 5573 N N . LEU A 1 720 ? -19.552 23.992 28.794 1.00 88.88 720 LEU A N 1
ATOM 5574 C CA . LEU A 1 720 ? -20.958 24.382 28.884 1.00 88.88 720 LEU A CA 1
ATOM 5575 C C . LEU A 1 720 ? -21.325 24.908 30.275 1.00 88.88 720 LEU A C 1
ATOM 5577 O O . LEU A 1 720 ? -22.480 25.236 30.513 1.00 88.88 720 LEU A O 1
ATOM 5581 N N . ASN A 1 721 ? -20.370 24.954 31.215 1.00 88.81 721 ASN A N 1
ATOM 5582 C CA . ASN A 1 721 ? -20.628 25.208 32.637 1.00 88.81 721 ASN A CA 1
ATOM 5583 C C . ASN A 1 721 ? -21.733 24.298 33.215 1.00 88.81 721 ASN A C 1
ATOM 5585 O O . ASN A 1 721 ? -22.440 24.677 34.147 1.00 88.81 721 ASN A O 1
ATOM 5589 N N . HIS A 1 722 ? -21.877 23.085 32.668 1.00 88.81 722 HIS A N 1
ATOM 5590 C CA . HIS A 1 722 ? -22.966 22.171 32.999 1.00 88.81 722 HIS A CA 1
ATOM 5591 C C . HIS A 1 722 ? -22.453 20.959 33.783 1.00 88.81 722 HIS A C 1
ATOM 5593 O O . HIS A 1 722 ? -21.556 20.242 33.335 1.00 88.81 722 HIS A O 1
ATOM 5599 N N . THR A 1 723 ? -23.018 20.712 34.965 1.00 89.19 723 THR A N 1
ATOM 5600 C CA . THR A 1 723 ? -22.622 19.576 35.812 1.00 89.19 723 THR A CA 1
ATOM 5601 C C . THR A 1 723 ? -23.495 18.372 35.508 1.00 89.19 723 THR A C 1
ATOM 5603 O O . THR A 1 723 ? -24.694 18.403 35.757 1.00 89.19 723 THR A O 1
ATOM 5606 N N . MET A 1 724 ? -22.881 17.294 35.022 1.00 85.00 724 MET A N 1
ATOM 5607 C CA . MET A 1 724 ? -23.599 16.053 34.743 1.00 85.00 724 MET A CA 1
ATOM 5608 C C . MET A 1 724 ? -23.603 15.118 35.964 1.00 85.00 724 MET A C 1
ATOM 5610 O O . MET A 1 724 ? -22.553 14.936 36.599 1.00 85.00 724 MET A O 1
ATOM 5614 N N . PRO A 1 725 ? -24.747 14.493 36.291 1.00 78.94 725 PRO A N 1
ATOM 5615 C CA . PRO A 1 725 ? -24.792 13.399 37.251 1.00 78.94 725 PRO A CA 1
ATOM 5616 C C . PRO A 1 725 ? -23.916 12.235 36.766 1.00 78.94 725 PRO A C 1
ATOM 5618 O O . PRO A 1 725 ? -23.717 12.064 35.574 1.00 78.94 725 PRO A O 1
ATOM 5621 N N . LYS A 1 726 ? -23.373 11.426 37.685 1.00 79.81 726 LYS A N 1
ATOM 5622 C CA . LYS A 1 726 ? -22.605 10.198 37.357 1.00 79.81 726 LYS A CA 1
ATOM 5623 C C . LYS A 1 726 ? -23.192 8.927 37.968 1.00 79.81 726 LYS A C 1
ATOM 5625 O O . LYS A 1 726 ? -22.664 7.838 37.788 1.00 79.81 726 LYS A O 1
ATOM 5630 N N . HIS A 1 727 ? -24.253 9.074 38.751 1.00 78.62 727 HIS A N 1
ATOM 5631 C CA . HIS A 1 727 ? -24.733 8.033 39.651 1.00 78.62 727 HIS A CA 1
ATOM 5632 C C . HIS A 1 727 ? -25.452 6.880 38.926 1.00 78.62 727 HIS A C 1
ATOM 5634 O O . HIS A 1 727 ? -25.605 5.822 39.525 1.00 78.62 727 HIS A O 1
ATOM 5640 N N . GLN A 1 728 ? -25.836 7.054 37.652 1.00 85.88 728 GLN A N 1
ATOM 5641 C CA . GLN A 1 728 ? -26.471 6.000 36.847 1.00 85.88 728 GLN A CA 1
ATOM 5642 C C . GLN A 1 728 ? -25.527 5.295 35.866 1.00 85.88 728 GLN A C 1
ATOM 5644 O O . GLN A 1 728 ? -25.900 4.249 35.345 1.00 85.88 728 GLN A O 1
ATOM 5649 N N . GLN A 1 729 ? -24.295 5.789 35.678 1.00 82.00 729 GLN A N 1
ATOM 5650 C CA . GLN A 1 729 ? -23.334 5.238 34.709 1.00 82.00 729 GLN A CA 1
ATOM 5651 C C . GLN A 1 729 ? -23.049 3.738 34.925 1.00 82.00 729 GLN A C 1
ATOM 5653 O O . GLN A 1 729 ? -22.814 2.999 33.977 1.00 82.00 729 GLN A O 1
ATOM 5658 N N . CYS A 1 730 ? -23.068 3.283 36.183 1.00 81.56 730 CYS A N 1
ATOM 5659 C CA . CYS A 1 730 ? -22.863 1.879 36.555 1.00 81.56 730 CYS A CA 1
ATOM 5660 C C . CYS A 1 730 ? -24.133 1.228 37.137 1.00 81.56 730 CYS A C 1
ATOM 5662 O O . CYS A 1 730 ? -24.024 0.263 37.894 1.00 81.56 730 CYS A O 1
ATOM 5664 N N . SER A 1 731 ? -25.321 1.783 36.865 1.00 84.19 731 SER A N 1
ATOM 5665 C CA . SER A 1 731 ? -26.594 1.219 37.337 1.00 84.19 731 SER A CA 1
ATOM 5666 C C . SER A 1 731 ? -26.946 -0.084 36.605 1.00 84.19 731 SER A C 1
ATOM 5668 O O . SER A 1 731 ? -26.373 -0.403 35.562 1.00 84.19 731 SER A O 1
ATOM 5670 N N . ASP A 1 732 ? -27.886 -0.868 37.148 1.00 87.56 732 ASP A N 1
ATOM 5671 C CA . ASP A 1 732 ? -28.411 -2.028 36.421 1.00 87.56 732 ASP A CA 1
ATOM 5672 C C . ASP A 1 732 ? -29.378 -1.559 35.325 1.00 87.56 732 ASP A C 1
ATOM 5674 O O . ASP A 1 732 ? -30.582 -1.413 35.542 1.00 87.56 732 ASP A O 1
ATOM 5678 N N . TRP A 1 733 ? -28.839 -1.309 34.132 1.00 92.44 733 TRP A N 1
ATOM 5679 C CA . TRP A 1 733 ? -29.605 -0.894 32.954 1.00 92.44 733 TRP A CA 1
ATOM 5680 C C . TRP A 1 733 ? -30.521 -1.984 32.384 1.00 92.44 733 TRP A C 1
ATOM 5682 O O . TRP A 1 733 ? -31.335 -1.692 31.509 1.00 92.44 733 TRP A O 1
ATOM 5692 N N . ALA A 1 734 ? -30.455 -3.218 32.899 1.00 89.50 734 ALA A N 1
ATOM 5693 C CA . ALA A 1 734 ? -31.430 -4.267 32.599 1.00 89.50 734 ALA A CA 1
ATOM 5694 C C . ALA A 1 734 ? -32.649 -4.239 33.542 1.00 89.50 734 ALA A C 1
ATOM 5696 O O . ALA A 1 734 ? -33.647 -4.905 33.263 1.00 89.50 734 ALA A O 1
ATOM 5697 N N . ALA A 1 735 ? -32.604 -3.475 34.641 1.00 89.12 735 ALA A N 1
ATOM 5698 C CA . ALA A 1 735 ? -33.722 -3.374 35.573 1.00 89.12 735 ALA A CA 1
ATOM 5699 C C . ALA A 1 735 ? -34.936 -2.706 34.910 1.00 89.12 735 ALA A C 1
ATOM 5701 O O . ALA A 1 735 ? -34.800 -1.703 34.203 1.00 89.12 735 ALA A O 1
ATOM 5702 N N . ARG A 1 736 ? -36.132 -3.266 35.134 1.00 92.81 736 ARG A N 1
ATOM 5703 C CA . ARG A 1 736 ? -37.402 -2.714 34.648 1.00 92.81 736 ARG A CA 1
ATOM 5704 C C . ARG A 1 736 ? -38.437 -2.598 35.773 1.00 92.81 736 ARG A C 1
ATOM 5706 O O . ARG A 1 736 ? -38.502 -3.503 36.606 1.00 92.81 736 ARG A O 1
ATOM 5713 N N . PRO A 1 737 ? -39.261 -1.532 35.784 1.00 93.06 737 PRO A N 1
ATOM 5714 C CA . PRO A 1 737 ? -39.226 -0.390 34.857 1.00 93.06 737 PRO A CA 1
ATOM 5715 C C . PRO A 1 737 ? -37.953 0.454 35.036 1.00 93.06 737 PRO A C 1
ATOM 5717 O O . PRO A 1 737 ? -37.332 0.41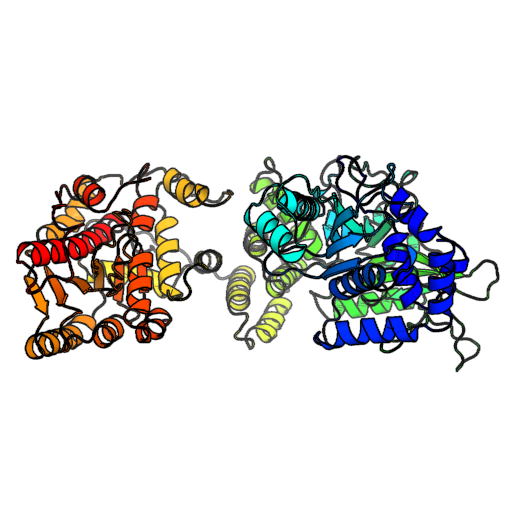4 36.100 1.00 93.06 737 PRO A O 1
ATOM 5720 N N . LEU A 1 738 ? -37.549 1.192 33.996 1.00 94.88 738 LEU A N 1
ATOM 5721 C CA . LEU A 1 738 ? -36.461 2.163 34.137 1.00 94.88 738 LEU A CA 1
ATOM 5722 C C . LEU A 1 738 ? -36.869 3.214 35.172 1.00 94.88 738 LEU A C 1
ATOM 5724 O O . LEU A 1 738 ? -37.980 3.745 35.140 1.00 94.88 738 LEU A O 1
ATOM 5728 N N . THR A 1 739 ? -35.974 3.516 36.107 1.00 95.44 739 THR A N 1
ATOM 5729 C CA . THR A 1 739 ? -36.253 4.549 37.111 1.00 95.44 739 THR A CA 1
ATOM 5730 C C . THR A 1 739 ? -36.261 5.936 36.466 1.00 95.44 739 THR A C 1
ATOM 5732 O O . THR A 1 739 ? -35.552 6.175 35.490 1.00 95.44 739 THR A O 1
ATOM 5735 N N . ALA A 1 740 ? -37.005 6.886 37.044 1.00 94.25 740 ALA A N 1
ATOM 5736 C CA . ALA A 1 740 ? -37.006 8.275 36.568 1.00 94.25 740 ALA A CA 1
ATOM 5737 C C . ALA A 1 740 ? -35.581 8.852 36.477 1.00 94.25 740 ALA A C 1
ATOM 5739 O O . ALA A 1 740 ? -35.227 9.466 35.479 1.00 94.25 740 ALA A O 1
ATOM 5740 N N . ALA A 1 741 ? -34.726 8.541 37.457 1.00 92.06 741 ALA A N 1
ATOM 5741 C CA . ALA A 1 741 ? -33.330 8.966 37.459 1.00 92.06 741 ALA A CA 1
ATOM 5742 C C . ALA A 1 741 ? -32.502 8.348 36.314 1.00 92.06 741 ALA A C 1
ATOM 5744 O O . ALA A 1 741 ? -31.647 9.030 35.759 1.00 92.06 741 ALA A O 1
ATOM 5745 N N . GLN A 1 742 ? -32.746 7.085 35.937 1.00 94.31 742 GLN A N 1
ATOM 5746 C CA . GLN A 1 742 ? -32.109 6.468 34.763 1.00 94.31 742 GLN A CA 1
ATOM 5747 C C . GLN A 1 742 ? -32.572 7.128 33.462 1.00 94.31 742 GLN A C 1
ATOM 5749 O O . GLN A 1 742 ? -31.748 7.406 32.596 1.00 94.31 742 GLN A O 1
ATOM 5754 N N . VAL A 1 743 ? -33.870 7.416 33.333 1.00 96.31 743 VAL A N 1
ATOM 5755 C CA . VAL A 1 743 ? -34.440 8.075 32.145 1.00 96.31 743 VAL A CA 1
ATOM 5756 C C . VAL A 1 743 ? -33.912 9.505 31.998 1.00 96.31 743 VAL A C 1
ATOM 5758 O O . VAL A 1 743 ? -33.513 9.898 30.905 1.00 96.31 743 VAL A O 1
ATOM 5761 N N . GLU A 1 744 ? -33.863 10.267 33.091 1.00 94.12 744 GLU A N 1
ATOM 5762 C CA . GLU A 1 744 ? -33.312 11.627 33.120 1.00 94.12 744 GLU A CA 1
ATOM 5763 C C . GLU A 1 744 ? -31.817 11.645 32.789 1.00 94.12 744 GLU A C 1
ATOM 5765 O O . GLU A 1 744 ? -31.383 12.447 31.963 1.00 94.12 744 GLU A O 1
ATOM 5770 N N . TYR A 1 745 ? -31.038 10.738 33.389 1.00 93.81 745 TYR A N 1
ATOM 5771 C CA . TYR A 1 745 ? -29.610 10.587 33.100 1.00 93.81 745 TYR A CA 1
ATOM 5772 C C . TYR A 1 745 ? -29.376 10.276 31.617 1.00 93.81 745 TYR A C 1
ATOM 5774 O O . TYR A 1 745 ? -28.649 10.995 30.937 1.00 93.81 745 TYR A O 1
ATOM 5782 N N . ALA A 1 746 ? -30.059 9.251 31.102 1.00 94.75 746 ALA A N 1
ATOM 5783 C CA . ALA A 1 746 ? -29.969 8.809 29.717 1.00 94.75 746 ALA A CA 1
ATOM 5784 C C . ALA A 1 746 ? -30.300 9.953 28.740 1.00 94.75 746 ALA A C 1
ATOM 5786 O O . ALA A 1 746 ? -29.580 10.201 27.772 1.00 94.75 746 ALA A O 1
ATOM 5787 N N . ALA A 1 747 ? -31.385 10.685 29.003 1.00 95.38 747 ALA A N 1
ATOM 5788 C CA . ALA A 1 747 ? -31.782 11.798 28.155 1.00 95.38 747 ALA A CA 1
ATOM 5789 C C . ALA A 1 747 ? -30.747 12.936 28.148 1.00 95.38 747 ALA A C 1
ATOM 5791 O O . ALA A 1 747 ? -30.489 13.540 27.101 1.00 95.38 747 ALA A O 1
ATOM 5792 N N . LEU A 1 748 ? -30.151 13.222 29.308 1.00 94.38 748 LEU A N 1
ATOM 5793 C CA . LEU A 1 748 ? -29.156 14.274 29.450 1.00 94.38 748 LEU A CA 1
ATOM 5794 C C . LEU A 1 748 ? -27.857 13.943 28.704 1.00 94.38 748 LEU A C 1
ATOM 5796 O O . LEU A 1 748 ? -27.323 14.828 28.035 1.00 94.38 748 LEU A O 1
ATOM 5800 N N . ASP A 1 749 ? -27.378 12.697 28.751 1.00 94.06 749 ASP A N 1
ATOM 5801 C CA . ASP A 1 749 ? -26.134 12.289 28.080 1.00 94.06 749 ASP A CA 1
ATOM 5802 C C . ASP A 1 749 ? -26.215 12.530 26.560 1.00 94.06 749 ASP A C 1
ATOM 5804 O O . ASP A 1 749 ? -25.389 13.263 26.003 1.00 94.06 749 ASP A O 1
ATOM 5808 N N . ALA A 1 750 ? -27.277 12.058 25.896 1.00 95.69 750 ALA A N 1
ATOM 5809 C CA . ALA A 1 750 ? -27.474 12.291 24.461 1.00 95.69 750 ALA A CA 1
ATOM 5810 C C . ALA A 1 750 ? -27.636 13.783 24.111 1.00 95.69 750 ALA A C 1
ATOM 5812 O O . ALA A 1 750 ? -27.107 14.254 23.096 1.00 95.69 750 ALA A O 1
ATOM 5813 N N . HIS A 1 751 ? -28.345 14.553 24.945 1.00 95.50 751 HIS A N 1
ATOM 5814 C CA . HIS A 1 751 ? -28.529 15.988 24.721 1.00 95.50 751 HIS A CA 1
ATOM 5815 C C . HIS A 1 751 ? -27.206 16.754 24.820 1.00 95.50 751 HIS A C 1
ATOM 5817 O O . HIS A 1 751 ? -26.872 17.538 23.927 1.00 95.50 751 HIS A O 1
ATOM 5823 N N . ILE A 1 752 ? -26.416 16.494 25.862 1.00 95.06 752 ILE A N 1
ATOM 5824 C CA . ILE A 1 752 ? -25.147 17.186 26.092 1.00 95.06 752 ILE A CA 1
ATOM 5825 C C . ILE A 1 752 ? -24.130 16.872 24.993 1.00 95.06 752 ILE A C 1
ATOM 5827 O O . ILE A 1 752 ? -23.414 17.777 24.559 1.00 95.06 752 ILE A O 1
ATOM 5831 N N . VAL A 1 753 ? -24.092 15.639 24.478 1.00 92.94 753 VAL A N 1
ATOM 5832 C CA . VAL A 1 753 ? -23.250 15.303 23.319 1.00 92.94 753 VAL A CA 1
ATOM 5833 C C . VAL A 1 753 ? -23.604 16.175 22.110 1.00 92.94 753 VAL A C 1
ATOM 5835 O O . VAL A 1 753 ? -22.708 16.750 21.483 1.00 92.94 753 VAL A O 1
ATOM 5838 N N . ARG A 1 754 ? -24.898 16.321 21.798 1.00 93.06 754 ARG A N 1
ATOM 5839 C CA . ARG A 1 754 ? -25.368 17.175 20.695 1.00 93.06 754 ARG A CA 1
ATOM 5840 C C . ARG A 1 754 ? -24.948 18.634 20.900 1.00 93.06 754 ARG A C 1
ATOM 5842 O O . ARG A 1 754 ? -24.374 19.230 19.989 1.00 93.06 754 ARG A O 1
ATOM 5849 N N . VAL A 1 755 ? -25.181 19.198 22.087 1.00 91.88 755 VAL A N 1
ATOM 5850 C CA . VAL A 1 755 ? -24.831 20.599 22.396 1.00 91.88 755 VAL A CA 1
ATOM 5851 C C . VAL A 1 755 ? -23.321 20.832 22.326 1.00 91.88 755 VAL A C 1
ATOM 5853 O O . VAL A 1 755 ? -22.879 21.841 21.780 1.00 91.88 755 VAL A O 1
ATOM 5856 N N . LEU A 1 756 ? -22.507 19.889 22.807 1.00 89.06 756 LEU A N 1
ATOM 5857 C CA . LEU A 1 756 ? -21.050 19.980 22.712 1.00 89.06 756 LEU A CA 1
ATOM 5858 C C . LEU A 1 756 ? -20.555 19.951 21.261 1.00 89.06 756 LEU A C 1
ATOM 5860 O O . LEU A 1 756 ? -19.600 20.661 20.938 1.00 89.06 756 LEU A O 1
ATOM 5864 N N . LEU A 1 757 ? -21.179 19.169 20.371 1.00 83.94 757 LEU A N 1
ATOM 5865 C CA . LEU A 1 757 ? -20.818 19.203 18.950 1.00 83.94 757 LEU A CA 1
ATOM 5866 C C . LEU A 1 757 ? -21.109 20.582 18.347 1.00 83.94 757 LEU A C 1
ATOM 5868 O O . LEU A 1 757 ? -20.245 21.143 17.672 1.00 83.94 757 LEU A O 1
ATOM 5872 N N . LEU A 1 758 ? -22.285 21.151 18.624 1.00 83.94 758 LEU A N 1
ATOM 5873 C CA . LEU A 1 758 ? -22.630 22.509 18.191 1.00 83.94 758 LEU A CA 1
ATOM 5874 C C . LEU A 1 758 ? -21.628 23.532 18.743 1.00 83.94 758 LEU A C 1
ATOM 5876 O O . LEU A 1 758 ? -21.096 24.343 17.990 1.00 83.94 758 LEU A O 1
ATOM 5880 N N . TYR A 1 759 ? -21.264 23.421 20.023 1.00 84.19 759 TYR A N 1
ATOM 5881 C CA . TYR A 1 759 ? -20.280 24.295 20.666 1.00 84.19 759 TYR A CA 1
ATOM 5882 C C . TYR A 1 759 ? -18.932 24.266 19.934 1.00 84.19 759 TYR A C 1
ATOM 5884 O O . TYR A 1 759 ? -18.404 25.303 19.534 1.00 84.19 759 TYR A O 1
ATOM 5892 N N . PHE A 1 760 ? -18.389 23.071 19.675 1.00 75.06 760 PHE A N 1
ATOM 5893 C CA . PHE A 1 760 ? -17.087 22.926 19.015 1.00 75.06 760 PHE A CA 1
ATOM 5894 C C . PHE A 1 760 ? -17.093 23.289 17.528 1.00 75.06 760 PHE A C 1
ATOM 5896 O O . PHE A 1 760 ? -16.031 23.290 16.895 1.00 75.06 760 PHE A O 1
ATOM 5903 N N . THR A 1 761 ? -18.255 23.592 16.958 1.00 70.44 761 THR A N 1
ATOM 5904 C CA . THR A 1 761 ? -18.428 23.929 15.541 1.00 70.44 761 THR A CA 1
ATOM 5905 C C . THR A 1 761 ? -18.999 25.334 15.328 1.00 70.44 761 THR A C 1
ATOM 5907 O O . THR A 1 761 ? -19.117 25.776 14.188 1.00 70.44 761 THR A O 1
ATOM 5910 N N . ALA A 1 762 ? -19.263 26.080 16.404 1.00 67.50 762 ALA A N 1
ATOM 5911 C CA . ALA A 1 762 ? -19.950 27.369 16.367 1.00 67.50 762 ALA A CA 1
ATOM 5912 C C . ALA A 1 762 ? -19.183 28.488 15.622 1.00 67.50 762 ALA A C 1
ATOM 5914 O O . ALA A 1 762 ? -19.789 29.332 14.967 1.00 67.50 762 ALA A O 1
ATOM 5915 N N . ASP A 1 763 ? -17.849 28.486 15.678 1.00 59.56 763 ASP A N 1
ATOM 5916 C CA . ASP A 1 763 ? -16.945 29.463 15.036 1.00 59.56 763 ASP A CA 1
ATOM 5917 C C . ASP A 1 763 ? -16.567 29.114 13.586 1.00 59.56 763 ASP A C 1
ATOM 5919 O O . ASP A 1 763 ? -15.757 29.811 12.974 1.00 59.56 763 ASP A O 1
ATOM 5923 N N . LEU A 1 764 ? -17.119 28.041 13.015 1.00 58.09 764 LEU A N 1
ATOM 5924 C CA . LEU A 1 764 ? -16.893 27.698 11.610 1.00 58.09 764 LEU A CA 1
ATOM 5925 C C . LEU A 1 764 ? -17.733 28.645 10.730 1.00 58.09 764 LEU A C 1
ATOM 5927 O O . LEU A 1 764 ? -18.947 28.751 10.917 1.00 58.09 764 LEU A O 1
ATOM 5931 N N . LYS A 1 765 ? -17.105 29.386 9.805 1.00 47.91 765 LYS A N 1
ATOM 5932 C CA . LYS A 1 765 ? -17.796 30.268 8.837 1.00 47.91 765 LYS A CA 1
ATOM 5933 C C . LYS A 1 765 ? -18.087 29.520 7.530 1.00 47.91 765 LYS A C 1
ATOM 5935 O O . LYS A 1 765 ? -17.395 28.557 7.212 1.00 47.91 765 LYS A O 1
ATOM 5940 N N . GLU A 1 766 ? -19.090 29.973 6.771 1.00 40.88 766 GLU A N 1
ATOM 5941 C CA . GLU A 1 766 ? -19.230 29.553 5.369 1.00 40.88 766 GLU A CA 1
ATOM 5942 C C . GLU A 1 766 ? -17.983 29.996 4.587 1.00 40.88 766 GLU A C 1
ATOM 5944 O O . GLU A 1 766 ? -17.481 31.098 4.833 1.00 40.88 766 GLU A O 1
ATOM 5949 N N . PRO A 1 767 ? -17.442 29.168 3.678 1.00 33.66 767 PRO A N 1
ATOM 5950 C CA . PRO A 1 767 ? -16.312 29.581 2.858 1.00 33.66 767 PRO A CA 1
ATOM 5951 C C . PRO A 1 767 ? -16.734 30.734 1.932 1.00 33.66 767 PRO A C 1
ATOM 5953 O O . PRO A 1 767 ? -17.586 30.566 1.063 1.00 33.66 767 PRO A O 1
ATOM 5956 N N . THR A 1 768 ? -16.145 31.916 2.127 1.00 27.03 768 THR A N 1
ATOM 5957 C CA . THR A 1 768 ? -16.301 33.079 1.238 1.00 27.03 768 THR A CA 1
ATOM 5958 C C . THR A 1 768 ? -15.640 32.815 -0.118 1.00 27.03 768 THR A C 1
ATOM 5960 O O . THR A 1 768 ? -14.496 32.362 -0.149 1.00 27.03 768 THR A O 1
ATOM 5963 N N . ILE A 1 769 ? -16.390 33.098 -1.192 1.00 29.84 769 ILE A N 1
ATOM 5964 C CA . ILE A 1 769 ? -16.084 32.854 -2.619 1.00 29.84 769 ILE A CA 1
ATOM 5965 C C . ILE A 1 769 ? -14.794 33.536 -3.083 1.00 29.84 769 ILE A C 1
ATOM 5967 O O . ILE A 1 769 ? -14.600 34.730 -2.755 1.00 29.84 769 ILE A O 1
#

Secondary structure (DSSP, 8-state):
--HHHHSS-HHHHHHHHHHHSPPSB--TTS-BPPHHHHHHHHH-HHHHHHHHHHHH--HHHHHHHHHHHTTS-TT---HHHHHHHHHHHHHHH-GGG-EEEEEEEETTTTEEEEEEE---TTT-SSS---EEEEEEEEEEEEEEPPPSSSS--GGGEEETT--TT--BHHHHHHHHHHHHHHHHH-HHHHHHHHHHHT--SSSPPEEEEEEEEEEEEEEGGG-SSTT--GGG---PPPTTB-TT-EEEEEES-HHHHHHHHS-TT-EEEEE-GGGSSSPPBEEE-SS-TT-EEE--BTTB--EE-B-HHHHHHHHHHHHHH-TTPPPEEEEEEEE-TTSS-EEEEEEEEE--TT-HHHHHHHHHHHTTSTT--HHHHHHHHHHHHHHHHHHHHHHHHHHHHHH--THHHHHHHHHHHHHTTS---TT-THHHHHHHHHHTT-TT-HHHHHHHHHHHHHHT-----------------HHHHHHHHHHHHHSS-TTHHHHTTSS--S-TTS-HHHHHHHHHHHTSTTS-HHHHHHHTTSS--------S---SSS-HHHHHHHHHHHHTSPPEEEEE-SHHHHHHHHHHHHHHTTS-EEEEEEEE---------TT-----------EEEEEPGGGEEEEEETTSTT--HHHHHHHH--TTEEEEESSTHHHHHHHHHH-TTHHHHHHSTT--EEEHHHHHHHHSS--TT--HHHHHHHHS--PPP-TTTTS-TT-SSPPHHHHHHHHHHHHHHHHHHHHHHTTPPP---

pLDDT: mean 71.31, std 21.14, range [24.36, 98.31]

Radius of gyration: 33.01 Å; chains: 1; bounding box: 85×77×82 Å

Sequence (769 aa):
MSTRSRDRVKAVRDLEWVMSSPHLLSSEGDVFLSPAMCLRILGDPVTIAWLEGLHVDPTPLHTFLGQQLRHIDKTSLDLGVYFTSLVEYWLRACPALCNDRLVVAASSAQLKFVFRCNESPWLSITPCRSIHMHWEASVKFFLLCEPTTTTTTTSSFINLGLTAGGETLASRIAKMQRKVRMCTENASVSRWLSAHFEWTQANVVIQSHILLRGYLYYPLALLASTTSTLSSTRVDLPSAINADHLRGWWSSDVEADLIRTTPPSSRFAILPKLFWLSKVSSAPSNDDDHTQHIVGGPGVPSLPLLSRADVVAACRAHFSSSPTAKPLVVAELCESEHATTFVEVSRGAVVNPNTTTQFIAQLSLALGDDGISYSVVKAEVARVLMHRKGRYLVQCLVVLVEEEDGNLFRIGQLMLDARGLVHVDDDDDGGIDHVMATIIPDKTKWWSVRFLLKAKHVLGGASASSPRHDQDNVIRDDAVACQILTTLLDGRDGGAAAEAFGRTQRWDVASRRSSQLTHVYVNHPHTSARAARRHLACQPATSSQIPTHDRPIADHAHQLSLVQATLDTPLTVHLVETSSQMERMLTWMDRATNEAMVVGLDCEWRPTNPTRVDGHNDDLYDLGVTVVQLAFPNGHVFVLDCMAICVTVPAVFDRLCRPWIVVTGFCVSGDLDRLVGSYPALARTFQSPHWTCVDLRRVAMARVRRLAGVGLASLASTFLNHTMPKHQQCSDWAARPLTAAQVEYAALDAHIVRVLLLYFTADLKEPTI

Foldseek 3Di:
DPPVLALFDLLLNLLLLLLQADFQWDCPPQFADDNQLSVCLCPDPQQVVVSVVCRVPVPVVCVQLCVQCVVPDPVDDDLFSSSLSSVVCCQPPRPLQQWPDWDACPVQLRFGIWTWGADRVRPDPDPDDIAIETEDEGEFEWEQFDDPDQADDQQSTWTLQLFPPTDTSVNVVVVLVVSQCSCPPPPSNVVVCCVVVVDDPPDHDYRHHYSYAAEYAYALVQAQAQLDAPVSGSHDDDNGGDNRHHYGYEYQCLLVSCVRHDDQQKWKWWDDSSCRRGWWKWAQDPVDRPFIWTDADVVGDIIGIHGSVRVVVVLVVQCVVALQRRKIKMFIWHQDPVRRMTTGSHIYIYDHNLPLSSVLSVLVSLVVPPPRDLVNSLVVLLVVCQVVADVSLLSNLLNLQVRDDDSSLVVNVSNLVSVVVHDHDLPPLVSLVVSLVVCVVDPVSVLSNLSSVVVSDSNNDDDDDDDDDDDDDDLDDQQNVLCLLLDLQPDDDSRQLVVLPPPPPPALFAASSQSSSLSCLLQPLQFAPVLVVVVQVVPPDDDDDRPPDGDAVVDLPVLLVSLVCLVPQAADEQEAQDLVSQVVVLVVLVVQLPGQGEKFKDFDFADDDPDDDDDDPPCPDGLFTQWIWIATPRNYIYIYGPVRPNGDPVSVLLSQLAQRYEYEYAVCSVVVVSVCVNPVVSSCSNHDNSHYYYHLNSSCSRRDDDCVPPDLQNLCCPRNVDHADDVCRNPRSNDPPQDPVNSVNRHVNRSSRRSSVCSSCVPPDRDDD

Organism: Aphanomyces astaci (NCBI:txid112090)

InterPro domains:
  IPR002562 3'-5' exonuclease domain [PF01612] (574-761)
  IPR002562 3'-5' exonuclease domain [SM00474] (573-765)
  IPR012337 Ribonuclease H-like superfamily [SSF53098] (570-766)
  IPR015003 Protein of unknown function DUF1853 [PF08907] (13-287)
  IPR036397 Ribonuclease H superfamily [G3DSA:3.30.420.10] (562-764)
  IPR052408 Exonuclease MUT-7-like [PTHR47765] (570-765)